Protein 2LGN (pdb70)

Foldseek 3Di:
DFDWDWDDPQWKTKIKTAAAPFWKKKKKFWDPPTWIWMFTDTHGDITMIIIGGGGHTDMDIDMDTD

Nearest PDB structures (foldseek):
  2lgn-assembly1_A  TM=1.012E+00  e=5.080E-12  Lactococcus lactis subsp. lactis
  7ffq-assembly1_R  TM=5.182E-01  e=3.467E+00  Venezuelan equine encephalitis virus (strain TC-83)
  7wc2-assembly1_E  TM=5.225E-01  e=4.301E+00  Getah virus
  7ffo-assembly1_N  TM=4.086E-01  e=4.790E+00  Venezuelan equine encephalitis virus (strain TC-83)
  2lgn-assembly1_A  TM=1.012E+00  e=9.504E-12  Lactococcus lactis subsp. lactis

Structure (mmCIF, N/CA/C/O backbone):
data_2LGN
#
_entry.id   2LGN
#
loop_
_atom_site.group_PDB
_atom_site.id
_atom_site.type_symbol
_atom_site.label_atom_id
_atom_site.label_alt_id
_atom_site.label_comp_id
_atom_site.label_asym_id
_atom_site.label_entity_id
_atom_site.label_seq_id
_atom_site.pdbx_PDB_ins_code
_atom_site.Cartn_x
_atom_site.Cartn_y
_atom_site.Cartn_z
_atom_site.occupancy
_atom_site.B_iso_or_equiv
_atom_site.auth_seq_id
_atom_site.auth_comp_id
_atom_site.auth_asym_id
_atom_site.auth_atom_id
_atom_site.pdbx_PDB_model_num
ATOM 1 N N . GLU A 1 1 ? 13.689 8.416 -3.495 1.00 0.00 1 GLU A N 1
ATOM 2 C CA . GLU A 1 1 ? 14.466 7.490 -2.689 1.00 0.00 1 GLU A CA 1
ATOM 3 C C . GLU A 1 1 ? 14.182 6.048 -3.115 1.00 0.00 1 GLU A C 1
ATOM 4 O O . GLU A 1 1 ? 15.058 5.189 -3.032 1.00 0.00 1 GLU A O 1
ATOM 17 N N . GLY A 1 2 ? 12.954 5.828 -3.560 1.00 0.00 2 GLY A N 1
ATOM 18 C CA . GLY A 1 2 ? 12.543 4.505 -3.999 1.00 0.00 2 GLY A CA 1
ATOM 19 C C . GLY A 1 2 ? 11.531 4.596 -5.142 1.00 0.00 2 GLY A C 1
ATOM 20 O O . GLY A 1 2 ? 11.508 5.580 -5.879 1.00 0.00 2 GLY A O 1
ATOM 24 N N . THR A 1 3 ? 10.718 3.555 -5.255 1.00 0.00 3 THR A N 1
ATOM 25 C CA . THR A 1 3 ? 9.706 3.505 -6.296 1.00 0.00 3 THR A CA 1
ATOM 26 C C . THR A 1 3 ? 8.321 3.290 -5.684 1.00 0.00 3 THR A C 1
ATOM 27 O O . THR A 1 3 ? 8.026 2.212 -5.170 1.00 0.00 3 THR A O 1
ATOM 38 N N . TRP A 1 4 ? 7.507 4.332 -5.758 1.00 0.00 4 TRP A N 1
ATOM 39 C CA . TRP A 1 4 ? 6.160 4.271 -5.217 1.00 0.00 4 TRP A CA 1
ATOM 40 C C . TRP A 1 4 ? 5.186 4.134 -6.389 1.00 0.00 4 TRP A C 1
ATOM 41 O O . TRP A 1 4 ? 5.346 4.793 -7.415 1.00 0.00 4 TRP A O 1
ATOM 62 N N . GLN A 1 5 ? 4.196 3.273 -6.197 1.00 0.00 5 GLN A N 1
ATOM 63 C CA . GLN A 1 5 ? 3.196 3.041 -7.225 1.00 0.00 5 GLN A CA 1
ATOM 64 C C . GLN A 1 5 ? 1.825 2.806 -6.589 1.00 0.00 5 GLN A C 1
ATOM 65 O O . GLN A 1 5 ? 1.441 1.665 -6.338 1.00 0.00 5 GLN A O 1
ATOM 79 N N . HIS A 1 6 ? 1.125 3.904 -6.346 1.00 0.00 6 HIS A N 1
ATOM 80 C CA . HIS A 1 6 ? -0.195 3.832 -5.743 1.00 0.00 6 HIS A CA 1
ATOM 81 C C . HIS A 1 6 ? -1.264 3.952 -6.832 1.00 0.00 6 HIS A C 1
ATOM 82 O O . HIS A 1 6 ? -1.124 4.748 -7.759 1.00 0.00 6 HIS A O 1
ATOM 96 N N . GLY A 1 7 ? -2.308 3.150 -6.683 1.00 0.00 7 GLY A N 1
ATOM 97 C CA . GLY A 1 7 ? -3.399 3.156 -7.642 1.00 0.00 7 GLY A CA 1
ATOM 98 C C . GLY A 1 7 ? -4.732 2.844 -6.957 1.00 0.00 7 GLY A C 1
ATOM 99 O O . GLY A 1 7 ? -4.829 2.732 -5.738 1.00 0.00 7 GLY A O 1
ATOM 103 N N . TYR A 1 8 ? -5.771 2.706 -7.784 1.00 0.00 8 TYR A N 1
ATOM 104 C CA . TYR A 1 8 ? -7.102 2.412 -7.292 1.00 0.00 8 TYR A CA 1
ATOM 105 C C . TYR A 1 8 ? -7.918 1.736 -8.385 1.00 0.00 8 TYR A C 1
ATOM 106 O O . TYR A 1 8 ? -8.290 2.404 -9.348 1.00 0.00 8 TYR A O 1
ATOM 124 N N . GLY A 1 9 ? -8.178 0.447 -8.220 1.00 0.00 9 GLY A N 1
ATOM 125 C CA . GLY A 1 9 ? -8.949 -0.292 -9.205 1.00 0.00 9 GLY A CA 1
ATOM 126 C C . GLY A 1 9 ? -10.451 -0.100 -8.983 1.00 0.00 9 GLY A C 1
ATOM 127 O O . GLY A 1 9 ? -11.216 -1.062 -9.025 1.00 0.00 9 GLY A O 1
ATOM 131 N N . VAL A 1 10 ? -10.827 1.149 -8.751 1.00 0.00 10 VAL A N 1
ATOM 132 C CA . VAL A 1 10 ? -12.223 1.480 -8.522 1.00 0.00 10 VAL A CA 1
ATOM 133 C C . VAL A 1 10 ? -12.942 0.263 -7.937 1.00 0.00 10 VAL A C 1
ATOM 134 O O . VAL A 1 10 ? -13.753 -0.368 -8.613 1.00 0.00 10 VAL A O 1
ATOM 147 N N . SER A 1 11 ? -12.618 -0.031 -6.686 1.00 0.00 11 SER A N 1
ATOM 148 C CA . SER A 1 11 ? -13.222 -1.161 -6.002 1.00 0.00 11 SER A CA 1
ATOM 149 C C . SER A 1 11 ? -12.298 -1.653 -4.886 1.00 0.00 11 SER A C 1
ATOM 150 O O . SER A 1 11 ? -12.764 -2.060 -3.823 1.00 0.00 11 SER A O 1
ATOM 158 N N . SER A 1 12 ? -11.004 -1.598 -5.166 1.00 0.00 12 SER A N 1
ATOM 159 C CA . SER A 1 12 ? -10.010 -2.033 -4.199 1.00 0.00 12 SER A CA 1
ATOM 160 C C . SER A 1 12 ? -8.866 -1.020 -4.133 1.00 0.00 12 SER A C 1
ATOM 161 O O . SER A 1 12 ? -8.811 -0.087 -4.934 1.00 0.00 12 SER A O 1
ATOM 169 N N . ALA A 1 13 ? -7.981 -1.236 -3.171 1.00 0.00 13 ALA A N 1
ATOM 170 C CA . ALA A 1 13 ? -6.842 -0.353 -2.989 1.00 0.00 13 ALA A CA 1
ATOM 171 C C . ALA A 1 13 ? -5.561 -1.188 -2.919 1.00 0.00 13 ALA A C 1
ATOM 172 O O . ALA A 1 13 ? -5.477 -2.196 -2.221 1.00 0.00 13 ALA A O 1
ATOM 179 N N . TYR A 1 14 ? -4.553 -0.738 -3.669 1.00 0.00 14 TYR A N 1
ATOM 180 C CA . TYR A 1 14 ? -3.273 -1.417 -3.713 1.00 0.00 14 TYR A CA 1
ATOM 181 C C . TYR A 1 14 ? -2.145 -0.398 -3.633 1.00 0.00 14 TYR A C 1
ATOM 182 O O . TYR A 1 14 ? -2.312 0.714 -4.132 1.00 0.00 14 TYR A O 1
ATOM 200 N N . SER A 1 15 ? -1.038 -0.787 -3.019 1.00 0.00 15 SER A N 1
ATOM 201 C CA . SER A 1 15 ? 0.099 0.109 -2.887 1.00 0.00 15 SER A CA 1
ATOM 202 C C . SER A 1 15 ? 1.402 -0.694 -2.899 1.00 0.00 15 SER A C 1
ATOM 203 O O . SER A 1 15 ? 1.639 -1.512 -2.012 1.00 0.00 15 SER A O 1
ATOM 211 N N . ASN A 1 16 ? 2.212 -0.430 -3.914 1.00 0.00 16 ASN A N 1
ATOM 212 C CA . ASN A 1 16 ? 3.485 -1.118 -4.053 1.00 0.00 16 ASN A CA 1
ATOM 213 C C . ASN A 1 16 ? 4.623 -0.100 -3.956 1.00 0.00 16 ASN A C 1
ATOM 214 O O . ASN A 1 16 ? 4.672 0.894 -4.676 1.00 0.00 16 ASN A O 1
ATOM 225 N N . TYR A 1 17 ? 5.549 -0.376 -3.035 1.00 0.00 17 TYR A N 1
ATOM 226 C CA . TYR A 1 17 ? 6.690 0.491 -2.818 1.00 0.00 17 TYR A CA 1
ATOM 227 C C . TYR A 1 17 ? 7.962 -0.342 -2.735 1.00 0.00 17 TYR A C 1
ATOM 228 O O . TYR A 1 17 ? 8.010 -1.277 -1.937 1.00 0.00 17 TYR A O 1
ATOM 246 N N . HIS A 1 18 ? 8.952 0.005 -3.544 1.00 0.00 18 HIS A N 1
ATOM 247 C CA . HIS A 1 18 ? 10.209 -0.723 -3.544 1.00 0.00 18 HIS A CA 1
ATOM 248 C C . HIS A 1 18 ? 11.269 0.081 -2.790 1.00 0.00 18 HIS A C 1
ATOM 249 O O . HIS A 1 18 ? 11.182 1.306 -2.707 1.00 0.00 18 HIS A O 1
ATOM 263 N N . HIS A 1 19 ? 12.247 -0.639 -2.260 1.00 0.00 19 HIS A N 1
ATOM 264 C CA . HIS A 1 19 ? 13.323 -0.007 -1.515 1.00 0.00 19 HIS A CA 1
ATOM 265 C C . HIS A 1 19 ? 14.493 -0.982 -1.377 1.00 0.00 19 HIS A C 1
ATOM 266 O O . HIS A 1 19 ? 14.307 -2.128 -0.969 1.00 0.00 19 HIS A O 1
ATOM 280 N N . GLY A 1 20 ? 15.674 -0.492 -1.726 1.00 0.00 20 GLY A N 1
ATOM 281 C CA . GLY A 1 20 ? 16.875 -1.307 -1.646 1.00 0.00 20 GLY A CA 1
ATOM 282 C C . GLY A 1 20 ? 17.978 -0.582 -0.873 1.00 0.00 20 GLY A C 1
ATOM 283 O O . GLY A 1 20 ? 19.154 -0.681 -1.222 1.00 0.00 20 GLY A O 1
ATOM 287 N N . SER A 1 21 ? 17.560 0.130 0.164 1.00 0.00 21 SER A N 1
ATOM 288 C CA . SER A 1 21 ? 18.499 0.870 0.990 1.00 0.00 21 SER A CA 1
ATOM 289 C C . SER A 1 21 ? 18.245 0.570 2.468 1.00 0.00 21 SER A C 1
ATOM 290 O O . SER A 1 21 ? 19.171 0.234 3.205 1.00 0.00 21 SER A O 1
ATOM 298 N N . LYS A 1 22 ? 16.985 0.700 2.858 1.00 0.00 22 LYS A N 1
ATOM 299 C CA . LYS A 1 22 ? 16.598 0.447 4.236 1.00 0.00 22 LYS A CA 1
ATOM 300 C C . LYS A 1 22 ? 15.207 -0.188 4.261 1.00 0.00 22 LYS A C 1
ATOM 301 O O . LYS A 1 22 ? 14.484 -0.149 3.267 1.00 0.00 22 LYS A O 1
ATOM 319 N N . THR A 1 23 ? 14.873 -0.759 5.409 1.00 0.00 23 THR A N 1
ATOM 320 C CA . THR A 1 23 ? 13.580 -1.402 5.577 1.00 0.00 23 THR A CA 1
ATOM 321 C C . THR A 1 23 ? 12.457 -0.467 5.125 1.00 0.00 23 THR A C 1
ATOM 322 O O . THR A 1 23 ? 12.607 0.753 5.163 1.00 0.00 23 THR A O 1
ATOM 333 N N . HIS A 1 24 ? 11.356 -1.075 4.708 1.00 0.00 24 HIS A N 1
ATOM 334 C CA . HIS A 1 24 ? 10.208 -0.312 4.249 1.00 0.00 24 HIS A CA 1
ATOM 335 C C . HIS A 1 24 ? 8.930 -1.122 4.476 1.00 0.00 24 HIS A C 1
ATOM 336 O O . HIS A 1 24 ? 8.971 -2.350 4.537 1.00 0.00 24 HIS A O 1
ATOM 351 N N . SER A 1 25 ? 7.824 -0.401 4.595 1.00 0.00 25 SER A N 1
ATOM 352 C CA . SER A 1 25 ? 6.537 -1.037 4.815 1.00 0.00 25 SER A CA 1
ATOM 353 C C . SER A 1 25 ? 5.429 -0.219 4.150 1.00 0.00 25 SER A C 1
ATOM 354 O O . SER A 1 25 ? 5.406 1.006 4.259 1.00 0.00 25 SER A O 1
ATOM 362 N N . ALA A 1 26 ? 4.537 -0.929 3.474 1.00 0.00 26 ALA A N 1
ATOM 363 C CA . ALA A 1 26 ? 3.429 -0.283 2.791 1.00 0.00 26 ALA A CA 1
ATOM 364 C C . ALA A 1 26 ? 2.116 -0.680 3.468 1.00 0.00 26 ALA A C 1
ATOM 365 O O . ALA A 1 26 ? 1.786 -1.863 3.546 1.00 0.00 26 ALA A O 1
ATOM 372 N N . THR A 1 27 ? 1.402 0.330 3.942 1.00 0.00 27 THR A N 1
ATOM 373 C CA . THR A 1 27 ? 0.133 0.101 4.612 1.00 0.00 27 THR A CA 1
ATOM 374 C C . THR A 1 27 ? -1.004 0.778 3.844 1.00 0.00 27 THR A C 1
ATOM 375 O O . THR A 1 27 ? -0.869 1.918 3.404 1.00 0.00 27 THR A O 1
ATOM 386 N N . VAL A 1 28 ? -2.100 0.046 3.706 1.00 0.00 28 VAL A N 1
ATOM 387 C CA . VAL A 1 28 ? -3.260 0.561 2.999 1.00 0.00 28 VAL A CA 1
ATOM 388 C C . VAL A 1 28 ? -4.531 0.154 3.748 1.00 0.00 28 VAL A C 1
ATOM 389 O O . VAL A 1 28 ? -4.735 -1.024 4.037 1.00 0.00 28 VAL A O 1
ATOM 402 N N . VAL A 1 29 ? -5.352 1.151 4.040 1.00 0.00 29 VAL A N 1
ATOM 403 C CA . VAL A 1 29 ? -6.597 0.912 4.750 1.00 0.00 29 VAL A CA 1
ATOM 404 C C . VAL A 1 29 ? -7.775 1.193 3.815 1.00 0.00 29 VAL A C 1
ATOM 405 O O . VAL A 1 29 ? -7.762 2.174 3.073 1.00 0.00 29 VAL A O 1
ATOM 418 N N . ASN A 1 30 ? -8.764 0.314 3.881 1.00 0.00 30 ASN A N 1
ATOM 419 C CA . ASN A 1 30 ? -9.947 0.456 3.049 1.00 0.00 30 ASN A CA 1
ATOM 420 C C . ASN A 1 30 ? -11.064 1.109 3.864 1.00 0.00 30 ASN A C 1
ATOM 421 O O . ASN A 1 30 ? -11.642 0.479 4.749 1.00 0.00 30 ASN A O 1
ATOM 432 N N . ASN A 1 31 ? -11.335 2.365 3.538 1.00 0.00 31 ASN A N 1
ATOM 433 C CA . ASN A 1 31 ? -12.372 3.111 4.230 1.00 0.00 31 ASN A CA 1
ATOM 434 C C . ASN A 1 31 ? -13.686 2.985 3.457 1.00 0.00 31 ASN A C 1
ATOM 435 O O . ASN A 1 31 ? -14.058 3.887 2.707 1.00 0.00 31 ASN A O 1
ATOM 446 N N . ASN A 1 32 ? -14.354 1.860 3.666 1.00 0.00 32 ASN A N 1
ATOM 447 C CA . ASN A 1 32 ? -15.618 1.605 2.997 1.00 0.00 32 ASN A CA 1
ATOM 448 C C . ASN A 1 32 ? -16.359 0.484 3.729 1.00 0.00 32 ASN A C 1
ATOM 449 O O . ASN A 1 32 ? -17.482 0.677 4.193 1.00 0.00 32 ASN A O 1
ATOM 460 N N . THR A 1 33 ? -15.702 -0.664 3.809 1.00 0.00 33 THR A N 1
ATOM 461 C CA . THR A 1 33 ? -16.284 -1.816 4.475 1.00 0.00 33 THR A CA 1
ATOM 462 C C . THR A 1 33 ? -15.533 -2.117 5.773 1.00 0.00 33 THR A C 1
ATOM 463 O O . THR A 1 33 ? -16.027 -2.856 6.624 1.00 0.00 33 THR A O 1
ATOM 474 N N . GLY A 1 34 ? -14.350 -1.530 5.885 1.00 0.00 34 GLY A N 1
ATOM 475 C CA . GLY A 1 34 ? -13.525 -1.727 7.065 1.00 0.00 34 GLY A CA 1
ATOM 476 C C . GLY A 1 34 ? -12.418 -2.748 6.795 1.00 0.00 34 GLY A C 1
ATOM 477 O O . GLY A 1 34 ? -12.334 -3.771 7.473 1.00 0.00 34 GLY A O 1
ATOM 481 N N . ARG A 1 35 ? -11.596 -2.433 5.805 1.00 0.00 35 ARG A N 1
ATOM 482 C CA . ARG A 1 35 ? -10.497 -3.310 5.438 1.00 0.00 35 ARG A CA 1
ATOM 483 C C . ARG A 1 35 ? -9.157 -2.644 5.754 1.00 0.00 35 ARG A C 1
ATOM 484 O O . ARG A 1 35 ? -9.088 -1.427 5.919 1.00 0.00 35 ARG A O 1
ATOM 504 N N . GLN A 1 36 ? -8.124 -3.470 5.830 1.00 0.00 36 GLN A N 1
ATOM 505 C CA . GLN A 1 36 ? -6.790 -2.976 6.124 1.00 0.00 36 GLN A CA 1
ATOM 506 C C . GLN A 1 36 ? -5.743 -4.041 5.789 1.00 0.00 36 GLN A C 1
ATOM 507 O O . GLN A 1 36 ? -5.971 -5.230 6.007 1.00 0.00 36 GLN A O 1
ATOM 521 N N . GLY A 1 37 ? -4.619 -3.576 5.264 1.00 0.00 37 GLY A N 1
ATOM 522 C CA . GLY A 1 37 ? -3.537 -4.473 4.897 1.00 0.00 37 GLY A CA 1
ATOM 523 C C . GLY A 1 37 ? -2.176 -3.822 5.147 1.00 0.00 37 GLY A C 1
ATOM 524 O O . GLY A 1 37 ? -2.103 -2.669 5.570 1.00 0.00 37 GLY A O 1
ATOM 528 N N . LYS A 1 38 ? -1.130 -4.588 4.874 1.00 0.00 38 LYS A N 1
ATOM 529 C CA . LYS A 1 38 ? 0.225 -4.100 5.064 1.00 0.00 38 LYS A CA 1
ATOM 530 C C . LYS A 1 38 ? 1.217 -5.207 4.699 1.00 0.00 38 LYS A C 1
ATOM 531 O O . LYS A 1 38 ? 0.994 -6.374 5.016 1.00 0.00 38 LYS A O 1
ATOM 549 N N . ASP A 1 39 ? 2.292 -4.801 4.039 1.00 0.00 39 ASP A N 1
ATOM 550 C CA . ASP A 1 39 ? 3.318 -5.743 3.628 1.00 0.00 39 ASP A CA 1
ATOM 551 C C . ASP A 1 39 ? 4.690 -5.211 4.047 1.00 0.00 39 ASP A C 1
ATOM 552 O O . ASP A 1 39 ? 5.384 -4.580 3.252 1.00 0.00 39 ASP A O 1
ATOM 562 N N . THR A 1 40 ? 5.040 -5.486 5.295 1.00 0.00 40 THR A N 1
ATOM 563 C CA . THR A 1 40 ? 6.317 -5.043 5.829 1.00 0.00 40 THR A CA 1
ATOM 564 C C . THR A 1 40 ? 7.442 -5.968 5.359 1.00 0.00 40 THR A C 1
ATOM 565 O O . THR A 1 40 ? 7.307 -7.189 5.407 1.00 0.00 40 THR A O 1
ATOM 576 N N . GLN A 1 41 ? 8.526 -5.349 4.914 1.00 0.00 41 GLN A N 1
ATOM 577 C CA . GLN A 1 41 ? 9.673 -6.101 4.436 1.00 0.00 41 GLN A CA 1
ATOM 578 C C . GLN A 1 41 ? 10.967 -5.339 4.728 1.00 0.00 41 GLN A C 1
ATOM 579 O O . GLN A 1 41 ? 10.930 -4.186 5.154 1.00 0.00 41 GLN A O 1
ATOM 593 N N . ARG A 1 42 ? 12.081 -6.014 4.488 1.00 0.00 42 ARG A N 1
ATOM 594 C CA . ARG A 1 42 ? 13.385 -5.415 4.721 1.00 0.00 42 ARG A CA 1
ATOM 595 C C . ARG A 1 42 ? 13.877 -4.707 3.457 1.00 0.00 42 ARG A C 1
ATOM 596 O O . ARG A 1 42 ? 13.122 -4.542 2.500 1.00 0.00 42 ARG A O 1
ATOM 616 N N . ALA A 1 43 ? 15.140 -4.308 3.494 1.00 0.00 43 ALA A N 1
ATOM 617 C CA . ALA A 1 43 ? 15.741 -3.621 2.364 1.00 0.00 43 ALA A CA 1
ATOM 618 C C . ALA A 1 43 ? 15.928 -4.611 1.212 1.00 0.00 43 ALA A C 1
ATOM 619 O O . ALA A 1 43 ? 16.492 -5.687 1.399 1.00 0.00 43 ALA A O 1
ATOM 626 N N . GLY A 1 44 ? 15.442 -4.211 0.046 1.00 0.00 44 GLY A N 1
ATOM 627 C CA . GLY A 1 44 ? 15.548 -5.049 -1.136 1.00 0.00 44 GLY A CA 1
ATOM 628 C C . GLY A 1 44 ? 14.355 -6.000 -1.242 1.00 0.00 44 GLY A C 1
ATOM 629 O O . GLY A 1 44 ? 14.486 -7.197 -0.989 1.00 0.00 44 GLY A O 1
ATOM 633 N N . VAL A 1 45 ? 13.218 -5.432 -1.617 1.00 0.00 45 VAL A N 1
ATOM 634 C CA . VAL A 1 45 ? 12.002 -6.215 -1.760 1.00 0.00 45 VAL A CA 1
ATOM 635 C C . VAL A 1 45 ? 10.872 -5.308 -2.251 1.00 0.00 45 VAL A C 1
ATOM 636 O O . VAL A 1 45 ? 10.976 -4.085 -2.176 1.00 0.00 45 VAL A O 1
ATOM 649 N N . TRP A 1 46 ? 9.817 -5.943 -2.741 1.00 0.00 46 TRP A N 1
ATOM 650 C CA . TRP A 1 46 ? 8.669 -5.209 -3.244 1.00 0.00 46 TRP A CA 1
ATOM 651 C C . TRP A 1 46 ? 7.518 -5.394 -2.253 1.00 0.00 46 TRP A C 1
ATOM 652 O O . TRP A 1 46 ? 6.997 -6.497 -2.100 1.00 0.00 46 TRP A O 1
ATOM 673 N N . ALA A 1 47 ? 7.156 -4.297 -1.604 1.00 0.00 47 ALA A N 1
ATOM 674 C CA . ALA A 1 47 ? 6.077 -4.324 -0.631 1.00 0.00 47 ALA A CA 1
ATOM 675 C C . ALA A 1 47 ? 4.766 -3.940 -1.319 1.00 0.00 47 ALA A C 1
ATOM 676 O O . ALA A 1 47 ? 4.515 -2.763 -1.573 1.00 0.00 47 ALA A O 1
ATOM 683 N N . LYS A 1 48 ? 3.963 -4.956 -1.602 1.00 0.00 48 LYS A N 1
ATOM 684 C CA . LYS A 1 48 ? 2.684 -4.739 -2.256 1.00 0.00 48 LYS A CA 1
ATOM 685 C C . LYS A 1 48 ? 1.554 -5.079 -1.282 1.00 0.00 48 LYS A C 1
ATOM 686 O O . LYS A 1 48 ? 1.425 -6.223 -0.850 1.00 0.00 48 LYS A O 1
ATOM 704 N N . ALA A 1 49 ? 0.764 -4.063 -0.965 1.00 0.00 49 ALA A N 1
ATOM 705 C CA . ALA A 1 49 ? -0.351 -4.239 -0.050 1.00 0.00 49 ALA A CA 1
ATOM 706 C C . ALA A 1 49 ? -1.664 -4.136 -0.827 1.00 0.00 49 ALA A C 1
ATOM 707 O O . ALA A 1 49 ? -1.746 -3.419 -1.823 1.00 0.00 49 ALA A O 1
ATOM 714 N N . THR A 1 50 ? -2.660 -4.864 -0.343 1.00 0.00 50 THR A N 1
ATOM 715 C CA . THR A 1 50 ? -3.966 -4.864 -0.980 1.00 0.00 50 THR A CA 1
ATOM 716 C C . THR A 1 50 ? -5.071 -5.002 0.069 1.00 0.00 50 THR A C 1
ATOM 717 O O . THR A 1 50 ? -4.879 -5.650 1.096 1.00 0.00 50 THR A O 1
ATOM 728 N N . VAL A 1 51 ? -6.204 -4.382 -0.227 1.00 0.00 51 VAL A N 1
ATOM 729 C CA . VAL A 1 51 ? -7.340 -4.427 0.678 1.00 0.00 51 VAL A CA 1
ATOM 730 C C . VAL A 1 51 ? -8.570 -3.851 -0.026 1.00 0.00 51 VAL A C 1
ATOM 731 O O . VAL A 1 51 ? -8.459 -2.903 -0.802 1.00 0.00 51 VAL A O 1
ATOM 744 N N . GLY A 1 52 ? -9.716 -4.448 0.270 1.00 0.00 52 GLY A N 1
ATOM 745 C CA . GLY A 1 52 ? -10.965 -4.006 -0.325 1.00 0.00 52 GLY A CA 1
ATOM 746 C C . GLY A 1 52 ? -11.177 -4.650 -1.697 1.00 0.00 52 GLY A C 1
ATOM 747 O O . GLY A 1 52 ? -10.361 -5.457 -2.140 1.00 0.00 52 GLY A O 1
ATOM 751 N N . ARG A 1 53 ? -12.277 -4.270 -2.330 1.00 0.00 53 ARG A N 1
ATOM 752 C CA . ARG A 1 53 ? -12.607 -4.801 -3.642 1.00 0.00 53 ARG A CA 1
ATOM 753 C C . ARG A 1 53 ? -14.117 -5.018 -3.763 1.00 0.00 53 ARG A C 1
ATOM 754 O O . ARG A 1 53 ? -14.631 -6.061 -3.364 1.00 0.00 53 ARG A O 1
ATOM 774 N N . ASN A 1 54 ? -14.784 -4.015 -4.314 1.00 0.00 54 ASN A N 1
ATOM 775 C CA . ASN A 1 54 ? -16.224 -4.083 -4.492 1.00 0.00 54 ASN A CA 1
ATOM 776 C C . ASN A 1 54 ? -16.658 -3.029 -5.513 1.00 0.00 54 ASN A C 1
ATOM 777 O O . ASN A 1 54 ? -17.013 -3.362 -6.643 1.00 0.00 54 ASN A O 1
ATOM 788 N N . LEU A 1 55 ? -16.615 -1.778 -5.079 1.00 0.00 55 LEU A N 1
ATOM 789 C CA . LEU A 1 55 ? -16.999 -0.673 -5.941 1.00 0.00 55 LEU A CA 1
ATOM 790 C C . LEU A 1 55 ? -16.319 0.609 -5.454 1.00 0.00 55 LEU A C 1
ATOM 791 O O . LEU A 1 55 ? -15.744 0.636 -4.367 1.00 0.00 55 LEU A O 1
ATOM 807 N N . THR A 1 56 ? -16.406 1.638 -6.283 1.00 0.00 56 THR A N 1
ATOM 808 C CA . THR A 1 56 ? -15.806 2.919 -5.951 1.00 0.00 56 THR A CA 1
ATOM 809 C C . THR A 1 56 ? -15.790 3.124 -4.435 1.00 0.00 56 THR A C 1
ATOM 810 O O . THR A 1 56 ? -16.787 2.871 -3.761 1.00 0.00 56 THR A O 1
ATOM 821 N N . GLU A 1 57 ? -14.648 3.581 -3.944 1.00 0.00 57 GLU A N 1
ATOM 822 C CA . GLU A 1 57 ? -14.489 3.822 -2.520 1.00 0.00 57 GLU A CA 1
ATOM 823 C C . GLU A 1 57 ? -13.156 4.520 -2.245 1.00 0.00 57 GLU A C 1
ATOM 824 O O . GLU A 1 57 ? -12.285 4.567 -3.112 1.00 0.00 57 GLU A O 1
ATOM 837 N N . LYS A 1 58 ? -13.038 5.046 -1.034 1.00 0.00 58 LYS A N 1
ATOM 838 C CA . LYS A 1 58 ? -11.825 5.739 -0.634 1.00 0.00 58 LYS A CA 1
ATOM 839 C C . LYS A 1 58 ? -10.873 4.747 0.036 1.00 0.00 58 LYS A C 1
ATOM 840 O O . LYS A 1 58 ? -11.258 3.618 0.337 1.00 0.00 58 LYS A O 1
ATOM 858 N N . ALA A 1 59 ? -9.648 5.205 0.252 1.00 0.00 59 ALA A N 1
ATOM 859 C CA . ALA A 1 59 ? -8.638 4.371 0.881 1.00 0.00 59 ALA A CA 1
ATOM 860 C C . ALA A 1 59 ? -7.520 5.260 1.430 1.00 0.00 59 ALA A C 1
ATOM 861 O O . ALA A 1 59 ? -7.344 6.391 0.981 1.00 0.00 59 ALA A O 1
ATOM 868 N N . SER A 1 60 ? -6.793 4.713 2.394 1.00 0.00 60 SER A N 1
ATOM 869 C CA . SER A 1 60 ? -5.696 5.442 3.009 1.00 0.00 60 SER A CA 1
ATOM 870 C C . SER A 1 60 ? -4.376 4.710 2.759 1.00 0.00 60 SER A C 1
ATOM 871 O O . SER A 1 60 ? -4.187 3.588 3.224 1.00 0.00 60 SER A O 1
ATOM 879 N N . PHE A 1 61 ? -3.497 5.377 2.026 1.00 0.00 61 PHE A N 1
ATOM 880 C CA . PHE A 1 61 ? -2.200 4.803 1.709 1.00 0.00 61 PHE A CA 1
ATOM 881 C C . PHE A 1 61 ? -1.099 5.427 2.569 1.00 0.00 61 PHE A C 1
ATOM 882 O O . PHE A 1 61 ? -0.927 6.643 2.629 1.00 0.00 61 PHE A O 1
ATOM 899 N N . TYR A 1 62 ? -0.348 4.555 3.244 1.00 0.00 62 TYR A N 1
ATOM 900 C CA . TYR A 1 62 ? 0.735 4.986 4.106 1.00 0.00 62 TYR A CA 1
ATOM 901 C C . TYR A 1 62 ? 2.013 4.245 3.739 1.00 0.00 62 TYR A C 1
ATOM 902 O O . TYR A 1 62 ? 1.965 3.201 3.093 1.00 0.00 62 TYR A O 1
ATOM 920 N N . TYR A 1 63 ? 3.159 4.788 4.155 1.00 0.00 63 TYR A N 1
ATOM 921 C CA . TYR A 1 63 ? 4.441 4.177 3.867 1.00 0.00 63 TYR A CA 1
ATOM 922 C C . TYR A 1 63 ? 5.496 4.716 4.824 1.00 0.00 63 TYR A C 1
ATOM 923 O O . TYR A 1 63 ? 5.197 5.638 5.580 1.00 0.00 63 TYR A O 1
ATOM 941 N N . ASN A 1 64 ? 6.689 4.141 4.776 1.00 0.00 64 ASN A N 1
ATOM 942 C CA . ASN A 1 64 ? 7.766 4.580 5.647 1.00 0.00 64 ASN A CA 1
ATOM 943 C C . ASN A 1 64 ? 9.027 3.771 5.337 1.00 0.00 64 ASN A C 1
ATOM 944 O O . ASN A 1 64 ? 9.021 2.919 4.450 1.00 0.00 64 ASN A O 1
ATOM 955 N N . PHE A 1 65 ? 10.079 4.066 6.087 1.00 0.00 65 PHE A N 1
ATOM 956 C CA . PHE A 1 65 ? 11.345 3.377 5.904 1.00 0.00 65 PHE A CA 1
ATOM 957 C C . PHE A 1 65 ? 12.219 3.493 7.154 1.00 0.00 65 PHE A C 1
ATOM 958 O O . PHE A 1 65 ? 12.127 4.474 7.891 1.00 0.00 65 PHE A O 1
ATOM 975 N N . TRP A 1 66 ? 13.047 2.479 7.356 1.00 0.00 66 TRP A N 1
ATOM 976 C CA . TRP A 1 66 ? 13.936 2.455 8.505 1.00 0.00 66 TRP A CA 1
ATOM 977 C C . TRP A 1 66 ? 14.942 1.321 8.301 1.00 0.00 66 TRP A C 1
ATOM 978 O O . TRP A 1 66 ? 16.098 1.431 8.706 1.00 0.00 66 TRP A O 1
ATOM 999 N N . GLU A 1 1 ? 15.934 6.978 -4.164 1.00 0.00 1 GLU A N 2
ATOM 1000 C CA . GLU A 1 1 ? 15.214 6.840 -2.909 1.00 0.00 1 GLU A CA 2
ATOM 1001 C C . GLU A 1 1 ? 14.403 5.543 -2.903 1.00 0.00 1 GLU A C 2
ATOM 1002 O O . GLU A 1 1 ? 14.637 4.664 -2.075 1.00 0.00 1 GLU A O 2
ATOM 1015 N N . GLY A 1 2 ? 13.465 5.465 -3.836 1.00 0.00 2 GLY A N 2
ATOM 1016 C CA . GLY A 1 2 ? 12.617 4.290 -3.948 1.00 0.00 2 GLY A CA 2
ATOM 1017 C C . GLY A 1 2 ? 11.612 4.447 -5.090 1.00 0.00 2 GLY A C 2
ATOM 1018 O O . GLY A 1 2 ? 11.648 5.434 -5.823 1.00 0.00 2 GLY A O 2
ATOM 1022 N N . THR A 1 3 ? 10.738 3.458 -5.206 1.00 0.00 3 THR A N 2
ATOM 1023 C CA . THR A 1 3 ? 9.724 3.473 -6.248 1.00 0.00 3 THR A CA 2
ATOM 1024 C C . THR A 1 3 ? 8.334 3.273 -5.642 1.00 0.00 3 THR A C 2
ATOM 1025 O O . THR A 1 3 ? 8.023 2.197 -5.133 1.00 0.00 3 THR A O 2
ATOM 1036 N N . TRP A 1 4 ? 7.534 4.327 -5.715 1.00 0.00 4 TRP A N 2
ATOM 1037 C CA . TRP A 1 4 ? 6.184 4.282 -5.180 1.00 0.00 4 TRP A CA 2
ATOM 1038 C C . TRP A 1 4 ? 5.213 4.167 -6.356 1.00 0.00 4 TRP A C 2
ATOM 1039 O O . TRP A 1 4 ? 5.386 4.832 -7.377 1.00 0.00 4 TRP A O 2
ATOM 1060 N N . GLN A 1 5 ? 4.212 3.318 -6.175 1.00 0.00 5 GLN A N 2
ATOM 1061 C CA . GLN A 1 5 ? 3.213 3.107 -7.209 1.00 0.00 5 GLN A CA 2
ATOM 1062 C C . GLN A 1 5 ? 1.838 2.875 -6.579 1.00 0.00 5 GLN A C 2
ATOM 1063 O O . GLN A 1 5 ? 1.442 1.734 -6.348 1.00 0.00 5 GLN A O 2
ATOM 1077 N N . HIS A 1 6 ? 1.148 3.976 -6.318 1.00 0.00 6 HIS A N 2
ATOM 1078 C CA . HIS A 1 6 ? -0.174 3.907 -5.720 1.00 0.00 6 HIS A CA 2
ATOM 1079 C C . HIS A 1 6 ? -1.239 4.068 -6.806 1.00 0.00 6 HIS A C 2
ATOM 1080 O O . HIS A 1 6 ? -1.105 4.912 -7.691 1.00 0.00 6 HIS A O 2
ATOM 1094 N N . GLY A 1 7 ? -2.272 3.245 -6.704 1.00 0.00 7 GLY A N 2
ATOM 1095 C CA . GLY A 1 7 ? -3.359 3.285 -7.667 1.00 0.00 7 GLY A CA 2
ATOM 1096 C C . GLY A 1 7 ? -4.690 2.919 -7.007 1.00 0.00 7 GLY A C 2
ATOM 1097 O O . GLY A 1 7 ? -4.805 2.804 -5.789 1.00 0.00 7 GLY A O 2
ATOM 1101 N N . TYR A 1 8 ? -5.707 2.737 -7.852 1.00 0.00 8 TYR A N 2
ATOM 1102 C CA . TYR A 1 8 ? -7.034 2.388 -7.385 1.00 0.00 8 TYR A CA 2
ATOM 1103 C C . TYR A 1 8 ? -7.816 1.719 -8.506 1.00 0.00 8 TYR A C 2
ATOM 1104 O O . TYR A 1 8 ? -8.157 2.391 -9.478 1.00 0.00 8 TYR A O 2
ATOM 1122 N N . GLY A 1 9 ? -8.083 0.429 -8.355 1.00 0.00 9 GLY A N 2
ATOM 1123 C CA . GLY A 1 9 ? -8.824 -0.305 -9.367 1.00 0.00 9 GLY A CA 2
ATOM 1124 C C . GLY A 1 9 ? -10.331 -0.117 -9.186 1.00 0.00 9 GLY A C 2
ATOM 1125 O O . GLY A 1 9 ? -11.093 -1.081 -9.252 1.00 0.00 9 GLY A O 2
ATOM 1129 N N . VAL A 1 10 ? -10.717 1.130 -8.961 1.00 0.00 10 VAL A N 2
ATOM 1130 C CA . VAL A 1 10 ? -12.120 1.456 -8.770 1.00 0.00 10 VAL A CA 2
ATOM 1131 C C . VAL A 1 10 ? -12.843 0.248 -8.171 1.00 0.00 10 VAL A C 2
ATOM 1132 O O . VAL A 1 10 ? -13.630 -0.409 -8.850 1.00 0.00 10 VAL A O 2
ATOM 1145 N N . SER A 1 11 ? -12.550 -0.007 -6.904 1.00 0.00 11 SER A N 2
ATOM 1146 C CA . SER A 1 11 ? -13.162 -1.125 -6.205 1.00 0.00 11 SER A CA 2
ATOM 1147 C C . SER A 1 11 ? -12.274 -1.563 -5.040 1.00 0.00 11 SER A C 2
ATOM 1148 O O . SER A 1 11 ? -12.771 -1.883 -3.961 1.00 0.00 11 SER A O 2
ATOM 1156 N N . SER A 1 12 ? -10.974 -1.564 -5.296 1.00 0.00 12 SER A N 2
ATOM 1157 C CA . SER A 1 12 ? -10.011 -1.958 -4.282 1.00 0.00 12 SER A CA 2
ATOM 1158 C C . SER A 1 12 ? -8.845 -0.968 -4.254 1.00 0.00 12 SER A C 2
ATOM 1159 O O . SER A 1 12 ? -8.729 -0.116 -5.133 1.00 0.00 12 SER A O 2
ATOM 1167 N N . ALA A 1 13 ? -8.011 -1.113 -3.234 1.00 0.00 13 ALA A N 2
ATOM 1168 C CA . ALA A 1 13 ? -6.859 -0.242 -3.080 1.00 0.00 13 ALA A CA 2
ATOM 1169 C C . ALA A 1 13 ? -5.590 -1.092 -2.996 1.00 0.00 13 ALA A C 2
ATOM 1170 O O . ALA A 1 13 ? -5.520 -2.093 -2.286 1.00 0.00 13 ALA A O 2
ATOM 1177 N N . TYR A 1 14 ? -4.573 -0.663 -3.747 1.00 0.00 14 TYR A N 2
ATOM 1178 C CA . TYR A 1 14 ? -3.302 -1.359 -3.780 1.00 0.00 14 TYR A CA 2
ATOM 1179 C C . TYR A 1 14 ? -2.162 -0.355 -3.689 1.00 0.00 14 TYR A C 2
ATOM 1180 O O . TYR A 1 14 ? -2.306 0.756 -4.195 1.00 0.00 14 TYR A O 2
ATOM 1198 N N . SER A 1 15 ? -1.068 -0.756 -3.057 1.00 0.00 15 SER A N 2
ATOM 1199 C CA . SER A 1 15 ? 0.079 0.125 -2.914 1.00 0.00 15 SER A CA 2
ATOM 1200 C C . SER A 1 15 ? 1.373 -0.691 -2.946 1.00 0.00 15 SER A C 2
ATOM 1201 O O . SER A 1 15 ? 1.598 -1.538 -2.083 1.00 0.00 15 SER A O 2
ATOM 1209 N N . ASN A 1 16 ? 2.189 -0.407 -3.951 1.00 0.00 16 ASN A N 2
ATOM 1210 C CA . ASN A 1 16 ? 3.454 -1.105 -4.106 1.00 0.00 16 ASN A CA 2
ATOM 1211 C C . ASN A 1 16 ? 4.602 -0.099 -3.997 1.00 0.00 16 ASN A C 2
ATOM 1212 O O . ASN A 1 16 ? 4.675 0.891 -4.722 1.00 0.00 16 ASN A O 2
ATOM 1223 N N . TYR A 1 17 ? 5.511 -0.380 -3.061 1.00 0.00 17 TYR A N 2
ATOM 1224 C CA . TYR A 1 17 ? 6.659 0.474 -2.831 1.00 0.00 17 TYR A CA 2
ATOM 1225 C C . TYR A 1 17 ? 7.923 -0.370 -2.754 1.00 0.00 17 TYR A C 2
ATOM 1226 O O . TYR A 1 17 ? 7.964 -1.309 -1.962 1.00 0.00 17 TYR A O 2
ATOM 1244 N N . HIS A 1 18 ? 8.915 -0.027 -3.563 1.00 0.00 18 HIS A N 2
ATOM 1245 C CA . HIS A 1 18 ? 10.165 -0.766 -3.570 1.00 0.00 18 HIS A CA 2
ATOM 1246 C C . HIS A 1 18 ? 11.226 0.011 -2.787 1.00 0.00 18 HIS A C 2
ATOM 1247 O O . HIS A 1 18 ? 11.149 1.234 -2.678 1.00 0.00 18 HIS A O 2
ATOM 1261 N N . HIS A 1 19 ? 12.190 -0.730 -2.263 1.00 0.00 19 HIS A N 2
ATOM 1262 C CA . HIS A 1 19 ? 13.264 -0.126 -1.493 1.00 0.00 19 HIS A CA 2
ATOM 1263 C C . HIS A 1 19 ? 14.433 -1.108 -1.385 1.00 0.00 19 HIS A C 2
ATOM 1264 O O . HIS A 1 19 ? 14.235 -2.283 -1.079 1.00 0.00 19 HIS A O 2
ATOM 1278 N N . GLY A 1 20 ? 15.625 -0.589 -1.641 1.00 0.00 20 GLY A N 2
ATOM 1279 C CA . GLY A 1 20 ? 16.826 -1.405 -1.576 1.00 0.00 20 GLY A CA 2
ATOM 1280 C C . GLY A 1 20 ? 17.936 -0.688 -0.806 1.00 0.00 20 GLY A C 2
ATOM 1281 O O . GLY A 1 20 ? 19.105 -0.765 -1.179 1.00 0.00 20 GLY A O 2
ATOM 1285 N N . SER A 1 21 ? 17.530 -0.006 0.255 1.00 0.00 21 SER A N 2
ATOM 1286 C CA . SER A 1 21 ? 18.476 0.726 1.081 1.00 0.00 21 SER A CA 2
ATOM 1287 C C . SER A 1 21 ? 18.209 0.440 2.560 1.00 0.00 21 SER A C 2
ATOM 1288 O O . SER A 1 21 ? 19.136 0.163 3.320 1.00 0.00 21 SER A O 2
ATOM 1296 N N . LYS A 1 22 ? 16.937 0.516 2.925 1.00 0.00 22 LYS A N 2
ATOM 1297 C CA . LYS A 1 22 ? 16.537 0.269 4.299 1.00 0.00 22 LYS A CA 2
ATOM 1298 C C . LYS A 1 22 ? 15.138 -0.351 4.315 1.00 0.00 22 LYS A C 2
ATOM 1299 O O . LYS A 1 22 ? 14.419 -0.293 3.319 1.00 0.00 22 LYS A O 2
ATOM 1317 N N . THR A 1 23 ? 14.795 -0.929 5.457 1.00 0.00 23 THR A N 2
ATOM 1318 C CA . THR A 1 23 ? 13.495 -1.559 5.615 1.00 0.00 23 THR A CA 2
ATOM 1319 C C . THR A 1 23 ? 12.385 -0.615 5.148 1.00 0.00 23 THR A C 2
ATOM 1320 O O . THR A 1 23 ? 12.545 0.604 5.183 1.00 0.00 23 THR A O 2
ATOM 1331 N N . HIS A 1 24 ? 11.283 -1.215 4.722 1.00 0.00 24 HIS A N 2
ATOM 1332 C CA . HIS A 1 24 ? 10.146 -0.444 4.248 1.00 0.00 24 HIS A CA 2
ATOM 1333 C C . HIS A 1 24 ? 8.861 -1.251 4.441 1.00 0.00 24 HIS A C 2
ATOM 1334 O O . HIS A 1 24 ? 8.897 -2.480 4.490 1.00 0.00 24 HIS A O 2
ATOM 1349 N N . SER A 1 25 ? 7.756 -0.528 4.546 1.00 0.00 25 SER A N 2
ATOM 1350 C CA . SER A 1 25 ? 6.462 -1.162 4.733 1.00 0.00 25 SER A CA 2
ATOM 1351 C C . SER A 1 25 ? 5.367 -0.319 4.078 1.00 0.00 25 SER A C 2
ATOM 1352 O O . SER A 1 25 ? 5.370 0.906 4.191 1.00 0.00 25 SER A O 2
ATOM 1360 N N . ALA A 1 26 ? 4.455 -1.008 3.407 1.00 0.00 26 ALA A N 2
ATOM 1361 C CA . ALA A 1 26 ? 3.356 -0.337 2.734 1.00 0.00 26 ALA A CA 2
ATOM 1362 C C . ALA A 1 26 ? 2.039 -0.719 3.413 1.00 0.00 26 ALA A C 2
ATOM 1363 O O . ALA A 1 26 ? 1.682 -1.895 3.467 1.00 0.00 26 ALA A O 2
ATOM 1370 N N . THR A 1 27 ? 1.352 0.298 3.913 1.00 0.00 27 THR A N 2
ATOM 1371 C CA . THR A 1 27 ? 0.083 0.084 4.586 1.00 0.00 27 THR A CA 2
ATOM 1372 C C . THR A 1 27 ? -1.048 0.781 3.827 1.00 0.00 27 THR A C 2
ATOM 1373 O O . THR A 1 27 ? -0.908 1.933 3.419 1.00 0.00 27 THR A O 2
ATOM 1384 N N . VAL A 1 28 ? -2.143 0.054 3.661 1.00 0.00 28 VAL A N 2
ATOM 1385 C CA . VAL A 1 28 ? -3.296 0.588 2.957 1.00 0.00 28 VAL A CA 2
ATOM 1386 C C . VAL A 1 28 ? -4.572 0.196 3.706 1.00 0.00 28 VAL A C 2
ATOM 1387 O O . VAL A 1 28 ? -4.804 -0.983 3.969 1.00 0.00 28 VAL A O 2
ATOM 1400 N N . VAL A 1 29 ? -5.365 1.207 4.029 1.00 0.00 29 VAL A N 2
ATOM 1401 C CA . VAL A 1 29 ? -6.610 0.982 4.743 1.00 0.00 29 VAL A CA 2
ATOM 1402 C C . VAL A 1 29 ? -7.787 1.327 3.828 1.00 0.00 29 VAL A C 2
ATOM 1403 O O . VAL A 1 29 ? -7.759 2.339 3.129 1.00 0.00 29 VAL A O 2
ATOM 1416 N N . ASN A 1 30 ? -8.794 0.467 3.862 1.00 0.00 30 ASN A N 2
ATOM 1417 C CA . ASN A 1 30 ? -9.978 0.668 3.044 1.00 0.00 30 ASN A CA 2
ATOM 1418 C C . ASN A 1 30 ? -11.074 1.316 3.892 1.00 0.00 30 ASN A C 2
ATOM 1419 O O . ASN A 1 30 ? -11.652 0.670 4.765 1.00 0.00 30 ASN A O 2
ATOM 1430 N N . ASN A 1 31 ? -11.329 2.584 3.605 1.00 0.00 31 ASN A N 2
ATOM 1431 C CA . ASN A 1 31 ? -12.345 3.326 4.330 1.00 0.00 31 ASN A CA 2
ATOM 1432 C C . ASN A 1 31 ? -13.667 3.255 3.563 1.00 0.00 31 ASN A C 2
ATOM 1433 O O . ASN A 1 31 ? -14.019 4.184 2.838 1.00 0.00 31 ASN A O 2
ATOM 1444 N N . ASN A 1 32 ? -14.364 2.144 3.750 1.00 0.00 32 ASN A N 2
ATOM 1445 C CA . ASN A 1 32 ? -15.639 1.939 3.084 1.00 0.00 32 ASN A CA 2
ATOM 1446 C C . ASN A 1 32 ? -16.389 0.795 3.769 1.00 0.00 32 ASN A C 2
ATOM 1447 O O . ASN A 1 32 ? -17.495 0.986 4.273 1.00 0.00 32 ASN A O 2
ATOM 1458 N N . THR A 1 33 ? -15.757 -0.370 3.766 1.00 0.00 33 THR A N 2
ATOM 1459 C CA . THR A 1 33 ? -16.351 -1.545 4.381 1.00 0.00 33 THR A CA 2
ATOM 1460 C C . THR A 1 33 ? -15.603 -1.911 5.664 1.00 0.00 33 THR A C 2
ATOM 1461 O O . THR A 1 33 ? -16.090 -2.708 6.465 1.00 0.00 33 THR A O 2
ATOM 1472 N N . GLY A 1 34 ? -14.432 -1.312 5.820 1.00 0.00 34 GLY A N 2
ATOM 1473 C CA . GLY A 1 34 ? -13.612 -1.566 6.992 1.00 0.00 34 GLY A CA 2
ATOM 1474 C C . GLY A 1 34 ? -12.532 -2.607 6.691 1.00 0.00 34 GLY A C 2
ATOM 1475 O O . GLY A 1 34 ? -12.479 -3.655 7.333 1.00 0.00 34 GLY A O 2
ATOM 1479 N N . ARG A 1 35 ? -11.698 -2.282 5.714 1.00 0.00 35 ARG A N 2
ATOM 1480 C CA . ARG A 1 35 ? -10.623 -3.177 5.320 1.00 0.00 35 ARG A CA 2
ATOM 1481 C C . ARG A 1 35 ? -9.265 -2.524 5.586 1.00 0.00 35 ARG A C 2
ATOM 1482 O O . ARG A 1 35 ? -9.157 -1.300 5.624 1.00 0.00 35 ARG A O 2
ATOM 1502 N N . GLN A 1 36 ? -8.261 -3.372 5.764 1.00 0.00 36 GLN A N 2
ATOM 1503 C CA . GLN A 1 36 ? -6.915 -2.893 6.026 1.00 0.00 36 GLN A CA 2
ATOM 1504 C C . GLN A 1 36 ? -5.891 -3.979 5.690 1.00 0.00 36 GLN A C 2
ATOM 1505 O O . GLN A 1 36 ? -6.155 -5.165 5.878 1.00 0.00 36 GLN A O 2
ATOM 1519 N N . GLY A 1 37 ? -4.743 -3.534 5.200 1.00 0.00 37 GLY A N 2
ATOM 1520 C CA . GLY A 1 37 ? -3.678 -4.453 4.836 1.00 0.00 37 GLY A CA 2
ATOM 1521 C C . GLY A 1 37 ? -2.305 -3.817 5.061 1.00 0.00 37 GLY A C 2
ATOM 1522 O O . GLY A 1 37 ? -2.211 -2.653 5.448 1.00 0.00 37 GLY A O 2
ATOM 1526 N N . LYS A 1 38 ? -1.273 -4.609 4.808 1.00 0.00 38 LYS A N 2
ATOM 1527 C CA . LYS A 1 38 ? 0.091 -4.139 4.978 1.00 0.00 38 LYS A CA 2
ATOM 1528 C C . LYS A 1 38 ? 1.063 -5.254 4.589 1.00 0.00 38 LYS A C 2
ATOM 1529 O O . LYS A 1 38 ? 0.806 -6.427 4.857 1.00 0.00 38 LYS A O 2
ATOM 1547 N N . ASP A 1 39 ? 2.159 -4.849 3.965 1.00 0.00 39 ASP A N 2
ATOM 1548 C CA . ASP A 1 39 ? 3.171 -5.800 3.536 1.00 0.00 39 ASP A CA 2
ATOM 1549 C C . ASP A 1 39 ? 4.553 -5.283 3.938 1.00 0.00 39 ASP A C 2
ATOM 1550 O O . ASP A 1 39 ? 5.254 -4.678 3.127 1.00 0.00 39 ASP A O 2
ATOM 1560 N N . THR A 1 40 ? 4.905 -5.540 5.189 1.00 0.00 40 THR A N 2
ATOM 1561 C CA . THR A 1 40 ? 6.192 -5.108 5.708 1.00 0.00 40 THR A CA 2
ATOM 1562 C C . THR A 1 40 ? 7.299 -6.058 5.248 1.00 0.00 40 THR A C 2
ATOM 1563 O O . THR A 1 40 ? 7.136 -7.276 5.293 1.00 0.00 40 THR A O 2
ATOM 1574 N N . GLN A 1 41 ? 8.402 -5.464 4.815 1.00 0.00 41 GLN A N 2
ATOM 1575 C CA . GLN A 1 41 ? 9.536 -6.242 4.346 1.00 0.00 41 GLN A CA 2
ATOM 1576 C C . GLN A 1 41 ? 10.844 -5.508 4.648 1.00 0.00 41 GLN A C 2
ATOM 1577 O O . GLN A 1 41 ? 10.829 -4.353 5.069 1.00 0.00 41 GLN A O 2
ATOM 1591 N N . ARG A 1 42 ? 11.945 -6.210 4.421 1.00 0.00 42 ARG A N 2
ATOM 1592 C CA . ARG A 1 42 ? 13.259 -5.639 4.663 1.00 0.00 42 ARG A CA 2
ATOM 1593 C C . ARG A 1 42 ? 13.760 -4.910 3.414 1.00 0.00 42 ARG A C 2
ATOM 1594 O O . ARG A 1 42 ? 13.004 -4.706 2.465 1.00 0.00 42 ARG A O 2
ATOM 1614 N N . ALA A 1 43 ? 15.030 -4.537 3.456 1.00 0.00 43 ALA A N 2
ATOM 1615 C CA . ALA A 1 43 ? 15.640 -3.834 2.340 1.00 0.00 43 ALA A CA 2
ATOM 1616 C C . ALA A 1 43 ? 15.821 -4.803 1.169 1.00 0.00 43 ALA A C 2
ATOM 1617 O O . ALA A 1 43 ? 16.372 -5.890 1.338 1.00 0.00 43 ALA A O 2
ATOM 1624 N N . GLY A 1 44 ? 15.346 -4.375 0.009 1.00 0.00 44 GLY A N 2
ATOM 1625 C CA . GLY A 1 44 ? 15.448 -5.191 -1.189 1.00 0.00 44 GLY A CA 2
ATOM 1626 C C . GLY A 1 44 ? 14.247 -6.131 -1.315 1.00 0.00 44 GLY A C 2
ATOM 1627 O O . GLY A 1 44 ? 14.369 -7.333 -1.085 1.00 0.00 44 GLY A O 2
ATOM 1631 N N . VAL A 1 45 ? 13.116 -5.547 -1.681 1.00 0.00 45 VAL A N 2
ATOM 1632 C CA . VAL A 1 45 ? 11.894 -6.317 -1.841 1.00 0.00 45 VAL A CA 2
ATOM 1633 C C . VAL A 1 45 ? 10.773 -5.393 -2.320 1.00 0.00 45 VAL A C 2
ATOM 1634 O O . VAL A 1 45 ? 10.881 -4.172 -2.212 1.00 0.00 45 VAL A O 2
ATOM 1647 N N . TRP A 1 46 ? 9.721 -6.011 -2.838 1.00 0.00 46 TRP A N 2
ATOM 1648 C CA . TRP A 1 46 ? 8.581 -5.259 -3.334 1.00 0.00 46 TRP A CA 2
ATOM 1649 C C . TRP A 1 46 ? 7.425 -5.448 -2.350 1.00 0.00 46 TRP A C 2
ATOM 1650 O O . TRP A 1 46 ? 6.896 -6.550 -2.214 1.00 0.00 46 TRP A O 2
ATOM 1671 N N . ALA A 1 47 ? 7.068 -4.357 -1.688 1.00 0.00 47 ALA A N 2
ATOM 1672 C CA . ALA A 1 47 ? 5.985 -4.389 -0.721 1.00 0.00 47 ALA A CA 2
ATOM 1673 C C . ALA A 1 47 ? 4.678 -3.994 -1.411 1.00 0.00 47 ALA A C 2
ATOM 1674 O O . ALA A 1 47 ? 4.434 -2.814 -1.657 1.00 0.00 47 ALA A O 2
ATOM 1681 N N . LYS A 1 48 ? 3.871 -5.004 -1.703 1.00 0.00 48 LYS A N 2
ATOM 1682 C CA . LYS A 1 48 ? 2.595 -4.776 -2.360 1.00 0.00 48 LYS A CA 2
ATOM 1683 C C . LYS A 1 48 ? 1.460 -5.127 -1.396 1.00 0.00 48 LYS A C 2
ATOM 1684 O O . LYS A 1 48 ? 1.331 -6.276 -0.976 1.00 0.00 48 LYS A O 2
ATOM 1702 N N . ALA A 1 49 ? 0.666 -4.116 -1.074 1.00 0.00 49 ALA A N 2
ATOM 1703 C CA . ALA A 1 49 ? -0.453 -4.304 -0.167 1.00 0.00 49 ALA A CA 2
ATOM 1704 C C . ALA A 1 49 ? -1.763 -4.178 -0.948 1.00 0.00 49 ALA A C 2
ATOM 1705 O O . ALA A 1 49 ? -1.816 -3.502 -1.974 1.00 0.00 49 ALA A O 2
ATOM 1712 N N . THR A 1 50 ? -2.788 -4.840 -0.432 1.00 0.00 50 THR A N 2
ATOM 1713 C CA . THR A 1 50 ? -4.094 -4.811 -1.069 1.00 0.00 50 THR A CA 2
ATOM 1714 C C . THR A 1 50 ? -5.201 -4.938 -0.020 1.00 0.00 50 THR A C 2
ATOM 1715 O O . THR A 1 50 ? -5.021 -5.599 1.002 1.00 0.00 50 THR A O 2
ATOM 1726 N N . VAL A 1 51 ? -6.322 -4.294 -0.310 1.00 0.00 51 VAL A N 2
ATOM 1727 C CA . VAL A 1 51 ? -7.459 -4.327 0.596 1.00 0.00 51 VAL A CA 2
ATOM 1728 C C . VAL A 1 51 ? -8.677 -3.716 -0.100 1.00 0.00 51 VAL A C 2
ATOM 1729 O O . VAL A 1 51 ? -8.540 -2.795 -0.904 1.00 0.00 51 VAL A O 2
ATOM 1742 N N . GLY A 1 52 ? -9.841 -4.254 0.235 1.00 0.00 52 GLY A N 2
ATOM 1743 C CA . GLY A 1 52 ? -11.082 -3.774 -0.348 1.00 0.00 52 GLY A CA 2
ATOM 1744 C C . GLY A 1 52 ? -11.353 -4.449 -1.694 1.00 0.00 52 GLY A C 2
ATOM 1745 O O . GLY A 1 52 ? -10.613 -5.342 -2.105 1.00 0.00 52 GLY A O 2
ATOM 1749 N N . ARG A 1 53 ? -12.415 -3.996 -2.344 1.00 0.00 53 ARG A N 2
ATOM 1750 C CA . ARG A 1 53 ? -12.793 -4.546 -3.635 1.00 0.00 53 ARG A CA 2
ATOM 1751 C C . ARG A 1 53 ? -14.316 -4.559 -3.781 1.00 0.00 53 ARG A C 2
ATOM 1752 O O . ARG A 1 53 ? -14.993 -5.391 -3.180 1.00 0.00 53 ARG A O 2
ATOM 1772 N N . ASN A 1 54 ? -14.809 -3.628 -4.584 1.00 0.00 54 ASN A N 2
ATOM 1773 C CA . ASN A 1 54 ? -16.240 -3.521 -4.816 1.00 0.00 54 ASN A CA 2
ATOM 1774 C C . ASN A 1 54 ? -16.499 -2.481 -5.908 1.00 0.00 54 ASN A C 2
ATOM 1775 O O . ASN A 1 54 ? -16.810 -2.833 -7.045 1.00 0.00 54 ASN A O 2
ATOM 1786 N N . LEU A 1 55 ? -16.360 -1.220 -5.524 1.00 0.00 55 LEU A N 2
ATOM 1787 C CA . LEU A 1 55 ? -16.576 -0.126 -6.455 1.00 0.00 55 LEU A CA 2
ATOM 1788 C C . LEU A 1 55 ? -16.851 1.159 -5.671 1.00 0.00 55 LEU A C 2
ATOM 1789 O O . LEU A 1 55 ? -17.569 1.139 -4.673 1.00 0.00 55 LEU A O 2
ATOM 1805 N N . THR A 1 56 ? -16.265 2.245 -6.153 1.00 0.00 56 THR A N 2
ATOM 1806 C CA . THR A 1 56 ? -16.438 3.536 -5.510 1.00 0.00 56 THR A CA 2
ATOM 1807 C C . THR A 1 56 ? -16.208 3.416 -4.002 1.00 0.00 56 THR A C 2
ATOM 1808 O O . THR A 1 56 ? -17.090 2.970 -3.270 1.00 0.00 56 THR A O 2
ATOM 1819 N N . GLU A 1 57 ? -15.018 3.820 -3.583 1.00 0.00 57 GLU A N 2
ATOM 1820 C CA . GLU A 1 57 ? -14.661 3.763 -2.175 1.00 0.00 57 GLU A CA 2
ATOM 1821 C C . GLU A 1 57 ? -13.341 4.497 -1.932 1.00 0.00 57 GLU A C 2
ATOM 1822 O O . GLU A 1 57 ? -12.515 4.613 -2.837 1.00 0.00 57 GLU A O 2
ATOM 1835 N N . LYS A 1 58 ? -13.183 4.974 -0.707 1.00 0.00 58 LYS A N 2
ATOM 1836 C CA . LYS A 1 58 ? -11.977 5.694 -0.333 1.00 0.00 58 LYS A CA 2
ATOM 1837 C C . LYS A 1 58 ? -10.962 4.711 0.252 1.00 0.00 58 LYS A C 2
ATOM 1838 O O . LYS A 1 58 ? -11.318 3.595 0.628 1.00 0.00 58 LYS A O 2
ATOM 1856 N N . ALA A 1 59 ? -9.717 5.161 0.312 1.00 0.00 59 ALA A N 2
ATOM 1857 C CA . ALA A 1 59 ? -8.647 4.334 0.845 1.00 0.00 59 ALA A CA 2
ATOM 1858 C C . ALA A 1 59 ? -7.532 5.234 1.380 1.00 0.00 59 ALA A C 2
ATOM 1859 O O . ALA A 1 59 ? -7.356 6.357 0.910 1.00 0.00 59 ALA A O 2
ATOM 1866 N N . SER A 1 60 ? -6.807 4.707 2.356 1.00 0.00 60 SER A N 2
ATOM 1867 C CA . SER A 1 60 ? -5.713 5.449 2.960 1.00 0.00 60 SER A CA 2
ATOM 1868 C C . SER A 1 60 ? -4.390 4.719 2.720 1.00 0.00 60 SER A C 2
ATOM 1869 O O . SER A 1 60 ? -4.203 3.597 3.186 1.00 0.00 60 SER A O 2
ATOM 1877 N N . PHE A 1 61 ? -3.506 5.386 1.992 1.00 0.00 61 PHE A N 2
ATOM 1878 C CA . PHE A 1 61 ? -2.206 4.815 1.684 1.00 0.00 61 PHE A CA 2
ATOM 1879 C C . PHE A 1 61 ? -1.115 5.429 2.563 1.00 0.00 61 PHE A C 2
ATOM 1880 O O . PHE A 1 61 ? -0.965 6.645 2.664 1.00 0.00 61 PHE A O 2
ATOM 1897 N N . TYR A 1 62 ? -0.346 4.548 3.207 1.00 0.00 62 TYR A N 2
ATOM 1898 C CA . TYR A 1 62 ? 0.731 4.970 4.080 1.00 0.00 62 TYR A CA 2
ATOM 1899 C C . TYR A 1 62 ? 2.009 4.227 3.719 1.00 0.00 62 TYR A C 2
ATOM 1900 O O . TYR A 1 62 ? 1.963 3.192 3.056 1.00 0.00 62 TYR A O 2
ATOM 1918 N N . TYR A 1 63 ? 3.153 4.757 4.157 1.00 0.00 63 TYR A N 2
ATOM 1919 C CA . TYR A 1 63 ? 4.435 4.144 3.876 1.00 0.00 63 TYR A CA 2
ATOM 1920 C C . TYR A 1 63 ? 5.480 4.662 4.854 1.00 0.00 63 TYR A C 2
ATOM 1921 O O . TYR A 1 63 ? 5.179 5.580 5.615 1.00 0.00 63 TYR A O 2
ATOM 1939 N N . ASN A 1 64 ? 6.668 4.077 4.818 1.00 0.00 64 ASN A N 2
ATOM 1940 C CA . ASN A 1 64 ? 7.737 4.496 5.709 1.00 0.00 64 ASN A CA 2
ATOM 1941 C C . ASN A 1 64 ? 8.996 3.681 5.407 1.00 0.00 64 ASN A C 2
ATOM 1942 O O . ASN A 1 64 ? 8.995 2.840 4.510 1.00 0.00 64 ASN A O 2
ATOM 1953 N N . PHE A 1 65 ? 10.040 3.960 6.174 1.00 0.00 65 PHE A N 2
ATOM 1954 C CA . PHE A 1 65 ? 11.303 3.263 6.000 1.00 0.00 65 PHE A CA 2
ATOM 1955 C C . PHE A 1 65 ? 12.172 3.381 7.254 1.00 0.00 65 PHE A C 2
ATOM 1956 O O . PHE A 1 65 ? 12.081 4.365 7.987 1.00 0.00 65 PHE A O 2
ATOM 1973 N N . TRP A 1 66 ? 12.995 2.364 7.463 1.00 0.00 66 TRP A N 2
ATOM 1974 C CA . TRP A 1 66 ? 13.879 2.341 8.616 1.00 0.00 66 TRP A CA 2
ATOM 1975 C C . TRP A 1 66 ? 14.887 1.208 8.416 1.00 0.00 66 TRP A C 2
ATOM 1976 O O . 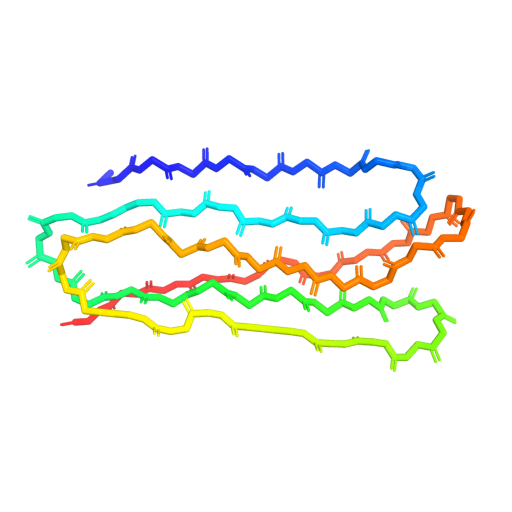TRP A 1 66 ? 15.739 0.972 9.272 1.00 0.00 66 TRP A O 2
ATOM 1997 N N . GLU A 1 1 ? 13.557 8.670 -3.902 1.00 0.00 1 GLU A N 3
ATOM 1998 C CA . GLU A 1 1 ? 14.693 7.782 -3.724 1.00 0.00 1 GLU A CA 3
ATOM 1999 C C . GLU A 1 1 ? 14.327 6.359 -4.150 1.00 0.00 1 GLU A C 3
ATOM 2000 O O . GLU A 1 1 ? 15.133 5.665 -4.767 1.00 0.00 1 GLU A O 3
ATOM 2013 N N . GLY A 1 2 ? 13.109 5.966 -3.803 1.00 0.00 2 GLY A N 3
ATOM 2014 C CA . GLY A 1 2 ? 12.627 4.638 -4.142 1.00 0.00 2 GLY A CA 3
ATOM 2015 C C . GLY A 1 2 ? 11.615 4.698 -5.288 1.00 0.00 2 GLY A C 3
ATOM 2016 O O . GLY A 1 2 ? 11.641 5.625 -6.096 1.00 0.00 2 GLY A O 3
ATOM 2020 N N . THR A 1 3 ? 10.747 3.698 -5.321 1.00 0.00 3 THR A N 3
ATOM 2021 C CA . THR A 1 3 ? 9.728 3.625 -6.355 1.00 0.00 3 THR A CA 3
ATOM 2022 C C . THR A 1 3 ? 8.348 3.410 -5.730 1.00 0.00 3 THR A C 3
ATOM 2023 O O . THR A 1 3 ? 8.056 2.330 -5.218 1.00 0.00 3 THR A O 3
ATOM 2034 N N . TRP A 1 4 ? 7.537 4.456 -5.792 1.00 0.00 4 TRP A N 3
ATOM 2035 C CA . TRP A 1 4 ? 6.195 4.395 -5.238 1.00 0.00 4 TRP A CA 3
ATOM 2036 C C . TRP A 1 4 ? 5.209 4.262 -6.401 1.00 0.00 4 TRP A C 3
ATOM 2037 O O . TRP A 1 4 ? 5.357 4.929 -7.424 1.00 0.00 4 TRP A O 3
ATOM 2058 N N . GLN A 1 5 ? 4.225 3.397 -6.204 1.00 0.00 5 GLN A N 3
ATOM 2059 C CA . GLN A 1 5 ? 3.215 3.168 -7.224 1.00 0.00 5 GLN A CA 3
ATOM 2060 C C . GLN A 1 5 ? 1.854 2.913 -6.575 1.00 0.00 5 GLN A C 3
ATOM 2061 O O . GLN A 1 5 ? 1.485 1.766 -6.326 1.00 0.00 5 GLN A O 3
ATOM 2075 N N . HIS A 1 6 ? 1.143 4.002 -6.318 1.00 0.00 6 HIS A N 3
ATOM 2076 C CA . HIS A 1 6 ? -0.170 3.911 -5.703 1.00 0.00 6 HIS A CA 3
ATOM 2077 C C . HIS A 1 6 ? -1.251 4.096 -6.769 1.00 0.00 6 HIS A C 3
ATOM 2078 O O . HIS A 1 6 ? -1.157 4.995 -7.604 1.00 0.00 6 HIS A O 3
ATOM 2092 N N . GLY A 1 7 ? -2.253 3.231 -6.707 1.00 0.00 7 GLY A N 3
ATOM 2093 C CA . GLY A 1 7 ? -3.350 3.288 -7.657 1.00 0.00 7 GLY A CA 3
ATOM 2094 C C . GLY A 1 7 ? -4.678 2.939 -6.983 1.00 0.00 7 GLY A C 3
ATOM 2095 O O . GLY A 1 7 ? -4.781 2.823 -5.764 1.00 0.00 7 GLY A O 3
ATOM 2099 N N . TYR A 1 8 ? -5.708 2.772 -7.816 1.00 0.00 8 TYR A N 3
ATOM 2100 C CA . TYR A 1 8 ? -7.033 2.440 -7.334 1.00 0.00 8 TYR A CA 3
ATOM 2101 C C . TYR A 1 8 ? -7.829 1.760 -8.440 1.00 0.00 8 TYR A C 3
ATOM 2102 O O . TYR A 1 8 ? -8.194 2.428 -9.406 1.00 0.00 8 TYR A O 3
ATOM 2120 N N . GLY A 1 9 ? -8.081 0.469 -8.282 1.00 0.00 9 GLY A N 3
ATOM 2121 C CA . GLY A 1 9 ? -8.833 -0.274 -9.279 1.00 0.00 9 GLY A CA 3
ATOM 2122 C C . GLY A 1 9 ? -10.338 -0.079 -9.088 1.00 0.00 9 GLY A C 3
ATOM 2123 O O . GLY A 1 9 ? -11.103 -1.041 -9.130 1.00 0.00 9 GLY A O 3
ATOM 2127 N N . VAL A 1 10 ? -10.719 1.174 -8.883 1.00 0.00 10 VAL A N 3
ATOM 2128 C CA . VAL A 1 10 ? -12.119 1.508 -8.685 1.00 0.00 10 VAL A CA 3
ATOM 2129 C C . VAL A 1 10 ? -12.848 0.300 -8.093 1.00 0.00 10 VAL A C 3
ATOM 2130 O O . VAL A 1 10 ? -13.641 -0.347 -8.775 1.00 0.00 10 VAL A O 3
ATOM 2143 N N . SER A 1 11 ? -12.553 0.032 -6.829 1.00 0.00 11 SER A N 3
ATOM 2144 C CA . SER A 1 11 ? -13.171 -1.086 -6.137 1.00 0.00 11 SER A CA 3
ATOM 2145 C C . SER A 1 11 ? -12.274 -1.551 -4.988 1.00 0.00 11 SER A C 3
ATOM 2146 O O . SER A 1 11 ? -12.764 -1.903 -3.917 1.00 0.00 11 SER A O 3
ATOM 2154 N N . SER A 1 12 ? -10.975 -1.536 -5.251 1.00 0.00 12 SER A N 3
ATOM 2155 C CA . SER A 1 12 ? -10.005 -1.951 -4.252 1.00 0.00 12 SER A CA 3
ATOM 2156 C C . SER A 1 12 ? -8.839 -0.962 -4.212 1.00 0.00 12 SER A C 3
ATOM 2157 O O . SER A 1 12 ? -8.737 -0.082 -5.065 1.00 0.00 12 SER A O 3
ATOM 2165 N N . ALA A 1 13 ? -7.988 -1.139 -3.211 1.00 0.00 13 ALA A N 3
ATOM 2166 C CA . ALA A 1 13 ? -6.833 -0.273 -3.049 1.00 0.00 13 ALA A CA 3
ATOM 2167 C C . ALA A 1 13 ? -5.566 -1.127 -2.980 1.00 0.00 13 ALA A C 3
ATOM 2168 O O . ALA A 1 13 ? -5.511 -2.163 -2.321 1.00 0.00 13 ALA A O 3
ATOM 2175 N N . TYR A 1 14 ? -4.533 -0.662 -3.687 1.00 0.00 14 TYR A N 3
ATOM 2176 C CA . TYR A 1 14 ? -3.262 -1.357 -3.727 1.00 0.00 14 TYR A CA 3
ATOM 2177 C C . TYR A 1 14 ? -2.121 -0.351 -3.649 1.00 0.00 14 TYR A C 3
ATOM 2178 O O . TYR A 1 14 ? -2.272 0.758 -4.159 1.00 0.00 14 TYR A O 3
ATOM 2196 N N . SER A 1 15 ? -1.022 -0.748 -3.026 1.00 0.00 15 SER A N 3
ATOM 2197 C CA . SER A 1 15 ? 0.125 0.134 -2.897 1.00 0.00 15 SER A CA 3
ATOM 2198 C C . SER A 1 15 ? 1.421 -0.676 -2.973 1.00 0.00 15 SER A C 3
ATOM 2199 O O . SER A 1 15 ? 1.658 -1.553 -2.144 1.00 0.00 15 SER A O 3
ATOM 2207 N N . ASN A 1 16 ? 2.225 -0.353 -3.975 1.00 0.00 16 ASN A N 3
ATOM 2208 C CA . ASN A 1 16 ? 3.490 -1.041 -4.170 1.00 0.00 16 ASN A CA 3
ATOM 2209 C C . ASN A 1 16 ? 4.636 -0.032 -4.060 1.00 0.00 16 ASN A C 3
ATOM 2210 O O . ASN A 1 16 ? 4.709 0.954 -4.789 1.00 0.00 16 ASN A O 3
ATOM 2221 N N . TYR A 1 17 ? 5.541 -0.307 -3.118 1.00 0.00 17 TYR A N 3
ATOM 2222 C CA . TYR A 1 17 ? 6.685 0.551 -2.887 1.00 0.00 17 TYR A CA 3
ATOM 2223 C C . TYR A 1 17 ? 7.952 -0.289 -2.807 1.00 0.00 17 TYR A C 3
ATOM 2224 O O . TYR A 1 17 ? 7.994 -1.228 -2.013 1.00 0.00 17 TYR A O 3
ATOM 2242 N N . HIS A 1 18 ? 8.945 0.056 -3.614 1.00 0.00 18 HIS A N 3
ATOM 2243 C CA . HIS A 1 18 ? 10.197 -0.680 -3.617 1.00 0.00 18 HIS A CA 3
ATOM 2244 C C . HIS A 1 18 ? 11.252 0.098 -2.827 1.00 0.00 18 HIS A C 3
ATOM 2245 O O . HIS A 1 18 ? 11.187 1.323 -2.738 1.00 0.00 18 HIS A O 3
ATOM 2259 N N . HIS A 1 19 ? 12.198 -0.646 -2.274 1.00 0.00 19 HIS A N 3
ATOM 2260 C CA . HIS A 1 19 ? 13.265 -0.041 -1.494 1.00 0.00 19 HIS A CA 3
ATOM 2261 C C . HIS A 1 19 ? 14.425 -1.030 -1.358 1.00 0.00 19 HIS A C 3
ATOM 2262 O O . HIS A 1 19 ? 14.220 -2.187 -0.994 1.00 0.00 19 HIS A O 3
ATOM 2276 N N . GLY A 1 20 ? 15.618 -0.538 -1.657 1.00 0.00 20 GLY A N 3
ATOM 2277 C CA . GLY A 1 20 ? 16.811 -1.363 -1.573 1.00 0.00 20 GLY A CA 3
ATOM 2278 C C . GLY A 1 20 ? 17.911 -0.657 -0.779 1.00 0.00 20 GLY A C 3
ATOM 2279 O O . GLY A 1 20 ? 19.089 -0.756 -1.121 1.00 0.00 20 GLY A O 3
ATOM 2283 N N . SER A 1 21 ? 17.489 0.040 0.266 1.00 0.00 21 SER A N 3
ATOM 2284 C CA . SER A 1 21 ? 18.424 0.763 1.111 1.00 0.00 21 SER A CA 3
ATOM 2285 C C . SER A 1 21 ? 18.162 0.435 2.582 1.00 0.00 21 SER A C 3
ATOM 2286 O O . SER A 1 21 ? 19.084 0.087 3.318 1.00 0.00 21 SER A O 3
ATOM 2294 N N . LYS A 1 22 ? 16.900 0.558 2.966 1.00 0.00 22 LYS A N 3
ATOM 2295 C CA . LYS A 1 22 ? 16.504 0.279 4.336 1.00 0.00 22 LYS A CA 3
ATOM 2296 C C . LYS A 1 22 ? 15.103 -0.335 4.343 1.00 0.00 22 LYS A C 3
ATOM 2297 O O . LYS A 1 22 ? 14.384 -0.261 3.348 1.00 0.00 22 LYS A O 3
ATOM 2315 N N . THR A 1 23 ? 14.757 -0.927 5.477 1.00 0.00 23 THR A N 3
ATOM 2316 C CA . THR A 1 23 ? 13.454 -1.553 5.626 1.00 0.00 23 THR A CA 3
ATOM 2317 C C . THR A 1 23 ? 12.348 -0.596 5.180 1.00 0.00 23 THR A C 3
ATOM 2318 O O . THR A 1 23 ? 12.512 0.622 5.243 1.00 0.00 23 THR A O 3
ATOM 2329 N N . HIS A 1 24 ? 11.244 -1.182 4.739 1.00 0.00 24 HIS A N 3
ATOM 2330 C CA . HIS A 1 24 ? 10.111 -0.396 4.281 1.00 0.00 24 HIS A CA 3
ATOM 2331 C C . HIS A 1 24 ? 8.821 -1.197 4.473 1.00 0.00 24 HIS A C 3
ATOM 2332 O O . HIS A 1 24 ? 8.846 -2.426 4.491 1.00 0.00 24 HIS A O 3
ATOM 2347 N N . SER A 1 25 ? 7.724 -0.466 4.610 1.00 0.00 25 SER A N 3
ATOM 2348 C CA . SER A 1 25 ? 6.427 -1.092 4.800 1.00 0.00 25 SER A CA 3
ATOM 2349 C C . SER A 1 25 ? 5.334 -0.239 4.153 1.00 0.00 25 SER A C 3
ATOM 2350 O O . SER A 1 25 ? 5.298 0.976 4.341 1.00 0.00 25 SER A O 3
ATOM 2358 N N . ALA A 1 26 ? 4.471 -0.909 3.404 1.00 0.00 26 ALA A N 3
ATOM 2359 C CA . ALA A 1 26 ? 3.380 -0.227 2.727 1.00 0.00 26 ALA A CA 3
ATOM 2360 C C . ALA A 1 26 ? 2.057 -0.601 3.398 1.00 0.00 26 ALA A C 3
ATOM 2361 O O . ALA A 1 26 ? 1.663 -1.767 3.396 1.00 0.00 26 ALA A O 3
ATOM 2368 N N . THR A 1 27 ? 1.406 0.409 3.955 1.00 0.00 27 THR A N 3
ATOM 2369 C CA . THR A 1 27 ? 0.135 0.201 4.628 1.00 0.00 27 THR A CA 3
ATOM 2370 C C . THR A 1 27 ? -0.998 0.866 3.844 1.00 0.00 27 THR A C 3
ATOM 2371 O O . THR A 1 27 ? -0.860 1.999 3.386 1.00 0.00 27 THR A O 3
ATOM 2382 N N . VAL A 1 28 ? -2.095 0.133 3.715 1.00 0.00 28 VAL A N 3
ATOM 2383 C CA . VAL A 1 28 ? -3.251 0.637 2.995 1.00 0.00 28 VAL A CA 3
ATOM 2384 C C . VAL A 1 28 ? -4.526 0.238 3.742 1.00 0.00 28 VAL A C 3
ATOM 2385 O O . VAL A 1 28 ? -4.746 -0.941 4.014 1.00 0.00 28 VAL A O 3
ATOM 2398 N N . VAL A 1 29 ? -5.331 1.244 4.052 1.00 0.00 29 VAL A N 3
ATOM 2399 C CA . VAL A 1 29 ? -6.578 1.013 4.762 1.00 0.00 29 VAL A CA 3
ATOM 2400 C C . VAL A 1 29 ? -7.754 1.317 3.832 1.00 0.00 29 VAL A C 3
ATOM 2401 O O . VAL A 1 29 ? -7.736 2.312 3.109 1.00 0.00 29 VAL A O 3
ATOM 2414 N N . ASN A 1 30 ? -8.747 0.442 3.881 1.00 0.00 30 ASN A N 3
ATOM 2415 C CA . ASN A 1 30 ? -9.929 0.605 3.051 1.00 0.00 30 ASN A CA 3
ATOM 2416 C C . ASN A 1 30 ? -11.047 1.238 3.883 1.00 0.00 30 ASN A C 3
ATOM 2417 O O . ASN A 1 30 ? -11.651 0.574 4.724 1.00 0.00 30 ASN A O 3
ATOM 2428 N N . ASN A 1 31 ? -11.289 2.513 3.618 1.00 0.00 31 ASN A N 3
ATOM 2429 C CA . ASN A 1 31 ? -12.323 3.242 4.332 1.00 0.00 31 ASN A CA 3
ATOM 2430 C C . ASN A 1 31 ? -13.641 3.135 3.561 1.00 0.00 31 ASN A C 3
ATOM 2431 O O . ASN A 1 31 ? -14.021 4.060 2.844 1.00 0.00 31 ASN A O 3
ATOM 2442 N N . ASN A 1 32 ? -14.300 2.000 3.735 1.00 0.00 32 ASN A N 3
ATOM 2443 C CA . ASN A 1 32 ? -15.567 1.760 3.064 1.00 0.00 32 ASN A CA 3
ATOM 2444 C C . ASN A 1 32 ? -16.299 0.612 3.762 1.00 0.00 32 ASN A C 3
ATOM 2445 O O . ASN A 1 32 ? -17.410 0.790 4.259 1.00 0.00 32 ASN A O 3
ATOM 2456 N N . THR A 1 33 ? -15.647 -0.541 3.778 1.00 0.00 33 THR A N 3
ATOM 2457 C CA . THR A 1 33 ? -16.222 -1.718 4.406 1.00 0.00 33 THR A CA 3
ATOM 2458 C C . THR A 1 33 ? -15.482 -2.045 5.704 1.00 0.00 33 THR A C 3
ATOM 2459 O O . THR A 1 33 ? -15.967 -2.828 6.520 1.00 0.00 33 THR A O 3
ATOM 2470 N N . GLY A 1 34 ? -14.319 -1.429 5.856 1.00 0.00 34 GLY A N 3
ATOM 2471 C CA . GLY A 1 34 ? -13.506 -1.645 7.041 1.00 0.00 34 GLY A CA 3
ATOM 2472 C C . GLY A 1 34 ? -12.401 -2.667 6.770 1.00 0.00 34 GLY A C 3
ATOM 2473 O O . GLY A 1 34 ? -12.333 -3.703 7.430 1.00 0.00 34 GLY A O 3
ATOM 2477 N N . ARG A 1 35 ? -11.563 -2.341 5.797 1.00 0.00 35 ARG A N 3
ATOM 2478 C CA . ARG A 1 35 ? -10.464 -3.218 5.429 1.00 0.00 35 ARG A CA 3
ATOM 2479 C C . ARG A 1 35 ? -9.125 -2.570 5.787 1.00 0.00 35 ARG A C 3
ATOM 2480 O O . ARG A 1 35 ? -9.054 -1.360 5.997 1.00 0.00 35 ARG A O 3
ATOM 2500 N N . GLN A 1 36 ? -8.097 -3.404 5.844 1.00 0.00 36 GLN A N 3
ATOM 2501 C CA . GLN A 1 36 ? -6.764 -2.927 6.172 1.00 0.00 36 GLN A CA 3
ATOM 2502 C C . GLN A 1 36 ? -5.721 -3.995 5.836 1.00 0.00 36 GLN A C 3
ATOM 2503 O O . GLN A 1 36 ? -5.950 -5.183 6.057 1.00 0.00 36 GLN A O 3
ATOM 2517 N N . GLY A 1 37 ? -4.598 -3.532 5.307 1.00 0.00 37 GLY A N 3
ATOM 2518 C CA . GLY A 1 37 ? -3.519 -4.433 4.937 1.00 0.00 37 GLY A CA 3
ATOM 2519 C C . GLY A 1 37 ? -2.155 -3.777 5.166 1.00 0.00 37 GLY A C 3
ATOM 2520 O O . GLY A 1 37 ? -2.079 -2.632 5.609 1.00 0.00 37 GLY A O 3
ATOM 2524 N N . LYS A 1 38 ? -1.112 -4.531 4.852 1.00 0.00 38 LYS A N 3
ATOM 2525 C CA . LYS A 1 38 ? 0.245 -4.038 5.018 1.00 0.00 38 LYS A CA 3
ATOM 2526 C C . LYS A 1 38 ? 1.229 -5.066 4.456 1.00 0.00 38 LYS A C 3
ATOM 2527 O O . LYS A 1 38 ? 0.990 -6.270 4.541 1.00 0.00 38 LYS A O 3
ATOM 2545 N N . ASP A 1 39 ? 2.315 -4.554 3.895 1.00 0.00 39 ASP A N 3
ATOM 2546 C CA . ASP A 1 39 ? 3.336 -5.413 3.319 1.00 0.00 39 ASP A CA 3
ATOM 2547 C C . ASP A 1 39 ? 4.703 -5.017 3.879 1.00 0.00 39 ASP A C 3
ATOM 2548 O O . ASP A 1 39 ? 5.503 -4.388 3.188 1.00 0.00 39 ASP A O 3
ATOM 2558 N N . THR A 1 40 ? 4.930 -5.403 5.126 1.00 0.00 40 THR A N 3
ATOM 2559 C CA . THR A 1 40 ? 6.188 -5.097 5.787 1.00 0.00 40 THR A CA 3
ATOM 2560 C C . THR A 1 40 ? 7.294 -6.029 5.288 1.00 0.00 40 THR A C 3
ATOM 2561 O O . THR A 1 40 ? 7.136 -7.249 5.303 1.00 0.00 40 THR A O 3
ATOM 2572 N N . GLN A 1 41 ? 8.388 -5.418 4.858 1.00 0.00 41 GLN A N 3
ATOM 2573 C CA . GLN A 1 41 ? 9.520 -6.178 4.355 1.00 0.00 41 GLN A CA 3
ATOM 2574 C C . GLN A 1 41 ? 10.830 -5.455 4.676 1.00 0.00 41 GLN A C 3
ATOM 2575 O O . GLN A 1 41 ? 10.816 -4.315 5.138 1.00 0.00 41 GLN A O 3
ATOM 2589 N N . ARG A 1 42 ? 11.930 -6.147 4.417 1.00 0.00 42 ARG A N 3
ATOM 2590 C CA . ARG A 1 42 ? 13.245 -5.585 4.673 1.00 0.00 42 ARG A CA 3
ATOM 2591 C C . ARG A 1 42 ? 13.754 -4.843 3.435 1.00 0.00 42 ARG A C 3
ATOM 2592 O O . ARG A 1 42 ? 13.010 -4.643 2.476 1.00 0.00 42 ARG A O 3
ATOM 2612 N N . ALA A 1 43 ? 15.020 -4.455 3.496 1.00 0.00 43 ALA A N 3
ATOM 2613 C CA . ALA A 1 43 ? 15.638 -3.740 2.393 1.00 0.00 43 ALA A CA 3
ATOM 2614 C C . ALA A 1 43 ? 15.829 -4.696 1.214 1.00 0.00 43 ALA A C 3
ATOM 2615 O O . ALA A 1 43 ? 16.397 -5.776 1.372 1.00 0.00 43 ALA A O 3
ATOM 2622 N N . GLY A 1 44 ? 15.343 -4.266 0.059 1.00 0.00 44 GLY A N 3
ATOM 2623 C CA . GLY A 1 44 ? 15.453 -5.070 -1.146 1.00 0.00 44 GLY A CA 3
ATOM 2624 C C . GLY A 1 44 ? 14.260 -6.018 -1.283 1.00 0.00 44 GLY A C 3
ATOM 2625 O O . GLY A 1 44 ? 14.387 -7.220 -1.054 1.00 0.00 44 GLY A O 3
ATOM 2629 N N . VAL A 1 45 ? 13.127 -5.441 -1.657 1.00 0.00 45 VAL A N 3
ATOM 2630 C CA . VAL A 1 45 ? 11.912 -6.219 -1.828 1.00 0.00 45 VAL A CA 3
ATOM 2631 C C . VAL A 1 45 ? 10.791 -5.304 -2.323 1.00 0.00 45 VAL A C 3
ATOM 2632 O O . VAL A 1 45 ? 10.871 -4.085 -2.180 1.00 0.00 45 VAL A O 3
ATOM 2645 N N . TRP A 1 46 ? 9.771 -5.927 -2.896 1.00 0.00 46 TRP A N 3
ATOM 2646 C CA . TRP A 1 46 ? 8.635 -5.183 -3.413 1.00 0.00 46 TRP A CA 3
ATOM 2647 C C . TRP A 1 46 ? 7.473 -5.352 -2.433 1.00 0.00 46 TRP A C 3
ATOM 2648 O O . TRP A 1 46 ? 6.906 -6.437 -2.317 1.00 0.00 46 TRP A O 3
ATOM 2669 N N . ALA A 1 47 ? 7.153 -4.262 -1.751 1.00 0.00 47 ALA A N 3
ATOM 2670 C CA . ALA A 1 47 ? 6.069 -4.275 -0.784 1.00 0.00 47 ALA A CA 3
ATOM 2671 C C . ALA A 1 47 ? 4.760 -3.907 -1.485 1.00 0.00 47 ALA A C 3
ATOM 2672 O O . ALA A 1 47 ? 4.516 -2.737 -1.776 1.00 0.00 47 ALA A O 3
ATOM 2679 N N . LYS A 1 48 ? 3.953 -4.927 -1.738 1.00 0.00 48 LYS A N 3
ATOM 2680 C CA . LYS A 1 48 ? 2.676 -4.725 -2.400 1.00 0.00 48 LYS A CA 3
ATOM 2681 C C . LYS A 1 48 ? 1.544 -5.112 -1.446 1.00 0.00 48 LYS A C 3
ATOM 2682 O O . LYS A 1 48 ? 1.410 -6.277 -1.077 1.00 0.00 48 LYS A O 3
ATOM 2700 N N . ALA A 1 49 ? 0.759 -4.112 -1.073 1.00 0.00 49 ALA A N 3
ATOM 2701 C CA . ALA A 1 49 ? -0.356 -4.333 -0.169 1.00 0.00 49 ALA A CA 3
ATOM 2702 C C . ALA A 1 49 ? -1.669 -4.210 -0.945 1.00 0.00 49 ALA A C 3
ATOM 2703 O O . ALA A 1 49 ? -1.710 -3.594 -2.009 1.00 0.00 49 ALA A O 3
ATOM 2710 N N . THR A 1 50 ? -2.710 -4.807 -0.383 1.00 0.00 50 THR A N 3
ATOM 2711 C CA . THR A 1 50 ? -4.020 -4.773 -1.010 1.00 0.00 50 THR A CA 3
ATOM 2712 C C . THR A 1 50 ? -5.119 -4.916 0.045 1.00 0.00 50 THR A C 3
ATOM 2713 O O . THR A 1 50 ? -4.932 -5.595 1.053 1.00 0.00 50 THR A O 3
ATOM 2724 N N . VAL A 1 51 ? -6.242 -4.265 -0.224 1.00 0.00 51 VAL A N 3
ATOM 2725 C CA . VAL A 1 51 ? -7.371 -4.311 0.689 1.00 0.00 51 VAL A CA 3
ATOM 2726 C C . VAL A 1 51 ? -8.598 -3.702 0.008 1.00 0.00 51 VAL A C 3
ATOM 2727 O O . VAL A 1 51 ? -8.484 -2.713 -0.714 1.00 0.00 51 VAL A O 3
ATOM 2740 N N . GLY A 1 52 ? -9.743 -4.318 0.261 1.00 0.00 52 GLY A N 3
ATOM 2741 C CA . GLY A 1 52 ? -10.990 -3.850 -0.319 1.00 0.00 52 GLY A CA 3
ATOM 2742 C C . GLY A 1 52 ? -11.258 -4.528 -1.664 1.00 0.00 52 GLY A C 3
ATOM 2743 O O . GLY A 1 52 ? -10.522 -5.427 -2.068 1.00 0.00 52 GLY A O 3
ATOM 2747 N N . ARG A 1 53 ? -12.315 -4.072 -2.320 1.00 0.00 53 ARG A N 3
ATOM 2748 C CA . ARG A 1 53 ? -12.689 -4.624 -3.611 1.00 0.00 53 ARG A CA 3
ATOM 2749 C C . ARG A 1 53 ? -14.210 -4.764 -3.707 1.00 0.00 53 ARG A C 3
ATOM 2750 O O . ARG A 1 53 ? -14.776 -5.756 -3.249 1.00 0.00 53 ARG A O 3
ATOM 2770 N N . ASN A 1 54 ? -14.829 -3.757 -4.305 1.00 0.00 54 ASN A N 3
ATOM 2771 C CA . ASN A 1 54 ? -16.273 -3.755 -4.467 1.00 0.00 54 ASN A CA 3
ATOM 2772 C C . ASN A 1 54 ? -16.649 -2.845 -5.637 1.00 0.00 54 ASN A C 3
ATOM 2773 O O . ASN A 1 54 ? -16.989 -3.326 -6.718 1.00 0.00 54 ASN A O 3
ATOM 2784 N N . LEU A 1 55 ? -16.578 -1.547 -5.383 1.00 0.00 55 LEU A N 3
ATOM 2785 C CA . LEU A 1 55 ? -16.907 -0.566 -6.403 1.00 0.00 55 LEU A CA 3
ATOM 2786 C C . LEU A 1 55 ? -17.009 0.818 -5.758 1.00 0.00 55 LEU A C 3
ATOM 2787 O O . LEU A 1 55 ? -17.797 1.021 -4.835 1.00 0.00 55 LEU A O 3
ATOM 2803 N N . THR A 1 56 ? -16.201 1.735 -6.269 1.00 0.00 56 THR A N 3
ATOM 2804 C CA . THR A 1 56 ? -16.190 3.094 -5.755 1.00 0.00 56 THR A CA 3
ATOM 2805 C C . THR A 1 56 ? -16.059 3.086 -4.230 1.00 0.00 56 THR A C 3
ATOM 2806 O O . THR A 1 56 ? -17.015 2.771 -3.523 1.00 0.00 56 THR A O 3
ATOM 2817 N N . GLU A 1 57 ? -14.868 3.436 -3.768 1.00 0.00 57 GLU A N 3
ATOM 2818 C CA . GLU A 1 57 ? -14.600 3.473 -2.341 1.00 0.00 57 GLU A CA 3
ATOM 2819 C C . GLU A 1 57 ? -13.315 4.256 -2.062 1.00 0.00 57 GLU A C 3
ATOM 2820 O O . GLU A 1 57 ? -12.495 4.450 -2.958 1.00 0.00 57 GLU A O 3
ATOM 2833 N N . LYS A 1 58 ? -13.181 4.685 -0.816 1.00 0.00 58 LYS A N 3
ATOM 2834 C CA . LYS A 1 58 ? -12.010 5.443 -0.408 1.00 0.00 58 LYS A CA 3
ATOM 2835 C C . LYS A 1 58 ? -10.937 4.480 0.104 1.00 0.00 58 LYS A C 3
ATOM 2836 O O . LYS A 1 58 ? -11.192 3.287 0.259 1.00 0.00 58 LYS A O 3
ATOM 2854 N N . ALA A 1 59 ? -9.760 5.035 0.353 1.00 0.00 59 ALA A N 3
ATOM 2855 C CA . ALA A 1 59 ? -8.647 4.240 0.844 1.00 0.00 59 ALA A CA 3
ATOM 2856 C C . ALA A 1 59 ? -7.542 5.172 1.344 1.00 0.00 59 ALA A C 3
ATOM 2857 O O . ALA A 1 59 ? -7.389 6.285 0.844 1.00 0.00 59 ALA A O 3
ATOM 2864 N N . SER A 1 60 ? -6.799 4.682 2.326 1.00 0.00 60 SER A N 3
ATOM 2865 C CA . SER A 1 60 ? -5.712 5.458 2.900 1.00 0.00 60 SER A CA 3
ATOM 2866 C C . SER A 1 60 ? -4.379 4.744 2.667 1.00 0.00 60 SER A C 3
ATOM 2867 O O . SER A 1 60 ? -4.166 3.640 3.168 1.00 0.00 60 SER A O 3
ATOM 2875 N N . PHE A 1 61 ? -3.517 5.402 1.906 1.00 0.00 61 PHE A N 3
ATOM 2876 C CA . PHE A 1 61 ? -2.211 4.843 1.601 1.00 0.00 61 PHE A CA 3
ATOM 2877 C C . PHE A 1 61 ? -1.124 5.485 2.465 1.00 0.00 61 PHE A C 3
ATOM 2878 O O . PHE A 1 61 ? -0.993 6.704 2.551 1.00 0.00 61 PHE A O 3
ATOM 2895 N N . TYR A 1 62 ? -0.335 4.624 3.112 1.00 0.00 62 TYR A N 3
ATOM 2896 C CA . TYR A 1 62 ? 0.741 5.073 3.972 1.00 0.00 62 TYR A CA 3
ATOM 2897 C C . TYR A 1 62 ? 2.021 4.322 3.633 1.00 0.00 62 TYR A C 3
ATOM 2898 O O . TYR A 1 62 ? 1.977 3.265 3.008 1.00 0.00 62 TYR A O 3
ATOM 2916 N N . TYR A 1 63 ? 3.164 4.873 4.047 1.00 0.00 63 TYR A N 3
ATOM 2917 C CA . TYR A 1 63 ? 4.448 4.254 3.784 1.00 0.00 63 TYR A CA 3
ATOM 2918 C C . TYR A 1 63 ? 5.474 4.744 4.796 1.00 0.00 63 TYR A C 3
ATOM 2919 O O . TYR A 1 63 ? 5.166 5.656 5.561 1.00 0.00 63 TYR A O 3
ATOM 2937 N N . ASN A 1 64 ? 6.654 4.142 4.783 1.00 0.00 64 ASN A N 3
ATOM 2938 C CA . ASN A 1 64 ? 7.704 4.533 5.708 1.00 0.00 64 ASN A CA 3
ATOM 2939 C C . ASN A 1 64 ? 8.971 3.732 5.402 1.00 0.00 64 ASN A C 3
ATOM 2940 O O . ASN A 1 64 ? 8.992 2.926 4.474 1.00 0.00 64 ASN A O 3
ATOM 2951 N N . PHE A 1 65 ? 9.998 3.982 6.202 1.00 0.00 65 PHE A N 3
ATOM 2952 C CA . PHE A 1 65 ? 11.266 3.294 6.029 1.00 0.00 65 PHE A CA 3
ATOM 2953 C C . PHE A 1 65 ? 12.104 3.359 7.307 1.00 0.00 65 PHE A C 3
ATOM 2954 O O . PHE A 1 65 ? 11.992 4.310 8.080 1.00 0.00 65 PHE A O 3
ATOM 2971 N N . TRP A 1 66 ? 12.926 2.336 7.490 1.00 0.00 66 TRP A N 3
ATOM 2972 C CA . TRP A 1 66 ? 13.782 2.265 8.662 1.00 0.00 66 TRP A CA 3
ATOM 2973 C C . TRP A 1 66 ? 14.775 1.119 8.453 1.00 0.00 66 TRP A C 3
ATOM 2974 O O . TRP A 1 66 ? 15.767 1.015 9.172 1.00 0.00 66 TRP A O 3
ATOM 2995 N N . GLU A 1 1 ? 15.806 7.154 -3.906 1.00 0.00 1 GLU A N 4
ATOM 2996 C CA . GLU A 1 1 ? 15.004 7.020 -2.701 1.00 0.00 1 GLU A CA 4
ATOM 2997 C C . GLU A 1 1 ? 14.216 5.710 -2.731 1.00 0.00 1 GLU A C 4
ATOM 2998 O O . GLU A 1 1 ? 14.408 4.846 -1.877 1.00 0.00 1 GLU A O 4
ATOM 3011 N N . GLY A 1 2 ? 13.345 5.603 -3.724 1.00 0.00 2 GLY A N 4
ATOM 3012 C CA . GLY A 1 2 ? 12.526 4.412 -3.876 1.00 0.00 2 GLY A CA 4
ATOM 3013 C C . GLY A 1 2 ? 11.509 4.587 -5.005 1.00 0.00 2 GLY A C 4
ATOM 3014 O O . GLY A 1 2 ? 11.492 5.617 -5.677 1.00 0.00 2 GLY A O 4
ATOM 3018 N N . THR A 1 3 ? 10.685 3.564 -5.180 1.00 0.00 3 THR A N 4
ATOM 3019 C CA . THR A 1 3 ? 9.667 3.592 -6.216 1.00 0.00 3 THR A CA 4
ATOM 3020 C C . THR A 1 3 ? 8.279 3.385 -5.606 1.00 0.00 3 THR A C 4
ATOM 3021 O O . THR A 1 3 ? 7.968 2.302 -5.113 1.00 0.00 3 THR A O 4
ATOM 3032 N N . TRP A 1 4 ? 7.481 4.442 -5.659 1.00 0.00 4 TRP A N 4
ATOM 3033 C CA . TRP A 1 4 ? 6.134 4.390 -5.118 1.00 0.00 4 TRP A CA 4
ATOM 3034 C C . TRP A 1 4 ? 5.156 4.289 -6.291 1.00 0.00 4 TRP A C 4
ATOM 3035 O O . TRP A 1 4 ? 5.333 4.955 -7.310 1.00 0.00 4 TRP A O 4
ATOM 3056 N N . GLN A 1 5 ? 4.147 3.450 -6.108 1.00 0.00 5 GLN A N 4
ATOM 3057 C CA . GLN A 1 5 ? 3.142 3.253 -7.138 1.00 0.00 5 GLN A CA 4
ATOM 3058 C C . GLN A 1 5 ? 1.770 3.014 -6.503 1.00 0.00 5 GLN A C 4
ATOM 3059 O O . GLN A 1 5 ? 1.359 1.870 -6.316 1.00 0.00 5 GLN A O 4
ATOM 3073 N N . HIS A 1 6 ? 1.101 4.113 -6.188 1.00 0.00 6 HIS A N 4
ATOM 3074 C CA . HIS A 1 6 ? -0.216 4.039 -5.578 1.00 0.00 6 HIS A CA 4
ATOM 3075 C C . HIS A 1 6 ? -1.291 4.192 -6.656 1.00 0.00 6 HIS A C 4
ATOM 3076 O O . HIS A 1 6 ? -1.210 5.087 -7.495 1.00 0.00 6 HIS A O 4
ATOM 3090 N N . GLY A 1 7 ? -2.272 3.304 -6.597 1.00 0.00 7 GLY A N 4
ATOM 3091 C CA . GLY A 1 7 ? -3.362 3.329 -7.558 1.00 0.00 7 GLY A CA 4
ATOM 3092 C C . GLY A 1 7 ? -4.698 3.019 -6.880 1.00 0.00 7 GLY A C 4
ATOM 3093 O O . GLY A 1 7 ? -4.806 2.931 -5.659 1.00 0.00 7 GLY A O 4
ATOM 3097 N N . TYR A 1 8 ? -5.729 2.854 -7.713 1.00 0.00 8 TYR A N 4
ATOM 3098 C CA . TYR A 1 8 ? -7.062 2.557 -7.228 1.00 0.00 8 TYR A CA 4
ATOM 3099 C C . TYR A 1 8 ? -7.871 1.879 -8.324 1.00 0.00 8 TYR A C 4
ATOM 3100 O O . TYR A 1 8 ? -8.271 2.554 -9.272 1.00 0.00 8 TYR A O 4
ATOM 3118 N N . GLY A 1 9 ? -8.094 0.581 -8.180 1.00 0.00 9 GLY A N 4
ATOM 3119 C CA . GLY A 1 9 ? -8.856 -0.161 -9.170 1.00 0.00 9 GLY A CA 4
ATOM 3120 C C . GLY A 1 9 ? -10.359 0.045 -8.973 1.00 0.00 9 GLY A C 4
ATOM 3121 O O . GLY A 1 9 ? -11.126 -0.916 -8.970 1.00 0.00 9 GLY A O 4
ATOM 3125 N N . VAL A 1 10 ? -10.735 1.306 -8.814 1.00 0.00 10 VAL A N 4
ATOM 3126 C CA . VAL A 1 10 ? -12.133 1.650 -8.617 1.00 0.00 10 VAL A CA 4
ATOM 3127 C C . VAL A 1 10 ? -12.868 0.454 -8.010 1.00 0.00 10 VAL A C 4
ATOM 3128 O O . VAL A 1 10 ? -13.673 -0.190 -8.681 1.00 0.00 10 VAL A O 4
ATOM 3141 N N . SER A 1 11 ? -12.564 0.192 -6.747 1.00 0.00 11 SER A N 4
ATOM 3142 C CA . SER A 1 11 ? -13.185 -0.916 -6.042 1.00 0.00 11 SER A CA 4
ATOM 3143 C C . SER A 1 11 ? -12.291 -1.369 -4.887 1.00 0.00 11 SER A C 4
ATOM 3144 O O . SER A 1 11 ? -12.784 -1.726 -3.818 1.00 0.00 11 SER A O 4
ATOM 3152 N N . SER A 1 12 ? -10.991 -1.340 -5.141 1.00 0.00 12 SER A N 4
ATOM 3153 C CA . SER A 1 12 ? -10.023 -1.743 -4.135 1.00 0.00 12 SER A CA 4
ATOM 3154 C C . SER A 1 12 ? -8.865 -0.744 -4.093 1.00 0.00 12 SER A C 4
ATOM 3155 O O . SER A 1 12 ? -8.786 0.156 -4.928 1.00 0.00 12 SER A O 4
ATOM 3163 N N . ALA A 1 13 ? -7.995 -0.936 -3.111 1.00 0.00 13 ALA A N 4
ATOM 3164 C CA . ALA A 1 13 ? -6.845 -0.063 -2.949 1.00 0.00 13 ALA A CA 4
ATOM 3165 C C . ALA A 1 13 ? -5.575 -0.911 -2.857 1.00 0.00 13 ALA A C 4
ATOM 3166 O O . ALA A 1 13 ? -5.471 -1.847 -2.068 1.00 0.00 13 ALA A O 4
ATOM 3173 N N . TYR A 1 14 ? -4.598 -0.556 -3.694 1.00 0.00 14 TYR A N 4
ATOM 3174 C CA . TYR A 1 14 ? -3.332 -1.260 -3.731 1.00 0.00 14 TYR A CA 4
ATOM 3175 C C . TYR A 1 14 ? -2.184 -0.266 -3.626 1.00 0.00 14 TYR A C 4
ATOM 3176 O O . TYR A 1 14 ? -2.321 0.854 -4.117 1.00 0.00 14 TYR A O 4
ATOM 3194 N N . SER A 1 15 ? -1.094 -0.683 -3.000 1.00 0.00 15 SER A N 4
ATOM 3195 C CA . SER A 1 15 ? 0.059 0.188 -2.844 1.00 0.00 15 SER A CA 4
ATOM 3196 C C . SER A 1 15 ? 1.348 -0.633 -2.913 1.00 0.00 15 SER A C 4
ATOM 3197 O O . SER A 1 15 ? 1.573 -1.513 -2.084 1.00 0.00 15 SER A O 4
ATOM 3205 N N . ASN A 1 16 ? 2.161 -0.316 -3.910 1.00 0.00 16 ASN A N 4
ATOM 3206 C CA . ASN A 1 16 ? 3.422 -1.013 -4.098 1.00 0.00 16 ASN A CA 4
ATOM 3207 C C . ASN A 1 16 ? 4.575 -0.013 -3.989 1.00 0.00 16 ASN A C 4
ATOM 3208 O O . ASN A 1 16 ? 4.656 0.971 -4.721 1.00 0.00 16 ASN A O 4
ATOM 3219 N N . TYR A 1 17 ? 5.476 -0.292 -3.045 1.00 0.00 17 TYR A N 4
ATOM 3220 C CA . TYR A 1 17 ? 6.627 0.559 -2.814 1.00 0.00 17 TYR A CA 4
ATOM 3221 C C . TYR A 1 17 ? 7.890 -0.288 -2.754 1.00 0.00 17 TYR A C 4
ATOM 3222 O O . TYR A 1 17 ? 7.925 -1.251 -1.991 1.00 0.00 17 TYR A O 4
ATOM 3240 N N . HIS A 1 18 ? 8.889 0.079 -3.545 1.00 0.00 18 HIS A N 4
ATOM 3241 C CA . HIS A 1 18 ? 10.139 -0.661 -3.564 1.00 0.00 18 HIS A CA 4
ATOM 3242 C C . HIS A 1 18 ? 11.205 0.113 -2.786 1.00 0.00 18 HIS A C 4
ATOM 3243 O O . HIS A 1 18 ? 11.148 1.338 -2.699 1.00 0.00 18 HIS A O 4
ATOM 3257 N N . HIS A 1 19 ? 12.153 -0.635 -2.240 1.00 0.00 19 HIS A N 4
ATOM 3258 C CA . HIS A 1 19 ? 13.230 -0.035 -1.472 1.00 0.00 19 HIS A CA 4
ATOM 3259 C C . HIS A 1 19 ? 14.395 -1.021 -1.365 1.00 0.00 19 HIS A C 4
ATOM 3260 O O . HIS A 1 19 ? 14.201 -2.180 -1.000 1.00 0.00 19 HIS A O 4
ATOM 3274 N N . GLY A 1 20 ? 15.580 -0.525 -1.690 1.00 0.00 20 GLY A N 4
ATOM 3275 C CA . GLY A 1 20 ? 16.776 -1.348 -1.635 1.00 0.00 20 GLY A CA 4
ATOM 3276 C C . GLY A 1 20 ? 17.885 -0.652 -0.844 1.00 0.00 20 GLY A C 4
ATOM 3277 O O . GLY A 1 20 ? 19.059 -0.746 -1.198 1.00 0.00 20 GLY A O 4
ATOM 3281 N N . SER A 1 21 ? 17.474 0.032 0.214 1.00 0.00 21 SER A N 4
ATOM 3282 C CA . SER A 1 21 ? 18.417 0.745 1.058 1.00 0.00 21 SER A CA 4
ATOM 3283 C C . SER A 1 21 ? 18.163 0.407 2.528 1.00 0.00 21 SER A C 4
ATOM 3284 O O . SER A 1 21 ? 19.089 0.056 3.258 1.00 0.00 21 SER A O 4
ATOM 3292 N N . LYS A 1 22 ? 16.903 0.524 2.920 1.00 0.00 22 LYS A N 4
ATOM 3293 C CA . LYS A 1 22 ? 16.515 0.236 4.290 1.00 0.00 22 LYS A CA 4
ATOM 3294 C C . LYS A 1 22 ? 15.113 -0.376 4.301 1.00 0.00 22 LYS A C 4
ATOM 3295 O O . LYS A 1 22 ? 14.386 -0.290 3.312 1.00 0.00 22 LYS A O 4
ATOM 3313 N N . THR A 1 23 ? 14.775 -0.982 5.430 1.00 0.00 23 THR A N 4
ATOM 3314 C CA . THR A 1 23 ? 13.473 -1.609 5.582 1.00 0.00 23 THR A CA 4
ATOM 3315 C C . THR A 1 23 ? 12.365 -0.652 5.137 1.00 0.00 23 THR A C 4
ATOM 3316 O O . THR A 1 23 ? 12.532 0.565 5.193 1.00 0.00 23 THR A O 4
ATOM 3327 N N . HIS A 1 24 ? 11.258 -1.239 4.707 1.00 0.00 24 HIS A N 4
ATOM 3328 C CA . HIS A 1 24 ? 10.123 -0.453 4.253 1.00 0.00 24 HIS A CA 4
ATOM 3329 C C . HIS A 1 24 ? 8.835 -1.258 4.438 1.00 0.00 24 HIS A C 4
ATOM 3330 O O . HIS A 1 24 ? 8.865 -2.487 4.462 1.00 0.00 24 HIS A O 4
ATOM 3345 N N . SER A 1 25 ? 7.734 -0.531 4.564 1.00 0.00 25 SER A N 4
ATOM 3346 C CA . SER A 1 25 ? 6.438 -1.162 4.747 1.00 0.00 25 SER A CA 4
ATOM 3347 C C . SER A 1 25 ? 5.346 -0.314 4.092 1.00 0.00 25 SER A C 4
ATOM 3348 O O . SER A 1 25 ? 5.355 0.911 4.205 1.00 0.00 25 SER A O 4
ATOM 3356 N N . ALA A 1 26 ? 4.432 -0.999 3.421 1.00 0.00 26 ALA A N 4
ATOM 3357 C CA . ALA A 1 26 ? 3.335 -0.324 2.747 1.00 0.00 26 ALA A CA 4
ATOM 3358 C C . ALA A 1 26 ? 2.014 -0.719 3.410 1.00 0.00 26 ALA A C 4
ATOM 3359 O O . ALA A 1 26 ? 1.639 -1.890 3.405 1.00 0.00 26 ALA A O 4
ATOM 3366 N N . THR A 1 27 ? 1.345 0.281 3.965 1.00 0.00 27 THR A N 4
ATOM 3367 C CA . THR A 1 27 ? 0.074 0.053 4.631 1.00 0.00 27 THR A CA 4
ATOM 3368 C C . THR A 1 27 ? -1.057 0.752 3.876 1.00 0.00 27 THR A C 4
ATOM 3369 O O . THR A 1 27 ? -0.920 1.907 3.475 1.00 0.00 27 THR A O 4
ATOM 3380 N N . VAL A 1 28 ? -2.150 0.024 3.703 1.00 0.00 28 VAL A N 4
ATOM 3381 C CA . VAL A 1 28 ? -3.304 0.560 3.002 1.00 0.00 28 VAL A CA 4
ATOM 3382 C C . VAL A 1 28 ? -4.578 0.172 3.756 1.00 0.00 28 VAL A C 4
ATOM 3383 O O . VAL A 1 28 ? -4.799 -1.002 4.046 1.00 0.00 28 VAL A O 4
ATOM 3396 N N . VAL A 1 29 ? -5.383 1.182 4.051 1.00 0.00 29 VAL A N 4
ATOM 3397 C CA . VAL A 1 29 ? -6.629 0.962 4.765 1.00 0.00 29 VAL A CA 4
ATOM 3398 C C . VAL A 1 29 ? -7.805 1.301 3.847 1.00 0.00 29 VAL A C 4
ATOM 3399 O O . VAL A 1 29 ? -7.780 2.312 3.147 1.00 0.00 29 VAL A O 4
ATOM 3412 N N . ASN A 1 30 ? -8.808 0.436 3.880 1.00 0.00 30 ASN A N 4
ATOM 3413 C CA . ASN A 1 30 ? -9.991 0.630 3.059 1.00 0.00 30 ASN A CA 4
ATOM 3414 C C . ASN A 1 30 ? -11.077 1.316 3.890 1.00 0.00 30 ASN A C 4
ATOM 3415 O O . ASN A 1 30 ? -11.489 0.799 4.927 1.00 0.00 30 ASN A O 4
ATOM 3426 N N . ASN A 1 31 ? -11.508 2.471 3.405 1.00 0.00 31 ASN A N 4
ATOM 3427 C CA . ASN A 1 31 ? -12.537 3.234 4.091 1.00 0.00 31 ASN A CA 4
ATOM 3428 C C . ASN A 1 31 ? -13.875 3.037 3.373 1.00 0.00 31 ASN A C 4
ATOM 3429 O O . ASN A 1 31 ? -14.250 3.842 2.522 1.00 0.00 31 ASN A O 4
ATOM 3440 N N . ASN A 1 32 ? -14.556 1.963 3.744 1.00 0.00 32 ASN A N 4
ATOM 3441 C CA . ASN A 1 32 ? -15.843 1.651 3.146 1.00 0.00 32 ASN A CA 4
ATOM 3442 C C . ASN A 1 32 ? -16.503 0.515 3.931 1.00 0.00 32 ASN A C 4
ATOM 3443 O O . ASN A 1 32 ? -17.611 0.671 4.443 1.00 0.00 32 ASN A O 4
ATOM 3454 N N . THR A 1 33 ? -15.794 -0.602 4.001 1.00 0.00 33 THR A N 4
ATOM 3455 C CA . THR A 1 33 ? -16.297 -1.764 4.714 1.00 0.00 33 THR A CA 4
ATOM 3456 C C . THR A 1 33 ? -15.477 -2.007 5.983 1.00 0.00 33 THR A C 4
ATOM 3457 O O . THR A 1 33 ? -15.879 -2.785 6.847 1.00 0.00 33 THR A O 4
ATOM 3468 N N . GLY A 1 34 ? -14.342 -1.327 6.055 1.00 0.00 34 GLY A N 4
ATOM 3469 C CA . GLY A 1 34 ? -13.461 -1.460 7.203 1.00 0.00 34 GLY A CA 4
ATOM 3470 C C . GLY A 1 34 ? -12.365 -2.493 6.936 1.00 0.00 34 GLY A C 4
ATOM 3471 O O . GLY A 1 34 ? -12.229 -3.465 7.678 1.00 0.00 34 GLY A O 4
ATOM 3475 N N . ARG A 1 35 ? -11.610 -2.248 5.875 1.00 0.00 35 ARG A N 4
ATOM 3476 C CA . ARG A 1 35 ? -10.530 -3.145 5.501 1.00 0.00 35 ARG A CA 4
ATOM 3477 C C . ARG A 1 35 ? -9.177 -2.522 5.851 1.00 0.00 35 ARG A C 4
ATOM 3478 O O . ARG A 1 35 ? -9.084 -1.314 6.068 1.00 0.00 35 ARG A O 4
ATOM 3498 N N . GLN A 1 36 ? -8.163 -3.373 5.896 1.00 0.00 36 GLN A N 4
ATOM 3499 C CA . GLN A 1 36 ? -6.820 -2.921 6.217 1.00 0.00 36 GLN A CA 4
ATOM 3500 C C . GLN A 1 36 ? -5.797 -4.003 5.863 1.00 0.00 36 GLN A C 4
ATOM 3501 O O . GLN A 1 36 ? -6.029 -5.185 6.110 1.00 0.00 36 GLN A O 4
ATOM 3515 N N . GLY A 1 37 ? -4.688 -3.559 5.292 1.00 0.00 37 GLY A N 4
ATOM 3516 C CA . GLY A 1 37 ? -3.629 -4.474 4.902 1.00 0.00 37 GLY A CA 4
ATOM 3517 C C . GLY A 1 37 ? -2.253 -3.827 5.075 1.00 0.00 37 GLY A C 4
ATOM 3518 O O . GLY A 1 37 ? -2.156 -2.640 5.382 1.00 0.00 37 GLY A O 4
ATOM 3522 N N . LYS A 1 38 ? -1.224 -4.637 4.871 1.00 0.00 38 LYS A N 4
ATOM 3523 C CA . LYS A 1 38 ? 0.142 -4.158 5.002 1.00 0.00 38 LYS A CA 4
ATOM 3524 C C . LYS A 1 38 ? 1.109 -5.279 4.614 1.00 0.00 38 LYS A C 4
ATOM 3525 O O . LYS A 1 38 ? 0.874 -6.444 4.931 1.00 0.00 38 LYS A O 4
ATOM 3543 N N . ASP A 1 39 ? 2.176 -4.886 3.934 1.00 0.00 39 ASP A N 4
ATOM 3544 C CA . ASP A 1 39 ? 3.180 -5.843 3.500 1.00 0.00 39 ASP A CA 4
ATOM 3545 C C . ASP A 1 39 ? 4.567 -5.337 3.899 1.00 0.00 39 ASP A C 4
ATOM 3546 O O . ASP A 1 39 ? 5.288 -4.776 3.076 1.00 0.00 39 ASP A O 4
ATOM 3556 N N . THR A 1 40 ? 4.899 -5.553 5.164 1.00 0.00 40 THR A N 4
ATOM 3557 C CA . THR A 1 40 ? 6.187 -5.125 5.683 1.00 0.00 40 THR A CA 4
ATOM 3558 C C . THR A 1 40 ? 7.294 -6.068 5.206 1.00 0.00 40 THR A C 4
ATOM 3559 O O . THR A 1 40 ? 7.134 -7.287 5.240 1.00 0.00 40 THR A O 4
ATOM 3570 N N . GLN A 1 41 ? 8.392 -5.467 4.771 1.00 0.00 41 GLN A N 4
ATOM 3571 C CA . GLN A 1 41 ? 9.525 -6.238 4.288 1.00 0.00 41 GLN A CA 4
ATOM 3572 C C . GLN A 1 41 ? 10.834 -5.508 4.596 1.00 0.00 41 GLN A C 4
ATOM 3573 O O . GLN A 1 41 ? 10.820 -4.362 5.042 1.00 0.00 41 GLN A O 4
ATOM 3587 N N . ARG A 1 42 ? 11.935 -6.202 4.346 1.00 0.00 42 ARG A N 4
ATOM 3588 C CA . ARG A 1 42 ? 13.250 -5.635 4.592 1.00 0.00 42 ARG A CA 4
ATOM 3589 C C . ARG A 1 42 ? 13.744 -4.885 3.354 1.00 0.00 42 ARG A C 4
ATOM 3590 O O . ARG A 1 42 ? 12.987 -4.677 2.406 1.00 0.00 42 ARG A O 4
ATOM 3610 N N . ALA A 1 43 ? 15.011 -4.499 3.401 1.00 0.00 43 ALA A N 4
ATOM 3611 C CA . ALA A 1 43 ? 15.615 -3.776 2.295 1.00 0.00 43 ALA A CA 4
ATOM 3612 C C . ALA A 1 43 ? 15.800 -4.727 1.111 1.00 0.00 43 ALA A C 4
ATOM 3613 O O . ALA A 1 43 ? 16.365 -5.810 1.261 1.00 0.00 43 ALA A O 4
ATOM 3620 N N . GLY A 1 44 ? 15.314 -4.288 -0.041 1.00 0.00 44 GLY A N 4
ATOM 3621 C CA . GLY A 1 44 ? 15.419 -5.087 -1.250 1.00 0.00 44 GLY A CA 4
ATOM 3622 C C . GLY A 1 44 ? 14.223 -6.032 -1.389 1.00 0.00 44 GLY A C 4
ATOM 3623 O O . GLY A 1 44 ? 14.352 -7.237 -1.182 1.00 0.00 44 GLY A O 4
ATOM 3627 N N . VAL A 1 45 ? 13.086 -5.448 -1.738 1.00 0.00 45 VAL A N 4
ATOM 3628 C CA . VAL A 1 45 ? 11.868 -6.222 -1.906 1.00 0.00 45 VAL A CA 4
ATOM 3629 C C . VAL A 1 45 ? 10.739 -5.297 -2.365 1.00 0.00 45 VAL A C 4
ATOM 3630 O O . VAL A 1 45 ? 10.840 -4.078 -2.236 1.00 0.00 45 VAL A O 4
ATOM 3643 N N . TRP A 1 46 ? 9.691 -5.911 -2.892 1.00 0.00 46 TRP A N 4
ATOM 3644 C CA . TRP A 1 46 ? 8.545 -5.157 -3.372 1.00 0.00 46 TRP A CA 4
ATOM 3645 C C . TRP A 1 46 ? 7.396 -5.364 -2.382 1.00 0.00 46 TRP A C 4
ATOM 3646 O O . TRP A 1 46 ? 6.876 -6.471 -2.251 1.00 0.00 46 TRP A O 4
ATOM 3667 N N . ALA A 1 47 ? 7.033 -4.280 -1.712 1.00 0.00 47 ALA A N 4
ATOM 3668 C CA . ALA A 1 47 ? 5.956 -4.328 -0.738 1.00 0.00 47 ALA A CA 4
ATOM 3669 C C . ALA A 1 47 ? 4.642 -3.937 -1.418 1.00 0.00 47 ALA A C 4
ATOM 3670 O O . ALA A 1 47 ? 4.388 -2.757 -1.652 1.00 0.00 47 ALA A O 4
ATOM 3677 N N . LYS A 1 48 ? 3.843 -4.951 -1.715 1.00 0.00 48 LYS A N 4
ATOM 3678 C CA . LYS A 1 48 ? 2.562 -4.728 -2.364 1.00 0.00 48 LYS A CA 4
ATOM 3679 C C . LYS A 1 48 ? 1.435 -5.101 -1.399 1.00 0.00 48 LYS A C 4
ATOM 3680 O O . LYS A 1 48 ? 1.331 -6.252 -0.976 1.00 0.00 48 LYS A O 4
ATOM 3698 N N . ALA A 1 49 ? 0.619 -4.108 -1.079 1.00 0.00 49 ALA A N 4
ATOM 3699 C CA . ALA A 1 49 ? -0.497 -4.317 -0.172 1.00 0.00 49 ALA A CA 4
ATOM 3700 C C . ALA A 1 49 ? -1.810 -4.193 -0.948 1.00 0.00 49 ALA A C 4
ATOM 3701 O O . ALA A 1 49 ? -1.855 -3.560 -2.001 1.00 0.00 49 ALA A O 4
ATOM 3708 N N . THR A 1 50 ? -2.846 -4.809 -0.397 1.00 0.00 50 THR A N 4
ATOM 3709 C CA . THR A 1 50 ? -4.156 -4.776 -1.024 1.00 0.00 50 THR A CA 4
ATOM 3710 C C . THR A 1 50 ? -5.255 -4.925 0.030 1.00 0.00 50 THR A C 4
ATOM 3711 O O . THR A 1 50 ? -5.074 -5.622 1.027 1.00 0.00 50 THR A O 4
ATOM 3722 N N . VAL A 1 51 ? -6.371 -4.258 -0.227 1.00 0.00 51 VAL A N 4
ATOM 3723 C CA . VAL A 1 51 ? -7.499 -4.307 0.687 1.00 0.00 51 VAL A CA 4
ATOM 3724 C C . VAL A 1 51 ? -8.722 -3.679 0.015 1.00 0.00 51 VAL A C 4
ATOM 3725 O O . VAL A 1 51 ? -8.595 -2.710 -0.733 1.00 0.00 51 VAL A O 4
ATOM 3738 N N . GLY A 1 52 ? -9.879 -4.255 0.306 1.00 0.00 52 GLY A N 4
ATOM 3739 C CA . GLY A 1 52 ? -11.123 -3.764 -0.261 1.00 0.00 52 GLY A CA 4
ATOM 3740 C C . GLY A 1 52 ? -11.400 -4.411 -1.620 1.00 0.00 52 GLY A C 4
ATOM 3741 O O . GLY A 1 52 ? -10.691 -5.328 -2.030 1.00 0.00 52 GLY A O 4
ATOM 3745 N N . ARG A 1 53 ? -12.434 -3.909 -2.279 1.00 0.00 53 ARG A N 4
ATOM 3746 C CA . ARG A 1 53 ? -12.813 -4.427 -3.582 1.00 0.00 53 ARG A CA 4
ATOM 3747 C C . ARG A 1 53 ? -14.337 -4.491 -3.705 1.00 0.00 53 ARG A C 4
ATOM 3748 O O . ARG A 1 53 ? -14.953 -5.487 -3.329 1.00 0.00 53 ARG A O 4
ATOM 3768 N N . ASN A 1 54 ? -14.902 -3.415 -4.233 1.00 0.00 54 ASN A N 4
ATOM 3769 C CA . ASN A 1 54 ? -16.342 -3.336 -4.409 1.00 0.00 54 ASN A CA 4
ATOM 3770 C C . ASN A 1 54 ? -16.657 -2.425 -5.597 1.00 0.00 54 ASN A C 4
ATOM 3771 O O . ASN A 1 54 ? -17.061 -2.900 -6.658 1.00 0.00 54 ASN A O 4
ATOM 3782 N N . LEU A 1 55 ? -16.459 -1.133 -5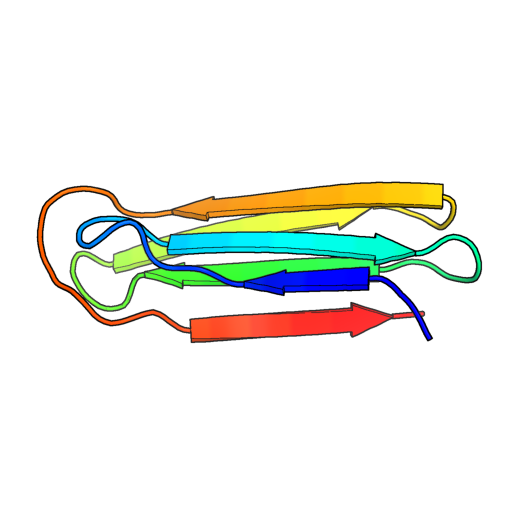.380 1.00 0.00 55 LEU A N 4
ATOM 3783 C CA . LEU A 1 55 ? -16.717 -0.151 -6.420 1.00 0.00 55 LEU A CA 4
ATOM 3784 C C . LEU A 1 55 ? -16.887 1.229 -5.782 1.00 0.00 55 LEU A C 4
ATOM 3785 O O . LEU A 1 55 ? -17.623 1.380 -4.808 1.00 0.00 55 LEU A O 4
ATOM 3801 N N . THR A 1 56 ? -16.194 2.200 -6.356 1.00 0.00 56 THR A N 4
ATOM 3802 C CA . THR A 1 56 ? -16.258 3.563 -5.855 1.00 0.00 56 THR A CA 4
ATOM 3803 C C . THR A 1 56 ? -16.115 3.579 -4.332 1.00 0.00 56 THR A C 4
ATOM 3804 O O . THR A 1 56 ? -17.080 3.329 -3.612 1.00 0.00 56 THR A O 4
ATOM 3815 N N . GLU A 1 57 ? -14.903 3.875 -3.887 1.00 0.00 57 GLU A N 4
ATOM 3816 C CA . GLU A 1 57 ? -14.620 3.926 -2.463 1.00 0.00 57 GLU A CA 4
ATOM 3817 C C . GLU A 1 57 ? -13.273 4.607 -2.213 1.00 0.00 57 GLU A C 4
ATOM 3818 O O . GLU A 1 57 ? -12.415 4.635 -3.093 1.00 0.00 57 GLU A O 4
ATOM 3831 N N . LYS A 1 58 ? -13.131 5.140 -1.008 1.00 0.00 58 LYS A N 4
ATOM 3832 C CA . LYS A 1 58 ? -11.903 5.820 -0.631 1.00 0.00 58 LYS A CA 4
ATOM 3833 C C . LYS A 1 58 ? -10.970 4.828 0.067 1.00 0.00 58 LYS A C 4
ATOM 3834 O O . LYS A 1 58 ? -11.355 3.692 0.336 1.00 0.00 58 LYS A O 4
ATOM 3852 N N . ALA A 1 59 ? -9.760 5.295 0.339 1.00 0.00 59 ALA A N 4
ATOM 3853 C CA . ALA A 1 59 ? -8.768 4.463 1.000 1.00 0.00 59 ALA A CA 4
ATOM 3854 C C . ALA A 1 59 ? -7.662 5.353 1.572 1.00 0.00 59 ALA A C 4
ATOM 3855 O O . ALA A 1 59 ? -7.581 6.536 1.245 1.00 0.00 59 ALA A O 4
ATOM 3862 N N . SER A 1 60 ? -6.838 4.749 2.415 1.00 0.00 60 SER A N 4
ATOM 3863 C CA . SER A 1 60 ? -5.740 5.471 3.035 1.00 0.00 60 SER A CA 4
ATOM 3864 C C . SER A 1 60 ? -4.424 4.729 2.796 1.00 0.00 60 SER A C 4
ATOM 3865 O O . SER A 1 60 ? -4.262 3.589 3.230 1.00 0.00 60 SER A O 4
ATOM 3873 N N . PHE A 1 61 ? -3.517 5.405 2.106 1.00 0.00 61 PHE A N 4
ATOM 3874 C CA . PHE A 1 61 ? -2.220 4.823 1.805 1.00 0.00 61 PHE A CA 4
ATOM 3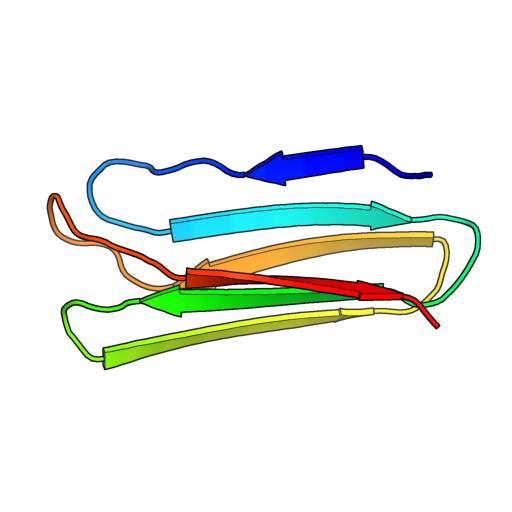875 C C . PHE A 1 61 ? -1.130 5.418 2.699 1.00 0.00 61 PHE A C 4
ATOM 3876 O O . PHE A 1 61 ? -0.968 6.631 2.811 1.00 0.00 61 PHE A O 4
ATOM 3893 N N . TYR A 1 62 ? -0.377 4.523 3.342 1.00 0.00 62 TYR A N 4
ATOM 3894 C CA . TYR A 1 62 ? 0.696 4.925 4.229 1.00 0.00 62 TYR A CA 4
ATOM 3895 C C . TYR A 1 62 ? 1.972 4.179 3.867 1.00 0.00 62 TYR A C 4
ATOM 3896 O O . TYR A 1 62 ? 1.922 3.134 3.223 1.00 0.00 62 TYR A O 4
ATOM 3914 N N . TYR A 1 63 ? 3.119 4.719 4.284 1.00 0.00 63 TYR A N 4
ATOM 3915 C CA . TYR A 1 63 ? 4.400 4.103 4.001 1.00 0.00 63 TYR A CA 4
ATOM 3916 C C . TYR A 1 63 ? 5.445 4.610 4.985 1.00 0.00 63 TYR A C 4
ATOM 3917 O O . TYR A 1 63 ? 5.141 5.513 5.763 1.00 0.00 63 TYR A O 4
ATOM 3935 N N . ASN A 1 64 ? 6.636 4.032 4.935 1.00 0.00 64 ASN A N 4
ATOM 3936 C CA . ASN A 1 64 ? 7.705 4.441 5.831 1.00 0.00 64 ASN A CA 4
ATOM 3937 C C . ASN A 1 64 ? 8.965 3.632 5.517 1.00 0.00 64 ASN A C 4
ATOM 3938 O O . ASN A 1 64 ? 8.965 2.803 4.608 1.00 0.00 64 ASN A O 4
ATOM 3949 N N . PHE A 1 65 ? 10.009 3.901 6.287 1.00 0.00 65 PHE A N 4
ATOM 3950 C CA . PHE A 1 65 ? 11.273 3.208 6.102 1.00 0.00 65 PHE A CA 4
ATOM 3951 C C . PHE A 1 65 ? 12.142 3.309 7.358 1.00 0.00 65 PHE A C 4
ATOM 3952 O O . PHE A 1 65 ? 12.025 4.266 8.123 1.00 0.00 65 PHE A O 4
ATOM 3969 N N . TRP A 1 66 ? 12.993 2.309 7.531 1.00 0.00 66 TRP A N 4
ATOM 3970 C CA . TRP A 1 66 ? 13.881 2.273 8.681 1.00 0.00 66 TRP A CA 4
ATOM 3971 C C . TRP A 1 66 ? 14.900 1.153 8.457 1.00 0.00 66 TRP A C 4
ATOM 3972 O O . TRP A 1 66 ? 15.990 1.178 9.026 1.00 0.00 66 TRP A O 4
ATOM 3993 N N . GLU A 1 1 ? 11.578 7.576 -0.667 1.00 0.00 1 GLU A N 5
ATOM 3994 C CA . GLU A 1 1 ? 11.287 7.903 -2.052 1.00 0.00 1 GLU A CA 5
ATOM 3995 C C . GLU A 1 1 ? 11.142 6.624 -2.880 1.00 0.00 1 GLU A C 5
ATOM 3996 O O . GLU A 1 1 ? 10.041 6.279 -3.309 1.00 0.00 1 GLU A O 5
ATOM 4009 N N . GLY A 1 2 ? 12.268 5.956 -3.081 1.00 0.00 2 GLY A N 5
ATOM 4010 C CA . GLY A 1 2 ? 12.280 4.724 -3.850 1.00 0.00 2 GLY A CA 5
ATOM 4011 C C . GLY A 1 2 ? 11.236 4.765 -4.968 1.00 0.00 2 GLY A C 5
ATOM 4012 O O . GLY A 1 2 ? 10.947 5.829 -5.513 1.00 0.00 2 GLY A O 5
ATOM 4016 N N . THR A 1 3 ? 10.700 3.593 -5.277 1.00 0.00 3 THR A N 5
ATOM 4017 C CA . THR A 1 3 ? 9.695 3.482 -6.320 1.00 0.00 3 THR A CA 5
ATOM 4018 C C . THR A 1 3 ? 8.309 3.271 -5.706 1.00 0.00 3 THR A C 5
ATOM 4019 O O . THR A 1 3 ? 7.997 2.182 -5.228 1.00 0.00 3 THR A O 5
ATOM 4030 N N . TRP A 1 4 ? 7.516 4.332 -5.738 1.00 0.00 4 TRP A N 5
ATOM 4031 C CA . TRP A 1 4 ? 6.171 4.277 -5.190 1.00 0.00 4 TRP A CA 5
ATOM 4032 C C . TRP A 1 4 ? 5.188 4.169 -6.358 1.00 0.00 4 TRP A C 5
ATOM 4033 O O . TRP A 1 4 ? 5.348 4.845 -7.373 1.00 0.00 4 TRP A O 5
ATOM 4054 N N . GLN A 1 5 ? 4.193 3.313 -6.175 1.00 0.00 5 GLN A N 5
ATOM 4055 C CA . GLN A 1 5 ? 3.185 3.108 -7.201 1.00 0.00 5 GLN A CA 5
ATOM 4056 C C . GLN A 1 5 ? 1.819 2.859 -6.560 1.00 0.00 5 GLN A C 5
ATOM 4057 O O . GLN A 1 5 ? 1.436 1.712 -6.332 1.00 0.00 5 GLN A O 5
ATOM 4071 N N . HIS A 1 6 ? 1.120 3.951 -6.288 1.00 0.00 6 HIS A N 5
ATOM 4072 C CA . HIS A 1 6 ? -0.196 3.865 -5.677 1.00 0.00 6 HIS A CA 5
ATOM 4073 C C . HIS A 1 6 ? -1.272 4.010 -6.755 1.00 0.00 6 HIS A C 5
ATOM 4074 O O . HIS A 1 6 ? -1.166 4.865 -7.632 1.00 0.00 6 HIS A O 5
ATOM 4088 N N . GLY A 1 7 ? -2.284 3.160 -6.653 1.00 0.00 7 GLY A N 5
ATOM 4089 C CA . GLY A 1 7 ? -3.378 3.182 -7.609 1.00 0.00 7 GLY A CA 5
ATOM 4090 C C . GLY A 1 7 ? -4.717 2.921 -6.915 1.00 0.00 7 GLY A C 5
ATOM 4091 O O . GLY A 1 7 ? -4.813 2.835 -5.693 1.00 0.00 7 GLY A O 5
ATOM 4095 N N . TYR A 1 8 ? -5.762 2.795 -7.735 1.00 0.00 8 TYR A N 5
ATOM 4096 C CA . TYR A 1 8 ? -7.099 2.547 -7.235 1.00 0.00 8 TYR A CA 5
ATOM 4097 C C . TYR A 1 8 ? -7.967 1.970 -8.345 1.00 0.00 8 TYR A C 5
ATOM 4098 O O . TYR A 1 8 ? -8.390 2.723 -9.221 1.00 0.00 8 TYR A O 5
ATOM 4116 N N . GLY A 1 9 ? -8.213 0.669 -8.290 1.00 0.00 9 GLY A N 5
ATOM 4117 C CA . GLY A 1 9 ? -9.030 0.019 -9.300 1.00 0.00 9 GLY A CA 5
ATOM 4118 C C . GLY A 1 9 ? -10.519 0.216 -9.011 1.00 0.00 9 GLY A C 5
ATOM 4119 O O . GLY A 1 9 ? -11.297 -0.736 -9.060 1.00 0.00 9 GLY A O 5
ATOM 4123 N N . VAL A 1 10 ? -10.873 1.459 -8.716 1.00 0.00 10 VAL A N 5
ATOM 4124 C CA . VAL A 1 10 ? -12.255 1.793 -8.419 1.00 0.00 10 VAL A CA 5
ATOM 4125 C C . VAL A 1 10 ? -12.965 0.559 -7.859 1.00 0.00 10 VAL A C 5
ATOM 4126 O O . VAL A 1 10 ? -13.813 -0.030 -8.528 1.00 0.00 10 VAL A O 5
ATOM 4139 N N . SER A 1 11 ? -12.592 0.204 -6.638 1.00 0.00 11 SER A N 5
ATOM 4140 C CA . SER A 1 11 ? -13.182 -0.950 -5.981 1.00 0.00 11 SER A CA 5
ATOM 4141 C C . SER A 1 11 ? -12.244 -1.466 -4.889 1.00 0.00 11 SER A C 5
ATOM 4142 O O . SER A 1 11 ? -12.694 -1.856 -3.812 1.00 0.00 11 SER A O 5
ATOM 4150 N N . SER A 1 12 ? -10.957 -1.453 -5.203 1.00 0.00 12 SER A N 5
ATOM 4151 C CA . SER A 1 12 ? -9.952 -1.915 -4.262 1.00 0.00 12 SER A CA 5
ATOM 4152 C C . SER A 1 12 ? -8.810 -0.901 -4.175 1.00 0.00 12 SER A C 5
ATOM 4153 O O . SER A 1 12 ? -8.751 0.042 -4.962 1.00 0.00 12 SER A O 5
ATOM 4161 N N . ALA A 1 13 ? -7.930 -1.129 -3.210 1.00 0.00 13 ALA A N 5
ATOM 4162 C CA . ALA A 1 13 ? -6.793 -0.246 -3.010 1.00 0.00 13 ALA A CA 5
ATOM 4163 C C . ALA A 1 13 ? -5.515 -1.081 -2.916 1.00 0.00 13 ALA A C 5
ATOM 4164 O O . ALA A 1 13 ? -5.417 -2.041 -2.154 1.00 0.00 13 ALA A O 5
ATOM 4171 N N . TYR A 1 14 ? -4.524 -0.689 -3.719 1.00 0.00 14 TYR A N 5
ATOM 4172 C CA . TYR A 1 14 ? -3.249 -1.376 -3.750 1.00 0.00 14 TYR A CA 5
ATOM 4173 C C . TYR A 1 14 ? -2.115 -0.367 -3.641 1.00 0.00 14 TYR A C 5
ATOM 4174 O O . TYR A 1 14 ? -2.272 0.757 -4.117 1.00 0.00 14 TYR A O 5
ATOM 4192 N N . SER A 1 15 ? -1.013 -0.775 -3.029 1.00 0.00 15 SER A N 5
ATOM 4193 C CA . SER A 1 15 ? 0.128 0.110 -2.872 1.00 0.00 15 SER A CA 5
ATOM 4194 C C . SER A 1 15 ? 1.426 -0.699 -2.899 1.00 0.00 15 SER A C 5
ATOM 4195 O O . SER A 1 15 ? 1.657 -1.538 -2.029 1.00 0.00 15 SER A O 5
ATOM 4203 N N . ASN A 1 16 ? 2.240 -0.420 -3.906 1.00 0.00 16 ASN A N 5
ATOM 4204 C CA . ASN A 1 16 ? 3.508 -1.112 -4.058 1.00 0.00 16 ASN A CA 5
ATOM 4205 C C . ASN A 1 16 ? 4.653 -0.107 -3.917 1.00 0.00 16 ASN A C 5
ATOM 4206 O O . ASN A 1 16 ? 4.729 0.899 -4.619 1.00 0.00 16 ASN A O 5
ATOM 4217 N N . TYR A 1 17 ? 5.555 -0.406 -2.979 1.00 0.00 17 TYR A N 5
ATOM 4218 C CA . TYR A 1 17 ? 6.698 0.446 -2.721 1.00 0.00 17 TYR A CA 5
ATOM 4219 C C . TYR A 1 17 ? 7.966 -0.394 -2.667 1.00 0.00 17 TYR A C 5
ATOM 4220 O O . TYR A 1 17 ? 7.995 -1.381 -1.933 1.00 0.00 17 TYR A O 5
ATOM 4238 N N . HIS A 1 18 ? 8.974 0.004 -3.430 1.00 0.00 18 HIS A N 5
ATOM 4239 C CA . HIS A 1 18 ? 10.229 -0.728 -3.453 1.00 0.00 18 HIS A CA 5
ATOM 4240 C C . HIS A 1 18 ? 11.308 0.081 -2.729 1.00 0.00 18 HIS A C 5
ATOM 4241 O O . HIS A 1 18 ? 11.197 1.300 -2.607 1.00 0.00 18 HIS A O 5
ATOM 4255 N N . HIS A 1 19 ? 12.326 -0.630 -2.268 1.00 0.00 19 HIS A N 5
ATOM 4256 C CA . HIS A 1 19 ? 13.423 0.006 -1.559 1.00 0.00 19 HIS A CA 5
ATOM 4257 C C . HIS A 1 19 ? 14.593 -0.973 -1.438 1.00 0.00 19 HIS A C 5
ATOM 4258 O O . HIS A 1 19 ? 14.389 -2.162 -1.198 1.00 0.00 19 HIS A O 5
ATOM 4272 N N . GLY A 1 20 ? 15.792 -0.436 -1.610 1.00 0.00 20 GLY A N 5
ATOM 4273 C CA . GLY A 1 20 ? 16.994 -1.248 -1.523 1.00 0.00 20 GLY A CA 5
ATOM 4274 C C . GLY A 1 20 ? 18.092 -0.520 -0.745 1.00 0.00 20 GLY A C 5
ATOM 4275 O O . GLY A 1 20 ? 19.253 -0.523 -1.153 1.00 0.00 20 GLY A O 5
ATOM 4279 N N . SER A 1 21 ? 17.687 0.087 0.361 1.00 0.00 21 SER A N 5
ATOM 4280 C CA . SER A 1 21 ? 18.622 0.817 1.199 1.00 0.00 21 SER A CA 5
ATOM 4281 C C . SER A 1 21 ? 18.309 0.564 2.676 1.00 0.00 21 SER A C 5
ATOM 4282 O O . SER A 1 21 ? 19.211 0.292 3.467 1.00 0.00 21 SER A O 5
ATOM 4290 N N . LYS A 1 22 ? 17.029 0.661 3.002 1.00 0.00 22 LYS A N 5
ATOM 4291 C CA . LYS A 1 22 ? 16.586 0.446 4.369 1.00 0.00 22 LYS A CA 5
ATOM 4292 C C . LYS A 1 22 ? 15.192 -0.184 4.356 1.00 0.00 22 LYS A C 5
ATOM 4293 O O . LYS A 1 22 ? 14.448 -0.034 3.388 1.00 0.00 22 LYS A O 5
ATOM 4311 N N . THR A 1 23 ? 14.880 -0.876 5.442 1.00 0.00 23 THR A N 5
ATOM 4312 C CA . THR A 1 23 ? 13.589 -1.530 5.568 1.00 0.00 23 THR A CA 5
ATOM 4313 C C . THR A 1 23 ? 12.471 -0.599 5.093 1.00 0.00 23 THR A C 5
ATOM 4314 O O . THR A 1 23 ? 12.627 0.621 5.107 1.00 0.00 23 THR A O 5
ATOM 4325 N N . HIS A 1 24 ? 11.369 -1.210 4.685 1.00 0.00 24 HIS A N 5
ATOM 4326 C CA . HIS A 1 24 ? 10.226 -0.451 4.207 1.00 0.00 24 HIS A CA 5
ATOM 4327 C C . HIS A 1 24 ? 8.944 -1.253 4.439 1.00 0.00 24 HIS A C 5
ATOM 4328 O O . HIS A 1 24 ? 8.983 -2.479 4.536 1.00 0.00 24 HIS A O 5
ATOM 4343 N N . SER A 1 25 ? 7.837 -0.529 4.522 1.00 0.00 25 SER A N 5
ATOM 4344 C CA . SER A 1 25 ? 6.546 -1.158 4.741 1.00 0.00 25 SER A CA 5
ATOM 4345 C C . SER A 1 25 ? 5.445 -0.344 4.059 1.00 0.00 25 SER A C 5
ATOM 4346 O O . SER A 1 25 ? 5.456 0.885 4.108 1.00 0.00 25 SER A O 5
ATOM 4354 N N . ALA A 1 26 ? 4.521 -1.062 3.438 1.00 0.00 26 ALA A N 5
ATOM 4355 C CA . ALA A 1 26 ? 3.415 -0.422 2.746 1.00 0.00 26 ALA A CA 5
ATOM 4356 C C . ALA A 1 26 ? 2.102 -0.797 3.435 1.00 0.00 26 ALA A C 5
ATOM 4357 O O . ALA A 1 26 ? 1.741 -1.972 3.493 1.00 0.00 26 ALA A O 5
ATOM 4364 N N . THR A 1 27 ? 1.423 0.223 3.940 1.00 0.00 27 THR A N 5
ATOM 4365 C CA . THR A 1 27 ? 0.158 0.014 4.623 1.00 0.00 27 THR A CA 5
ATOM 4366 C C . THR A 1 27 ? -0.977 0.708 3.867 1.00 0.00 27 THR A C 5
ATOM 4367 O O . THR A 1 27 ? -0.840 1.858 3.453 1.00 0.00 27 THR A O 5
ATOM 4378 N N . VAL A 1 28 ? -2.072 -0.020 3.710 1.00 0.00 28 VAL A N 5
ATOM 4379 C CA . VAL A 1 28 ? -3.230 0.510 3.011 1.00 0.00 28 VAL A CA 5
ATOM 4380 C C . VAL A 1 28 ? -4.502 0.106 3.759 1.00 0.00 28 VAL A C 5
ATOM 4381 O O . VAL A 1 28 ? -4.722 -1.075 4.024 1.00 0.00 28 VAL A O 5
ATOM 4394 N N . VAL A 1 29 ? -5.307 1.109 4.078 1.00 0.00 29 VAL A N 5
ATOM 4395 C CA . VAL A 1 29 ? -6.551 0.872 4.790 1.00 0.00 29 VAL A CA 5
ATOM 4396 C C . VAL A 1 29 ? -7.730 1.207 3.874 1.00 0.00 29 VAL A C 5
ATOM 4397 O O . VAL A 1 29 ? -7.708 2.217 3.172 1.00 0.00 29 VAL A O 5
ATOM 4410 N N . ASN A 1 30 ? -8.731 0.340 3.911 1.00 0.00 30 ASN A N 5
ATOM 4411 C CA . ASN A 1 30 ? -9.916 0.530 3.092 1.00 0.00 30 ASN A CA 5
ATOM 4412 C C . ASN A 1 30 ? -11.020 1.166 3.940 1.00 0.00 30 ASN A C 5
ATOM 4413 O O . ASN A 1 30 ? -11.631 0.498 4.773 1.00 0.00 30 ASN A O 5
ATOM 4424 N N . ASN A 1 31 ? -11.241 2.450 3.699 1.00 0.00 31 ASN A N 5
ATOM 4425 C CA . ASN A 1 31 ? -12.260 3.184 4.431 1.00 0.00 31 ASN A CA 5
ATOM 4426 C C . ASN A 1 31 ? -13.581 3.119 3.661 1.00 0.00 31 ASN A C 5
ATOM 4427 O O . ASN A 1 31 ? -13.945 4.065 2.965 1.00 0.00 31 ASN A O 5
ATOM 4438 N N . ASN A 1 32 ? -14.262 1.993 3.813 1.00 0.00 32 ASN A N 5
ATOM 4439 C CA . ASN A 1 32 ? -15.535 1.792 3.140 1.00 0.00 32 ASN A CA 5
ATOM 4440 C C . ASN A 1 32 ? -16.282 0.635 3.807 1.00 0.00 32 ASN A C 5
ATOM 4441 O O . ASN A 1 32 ? -17.385 0.817 4.319 1.00 0.00 32 ASN A O 5
ATOM 4452 N N . THR A 1 33 ? -15.650 -0.530 3.779 1.00 0.00 33 THR A N 5
ATOM 4453 C CA . THR A 1 33 ? -16.242 -1.716 4.375 1.00 0.00 33 THR A CA 5
ATOM 4454 C C . THR A 1 33 ? -15.512 -2.084 5.668 1.00 0.00 33 THR A C 5
ATOM 4455 O O . THR A 1 33 ? -16.015 -2.873 6.466 1.00 0.00 33 THR A O 5
ATOM 4466 N N . GLY A 1 34 ? -14.336 -1.496 5.834 1.00 0.00 34 GLY A N 5
ATOM 4467 C CA . GLY A 1 34 ? -13.532 -1.752 7.017 1.00 0.00 34 GLY A CA 5
ATOM 4468 C C . GLY A 1 34 ? -12.436 -2.778 6.722 1.00 0.00 34 GLY A C 5
ATOM 4469 O O . GLY A 1 34 ? -12.386 -3.836 7.349 1.00 0.00 34 GLY A O 5
ATOM 4473 N N . ARG A 1 35 ? -11.585 -2.430 5.769 1.00 0.00 35 ARG A N 5
ATOM 4474 C CA . ARG A 1 35 ? -10.493 -3.308 5.383 1.00 0.00 35 ARG A CA 5
ATOM 4475 C C . ARG A 1 35 ? -9.148 -2.668 5.734 1.00 0.00 35 ARG A C 5
ATOM 4476 O O . ARG A 1 35 ? -9.067 -1.458 5.937 1.00 0.00 35 ARG A O 5
ATOM 4496 N N . GLN A 1 36 ? -8.126 -3.509 5.794 1.00 0.00 36 GLN A N 5
ATOM 4497 C CA . GLN A 1 36 ? -6.789 -3.041 6.117 1.00 0.00 36 GLN A CA 5
ATOM 4498 C C . GLN A 1 36 ? -5.753 -4.111 5.767 1.00 0.00 36 GLN A C 5
ATOM 4499 O O . GLN A 1 36 ? -5.989 -5.300 5.977 1.00 0.00 36 GLN A O 5
ATOM 4513 N N . GLY A 1 37 ? -4.628 -3.650 5.241 1.00 0.00 37 GLY A N 5
ATOM 4514 C CA . GLY A 1 37 ? -3.555 -4.553 4.860 1.00 0.00 37 GLY A CA 5
ATOM 4515 C C . GLY A 1 37 ? -2.188 -3.899 5.069 1.00 0.00 37 GLY A C 5
ATOM 4516 O O . GLY A 1 37 ? -2.105 -2.716 5.396 1.00 0.00 37 GLY A O 5
ATOM 4520 N N . LYS A 1 38 ? -1.149 -4.697 4.871 1.00 0.00 38 LYS A N 5
ATOM 4521 C CA . LYS A 1 38 ? 0.210 -4.211 5.033 1.00 0.00 38 LYS A CA 5
ATOM 4522 C C . LYS A 1 38 ? 1.193 -5.315 4.639 1.00 0.00 38 LYS A C 5
ATOM 4523 O O . LYS A 1 38 ? 0.963 -6.488 4.929 1.00 0.00 38 LYS A O 5
ATOM 4541 N N . ASP A 1 39 ? 2.268 -4.901 3.984 1.00 0.00 39 ASP A N 5
ATOM 4542 C CA . ASP A 1 39 ? 3.286 -5.840 3.547 1.00 0.00 39 ASP A CA 5
ATOM 4543 C C . ASP A 1 39 ? 4.664 -5.323 3.966 1.00 0.00 39 ASP A C 5
ATOM 4544 O O . ASP A 1 39 ? 5.371 -4.713 3.166 1.00 0.00 39 ASP A O 5
ATOM 4554 N N . THR A 1 40 ? 5.004 -5.588 5.219 1.00 0.00 40 THR A N 5
ATOM 4555 C CA . THR A 1 40 ? 6.284 -5.157 5.754 1.00 0.00 40 THR A CA 5
ATOM 4556 C C . THR A 1 40 ? 7.402 -6.087 5.277 1.00 0.00 40 THR A C 5
ATOM 4557 O O . THR A 1 40 ? 7.251 -7.307 5.301 1.00 0.00 40 THR A O 5
ATOM 4568 N N . GLN A 1 41 ? 8.498 -5.474 4.854 1.00 0.00 41 GLN A N 5
ATOM 4569 C CA . GLN A 1 41 ? 9.640 -6.232 4.372 1.00 0.00 41 GLN A CA 5
ATOM 4570 C C . GLN A 1 41 ? 10.941 -5.494 4.695 1.00 0.00 41 GLN A C 5
ATOM 4571 O O . GLN A 1 41 ? 10.914 -4.356 5.162 1.00 0.00 41 GLN A O 5
ATOM 4585 N N . ARG A 1 42 ? 12.049 -6.173 4.435 1.00 0.00 42 ARG A N 5
ATOM 4586 C CA . ARG A 1 42 ? 13.358 -5.596 4.693 1.00 0.00 42 ARG A CA 5
ATOM 4587 C C . ARG A 1 42 ? 13.870 -4.866 3.450 1.00 0.00 42 ARG A C 5
ATOM 4588 O O . ARG A 1 42 ? 13.126 -4.669 2.490 1.00 0.00 42 ARG A O 5
ATOM 4608 N N . ALA A 1 43 ? 15.138 -4.485 3.507 1.00 0.00 43 ALA A N 5
ATOM 4609 C CA . ALA A 1 43 ? 15.759 -3.781 2.398 1.00 0.00 43 ALA A CA 5
ATOM 4610 C C . ALA A 1 43 ? 15.920 -4.740 1.217 1.00 0.00 43 ALA A C 5
ATOM 4611 O O . ALA A 1 43 ? 16.417 -5.853 1.380 1.00 0.00 43 ALA A O 5
ATOM 4618 N N . GLY A 1 44 ? 15.490 -4.273 0.054 1.00 0.00 44 GLY A N 5
ATOM 4619 C CA . GLY A 1 44 ? 15.580 -5.075 -1.154 1.00 0.00 44 GLY A CA 5
ATOM 4620 C C . GLY A 1 44 ? 14.385 -6.023 -1.273 1.00 0.00 44 GLY A C 5
ATOM 4621 O O . GLY A 1 44 ? 14.513 -7.222 -1.031 1.00 0.00 44 GLY A O 5
ATOM 4625 N N . VAL A 1 45 ? 13.250 -5.450 -1.646 1.00 0.00 45 VAL A N 5
ATOM 4626 C CA . VAL A 1 45 ? 12.033 -6.229 -1.799 1.00 0.00 45 VAL A CA 5
ATOM 4627 C C . VAL A 1 45 ? 10.903 -5.313 -2.275 1.00 0.00 45 VAL A C 5
ATOM 4628 O O . VAL A 1 45 ? 11.007 -4.091 -2.177 1.00 0.00 45 VAL A O 5
ATOM 4641 N N . TRP A 1 46 ? 9.850 -5.939 -2.780 1.00 0.00 46 TRP A N 5
ATOM 4642 C CA . TRP A 1 46 ? 8.703 -5.196 -3.272 1.00 0.00 46 TRP A CA 5
ATOM 4643 C C . TRP A 1 46 ? 7.550 -5.401 -2.287 1.00 0.00 46 TRP A C 5
ATOM 4644 O O . TRP A 1 46 ? 7.053 -6.515 -2.130 1.00 0.00 46 TRP A O 5
ATOM 4665 N N . ALA A 1 47 ? 7.158 -4.308 -1.649 1.00 0.00 47 ALA A N 5
ATOM 4666 C CA . ALA A 1 47 ? 6.073 -4.353 -0.683 1.00 0.00 47 ALA A CA 5
ATOM 4667 C C . ALA A 1 47 ? 4.764 -3.966 -1.375 1.00 0.00 47 ALA A C 5
ATOM 4668 O O . ALA A 1 47 ? 4.510 -2.787 -1.614 1.00 0.00 47 ALA A O 5
ATOM 4675 N N . LYS A 1 48 ? 3.969 -4.982 -1.676 1.00 0.00 48 LYS A N 5
ATOM 4676 C CA . LYS A 1 48 ? 2.692 -4.763 -2.335 1.00 0.00 48 LYS A CA 5
ATOM 4677 C C . LYS A 1 48 ? 1.558 -5.130 -1.376 1.00 0.00 48 LYS A C 5
ATOM 4678 O O . LYS A 1 48 ? 1.437 -6.283 -0.965 1.00 0.00 48 LYS A O 5
ATOM 4696 N N . ALA A 1 49 ? 0.755 -4.128 -1.049 1.00 0.00 49 ALA A N 5
ATOM 4697 C CA . ALA A 1 49 ? -0.365 -4.331 -0.146 1.00 0.00 49 ALA A CA 5
ATOM 4698 C C . ALA A 1 49 ? -1.674 -4.202 -0.927 1.00 0.00 49 ALA A C 5
ATOM 4699 O O . ALA A 1 49 ? -1.724 -3.525 -1.953 1.00 0.00 49 ALA A O 5
ATOM 4706 N N . THR A 1 50 ? -2.701 -4.861 -0.412 1.00 0.00 50 THR A N 5
ATOM 4707 C CA . THR A 1 50 ? -4.007 -4.829 -1.049 1.00 0.00 50 THR A CA 5
ATOM 4708 C C . THR A 1 50 ? -5.114 -4.970 -0.002 1.00 0.00 50 THR A C 5
ATOM 4709 O O . THR A 1 50 ? -4.932 -5.641 1.012 1.00 0.00 50 THR A O 5
ATOM 4720 N N . VAL A 1 51 ? -6.237 -4.327 -0.285 1.00 0.00 51 VAL A N 5
ATOM 4721 C CA . VAL A 1 51 ? -7.374 -4.373 0.619 1.00 0.00 51 VAL A CA 5
ATOM 4722 C C . VAL A 1 51 ? -8.591 -3.750 -0.068 1.00 0.00 51 VAL A C 5
ATOM 4723 O O . VAL A 1 51 ? -8.459 -2.781 -0.813 1.00 0.00 51 VAL A O 5
ATOM 4736 N N . GLY A 1 52 ? -9.749 -4.332 0.209 1.00 0.00 52 GLY A N 5
ATOM 4737 C CA . GLY A 1 52 ? -10.988 -3.847 -0.373 1.00 0.00 52 GLY A CA 5
ATOM 4738 C C . GLY A 1 52 ? -11.248 -4.498 -1.733 1.00 0.00 52 GLY A C 5
ATOM 4739 O O . GLY A 1 52 ? -10.493 -5.369 -2.162 1.00 0.00 52 GLY A O 5
ATOM 4743 N N . ARG A 1 53 ? -12.318 -4.050 -2.373 1.00 0.00 53 ARG A N 5
ATOM 4744 C CA . ARG A 1 53 ? -12.687 -4.578 -3.675 1.00 0.00 53 ARG A CA 5
ATOM 4745 C C . ARG A 1 53 ? -14.209 -4.668 -3.800 1.00 0.00 53 ARG A C 5
ATOM 4746 O O . ARG A 1 53 ? -14.825 -5.594 -3.274 1.00 0.00 53 ARG A O 5
ATOM 4766 N N . ASN A 1 54 ? -14.772 -3.693 -4.498 1.00 0.00 54 ASN A N 5
ATOM 4767 C CA . ASN A 1 54 ? -16.211 -3.650 -4.698 1.00 0.00 54 ASN A CA 5
ATOM 4768 C C . ASN A 1 54 ? -16.540 -2.629 -5.789 1.00 0.00 54 ASN A C 5
ATOM 4769 O O . ASN A 1 54 ? -16.877 -3.000 -6.911 1.00 0.00 54 ASN A O 5
ATOM 4780 N N . LEU A 1 55 ? -16.429 -1.361 -5.419 1.00 0.00 55 LEU A N 5
ATOM 4781 C CA . LEU A 1 55 ? -16.711 -0.283 -6.352 1.00 0.00 55 LEU A CA 5
ATOM 4782 C C . LEU A 1 55 ? -16.965 1.008 -5.571 1.00 0.00 55 LEU A C 5
ATOM 4783 O O . LEU A 1 55 ? -17.643 0.993 -4.545 1.00 0.00 55 LEU A O 5
ATOM 4799 N N . THR A 1 56 ? -16.408 2.094 -6.087 1.00 0.00 56 THR A N 5
ATOM 4800 C CA . THR A 1 56 ? -16.565 3.390 -5.450 1.00 0.00 56 THR A CA 5
ATOM 4801 C C . THR A 1 56 ? -16.272 3.288 -3.952 1.00 0.00 56 THR A C 5
ATOM 4802 O O . THR A 1 56 ? -17.105 2.810 -3.184 1.00 0.00 56 THR A O 5
ATOM 4813 N N . GLU A 1 57 ? -15.085 3.745 -3.581 1.00 0.00 57 GLU A N 5
ATOM 4814 C CA . GLU A 1 57 ? -14.671 3.711 -2.189 1.00 0.00 57 GLU A CA 5
ATOM 4815 C C . GLU A 1 57 ? -13.329 4.426 -2.016 1.00 0.00 57 GLU A C 5
ATOM 4816 O O . GLU A 1 57 ? -12.574 4.577 -2.976 1.00 0.00 57 GLU A O 5
ATOM 4829 N N . LYS A 1 58 ? -13.074 4.848 -0.786 1.00 0.00 58 LYS A N 5
ATOM 4830 C CA . LYS A 1 58 ? -11.837 5.544 -0.476 1.00 0.00 58 LYS A CA 5
ATOM 4831 C C . LYS A 1 58 ? -10.835 4.553 0.121 1.00 0.00 58 LYS A C 5
ATOM 4832 O O . LYS A 1 58 ? -11.172 3.396 0.366 1.00 0.00 58 LYS A O 5
ATOM 4850 N N . ALA A 1 59 ? -9.624 5.044 0.338 1.00 0.00 59 ALA A N 5
ATOM 4851 C CA . ALA A 1 59 ? -8.571 4.216 0.901 1.00 0.00 59 ALA A CA 5
ATOM 4852 C C . ALA A 1 59 ? -7.448 5.113 1.426 1.00 0.00 59 ALA A C 5
ATOM 4853 O O . ALA A 1 59 ? -7.235 6.211 0.914 1.00 0.00 59 ALA A O 5
ATOM 4860 N N . SER A 1 60 ? -6.760 4.613 2.442 1.00 0.00 60 SER A N 5
ATOM 4861 C CA . SER A 1 60 ? -5.665 5.355 3.043 1.00 0.00 60 SER A CA 5
ATOM 4862 C C . SER A 1 60 ? -4.341 4.635 2.785 1.00 0.00 60 SER A C 5
ATOM 4863 O O . SER A 1 60 ? -4.142 3.511 3.243 1.00 0.00 60 SER A O 5
ATOM 4871 N N . PHE A 1 61 ? -3.468 5.312 2.052 1.00 0.00 61 PHE A N 5
ATOM 4872 C CA . PHE A 1 61 ? -2.168 4.750 1.727 1.00 0.00 61 PHE A CA 5
ATOM 4873 C C . PHE A 1 61 ? -1.072 5.366 2.599 1.00 0.00 61 PHE A C 5
ATOM 4874 O O . PHE A 1 61 ? -0.930 6.581 2.709 1.00 0.00 61 PHE A O 5
ATOM 4891 N N . TYR A 1 62 ? -0.288 4.485 3.226 1.00 0.00 62 TYR A N 5
ATOM 4892 C CA . TYR A 1 62 ? 0.795 4.908 4.090 1.00 0.00 62 TYR A CA 5
ATOM 4893 C C . TYR A 1 62 ? 2.073 4.173 3.712 1.00 0.00 62 TYR A C 5
ATOM 4894 O O . TYR A 1 62 ? 2.025 3.134 3.058 1.00 0.00 62 TYR A O 5
ATOM 4912 N N . TYR A 1 63 ? 3.220 4.715 4.128 1.00 0.00 63 TYR A N 5
ATOM 4913 C CA . TYR A 1 63 ? 4.503 4.110 3.831 1.00 0.00 63 TYR A CA 5
ATOM 4914 C C . TYR A 1 63 ? 5.556 4.632 4.797 1.00 0.00 63 TYR A C 5
ATOM 4915 O O . TYR A 1 63 ? 5.253 5.532 5.579 1.00 0.00 63 TYR A O 5
ATOM 4933 N N . ASN A 1 64 ? 6.754 4.069 4.730 1.00 0.00 64 ASN A N 5
ATOM 4934 C CA . ASN A 1 64 ? 7.831 4.494 5.608 1.00 0.00 64 ASN A CA 5
ATOM 4935 C C . ASN A 1 64 ? 9.089 3.680 5.295 1.00 0.00 64 ASN A C 5
ATOM 4936 O O . ASN A 1 64 ? 9.081 2.840 4.398 1.00 0.00 64 ASN A O 5
ATOM 4947 N N . PHE A 1 65 ? 10.139 3.960 6.054 1.00 0.00 65 PHE A N 5
ATOM 4948 C CA . PHE A 1 65 ? 11.401 3.265 5.868 1.00 0.00 65 PHE A CA 5
ATOM 4949 C C . PHE A 1 65 ? 12.280 3.384 7.115 1.00 0.00 65 PHE A C 5
ATOM 4950 O O . PHE A 1 65 ? 12.252 4.402 7.804 1.00 0.00 65 PHE A O 5
ATOM 4967 N N . TRP A 1 66 ? 13.041 2.328 7.366 1.00 0.00 66 TRP A N 5
ATOM 4968 C CA . TRP A 1 66 ? 13.927 2.302 8.518 1.00 0.00 66 TRP A CA 5
ATOM 4969 C C . TRP A 1 66 ? 14.935 1.169 8.313 1.00 0.00 66 TRP A C 5
ATOM 4970 O O . TRP A 1 66 ? 16.109 1.310 8.652 1.00 0.00 66 TRP A O 5
ATOM 4991 N N . GLU A 1 1 ? 12.130 9.071 -3.203 1.00 0.00 1 GLU A N 6
ATOM 4992 C CA . GLU A 1 1 ? 13.072 7.965 -3.167 1.00 0.00 1 GLU A CA 6
ATOM 4993 C C . GLU A 1 1 ? 12.372 6.660 -3.552 1.00 0.00 1 GLU A C 6
ATOM 4994 O O . GLU A 1 1 ? 11.149 6.619 -3.672 1.00 0.00 1 GLU A O 6
ATOM 5007 N N . GLY A 1 2 ? 13.179 5.625 -3.734 1.00 0.00 2 GLY A N 6
ATOM 5008 C CA . GLY A 1 2 ? 12.653 4.322 -4.103 1.00 0.00 2 GLY A CA 6
ATOM 5009 C C . GLY A 1 2 ? 11.644 4.441 -5.247 1.00 0.00 2 GLY A C 6
ATOM 5010 O O . GLY A 1 2 ? 11.681 5.403 -6.014 1.00 0.00 2 GLY A O 6
ATOM 5014 N N . THR A 1 3 ? 10.768 3.451 -5.327 1.00 0.00 3 THR A N 6
ATOM 5015 C CA . THR A 1 3 ? 9.752 3.433 -6.366 1.00 0.00 3 THR A CA 6
ATOM 5016 C C . THR A 1 3 ? 8.364 3.242 -5.750 1.00 0.00 3 THR A C 6
ATOM 5017 O O . THR A 1 3 ? 8.063 2.182 -5.204 1.00 0.00 3 THR A O 6
ATOM 5028 N N . TRP A 1 4 ? 7.555 4.286 -5.860 1.00 0.00 4 TRP A N 6
ATOM 5029 C CA . TRP A 1 4 ? 6.206 4.247 -5.321 1.00 0.00 4 TRP A CA 6
ATOM 5030 C C . TRP A 1 4 ? 5.233 4.096 -6.492 1.00 0.00 4 TRP A C 6
ATOM 5031 O O . TRP A 1 4 ? 5.403 4.732 -7.531 1.00 0.00 4 TRP A O 6
ATOM 5052 N N . GLN A 1 5 ? 4.234 3.250 -6.284 1.00 0.00 5 GLN A N 6
ATOM 5053 C CA . GLN A 1 5 ? 3.234 3.008 -7.310 1.00 0.00 5 GLN A CA 6
ATOM 5054 C C . GLN A 1 5 ? 1.862 2.786 -6.671 1.00 0.00 5 GLN A C 6
ATOM 5055 O O . GLN A 1 5 ? 1.449 1.647 -6.458 1.00 0.00 5 GLN A O 6
ATOM 5069 N N . HIS A 1 6 ? 1.193 3.893 -6.384 1.00 0.00 6 HIS A N 6
ATOM 5070 C CA . HIS A 1 6 ? -0.125 3.834 -5.774 1.00 0.00 6 HIS A CA 6
ATOM 5071 C C . HIS A 1 6 ? -1.198 3.996 -6.852 1.00 0.00 6 HIS A C 6
ATOM 5072 O O . HIS A 1 6 ? -1.076 4.849 -7.731 1.00 0.00 6 HIS A O 6
ATOM 5086 N N . GLY A 1 7 ? -2.224 3.165 -6.750 1.00 0.00 7 GLY A N 6
ATOM 5087 C CA . GLY A 1 7 ? -3.318 3.205 -7.706 1.00 0.00 7 GLY A CA 6
ATOM 5088 C C . GLY A 1 7 ? -4.654 2.907 -7.023 1.00 0.00 7 GLY A C 6
ATOM 5089 O O . GLY A 1 7 ? -4.765 2.854 -5.800 1.00 0.00 7 GLY A O 6
ATOM 5093 N N . TYR A 1 8 ? -5.681 2.712 -7.854 1.00 0.00 8 TYR A N 6
ATOM 5094 C CA . TYR A 1 8 ? -7.014 2.421 -7.364 1.00 0.00 8 TYR A CA 6
ATOM 5095 C C . TYR A 1 8 ? -7.827 1.739 -8.455 1.00 0.00 8 TYR A C 6
ATOM 5096 O O . TYR A 1 8 ? -8.210 2.406 -9.415 1.00 0.00 8 TYR A O 6
ATOM 5114 N N . GLY A 1 9 ? -8.072 0.448 -8.293 1.00 0.00 9 GLY A N 6
ATOM 5115 C CA . GLY A 1 9 ? -8.839 -0.298 -9.276 1.00 0.00 9 GLY A CA 6
ATOM 5116 C C . GLY A 1 9 ? -10.342 -0.114 -9.053 1.00 0.00 9 GLY A C 6
ATOM 5117 O O . GLY A 1 9 ? -11.102 -1.080 -9.097 1.00 0.00 9 GLY A O 6
ATOM 5121 N N . VAL A 1 10 ? -10.725 1.132 -8.819 1.00 0.00 10 VAL A N 6
ATOM 5122 C CA . VAL A 1 10 ? -12.123 1.455 -8.588 1.00 0.00 10 VAL A CA 6
ATOM 5123 C C . VAL A 1 10 ? -12.831 0.237 -7.991 1.00 0.00 10 VAL A C 6
ATOM 5124 O O . VAL A 1 10 ? -13.620 -0.420 -8.668 1.00 0.00 10 VAL A O 6
ATOM 5137 N N . SER A 1 11 ? -12.524 -0.026 -6.729 1.00 0.00 11 SER A N 6
ATOM 5138 C CA . SER A 1 11 ? -13.120 -1.154 -6.034 1.00 0.00 11 SER A CA 6
ATOM 5139 C C . SER A 1 11 ? -12.206 -1.609 -4.895 1.00 0.00 11 SER A C 6
ATOM 5140 O O . SER A 1 11 ? -12.682 -1.994 -3.828 1.00 0.00 11 SER A O 6
ATOM 5148 N N . SER A 1 12 ? -10.909 -1.551 -5.160 1.00 0.00 12 SER A N 6
ATOM 5149 C CA . SER A 1 12 ? -9.924 -1.953 -4.171 1.00 0.00 12 SER A CA 6
ATOM 5150 C C . SER A 1 12 ? -8.771 -0.949 -4.143 1.00 0.00 12 SER A C 6
ATOM 5151 O O . SER A 1 12 ? -8.684 -0.073 -5.002 1.00 0.00 12 SER A O 6
ATOM 5159 N N . ALA A 1 13 ? -7.913 -1.108 -3.145 1.00 0.00 13 ALA A N 6
ATOM 5160 C CA . ALA A 1 13 ? -6.769 -0.226 -2.993 1.00 0.00 13 ALA A CA 6
ATOM 5161 C C . ALA A 1 13 ? -5.494 -1.065 -2.889 1.00 0.00 13 ALA A C 6
ATOM 5162 O O . ALA A 1 13 ? -5.393 -2.005 -2.104 1.00 0.00 13 ALA A O 6
ATOM 5169 N N . TYR A 1 14 ? -4.508 -0.698 -3.712 1.00 0.00 14 TYR A N 6
ATOM 5170 C CA . TYR A 1 14 ? -3.237 -1.392 -3.737 1.00 0.00 14 TYR A CA 6
ATOM 5171 C C . TYR A 1 14 ? -2.097 -0.386 -3.665 1.00 0.00 14 TYR A C 6
ATOM 5172 O O . TYR A 1 14 ? -2.251 0.724 -4.172 1.00 0.00 14 TYR A O 6
ATOM 5190 N N . SER A 1 15 ? -0.994 -0.783 -3.048 1.00 0.00 15 SER A N 6
ATOM 5191 C CA . SER A 1 15 ? 0.153 0.101 -2.923 1.00 0.00 15 SER A CA 6
ATOM 5192 C C . SER A 1 15 ? 1.447 -0.715 -2.945 1.00 0.00 15 SER A C 6
ATOM 5193 O O . SER A 1 15 ? 1.684 -1.533 -2.058 1.00 0.00 15 SER A O 6
ATOM 5201 N N . ASN A 1 16 ? 2.251 -0.463 -3.967 1.00 0.00 16 ASN A N 6
ATOM 5202 C CA . ASN A 1 16 ? 3.515 -1.164 -4.116 1.00 0.00 16 ASN A CA 6
ATOM 5203 C C . ASN A 1 16 ? 4.664 -0.158 -4.031 1.00 0.00 16 ASN A C 6
ATOM 5204 O O . ASN A 1 16 ? 4.745 0.807 -4.787 1.00 0.00 16 ASN A O 6
ATOM 5215 N N . TYR A 1 17 ? 5.564 -0.410 -3.078 1.00 0.00 17 TYR A N 6
ATOM 5216 C CA . TYR A 1 17 ? 6.712 0.450 -2.866 1.00 0.00 17 TYR A CA 6
ATOM 5217 C C . TYR A 1 17 ? 7.979 -0.390 -2.795 1.00 0.00 17 TYR A C 6
ATOM 5218 O O . TYR A 1 17 ? 8.019 -1.343 -2.019 1.00 0.00 17 TYR A O 6
ATOM 5236 N N . HIS A 1 18 ? 8.975 -0.029 -3.592 1.00 0.00 18 HIS A N 6
ATOM 5237 C CA . HIS A 1 18 ? 10.229 -0.764 -3.602 1.00 0.00 18 HIS A CA 6
ATOM 5238 C C . HIS A 1 18 ? 11.291 0.024 -2.833 1.00 0.00 18 HIS A C 6
ATOM 5239 O O . HIS A 1 18 ? 11.221 1.249 -2.748 1.00 0.00 18 HIS A O 6
ATOM 5253 N N . HIS A 1 19 ? 12.252 -0.711 -2.292 1.00 0.00 19 HIS A N 6
ATOM 5254 C CA . HIS A 1 19 ? 13.327 -0.097 -1.533 1.00 0.00 19 HIS A CA 6
ATOM 5255 C C . HIS A 1 19 ? 14.493 -1.080 -1.406 1.00 0.00 19 HIS A C 6
ATOM 5256 O O . HIS A 1 19 ? 14.291 -2.248 -1.078 1.00 0.00 19 HIS A O 6
ATOM 5270 N N . GLY A 1 20 ? 15.686 -0.571 -1.673 1.00 0.00 20 GLY A N 6
ATOM 5271 C CA . GLY A 1 20 ? 16.884 -1.390 -1.593 1.00 0.00 20 GLY A CA 6
ATOM 5272 C C . GLY A 1 20 ? 17.995 -0.664 -0.832 1.00 0.00 20 GLY A C 6
ATOM 5273 O O . GLY A 1 20 ? 19.166 -0.757 -1.197 1.00 0.00 20 GLY A O 6
ATOM 5277 N N . SER A 1 21 ? 17.588 0.044 0.212 1.00 0.00 21 SER A N 6
ATOM 5278 C CA . SER A 1 21 ? 18.535 0.786 1.027 1.00 0.00 21 SER A CA 6
ATOM 5279 C C . SER A 1 21 ? 18.266 0.525 2.510 1.00 0.00 21 SER A C 6
ATOM 5280 O O . SER A 1 21 ? 19.190 0.247 3.273 1.00 0.00 21 SER A O 6
ATOM 5288 N N . LYS A 1 22 ? 16.996 0.624 2.875 1.00 0.00 22 LYS A N 6
ATOM 5289 C CA . LYS A 1 22 ? 16.593 0.402 4.253 1.00 0.00 22 LYS A CA 6
ATOM 5290 C C . LYS A 1 22 ? 15.200 -0.231 4.278 1.00 0.00 22 LYS A C 6
ATOM 5291 O O . LYS A 1 22 ? 14.487 -0.208 3.276 1.00 0.00 22 LYS A O 6
ATOM 5309 N N . THR A 1 23 ? 14.855 -0.780 5.433 1.00 0.00 23 THR A N 6
ATOM 5310 C CA . THR A 1 23 ? 13.560 -1.417 5.601 1.00 0.00 23 THR A CA 6
ATOM 5311 C C . THR A 1 23 ? 12.442 -0.485 5.131 1.00 0.00 23 THR A C 6
ATOM 5312 O O . THR A 1 23 ? 12.595 0.735 5.152 1.00 0.00 23 THR A O 6
ATOM 5323 N N . HIS A 1 24 ? 11.341 -1.096 4.718 1.00 0.00 24 HIS A N 6
ATOM 5324 C CA . HIS A 1 24 ? 10.197 -0.336 4.243 1.00 0.00 24 HIS A CA 6
ATOM 5325 C C . HIS A 1 24 ? 8.916 -1.144 4.464 1.00 0.00 24 HIS A C 6
ATOM 5326 O O . HIS A 1 24 ? 8.958 -2.370 4.545 1.00 0.00 24 HIS A O 6
ATOM 5341 N N . SER A 1 25 ? 7.808 -0.423 4.555 1.00 0.00 25 SER A N 6
ATOM 5342 C CA . SER A 1 25 ? 6.518 -1.058 4.765 1.00 0.00 25 SER A CA 6
ATOM 5343 C C . SER A 1 25 ? 5.418 -0.247 4.077 1.00 0.00 25 SER A C 6
ATOM 5344 O O . SER A 1 25 ? 5.413 0.981 4.144 1.00 0.00 25 SER A O 6
ATOM 5352 N N . ALA A 1 26 ? 4.512 -0.967 3.432 1.00 0.00 26 ALA A N 6
ATOM 5353 C CA . ALA A 1 26 ? 3.410 -0.329 2.732 1.00 0.00 26 ALA A CA 6
ATOM 5354 C C . ALA A 1 26 ? 2.095 -0.684 3.431 1.00 0.00 26 ALA A C 6
ATOM 5355 O O . ALA A 1 26 ? 1.721 -1.854 3.500 1.00 0.00 26 ALA A O 6
ATOM 5362 N N . THR A 1 27 ? 1.430 0.347 3.930 1.00 0.00 27 THR A N 6
ATOM 5363 C CA . THR A 1 27 ? 0.166 0.159 4.620 1.00 0.00 27 THR A CA 6
ATOM 5364 C C . THR A 1 27 ? -0.969 0.836 3.849 1.00 0.00 27 THR A C 6
ATOM 5365 O O . THR A 1 27 ? -0.843 1.988 3.436 1.00 0.00 27 THR A O 6
ATOM 5376 N N . VAL A 1 28 ? -2.052 0.092 3.678 1.00 0.00 28 VAL A N 6
ATOM 5377 C CA . VAL A 1 28 ? -3.208 0.606 2.963 1.00 0.00 28 VAL A CA 6
ATOM 5378 C C . VAL A 1 28 ? -4.481 0.221 3.718 1.00 0.00 28 VAL A C 6
ATOM 5379 O O . VAL A 1 28 ? -4.703 -0.953 4.011 1.00 0.00 28 VAL A O 6
ATOM 5392 N N . VAL A 1 29 ? -5.285 1.232 4.013 1.00 0.00 29 VAL A N 6
ATOM 5393 C CA . VAL A 1 29 ? -6.531 1.014 4.729 1.00 0.00 29 VAL A CA 6
ATOM 5394 C C . VAL A 1 29 ? -7.708 1.312 3.798 1.00 0.00 29 VAL A C 6
ATOM 5395 O O . VAL A 1 29 ? -7.685 2.295 3.058 1.00 0.00 29 VAL A O 6
ATOM 5408 N N . ASN A 1 30 ? -8.708 0.447 3.865 1.00 0.00 30 ASN A N 6
ATOM 5409 C CA . ASN A 1 30 ? -9.892 0.605 3.038 1.00 0.00 30 ASN A CA 6
ATOM 5410 C C . ASN A 1 30 ? -11.000 1.265 3.861 1.00 0.00 30 ASN A C 6
ATOM 5411 O O . ASN A 1 30 ? -11.608 0.625 4.717 1.00 0.00 30 ASN A O 6
ATOM 5422 N N . ASN A 1 31 ? -11.230 2.538 3.571 1.00 0.00 31 ASN A N 6
ATOM 5423 C CA . ASN A 1 31 ? -12.254 3.292 4.274 1.00 0.00 31 ASN A CA 6
ATOM 5424 C C . ASN A 1 31 ? -13.578 3.173 3.517 1.00 0.00 31 ASN A C 6
ATOM 5425 O O . ASN A 1 31 ? -13.956 4.078 2.775 1.00 0.00 31 ASN A O 6
ATOM 5436 N N . ASN A 1 32 ? -14.246 2.049 3.732 1.00 0.00 32 ASN A N 6
ATOM 5437 C CA . ASN A 1 32 ? -15.520 1.800 3.079 1.00 0.00 32 ASN A CA 6
ATOM 5438 C C . ASN A 1 32 ? -16.252 0.673 3.811 1.00 0.00 32 ASN A C 6
ATOM 5439 O O . ASN A 1 32 ? -17.358 0.869 4.312 1.00 0.00 32 ASN A O 6
ATOM 5450 N N . THR A 1 33 ? -15.605 -0.482 3.848 1.00 0.00 33 THR A N 6
ATOM 5451 C CA . THR A 1 33 ? -16.180 -1.641 4.510 1.00 0.00 33 THR A CA 6
ATOM 5452 C C . THR A 1 33 ? -15.428 -1.942 5.808 1.00 0.00 33 THR A C 6
ATOM 5453 O O . THR A 1 33 ? -15.905 -2.710 6.642 1.00 0.00 33 THR A O 6
ATOM 5464 N N . GLY A 1 34 ? -14.265 -1.321 5.938 1.00 0.00 34 GLY A N 6
ATOM 5465 C CA . GLY A 1 34 ? -13.442 -1.513 7.120 1.00 0.00 34 GLY A CA 6
ATOM 5466 C C . GLY A 1 34 ? -12.342 -2.544 6.861 1.00 0.00 34 GLY A C 6
ATOM 5467 O O . GLY A 1 34 ? -12.264 -3.561 7.549 1.00 0.00 34 GLY A O 6
ATOM 5471 N N . ARG A 1 35 ? -11.518 -2.246 5.866 1.00 0.00 35 ARG A N 6
ATOM 5472 C CA . ARG A 1 35 ? -10.426 -3.134 5.507 1.00 0.00 35 ARG A CA 6
ATOM 5473 C C . ARG A 1 35 ? -9.081 -2.475 5.819 1.00 0.00 35 ARG A C 6
ATOM 5474 O O . ARG A 1 35 ? -9.002 -1.256 5.964 1.00 0.00 35 ARG A O 6
ATOM 5494 N N . GLN A 1 36 ? -8.057 -3.310 5.914 1.00 0.00 36 GLN A N 6
ATOM 5495 C CA . GLN A 1 36 ? -6.719 -2.824 6.206 1.00 0.00 36 GLN A CA 6
ATOM 5496 C C . GLN A 1 36 ? -5.680 -3.897 5.876 1.00 0.00 36 GLN A C 6
ATOM 5497 O O . GLN A 1 36 ? -5.878 -5.072 6.181 1.00 0.00 36 GLN A O 6
ATOM 5511 N N . GLY A 1 37 ? -4.595 -3.455 5.257 1.00 0.00 37 GLY A N 6
ATOM 5512 C CA . GLY A 1 37 ? -3.525 -4.363 4.882 1.00 0.00 37 GLY A CA 6
ATOM 5513 C C . GLY A 1 37 ? -2.155 -3.750 5.182 1.00 0.00 37 GLY A C 6
ATOM 5514 O O . GLY A 1 37 ? -2.065 -2.595 5.595 1.00 0.00 37 GLY A O 6
ATOM 5518 N N . LYS A 1 38 ? -1.123 -4.552 4.963 1.00 0.00 38 LYS A N 6
ATOM 5519 C CA . LYS A 1 38 ? 0.237 -4.103 5.206 1.00 0.00 38 LYS A CA 6
ATOM 5520 C C . LYS A 1 38 ? 1.214 -5.211 4.808 1.00 0.00 38 LYS A C 6
ATOM 5521 O O . LYS A 1 38 ? 1.006 -6.376 5.144 1.00 0.00 38 LYS A O 6
ATOM 5539 N N . ASP A 1 39 ? 2.258 -4.810 4.098 1.00 0.00 39 ASP A N 6
ATOM 5540 C CA . ASP A 1 39 ? 3.267 -5.755 3.651 1.00 0.00 39 ASP A CA 6
ATOM 5541 C C . ASP A 1 39 ? 4.652 -5.242 4.050 1.00 0.00 39 ASP A C 6
ATOM 5542 O O . ASP A 1 39 ? 5.369 -4.675 3.227 1.00 0.00 39 ASP A O 6
ATOM 5552 N N . THR A 1 40 ? 4.988 -5.460 5.313 1.00 0.00 40 THR A N 6
ATOM 5553 C CA . THR A 1 40 ? 6.274 -5.027 5.831 1.00 0.00 40 THR A CA 6
ATOM 5554 C C . THR A 1 40 ? 7.384 -5.968 5.359 1.00 0.00 40 THR A C 6
ATOM 5555 O O . THR A 1 40 ? 7.229 -7.188 5.404 1.00 0.00 40 THR A O 6
ATOM 5566 N N . GLN A 1 41 ? 8.478 -5.366 4.916 1.00 0.00 41 GLN A N 6
ATOM 5567 C CA . GLN A 1 41 ? 9.613 -6.136 4.435 1.00 0.00 41 GLN A CA 6
ATOM 5568 C C . GLN A 1 41 ? 10.919 -5.394 4.727 1.00 0.00 41 GLN A C 6
ATOM 5569 O O . GLN A 1 41 ? 10.899 -4.242 5.160 1.00 0.00 41 GLN A O 6
ATOM 5583 N N . ARG A 1 42 ? 12.022 -6.083 4.477 1.00 0.00 42 ARG A N 6
ATOM 5584 C CA . ARG A 1 42 ? 13.335 -5.504 4.708 1.00 0.00 42 ARG A CA 6
ATOM 5585 C C . ARG A 1 42 ? 13.831 -4.795 3.447 1.00 0.00 42 ARG A C 6
ATOM 5586 O O . ARG A 1 42 ? 13.074 -4.611 2.495 1.00 0.00 42 ARG A O 6
ATOM 5606 N N . ALA A 1 43 ? 15.100 -4.416 3.480 1.00 0.00 43 ALA A N 6
ATOM 5607 C CA . ALA A 1 43 ? 15.707 -3.731 2.352 1.00 0.00 43 ALA A CA 6
ATOM 5608 C C . ALA A 1 43 ? 15.880 -4.717 1.195 1.00 0.00 43 ALA A C 6
ATOM 5609 O O . ALA A 1 43 ? 16.442 -5.796 1.374 1.00 0.00 43 ALA A O 6
ATOM 5616 N N . GLY A 1 44 ? 15.387 -4.311 0.034 1.00 0.00 44 GLY A N 6
ATOM 5617 C CA . GLY A 1 44 ? 15.480 -5.146 -1.152 1.00 0.00 44 GLY A CA 6
ATOM 5618 C C . GLY A 1 44 ? 14.280 -6.089 -1.253 1.00 0.00 44 GLY A C 6
ATOM 5619 O O . GLY A 1 44 ? 14.403 -7.286 -0.996 1.00 0.00 44 GLY A O 6
ATOM 5623 N N . VAL A 1 45 ? 13.146 -5.515 -1.628 1.00 0.00 45 VAL A N 6
ATOM 5624 C CA . VAL A 1 45 ? 11.925 -6.290 -1.767 1.00 0.00 45 VAL A CA 6
ATOM 5625 C C . VAL A 1 45 ? 10.801 -5.378 -2.264 1.00 0.00 45 VAL A C 6
ATOM 5626 O O . VAL A 1 45 ? 10.912 -4.155 -2.193 1.00 0.00 45 VAL A O 6
ATOM 5639 N N . TRP A 1 46 ? 9.745 -6.008 -2.755 1.00 0.00 46 TRP A N 6
ATOM 5640 C CA . TRP A 1 46 ? 8.602 -5.269 -3.264 1.00 0.00 46 TRP A CA 6
ATOM 5641 C C . TRP A 1 46 ? 7.445 -5.451 -2.280 1.00 0.00 46 TRP A C 6
ATOM 5642 O O . TRP A 1 46 ? 6.908 -6.549 -2.142 1.00 0.00 46 TRP A O 6
ATOM 5663 N N . ALA A 1 47 ? 7.095 -4.356 -1.620 1.00 0.00 47 ALA A N 6
ATOM 5664 C CA . ALA A 1 47 ? 6.012 -4.381 -0.651 1.00 0.00 47 ALA A CA 6
ATOM 5665 C C . ALA A 1 47 ? 4.703 -4.002 -1.347 1.00 0.00 47 ALA A C 6
ATOM 5666 O O . ALA A 1 47 ? 4.456 -2.827 -1.616 1.00 0.00 47 ALA A O 6
ATOM 5673 N N . LYS A 1 48 ? 3.898 -5.018 -1.619 1.00 0.00 48 LYS A N 6
ATOM 5674 C CA . LYS A 1 48 ? 2.621 -4.806 -2.278 1.00 0.00 48 LYS A CA 6
ATOM 5675 C C . LYS A 1 48 ? 1.488 -5.108 -1.295 1.00 0.00 48 LYS A C 6
ATOM 5676 O O . LYS A 1 48 ? 1.323 -6.247 -0.862 1.00 0.00 48 LYS A O 6
ATOM 5694 N N . ALA A 1 49 ? 0.736 -4.066 -0.971 1.00 0.00 49 ALA A N 6
ATOM 5695 C CA . ALA A 1 49 ? -0.377 -4.205 -0.047 1.00 0.00 49 ALA A CA 6
ATOM 5696 C C . ALA A 1 49 ? -1.693 -4.078 -0.817 1.00 0.00 49 ALA A C 6
ATOM 5697 O O . ALA A 1 49 ? -1.774 -3.339 -1.797 1.00 0.00 49 ALA A O 6
ATOM 5704 N N . THR A 1 50 ? -2.691 -4.809 -0.344 1.00 0.00 50 THR A N 6
ATOM 5705 C CA . THR A 1 50 ? -3.999 -4.788 -0.976 1.00 0.00 50 THR A CA 6
ATOM 5706 C C . THR A 1 50 ? -5.102 -4.935 0.075 1.00 0.00 50 THR A C 6
ATOM 5707 O O . THR A 1 50 ? -4.907 -5.591 1.097 1.00 0.00 50 THR A O 6
ATOM 5718 N N . VAL A 1 51 ? -6.236 -4.313 -0.213 1.00 0.00 51 VAL A N 6
ATOM 5719 C CA . VAL A 1 51 ? -7.369 -4.366 0.695 1.00 0.00 51 VAL A CA 6
ATOM 5720 C C . VAL A 1 51 ? -8.604 -3.795 -0.005 1.00 0.00 51 VAL A C 6
ATOM 5721 O O . VAL A 1 51 ? -8.495 -2.872 -0.811 1.00 0.00 51 VAL A O 6
ATOM 5734 N N . GLY A 1 52 ? -9.752 -4.368 0.329 1.00 0.00 52 GLY A N 6
ATOM 5735 C CA . GLY A 1 52 ? -11.006 -3.928 -0.258 1.00 0.00 52 GLY A CA 6
ATOM 5736 C C . GLY A 1 52 ? -11.245 -4.601 -1.611 1.00 0.00 52 GLY A C 6
ATOM 5737 O O . GLY A 1 52 ? -10.514 -5.515 -1.991 1.00 0.00 52 GLY A O 6
ATOM 5741 N N . ARG A 1 53 ? -12.270 -4.124 -2.301 1.00 0.00 53 ARG A N 6
ATOM 5742 C CA . ARG A 1 53 ? -12.615 -4.668 -3.603 1.00 0.00 53 ARG A CA 6
ATOM 5743 C C . ARG A 1 53 ? -14.134 -4.741 -3.763 1.00 0.00 53 ARG A C 6
ATOM 5744 O O . ARG A 1 53 ? -14.769 -5.674 -3.272 1.00 0.00 53 ARG A O 6
ATOM 5764 N N . ASN A 1 54 ? -14.674 -3.746 -4.451 1.00 0.00 54 ASN A N 6
ATOM 5765 C CA . ASN A 1 54 ? -16.107 -3.686 -4.681 1.00 0.00 54 ASN A CA 6
ATOM 5766 C C . ASN A 1 54 ? -16.398 -2.680 -5.797 1.00 0.00 54 ASN A C 6
ATOM 5767 O O . ASN A 1 54 ? -16.723 -3.069 -6.918 1.00 0.00 54 ASN A O 6
ATOM 5778 N N . LEU A 1 55 ? -16.271 -1.408 -5.452 1.00 0.00 55 LEU A N 6
ATOM 5779 C CA . LEU A 1 55 ? -16.517 -0.344 -6.410 1.00 0.00 55 LEU A CA 6
ATOM 5780 C C . LEU A 1 55 ? -16.774 0.964 -5.659 1.00 0.00 55 LEU A C 6
ATOM 5781 O O . LEU A 1 55 ? -17.462 0.974 -4.639 1.00 0.00 55 LEU A O 6
ATOM 5797 N N . THR A 1 56 ? -16.208 2.037 -6.193 1.00 0.00 56 THR A N 6
ATOM 5798 C CA . THR A 1 56 ? -16.368 3.347 -5.586 1.00 0.00 56 THR A CA 6
ATOM 5799 C C . THR A 1 56 ? -16.133 3.268 -4.076 1.00 0.00 56 THR A C 6
ATOM 5800 O O . THR A 1 56 ? -17.030 2.893 -3.323 1.00 0.00 56 THR A O 6
ATOM 5811 N N . GLU A 1 57 ? -14.921 3.626 -3.678 1.00 0.00 57 GLU A N 6
ATOM 5812 C CA . GLU A 1 57 ? -14.556 3.600 -2.272 1.00 0.00 57 GLU A CA 6
ATOM 5813 C C . GLU A 1 57 ? -13.235 4.339 -2.052 1.00 0.00 57 GLU A C 6
ATOM 5814 O O . GLU A 1 57 ? -12.408 4.424 -2.959 1.00 0.00 57 GLU A O 6
ATOM 5827 N N . LYS A 1 58 ? -13.077 4.856 -0.842 1.00 0.00 58 LYS A N 6
ATOM 5828 C CA . LYS A 1 58 ? -11.870 5.586 -0.492 1.00 0.00 58 LYS A CA 6
ATOM 5829 C C . LYS A 1 58 ? -10.861 4.623 0.136 1.00 0.00 58 LYS A C 6
ATOM 5830 O O . LYS A 1 58 ? -11.222 3.521 0.548 1.00 0.00 58 LYS A O 6
ATOM 5848 N N . ALA A 1 59 ? -9.616 5.073 0.190 1.00 0.00 59 ALA A N 6
ATOM 5849 C CA . ALA A 1 59 ? -8.552 4.264 0.761 1.00 0.00 59 ALA A CA 6
ATOM 5850 C C . ALA A 1 59 ? -7.436 5.181 1.266 1.00 0.00 59 ALA A C 6
ATOM 5851 O O . ALA A 1 59 ? -7.244 6.277 0.742 1.00 0.00 59 ALA A O 6
ATOM 5858 N N . SER A 1 60 ? -6.730 4.698 2.278 1.00 0.00 60 SER A N 6
ATOM 5859 C CA . SER A 1 60 ? -5.639 5.461 2.860 1.00 0.00 60 SER A CA 6
ATOM 5860 C C . SER A 1 60 ? -4.312 4.736 2.628 1.00 0.00 60 SER A C 6
ATOM 5861 O O . SER A 1 60 ? -4.117 3.621 3.110 1.00 0.00 60 SER A O 6
ATOM 5869 N N . PHE A 1 61 ? -3.434 5.398 1.889 1.00 0.00 61 PHE A N 6
ATOM 5870 C CA . PHE A 1 61 ? -2.131 4.830 1.587 1.00 0.00 61 PHE A CA 6
ATOM 5871 C C . PHE A 1 61 ? -1.041 5.467 2.452 1.00 0.00 61 PHE A C 6
ATOM 5872 O O . PHE A 1 61 ? -0.899 6.685 2.531 1.00 0.00 61 PHE A O 6
ATOM 5889 N N . TYR A 1 62 ? -0.264 4.602 3.108 1.00 0.00 62 TYR A N 6
ATOM 5890 C CA . TYR A 1 62 ? 0.812 5.046 3.970 1.00 0.00 62 TYR A CA 6
ATOM 5891 C C . TYR A 1 62 ? 2.092 4.297 3.626 1.00 0.00 62 TYR A C 6
ATOM 5892 O O . TYR A 1 62 ? 2.047 3.243 2.996 1.00 0.00 62 TYR A O 6
ATOM 5910 N N . TYR A 1 63 ? 3.236 4.844 4.043 1.00 0.00 63 TYR A N 6
ATOM 5911 C CA . TYR A 1 63 ? 4.519 4.227 3.776 1.00 0.00 63 TYR A CA 6
ATOM 5912 C C . TYR A 1 63 ? 5.560 4.756 4.752 1.00 0.00 63 TYR A C 6
ATOM 5913 O O . TYR A 1 63 ? 5.255 5.681 5.503 1.00 0.00 63 TYR A O 6
ATOM 5931 N N . ASN A 1 64 ? 6.749 4.172 4.726 1.00 0.00 64 ASN A N 6
ATOM 5932 C CA . ASN A 1 64 ? 7.813 4.601 5.617 1.00 0.00 64 ASN A CA 6
ATOM 5933 C C . ASN A 1 64 ? 9.075 3.787 5.326 1.00 0.00 64 ASN A C 6
ATOM 5934 O O . ASN A 1 64 ? 9.079 2.938 4.436 1.00 0.00 64 ASN A O 6
ATOM 5945 N N . PHE A 1 65 ? 10.116 4.074 6.094 1.00 0.00 65 PHE A N 6
ATOM 5946 C CA . PHE A 1 65 ? 11.382 3.379 5.930 1.00 0.00 65 PHE A CA 6
ATOM 5947 C C . PHE A 1 65 ? 12.243 3.502 7.189 1.00 0.00 65 PHE A C 6
ATOM 5948 O O . PHE A 1 65 ? 12.154 4.494 7.911 1.00 0.00 65 PHE A O 6
ATOM 5965 N N . TRP A 1 66 ? 13.056 2.480 7.413 1.00 0.00 66 TRP A N 6
ATOM 5966 C CA . TRP A 1 66 ? 13.931 2.462 8.572 1.00 0.00 66 TRP A CA 6
ATOM 5967 C C . TRP A 1 66 ? 14.945 1.332 8.381 1.00 0.00 66 TRP A C 6
ATOM 5968 O O . TRP A 1 66 ? 16.089 1.438 8.822 1.00 0.00 66 TRP A O 6
ATOM 5989 N N . GLU A 1 1 ? 12.406 8.721 -2.994 1.00 0.00 1 GLU A N 7
ATOM 5990 C CA . GLU A 1 1 ? 13.597 8.210 -3.652 1.00 0.00 1 GLU A CA 7
ATOM 5991 C C . GLU A 1 1 ? 13.300 6.866 -4.320 1.00 0.00 1 GLU A C 7
ATOM 5992 O O . GLU A 1 1 ? 13.531 6.699 -5.516 1.00 0.00 1 GLU A O 7
ATOM 6005 N N . GLY A 1 2 ? 12.791 5.943 -3.518 1.00 0.00 2 GLY A N 7
ATOM 6006 C CA . GLY A 1 2 ? 12.460 4.619 -4.016 1.00 0.00 2 GLY A CA 7
ATOM 6007 C C . GLY A 1 2 ? 11.441 4.700 -5.155 1.00 0.00 2 GLY A C 7
ATOM 6008 O O . GLY A 1 2 ? 11.362 5.712 -5.850 1.00 0.00 2 GLY A O 7
ATOM 6012 N N . THR A 1 3 ? 10.687 3.622 -5.311 1.00 0.00 3 THR A N 7
ATOM 6013 C CA . THR A 1 3 ? 9.678 3.559 -6.353 1.00 0.00 3 THR A CA 7
ATOM 6014 C C . THR A 1 3 ? 8.291 3.353 -5.741 1.00 0.00 3 THR A C 7
ATOM 6015 O O . THR A 1 3 ? 7.975 2.265 -5.261 1.00 0.00 3 THR A O 7
ATOM 6026 N N . TRP A 1 4 ? 7.500 4.416 -5.777 1.00 0.00 4 TRP A N 7
ATOM 6027 C CA . TRP A 1 4 ? 6.154 4.366 -5.231 1.00 0.00 4 TRP A CA 7
ATOM 6028 C C . TRP A 1 4 ? 5.173 4.263 -6.400 1.00 0.00 4 TRP A C 7
ATOM 6029 O O . TRP A 1 4 ? 5.346 4.928 -7.421 1.00 0.00 4 TRP A O 7
ATOM 6050 N N . GLN A 1 5 ? 4.164 3.425 -6.213 1.00 0.00 5 GLN A N 7
ATOM 6051 C CA . GLN A 1 5 ? 3.155 3.227 -7.240 1.00 0.00 5 GLN A CA 7
ATOM 6052 C C . GLN A 1 5 ? 1.783 3.003 -6.600 1.00 0.00 5 GLN A C 7
ATOM 6053 O O . GLN A 1 5 ? 1.348 1.864 -6.440 1.00 0.00 5 GLN A O 7
ATOM 6067 N N . HIS A 1 6 ? 1.141 4.108 -6.252 1.00 0.00 6 HIS A N 7
ATOM 6068 C CA . HIS A 1 6 ? -0.172 4.047 -5.633 1.00 0.00 6 HIS A CA 7
ATOM 6069 C C . HIS A 1 6 ? -1.253 4.185 -6.708 1.00 0.00 6 HIS A C 7
ATOM 6070 O O . HIS A 1 6 ? -1.185 5.079 -7.550 1.00 0.00 6 HIS A O 7
ATOM 6084 N N . GLY A 1 7 ? -2.224 3.286 -6.643 1.00 0.00 7 GLY A N 7
ATOM 6085 C CA . GLY A 1 7 ? -3.317 3.296 -7.600 1.00 0.00 7 GLY A CA 7
ATOM 6086 C C . GLY A 1 7 ? -4.650 2.989 -6.914 1.00 0.00 7 GLY A C 7
ATOM 6087 O O . GLY A 1 7 ? -4.749 2.893 -5.693 1.00 0.00 7 GLY A O 7
ATOM 6091 N N . TYR A 1 8 ? -5.687 2.834 -7.740 1.00 0.00 8 TYR A N 7
ATOM 6092 C CA . TYR A 1 8 ? -7.018 2.541 -7.246 1.00 0.00 8 TYR A CA 7
ATOM 6093 C C . TYR A 1 8 ? -7.836 1.867 -8.338 1.00 0.00 8 TYR A C 7
ATOM 6094 O O . TYR A 1 8 ? -8.261 2.549 -9.270 1.00 0.00 8 TYR A O 7
ATOM 6112 N N . GLY A 1 9 ? -8.041 0.565 -8.208 1.00 0.00 9 GLY A N 7
ATOM 6113 C CA . GLY A 1 9 ? -8.809 -0.175 -9.195 1.00 0.00 9 GLY A CA 7
ATOM 6114 C C . GLY A 1 9 ? -10.311 0.043 -8.997 1.00 0.00 9 GLY A C 7
ATOM 6115 O O . GLY A 1 9 ? -11.081 -0.915 -8.960 1.00 0.00 9 GLY A O 7
ATOM 6119 N N . VAL A 1 10 ? -10.681 1.309 -8.874 1.00 0.00 10 VAL A N 7
ATOM 6120 C CA . VAL A 1 10 ? -12.077 1.665 -8.679 1.00 0.00 10 VAL A CA 7
ATOM 6121 C C . VAL A 1 10 ? -12.822 0.475 -8.072 1.00 0.00 10 VAL A C 7
ATOM 6122 O O . VAL A 1 10 ? -13.640 -0.157 -8.740 1.00 0.00 10 VAL A O 7
ATOM 6135 N N . SER A 1 11 ? -12.513 0.204 -6.812 1.00 0.00 11 SER A N 7
ATOM 6136 C CA . SER A 1 11 ? -13.143 -0.899 -6.108 1.00 0.00 11 SER A CA 7
ATOM 6137 C C . SER A 1 11 ? -12.248 -1.365 -4.958 1.00 0.00 11 SER A C 7
ATOM 6138 O O . SER A 1 11 ? -12.740 -1.724 -3.889 1.00 0.00 11 SER A O 7
ATOM 6146 N N . SER A 1 12 ? -10.948 -1.345 -5.216 1.00 0.00 12 SER A N 7
ATOM 6147 C CA . SER A 1 12 ? -9.980 -1.762 -4.216 1.00 0.00 12 SER A CA 7
ATOM 6148 C C . SER A 1 12 ? -8.818 -0.767 -4.167 1.00 0.00 12 SER A C 7
ATOM 6149 O O . SER A 1 12 ? -8.734 0.135 -4.998 1.00 0.00 12 SER A O 7
ATOM 6157 N N . ALA A 1 13 ? -7.952 -0.966 -3.185 1.00 0.00 13 ALA A N 7
ATOM 6158 C CA . ALA A 1 13 ? -6.799 -0.098 -3.016 1.00 0.00 13 ALA A CA 7
ATOM 6159 C C . ALA A 1 13 ? -5.533 -0.952 -2.924 1.00 0.00 13 ALA A C 7
ATOM 6160 O O . ALA A 1 13 ? -5.447 -1.915 -2.166 1.00 0.00 13 ALA A O 7
ATOM 6167 N N . TYR A 1 14 ? -4.536 -0.570 -3.727 1.00 0.00 14 TYR A N 7
ATOM 6168 C CA . TYR A 1 14 ? -3.271 -1.276 -3.760 1.00 0.00 14 TYR A CA 7
ATOM 6169 C C . TYR A 1 14 ? -2.123 -0.282 -3.649 1.00 0.00 14 TYR A C 7
ATOM 6170 O O . TYR A 1 14 ? -2.259 0.840 -4.134 1.00 0.00 14 TYR A O 7
ATOM 6188 N N . SER A 1 15 ? -1.033 -0.703 -3.025 1.00 0.00 15 SER A N 7
ATOM 6189 C CA . SER A 1 15 ? 0.120 0.167 -2.864 1.00 0.00 15 SER A CA 7
ATOM 6190 C C . SER A 1 15 ? 1.409 -0.655 -2.933 1.00 0.00 15 SER A C 7
ATOM 6191 O O . SER A 1 15 ? 1.631 -1.539 -2.107 1.00 0.00 15 SER A O 7
ATOM 6199 N N . ASN A 1 16 ? 2.225 -0.334 -3.926 1.00 0.00 16 ASN A N 7
ATOM 6200 C CA . ASN A 1 16 ? 3.486 -1.032 -4.114 1.00 0.00 16 ASN A CA 7
ATOM 6201 C C . ASN A 1 16 ? 4.638 -0.030 -4.016 1.00 0.00 16 ASN A C 7
ATOM 6202 O O . ASN A 1 16 ? 4.718 0.948 -4.756 1.00 0.00 16 ASN A O 7
ATOM 6213 N N . TYR A 1 17 ? 5.541 -0.301 -3.070 1.00 0.00 17 TYR A N 7
ATOM 6214 C CA . TYR A 1 17 ? 6.691 0.552 -2.848 1.00 0.00 17 TYR A CA 7
ATOM 6215 C C . TYR A 1 17 ? 7.955 -0.293 -2.781 1.00 0.00 17 TYR A C 7
ATOM 6216 O O . TYR A 1 17 ? 7.978 -1.271 -2.037 1.00 0.00 17 TYR A O 7
ATOM 6234 N N . HIS A 1 18 ? 8.967 0.092 -3.546 1.00 0.00 18 HIS A N 7
ATOM 6235 C CA . HIS A 1 18 ? 10.219 -0.646 -3.557 1.00 0.00 18 HIS A CA 7
ATOM 6236 C C . HIS A 1 18 ? 11.268 0.113 -2.743 1.00 0.00 18 HIS A C 7
ATOM 6237 O O . HIS A 1 18 ? 11.208 1.337 -2.633 1.00 0.00 18 HIS A O 7
ATOM 6251 N N . HIS A 1 19 ? 12.206 -0.645 -2.193 1.00 0.00 19 HIS A N 7
ATOM 6252 C CA . HIS A 1 19 ? 13.267 -0.059 -1.392 1.00 0.00 19 HIS A CA 7
ATOM 6253 C C . HIS A 1 19 ? 14.421 -1.055 -1.262 1.00 0.00 19 HIS A C 7
ATOM 6254 O O . HIS A 1 19 ? 14.204 -2.224 -0.947 1.00 0.00 19 HIS A O 7
ATOM 6268 N N . GLY A 1 20 ? 15.623 -0.555 -1.511 1.00 0.00 20 GLY A N 7
ATOM 6269 C CA . GLY A 1 20 ? 16.811 -1.387 -1.426 1.00 0.00 20 GLY A CA 7
ATOM 6270 C C . GLY A 1 20 ? 17.925 -0.674 -0.656 1.00 0.00 20 GLY A C 7
ATOM 6271 O O . GLY A 1 20 ? 19.098 -0.786 -1.008 1.00 0.00 20 GLY A O 7
ATOM 6275 N N . SER A 1 21 ? 17.518 0.044 0.380 1.00 0.00 21 SER A N 7
ATOM 6276 C CA . SER A 1 21 ? 18.467 0.775 1.203 1.00 0.00 21 SER A CA 7
ATOM 6277 C C . SER A 1 21 ? 18.192 0.507 2.684 1.00 0.00 21 SER A C 7
ATOM 6278 O O . SER A 1 21 ? 19.116 0.251 3.454 1.00 0.00 21 SER A O 7
ATOM 6286 N N . LYS A 1 22 ? 16.917 0.574 3.037 1.00 0.00 22 LYS A N 7
ATOM 6287 C CA . LYS A 1 22 ? 16.508 0.342 4.412 1.00 0.00 22 LYS A CA 7
ATOM 6288 C C . LYS A 1 22 ? 15.101 -0.259 4.427 1.00 0.00 22 LYS A C 7
ATOM 6289 O O . LYS A 1 22 ? 14.335 -0.079 3.482 1.00 0.00 22 LYS A O 7
ATOM 6307 N N . THR A 1 23 ? 14.804 -0.962 5.511 1.00 0.00 23 THR A N 7
ATOM 6308 C CA . THR A 1 23 ? 13.503 -1.591 5.661 1.00 0.00 23 THR A CA 7
ATOM 6309 C C . THR A 1 23 ? 12.395 -0.640 5.205 1.00 0.00 23 THR A C 7
ATOM 6310 O O . THR A 1 23 ? 12.560 0.578 5.250 1.00 0.00 23 THR A O 7
ATOM 6321 N N . HIS A 1 24 ? 11.290 -1.232 4.777 1.00 0.00 24 HIS A N 7
ATOM 6322 C CA . HIS A 1 24 ? 10.154 -0.453 4.313 1.00 0.00 24 HIS A CA 7
ATOM 6323 C C . HIS A 1 24 ? 8.869 -1.264 4.488 1.00 0.00 24 HIS A C 7
ATOM 6324 O O . HIS A 1 24 ? 8.909 -2.493 4.542 1.00 0.00 24 HIS A O 7
ATOM 6339 N N . SER A 1 25 ? 7.760 -0.545 4.572 1.00 0.00 25 SER A N 7
ATOM 6340 C CA . SER A 1 25 ? 6.465 -1.182 4.740 1.00 0.00 25 SER A CA 7
ATOM 6341 C C . SER A 1 25 ? 5.378 -0.346 4.061 1.00 0.00 25 SER A C 7
ATOM 6342 O O . SER A 1 25 ? 5.391 0.881 4.146 1.00 0.00 25 SER A O 7
ATOM 6350 N N . ALA A 1 26 ? 4.464 -1.044 3.404 1.00 0.00 26 ALA A N 7
ATOM 6351 C CA . ALA A 1 26 ? 3.372 -0.381 2.711 1.00 0.00 26 ALA A CA 7
ATOM 6352 C C . ALA A 1 26 ? 2.046 -0.766 3.371 1.00 0.00 26 ALA A C 7
ATOM 6353 O O . ALA A 1 26 ? 1.654 -1.932 3.349 1.00 0.00 26 ALA A O 7
ATOM 6360 N N . THR A 1 27 ? 1.393 0.235 3.941 1.00 0.00 27 THR A N 7
ATOM 6361 C CA . THR A 1 27 ? 0.119 0.015 4.606 1.00 0.00 27 THR A CA 7
ATOM 6362 C C . THR A 1 27 ? -1.007 0.719 3.847 1.00 0.00 27 THR A C 7
ATOM 6363 O O . THR A 1 27 ? -0.855 1.864 3.424 1.00 0.00 27 THR A O 7
ATOM 6374 N N . VAL A 1 28 ? -2.113 0.004 3.696 1.00 0.00 28 VAL A N 7
ATOM 6375 C CA . VAL A 1 28 ? -3.264 0.545 2.995 1.00 0.00 28 VAL A CA 7
ATOM 6376 C C . VAL A 1 28 ? -4.541 0.151 3.740 1.00 0.00 28 VAL A C 7
ATOM 6377 O O . VAL A 1 28 ? -4.775 -1.029 3.997 1.00 0.00 28 VAL A O 7
ATOM 6390 N N . VAL A 1 29 ? -5.334 1.162 4.065 1.00 0.00 29 VAL A N 7
ATOM 6391 C CA . VAL A 1 29 ? -6.581 0.936 4.776 1.00 0.00 29 VAL A CA 7
ATOM 6392 C C . VAL A 1 29 ? -7.755 1.282 3.859 1.00 0.00 29 VAL A C 7
ATOM 6393 O O . VAL A 1 29 ? -7.724 2.293 3.159 1.00 0.00 29 VAL A O 7
ATOM 6406 N N . ASN A 1 30 ? -8.764 0.424 3.893 1.00 0.00 30 ASN A N 7
ATOM 6407 C CA . ASN A 1 30 ? -9.947 0.626 3.074 1.00 0.00 30 ASN A CA 7
ATOM 6408 C C . ASN A 1 30 ? -11.042 1.279 3.919 1.00 0.00 30 ASN A C 7
ATOM 6409 O O . ASN A 1 30 ? -11.634 0.632 4.782 1.00 0.00 30 ASN A O 7
ATOM 6420 N N . ASN A 1 31 ? -11.280 2.553 3.642 1.00 0.00 31 ASN A N 7
ATOM 6421 C CA . ASN A 1 31 ? -12.294 3.300 4.366 1.00 0.00 31 ASN A CA 7
ATOM 6422 C C . ASN A 1 31 ? -13.618 3.226 3.603 1.00 0.00 31 ASN A C 7
ATOM 6423 O O . ASN A 1 31 ? -13.972 4.153 2.876 1.00 0.00 31 ASN A O 7
ATOM 6434 N N . ASN A 1 32 ? -14.314 2.115 3.796 1.00 0.00 32 ASN A N 7
ATOM 6435 C CA . ASN A 1 32 ? -15.591 1.908 3.135 1.00 0.00 32 ASN A CA 7
ATOM 6436 C C . ASN A 1 32 ? -16.333 0.757 3.817 1.00 0.00 32 ASN A C 7
ATOM 6437 O O . ASN A 1 32 ? -17.436 0.942 4.329 1.00 0.00 32 ASN A O 7
ATOM 6448 N N . THR A 1 33 ? -15.699 -0.405 3.802 1.00 0.00 33 THR A N 7
ATOM 6449 C CA . THR A 1 33 ? -16.285 -1.586 4.413 1.00 0.00 33 THR A CA 7
ATOM 6450 C C . THR A 1 33 ? -15.545 -1.942 5.704 1.00 0.00 33 THR A C 7
ATOM 6451 O O . THR A 1 33 ? -16.041 -2.726 6.511 1.00 0.00 33 THR A O 7
ATOM 6462 N N . GLY A 1 34 ? -14.371 -1.349 5.858 1.00 0.00 34 GLY A N 7
ATOM 6463 C CA . GLY A 1 34 ? -13.557 -1.594 7.036 1.00 0.00 34 GLY A CA 7
ATOM 6464 C C . GLY A 1 34 ? -12.470 -2.631 6.747 1.00 0.00 34 GLY A C 7
ATOM 6465 O O . GLY A 1 34 ? -12.417 -3.677 7.391 1.00 0.00 34 GLY A O 7
ATOM 6469 N N . ARG A 1 35 ? -11.629 -2.304 5.776 1.00 0.00 35 ARG A N 7
ATOM 6470 C CA . ARG A 1 35 ? -10.547 -3.194 5.393 1.00 0.00 35 ARG A CA 7
ATOM 6471 C C . ARG A 1 35 ? -9.195 -2.567 5.740 1.00 0.00 35 ARG A C 7
ATOM 6472 O O . ARG A 1 35 ? -9.103 -1.357 5.943 1.00 0.00 35 ARG A O 7
ATOM 6492 N N . GLN A 1 36 ? -8.181 -3.417 5.797 1.00 0.00 36 GLN A N 7
ATOM 6493 C CA . GLN A 1 36 ? -6.839 -2.961 6.116 1.00 0.00 36 GLN A CA 7
ATOM 6494 C C . GLN A 1 36 ? -5.813 -4.039 5.762 1.00 0.00 36 GLN A C 7
ATOM 6495 O O . GLN A 1 36 ? -6.056 -5.226 5.975 1.00 0.00 36 GLN A O 7
ATOM 6509 N N . GLY A 1 37 ? -4.688 -3.588 5.226 1.00 0.00 37 GLY A N 7
ATOM 6510 C CA . GLY A 1 37 ? -3.625 -4.500 4.840 1.00 0.00 37 GLY A CA 7
ATOM 6511 C C . GLY A 1 37 ? -2.251 -3.857 5.043 1.00 0.00 37 GLY A C 7
ATOM 6512 O O . GLY A 1 37 ? -2.157 -2.680 5.385 1.00 0.00 37 GLY A O 7
ATOM 6516 N N . LYS A 1 38 ? -1.220 -4.660 4.823 1.00 0.00 38 LYS A N 7
ATOM 6517 C CA . LYS A 1 38 ? 0.144 -4.184 4.977 1.00 0.00 38 LYS A CA 7
ATOM 6518 C C . LYS A 1 38 ? 1.116 -5.295 4.573 1.00 0.00 38 LYS A C 7
ATOM 6519 O O . LYS A 1 38 ? 0.875 -6.468 4.854 1.00 0.00 38 LYS A O 7
ATOM 6537 N N . ASP A 1 39 ? 2.193 -4.886 3.919 1.00 0.00 39 ASP A N 7
ATOM 6538 C CA . ASP A 1 39 ? 3.202 -5.832 3.473 1.00 0.00 39 ASP A CA 7
ATOM 6539 C C . ASP A 1 39 ? 4.585 -5.335 3.899 1.00 0.00 39 ASP A C 7
ATOM 6540 O O . ASP A 1 39 ? 5.308 -4.742 3.100 1.00 0.00 39 ASP A O 7
ATOM 6550 N N . THR A 1 40 ? 4.911 -5.595 5.156 1.00 0.00 40 THR A N 7
ATOM 6551 C CA . THR A 1 40 ? 6.194 -5.181 5.697 1.00 0.00 40 THR A CA 7
ATOM 6552 C C . THR A 1 40 ? 7.304 -6.117 5.215 1.00 0.00 40 THR A C 7
ATOM 6553 O O . THR A 1 40 ? 7.144 -7.337 5.235 1.00 0.00 40 THR A O 7
ATOM 6564 N N . GLN A 1 41 ? 8.404 -5.512 4.794 1.00 0.00 41 GLN A N 7
ATOM 6565 C CA . GLN A 1 41 ? 9.540 -6.276 4.307 1.00 0.00 41 GLN A CA 7
ATOM 6566 C C . GLN A 1 41 ? 10.847 -5.552 4.634 1.00 0.00 41 GLN A C 7
ATOM 6567 O O . GLN A 1 41 ? 10.830 -4.414 5.102 1.00 0.00 41 GLN A O 7
ATOM 6581 N N . ARG A 1 42 ? 11.949 -6.240 4.375 1.00 0.00 42 ARG A N 7
ATOM 6582 C CA . ARG A 1 42 ? 13.262 -5.676 4.636 1.00 0.00 42 ARG A CA 7
ATOM 6583 C C . ARG A 1 42 ? 13.762 -4.906 3.412 1.00 0.00 42 ARG A C 7
ATOM 6584 O O . ARG A 1 42 ? 13.009 -4.679 2.467 1.00 0.00 42 ARG A O 7
ATOM 6604 N N . ALA A 1 43 ? 15.030 -4.526 3.469 1.00 0.00 43 ALA A N 7
ATOM 6605 C CA . ALA A 1 43 ? 15.640 -3.786 2.377 1.00 0.00 43 ALA A CA 7
ATOM 6606 C C . ALA A 1 43 ? 15.847 -4.723 1.185 1.00 0.00 43 ALA A C 7
ATOM 6607 O O . ALA A 1 43 ? 16.463 -5.779 1.321 1.00 0.00 43 ALA A O 7
ATOM 6614 N N . GLY A 1 44 ? 15.322 -4.302 0.044 1.00 0.00 44 GLY A N 7
ATOM 6615 C CA . GLY A 1 44 ? 15.441 -5.090 -1.171 1.00 0.00 44 GLY A CA 7
ATOM 6616 C C . GLY A 1 44 ? 14.249 -6.036 -1.330 1.00 0.00 44 GLY A C 7
ATOM 6617 O O . GLY A 1 44 ? 14.379 -7.243 -1.129 1.00 0.00 44 GLY A O 7
ATOM 6621 N N . VAL A 1 45 ? 13.116 -5.453 -1.690 1.00 0.00 45 VAL A N 7
ATOM 6622 C CA . VAL A 1 45 ? 11.902 -6.229 -1.878 1.00 0.00 45 VAL A CA 7
ATOM 6623 C C . VAL A 1 45 ? 10.777 -5.302 -2.345 1.00 0.00 45 VAL A C 7
ATOM 6624 O O . VAL A 1 45 ? 10.876 -4.084 -2.212 1.00 0.00 45 VAL A O 7
ATOM 6637 N N . TRP A 1 46 ? 9.732 -5.916 -2.881 1.00 0.00 46 TRP A N 7
ATOM 6638 C CA . TRP A 1 46 ? 8.590 -5.162 -3.369 1.00 0.00 46 TRP A CA 7
ATOM 6639 C C . TRP A 1 46 ? 7.431 -5.377 -2.393 1.00 0.00 46 TRP A C 7
ATOM 6640 O O . TRP A 1 46 ? 6.904 -6.483 -2.284 1.00 0.00 46 TRP A O 7
ATOM 6661 N N . ALA A 1 47 ? 7.068 -4.301 -1.710 1.00 0.00 47 ALA A N 7
ATOM 6662 C CA . ALA A 1 47 ? 5.981 -4.358 -0.747 1.00 0.00 47 ALA A CA 7
ATOM 6663 C C . ALA A 1 47 ? 4.674 -3.960 -1.436 1.00 0.00 47 ALA A C 7
ATOM 6664 O O . ALA A 1 47 ? 4.424 -2.778 -1.667 1.00 0.00 47 ALA A O 7
ATOM 6671 N N . LYS A 1 48 ? 3.874 -4.970 -1.745 1.00 0.00 48 LYS A N 7
ATOM 6672 C CA . LYS A 1 48 ? 2.599 -4.741 -2.403 1.00 0.00 48 LYS A CA 7
ATOM 6673 C C . LYS A 1 48 ? 1.462 -5.110 -1.448 1.00 0.00 48 LYS A C 7
ATOM 6674 O O . LYS A 1 48 ? 1.329 -6.268 -1.055 1.00 0.00 48 LYS A O 7
ATOM 6692 N N . ALA A 1 49 ? 0.673 -4.104 -1.101 1.00 0.00 49 ALA A N 7
ATOM 6693 C CA . ALA A 1 49 ? -0.447 -4.308 -0.198 1.00 0.00 49 ALA A CA 7
ATOM 6694 C C . ALA A 1 49 ? -1.756 -4.173 -0.978 1.00 0.00 49 ALA A C 7
ATOM 6695 O O . ALA A 1 49 ? -1.799 -3.515 -2.017 1.00 0.00 49 ALA A O 7
ATOM 6702 N N . THR A 1 50 ? -2.793 -4.805 -0.447 1.00 0.00 50 THR A N 7
ATOM 6703 C CA . THR A 1 50 ? -4.100 -4.763 -1.081 1.00 0.00 50 THR A CA 7
ATOM 6704 C C . THR A 1 50 ? -5.205 -4.911 -0.033 1.00 0.00 50 THR A C 7
ATOM 6705 O O . THR A 1 50 ? -5.028 -5.602 0.968 1.00 0.00 50 THR A O 7
ATOM 6716 N N . VAL A 1 51 ? -6.321 -4.249 -0.301 1.00 0.00 51 VAL A N 7
ATOM 6717 C CA . VAL A 1 51 ? -7.455 -4.297 0.606 1.00 0.00 51 VAL A CA 7
ATOM 6718 C C . VAL A 1 51 ? -8.673 -3.667 -0.072 1.00 0.00 51 VAL A C 7
ATOM 6719 O O . VAL A 1 51 ? -8.540 -2.699 -0.820 1.00 0.00 51 VAL A O 7
ATOM 6732 N N . GLY A 1 52 ? -9.833 -4.241 0.213 1.00 0.00 52 GLY A N 7
ATOM 6733 C CA . GLY A 1 52 ? -11.073 -3.748 -0.361 1.00 0.00 52 GLY A CA 7
ATOM 6734 C C . GLY A 1 52 ? -11.349 -4.402 -1.716 1.00 0.00 52 GLY A C 7
ATOM 6735 O O . GLY A 1 52 ? -10.627 -5.308 -2.131 1.00 0.00 52 GLY A O 7
ATOM 6739 N N . ARG A 1 53 ? -12.396 -3.919 -2.368 1.00 0.00 53 ARG A N 7
ATOM 6740 C CA . ARG A 1 53 ? -12.777 -4.447 -3.668 1.00 0.00 53 ARG A CA 7
ATOM 6741 C C . ARG A 1 53 ? -14.300 -4.539 -3.778 1.00 0.00 53 ARG A C 7
ATOM 6742 O O . ARG A 1 53 ? -14.902 -5.503 -3.309 1.00 0.00 53 ARG A O 7
ATOM 6762 N N . ASN A 1 54 ? -14.879 -3.523 -4.401 1.00 0.00 54 ASN A N 7
ATOM 6763 C CA . ASN A 1 54 ? -16.320 -3.477 -4.578 1.00 0.00 54 ASN A CA 7
ATOM 6764 C C . ASN A 1 54 ? -16.662 -2.467 -5.676 1.00 0.00 54 ASN A C 7
ATOM 6765 O O . ASN A 1 54 ? -17.044 -2.851 -6.780 1.00 0.00 54 ASN A O 7
ATOM 6776 N N . LEU A 1 55 ? -16.514 -1.196 -5.333 1.00 0.00 55 LEU A N 7
ATOM 6777 C CA . LEU A 1 55 ? -16.803 -0.128 -6.276 1.00 0.00 55 LEU A CA 7
ATOM 6778 C C . LEU A 1 55 ? -17.015 1.179 -5.510 1.00 0.00 55 LEU A C 7
ATOM 6779 O O . LEU A 1 55 ? -17.683 1.196 -4.477 1.00 0.00 55 LEU A O 7
ATOM 6795 N N . THR A 1 56 ? -16.433 2.242 -6.045 1.00 0.00 56 THR A N 7
ATOM 6796 C CA . THR A 1 56 ? -16.549 3.551 -5.424 1.00 0.00 56 THR A CA 7
ATOM 6797 C C . THR A 1 56 ? -16.294 3.452 -3.919 1.00 0.00 56 THR A C 7
ATOM 6798 O O . THR A 1 56 ? -17.193 3.103 -3.155 1.00 0.00 56 THR A O 7
ATOM 6809 N N . GLU A 1 57 ? -15.064 3.764 -3.537 1.00 0.00 57 GLU A N 7
ATOM 6810 C CA . GLU A 1 57 ? -14.679 3.715 -2.137 1.00 0.00 57 GLU A CA 7
ATOM 6811 C C . GLU A 1 57 ? -13.358 4.455 -1.923 1.00 0.00 57 GLU A C 7
ATOM 6812 O O . GLU A 1 57 ? -12.579 4.625 -2.860 1.00 0.00 57 GLU A O 7
ATOM 6825 N N . LYS A 1 58 ? -13.145 4.875 -0.685 1.00 0.00 58 LYS A N 7
ATOM 6826 C CA . LYS A 1 58 ? -11.931 5.593 -0.336 1.00 0.00 58 LYS A CA 7
ATOM 6827 C C . LYS A 1 58 ? -10.887 4.601 0.179 1.00 0.00 58 LYS A C 7
ATOM 6828 O O . LYS A 1 58 ? -11.180 3.419 0.350 1.00 0.00 58 LYS A O 7
ATOM 6846 N N . ALA A 1 59 ? -9.689 5.119 0.411 1.00 0.00 59 ALA A N 7
ATOM 6847 C CA . ALA A 1 59 ? -8.600 4.293 0.903 1.00 0.00 59 ALA A CA 7
ATOM 6848 C C . ALA A 1 59 ? -7.485 5.193 1.439 1.00 0.00 59 ALA A C 7
ATOM 6849 O O . ALA A 1 59 ? -7.310 6.317 0.970 1.00 0.00 59 ALA A O 7
ATOM 6856 N N . SER A 1 60 ? -6.759 4.666 2.414 1.00 0.00 60 SER A N 7
ATOM 6857 C CA . SER A 1 60 ? -5.666 5.408 3.019 1.00 0.00 60 SER A CA 7
ATOM 6858 C C . SER A 1 60 ? -4.343 4.680 2.778 1.00 0.00 60 SER A C 7
ATOM 6859 O O . SER A 1 60 ? -4.155 3.556 3.242 1.00 0.00 60 SER A O 7
ATOM 6867 N N . PHE A 1 61 ? -3.459 5.349 2.053 1.00 0.00 61 PHE A N 7
ATOM 6868 C CA . PHE A 1 61 ? -2.158 4.780 1.745 1.00 0.00 61 PHE A CA 7
ATOM 6869 C C . PHE A 1 61 ? -1.070 5.383 2.636 1.00 0.00 61 PHE A C 7
ATOM 6870 O O . PHE A 1 61 ? -0.928 6.597 2.762 1.00 0.00 61 PHE A O 7
ATOM 6887 N N . TYR A 1 62 ? -0.295 4.494 3.260 1.00 0.00 62 TYR A N 7
ATOM 6888 C CA . TYR A 1 62 ? 0.780 4.904 4.141 1.00 0.00 62 TYR A CA 7
ATOM 6889 C C . TYR A 1 62 ? 2.058 4.160 3.778 1.00 0.00 62 TYR A C 7
ATOM 6890 O O . TYR A 1 62 ? 2.011 3.130 3.108 1.00 0.00 62 TYR A O 7
ATOM 6908 N N . TYR A 1 63 ? 3.202 4.684 4.224 1.00 0.00 63 TYR A N 7
ATOM 6909 C CA . TYR A 1 63 ? 4.483 4.068 3.943 1.00 0.00 63 TYR A CA 7
ATOM 6910 C C . TYR A 1 63 ? 5.528 4.582 4.923 1.00 0.00 63 TYR A C 7
ATOM 6911 O O . TYR A 1 63 ? 5.222 5.485 5.700 1.00 0.00 63 TYR A O 7
ATOM 6929 N N . ASN A 1 64 ? 6.722 4.009 4.872 1.00 0.00 64 ASN A N 7
ATOM 6930 C CA . ASN A 1 64 ? 7.791 4.424 5.764 1.00 0.00 64 ASN A CA 7
ATOM 6931 C C . ASN A 1 64 ? 9.038 3.583 5.486 1.00 0.00 64 ASN A C 7
ATOM 6932 O O . ASN A 1 64 ? 9.016 2.699 4.631 1.00 0.00 64 ASN A O 7
ATOM 6943 N N . PHE A 1 65 ? 10.095 3.887 6.225 1.00 0.00 65 PHE A N 7
ATOM 6944 C CA . PHE A 1 65 ? 11.349 3.170 6.068 1.00 0.00 65 PHE A CA 7
ATOM 6945 C C . PHE A 1 65 ? 12.204 3.278 7.332 1.00 0.00 65 PHE A C 7
ATOM 6946 O O . PHE A 1 65 ? 12.126 4.270 8.056 1.00 0.00 65 PHE A O 7
ATOM 6963 N N . TRP A 1 66 ? 13.001 2.244 7.559 1.00 0.00 66 TRP A N 7
ATOM 6964 C CA . TRP A 1 66 ? 13.870 2.211 8.723 1.00 0.00 66 TRP A CA 7
ATOM 6965 C C . TRP A 1 66 ? 14.892 1.092 8.518 1.00 0.00 66 TRP A C 7
ATOM 6966 O O . TRP A 1 66 ? 15.722 0.837 9.389 1.00 0.00 66 TRP A O 7
ATOM 6987 N N . GLU A 1 1 ? 11.862 8.983 -2.722 1.00 0.00 1 GLU A N 8
ATOM 6988 C CA . GLU A 1 1 ? 12.863 7.938 -2.852 1.00 0.00 1 GLU A CA 8
ATOM 6989 C C . GLU A 1 1 ? 12.207 6.624 -3.282 1.00 0.00 1 GLU A C 8
ATOM 6990 O O . GLU A 1 1 ? 10.984 6.543 -3.390 1.00 0.00 1 GLU A O 8
ATOM 7003 N N . GLY A 1 2 ? 13.048 5.628 -3.517 1.00 0.00 2 GLY A N 8
ATOM 7004 C CA . GLY A 1 2 ? 12.565 4.322 -3.933 1.00 0.00 2 GLY A CA 8
ATOM 7005 C C . GLY A 1 2 ? 11.553 4.450 -5.074 1.00 0.00 2 GLY A C 8
ATOM 7006 O O . GLY A 1 2 ? 11.530 5.459 -5.777 1.00 0.00 2 GLY A O 8
ATOM 7010 N N . THR A 1 3 ? 10.742 3.413 -5.222 1.00 0.00 3 THR A N 8
ATOM 7011 C CA . THR A 1 3 ? 9.732 3.396 -6.266 1.00 0.00 3 THR A CA 8
ATOM 7012 C C . THR A 1 3 ? 8.341 3.205 -5.658 1.00 0.00 3 THR A C 8
ATOM 7013 O O . THR A 1 3 ? 8.035 2.142 -5.121 1.00 0.00 3 THR A O 8
ATOM 7024 N N . TRP A 1 4 ? 7.535 4.252 -5.763 1.00 0.00 4 TRP A N 8
ATOM 7025 C CA . TRP A 1 4 ? 6.184 4.213 -5.230 1.00 0.00 4 TRP A CA 8
ATOM 7026 C C . TRP A 1 4 ? 5.215 4.078 -6.407 1.00 0.00 4 TRP A C 8
ATOM 7027 O O . TRP A 1 4 ? 5.397 4.719 -7.441 1.00 0.00 4 TRP A O 8
ATOM 7048 N N . GLN A 1 5 ? 4.208 3.241 -6.210 1.00 0.00 5 GLN A N 8
ATOM 7049 C CA . GLN A 1 5 ? 3.210 3.015 -7.242 1.00 0.00 5 GLN A CA 8
ATOM 7050 C C . GLN A 1 5 ? 1.835 2.786 -6.611 1.00 0.00 5 GLN A C 8
ATOM 7051 O O . GLN A 1 5 ? 1.436 1.646 -6.382 1.00 0.00 5 GLN A O 8
ATOM 7065 N N . HIS A 1 6 ? 1.149 3.889 -6.348 1.00 0.00 6 HIS A N 8
ATOM 7066 C CA . HIS A 1 6 ? -0.172 3.823 -5.748 1.00 0.00 6 HIS A CA 8
ATOM 7067 C C . HIS A 1 6 ? -1.238 3.938 -6.839 1.00 0.00 6 HIS A C 8
ATOM 7068 O O . HIS A 1 6 ? -1.132 4.781 -7.729 1.00 0.00 6 HIS A O 8
ATOM 7082 N N . GLY A 1 7 ? -2.241 3.078 -6.735 1.00 0.00 7 GLY A N 8
ATOM 7083 C CA . GLY A 1 7 ? -3.325 3.073 -7.703 1.00 0.00 7 GLY A CA 8
ATOM 7084 C C . GLY A 1 7 ? -4.658 2.736 -7.031 1.00 0.00 7 GLY A C 8
ATOM 7085 O O . GLY A 1 7 ? -4.777 2.678 -5.809 1.00 0.00 7 GLY A O 8
ATOM 7089 N N . TYR A 1 8 ? -5.671 2.510 -7.870 1.00 0.00 8 TYR A N 8
ATOM 7090 C CA . TYR A 1 8 ? -6.999 2.181 -7.391 1.00 0.00 8 TYR A CA 8
ATOM 7091 C C . TYR A 1 8 ? -7.754 1.402 -8.459 1.00 0.00 8 TYR A C 8
ATOM 7092 O O . TYR A 1 8 ? -8.178 2.003 -9.445 1.00 0.00 8 TYR A O 8
ATOM 7110 N N . GLY A 1 9 ? -7.905 0.102 -8.250 1.00 0.00 9 GLY A N 8
ATOM 7111 C CA . GLY A 1 9 ? -8.610 -0.732 -9.208 1.00 0.00 9 GLY A CA 8
ATOM 7112 C C . GLY A 1 9 ? -10.124 -0.549 -9.085 1.00 0.00 9 GLY A C 8
ATOM 7113 O O . GLY A 1 9 ? -10.864 -1.524 -8.965 1.00 0.00 9 GLY A O 8
ATOM 7117 N N . VAL A 1 10 ? -10.540 0.709 -9.120 1.00 0.00 10 VAL A N 8
ATOM 7118 C CA . VAL A 1 10 ? -11.953 1.033 -9.014 1.00 0.00 10 VAL A CA 8
ATOM 7119 C C . VAL A 1 10 ? -12.690 -0.131 -8.347 1.00 0.00 10 VAL A C 8
ATOM 7120 O O . VAL A 1 10 ? -13.487 -0.814 -8.988 1.00 0.00 10 VAL A O 8
ATOM 7133 N N . SER A 1 11 ? -12.397 -0.320 -7.069 1.00 0.00 11 SER A N 8
ATOM 7134 C CA . SER A 1 11 ? -13.022 -1.389 -6.309 1.00 0.00 11 SER A CA 8
ATOM 7135 C C . SER A 1 11 ? -12.166 -1.733 -5.089 1.00 0.00 11 SER A C 8
ATOM 7136 O O . SER A 1 11 ? -12.694 -1.988 -4.007 1.00 0.00 11 SER A O 8
ATOM 7144 N N . SER A 1 12 ? -10.858 -1.728 -5.303 1.00 0.00 12 SER A N 8
ATOM 7145 C CA . SER A 1 12 ? -9.924 -2.037 -4.234 1.00 0.00 12 SER A CA 8
ATOM 7146 C C . SER A 1 12 ? -8.759 -1.045 -4.254 1.00 0.00 12 SER A C 8
ATOM 7147 O O . SER A 1 12 ? -8.623 -0.261 -5.192 1.00 0.00 12 SER A O 8
ATOM 7155 N N . ALA A 1 13 ? -7.949 -1.111 -3.208 1.00 0.00 13 ALA A N 8
ATOM 7156 C CA . ALA A 1 13 ? -6.801 -0.227 -3.093 1.00 0.00 13 ALA A CA 8
ATOM 7157 C C . ALA A 1 13 ? -5.529 -1.066 -2.956 1.00 0.00 13 ALA A C 8
ATOM 7158 O O . ALA A 1 13 ? -5.443 -1.996 -2.158 1.00 0.00 13 ALA A O 8
ATOM 7165 N N . TYR A 1 14 ? -4.530 -0.711 -3.767 1.00 0.00 14 TYR A N 8
ATOM 7166 C CA . TYR A 1 14 ? -3.259 -1.408 -3.761 1.00 0.00 14 TYR A CA 8
ATOM 7167 C C . TYR A 1 14 ? -2.120 -0.402 -3.673 1.00 0.00 14 TYR A C 8
ATOM 7168 O O . TYR A 1 14 ? -2.255 0.697 -4.207 1.00 0.00 14 TYR A O 8
ATOM 7186 N N . SER A 1 15 ? -1.037 -0.789 -3.014 1.00 0.00 15 SER A N 8
ATOM 7187 C CA . SER A 1 15 ? 0.107 0.095 -2.871 1.00 0.00 15 SER A CA 8
ATOM 7188 C C . SER A 1 15 ? 1.402 -0.719 -2.885 1.00 0.00 15 SER A C 8
ATOM 7189 O O . SER A 1 15 ? 1.617 -1.565 -2.017 1.00 0.00 15 SER A O 8
ATOM 7197 N N . ASN A 1 16 ? 2.231 -0.436 -3.878 1.00 0.00 16 ASN A N 8
ATOM 7198 C CA . ASN A 1 16 ? 3.499 -1.132 -4.017 1.00 0.00 16 ASN A CA 8
ATOM 7199 C C . ASN A 1 16 ? 4.644 -0.122 -3.917 1.00 0.00 16 ASN A C 8
ATOM 7200 O O . ASN A 1 16 ? 4.705 0.869 -4.640 1.00 0.00 16 ASN A O 8
ATOM 7211 N N . TYR A 1 17 ? 5.564 -0.401 -2.990 1.00 0.00 17 TYR A N 8
ATOM 7212 C CA . TYR A 1 17 ? 6.709 0.457 -2.769 1.00 0.00 17 TYR A CA 8
ATOM 7213 C C . TYR A 1 17 ? 7.977 -0.382 -2.698 1.00 0.00 17 TYR A C 8
ATOM 7214 O O . TYR A 1 17 ? 8.008 -1.349 -1.939 1.00 0.00 17 TYR A O 8
ATOM 7232 N N . HIS A 1 18 ? 8.982 -0.005 -3.475 1.00 0.00 18 HIS A N 8
ATOM 7233 C CA . HIS A 1 18 ? 10.237 -0.738 -3.483 1.00 0.00 18 HIS A CA 8
ATOM 7234 C C . HIS A 1 18 ? 11.294 0.046 -2.703 1.00 0.00 18 HIS A C 8
ATOM 7235 O O . HIS A 1 18 ? 11.224 1.271 -2.615 1.00 0.00 18 HIS A O 8
ATOM 7249 N N . HIS A 1 19 ? 12.249 -0.692 -2.156 1.00 0.00 19 HIS A N 8
ATOM 7250 C CA . HIS A 1 19 ? 13.319 -0.082 -1.386 1.00 0.00 19 HIS A CA 8
ATOM 7251 C C . HIS A 1 19 ? 14.467 -1.080 -1.222 1.00 0.00 19 HIS A C 8
ATOM 7252 O O . HIS A 1 19 ? 14.246 -2.227 -0.836 1.00 0.00 19 HIS A O 8
ATOM 7266 N N . GLY A 1 20 ? 15.667 -0.607 -1.522 1.00 0.00 20 GLY A N 8
ATOM 7267 C CA . GLY A 1 20 ? 16.850 -1.443 -1.413 1.00 0.00 20 GLY A CA 8
ATOM 7268 C C . GLY A 1 20 ? 17.953 -0.733 -0.626 1.00 0.00 20 GLY A C 8
ATOM 7269 O O . GLY A 1 20 ? 19.130 -0.837 -0.968 1.00 0.00 20 GLY A O 8
ATOM 7273 N N . SER A 1 21 ? 17.534 -0.026 0.413 1.00 0.00 21 SER A N 8
ATOM 7274 C CA . SER A 1 21 ? 18.471 0.701 1.251 1.00 0.00 21 SER A CA 8
ATOM 7275 C C . SER A 1 21 ? 18.182 0.419 2.727 1.00 0.00 21 SER A C 8
ATOM 7276 O O . SER A 1 21 ? 19.094 0.115 3.495 1.00 0.00 21 SER A O 8
ATOM 7284 N N . LYS A 1 22 ? 16.910 0.529 3.080 1.00 0.00 22 LYS A N 8
ATOM 7285 C CA . LYS A 1 22 ? 16.490 0.290 4.450 1.00 0.00 22 LYS A CA 8
ATOM 7286 C C . LYS A 1 22 ? 15.093 -0.334 4.449 1.00 0.00 22 LYS A C 8
ATOM 7287 O O . LYS A 1 22 ? 14.393 -0.295 3.438 1.00 0.00 22 LYS A O 8
ATOM 7305 N N . THR A 1 23 ? 14.728 -0.894 5.593 1.00 0.00 23 THR A N 8
ATOM 7306 C CA . THR A 1 23 ? 13.428 -1.525 5.736 1.00 0.00 23 THR A CA 8
ATOM 7307 C C . THR A 1 23 ? 12.321 -0.582 5.260 1.00 0.00 23 THR A C 8
ATOM 7308 O O . THR A 1 23 ? 12.475 0.638 5.313 1.00 0.00 23 THR A O 8
ATOM 7319 N N . HIS A 1 24 ? 11.231 -1.181 4.806 1.00 0.00 24 HIS A N 8
ATOM 7320 C CA . HIS A 1 24 ? 10.099 -0.410 4.320 1.00 0.00 24 HIS A CA 8
ATOM 7321 C C . HIS A 1 24 ? 8.810 -1.208 4.521 1.00 0.00 24 HIS A C 8
ATOM 7322 O O . HIS A 1 24 ? 8.842 -2.434 4.614 1.00 0.00 24 HIS A O 8
ATOM 7337 N N . SER A 1 25 ? 7.705 -0.480 4.581 1.00 0.00 25 SER A N 8
ATOM 7338 C CA . SER A 1 25 ? 6.406 -1.105 4.770 1.00 0.00 25 SER A CA 8
ATOM 7339 C C . SER A 1 25 ? 5.318 -0.261 4.103 1.00 0.00 25 SER A C 8
ATOM 7340 O O . SER A 1 25 ? 5.318 0.963 4.219 1.00 0.00 25 SER A O 8
ATOM 7348 N N . ALA A 1 26 ? 4.416 -0.950 3.419 1.00 0.00 26 ALA A N 8
ATOM 7349 C CA . ALA A 1 26 ? 3.325 -0.279 2.733 1.00 0.00 26 ALA A CA 8
ATOM 7350 C C . ALA A 1 26 ? 2.002 -0.642 3.412 1.00 0.00 26 ALA A C 8
ATOM 7351 O O . ALA A 1 26 ? 1.617 -1.809 3.447 1.00 0.00 26 ALA A O 8
ATOM 7358 N N . THR A 1 27 ? 1.343 0.382 3.935 1.00 0.00 27 THR A N 8
ATOM 7359 C CA . THR A 1 27 ? 0.072 0.185 4.612 1.00 0.00 27 THR A CA 8
ATOM 7360 C C . THR A 1 27 ? -1.057 0.864 3.833 1.00 0.00 27 THR A C 8
ATOM 7361 O O . THR A 1 27 ? -0.915 2.003 3.393 1.00 0.00 27 THR A O 8
ATOM 7372 N N . VAL A 1 28 ? -2.153 0.134 3.686 1.00 0.00 28 VAL A N 8
ATOM 7373 C CA . VAL A 1 28 ? -3.305 0.650 2.967 1.00 0.00 28 VAL A CA 8
ATOM 7374 C C . VAL A 1 28 ? -4.583 0.263 3.715 1.00 0.00 28 VAL A C 8
ATOM 7375 O O . VAL A 1 28 ? -4.822 -0.916 3.974 1.00 0.00 28 VAL A O 8
ATOM 7388 N N . VAL A 1 29 ? -5.371 1.277 4.040 1.00 0.00 29 VAL A N 8
ATOM 7389 C CA . VAL A 1 29 ? -6.618 1.058 4.753 1.00 0.00 29 VAL A CA 8
ATOM 7390 C C . VAL A 1 29 ? -7.792 1.419 3.841 1.00 0.00 29 VAL A C 8
ATOM 7391 O O . VAL A 1 29 ? -7.750 2.429 3.140 1.00 0.00 29 VAL A O 8
ATOM 7404 N N . ASN A 1 30 ? -8.812 0.575 3.881 1.00 0.00 30 ASN A N 8
ATOM 7405 C CA . ASN A 1 30 ? -9.996 0.792 3.067 1.00 0.00 30 ASN A CA 8
ATOM 7406 C C . ASN A 1 30 ? -11.108 1.380 3.938 1.00 0.00 30 ASN A C 8
ATOM 7407 O O . ASN A 1 30 ? -11.892 0.642 4.532 1.00 0.00 30 ASN A O 8
ATOM 7418 N N . ASN A 1 31 ? -11.140 2.704 3.986 1.00 0.00 31 ASN A N 8
ATOM 7419 C CA . ASN A 1 31 ? -12.143 3.399 4.775 1.00 0.00 31 ASN A CA 8
ATOM 7420 C C . ASN A 1 31 ? -13.469 3.411 4.011 1.00 0.00 31 ASN A C 8
ATOM 7421 O O . ASN A 1 31 ? -13.788 4.385 3.330 1.00 0.00 31 ASN A O 8
ATOM 7432 N N . ASN A 1 32 ? -14.205 2.319 4.150 1.00 0.00 32 ASN A N 8
ATOM 7433 C CA . ASN A 1 32 ? -15.488 2.191 3.481 1.00 0.00 32 ASN A CA 8
ATOM 7434 C C . ASN A 1 32 ? -16.256 1.011 4.080 1.00 0.00 32 ASN A C 8
ATOM 7435 O O . ASN A 1 32 ? -17.351 1.185 4.613 1.00 0.00 32 ASN A O 8
ATOM 7446 N N . THR A 1 33 ? -15.651 -0.163 3.973 1.00 0.00 33 THR A N 8
ATOM 7447 C CA . THR A 1 33 ? -16.264 -1.371 4.498 1.00 0.00 33 THR A CA 8
ATOM 7448 C C . THR A 1 33 ? -15.545 -1.825 5.769 1.00 0.00 33 THR A C 8
ATOM 7449 O O . THR A 1 33 ? -16.056 -2.664 6.510 1.00 0.00 33 THR A O 8
ATOM 7460 N N . GLY A 1 34 ? -14.370 -1.252 5.983 1.00 0.00 34 GLY A N 8
ATOM 7461 C CA . GLY A 1 34 ? -13.575 -1.588 7.152 1.00 0.00 34 GLY A CA 8
ATOM 7462 C C . GLY A 1 34 ? -12.489 -2.607 6.802 1.00 0.00 34 GLY A C 8
ATOM 7463 O O . GLY A 1 34 ? -12.411 -3.672 7.413 1.00 0.00 34 GLY A O 8
ATOM 7467 N N . ARG A 1 35 ? -11.677 -2.245 5.819 1.00 0.00 35 ARG A N 8
ATOM 7468 C CA . ARG A 1 35 ? -10.599 -3.115 5.380 1.00 0.00 35 ARG A CA 8
ATOM 7469 C C . ARG A 1 35 ? -9.244 -2.462 5.656 1.00 0.00 35 ARG A C 8
ATOM 7470 O O . ARG A 1 35 ? -9.142 -1.238 5.717 1.00 0.00 35 ARG A O 8
ATOM 7490 N N . GLN A 1 36 ? -8.237 -3.308 5.816 1.00 0.00 36 GLN A N 8
ATOM 7491 C CA . GLN A 1 36 ? -6.892 -2.828 6.085 1.00 0.00 36 GLN A CA 8
ATOM 7492 C C . GLN A 1 36 ? -5.864 -3.910 5.747 1.00 0.00 36 GLN A C 8
ATOM 7493 O O . GLN A 1 36 ? -6.122 -5.097 5.939 1.00 0.00 36 GLN A O 8
ATOM 7507 N N . GLY A 1 37 ? -4.722 -3.461 5.248 1.00 0.00 37 GLY A N 8
ATOM 7508 C CA . GLY A 1 37 ? -3.655 -4.376 4.881 1.00 0.00 37 GLY A CA 8
ATOM 7509 C C . GLY A 1 37 ? -2.283 -3.739 5.110 1.00 0.00 37 GLY A C 8
ATOM 7510 O O . GLY A 1 37 ? -2.192 -2.586 5.529 1.00 0.00 37 GLY A O 8
ATOM 7514 N N . LYS A 1 38 ? -1.249 -4.517 4.824 1.00 0.00 38 LYS A N 8
ATOM 7515 C CA . LYS A 1 38 ? 0.114 -4.043 4.993 1.00 0.00 38 LYS A CA 8
ATOM 7516 C C . LYS A 1 38 ? 1.087 -5.108 4.482 1.00 0.00 38 LYS A C 8
ATOM 7517 O O . LYS A 1 38 ? 0.823 -6.303 4.601 1.00 0.00 38 LYS A O 8
ATOM 7535 N N . ASP A 1 39 ? 2.191 -4.635 3.923 1.00 0.00 39 ASP A N 8
ATOM 7536 C CA . ASP A 1 39 ? 3.204 -5.531 3.393 1.00 0.00 39 ASP A CA 8
ATOM 7537 C C . ASP A 1 39 ? 4.582 -5.085 3.887 1.00 0.00 39 ASP A C 8
ATOM 7538 O O . ASP A 1 39 ? 5.349 -4.483 3.137 1.00 0.00 39 ASP A O 8
ATOM 7548 N N . THR A 1 40 ? 4.855 -5.398 5.145 1.00 0.00 40 THR A N 8
ATOM 7549 C CA . THR A 1 40 ? 6.127 -5.036 5.747 1.00 0.00 40 THR A CA 8
ATOM 7550 C C . THR A 1 40 ? 7.225 -6.001 5.295 1.00 0.00 40 THR A C 8
ATOM 7551 O O . THR A 1 40 ? 7.034 -7.216 5.312 1.00 0.00 40 THR A O 8
ATOM 7562 N N . GLN A 1 41 ? 8.350 -5.424 4.901 1.00 0.00 41 GLN A N 8
ATOM 7563 C CA . GLN A 1 41 ? 9.478 -6.218 4.444 1.00 0.00 41 GLN A CA 8
ATOM 7564 C C . GLN A 1 41 ? 10.793 -5.501 4.758 1.00 0.00 41 GLN A C 8
ATOM 7565 O O . GLN A 1 41 ? 10.789 -4.349 5.189 1.00 0.00 41 GLN A O 8
ATOM 7579 N N . ARG A 1 42 ? 11.887 -6.213 4.530 1.00 0.00 42 ARG A N 8
ATOM 7580 C CA . ARG A 1 42 ? 13.206 -5.660 4.784 1.00 0.00 42 ARG A CA 8
ATOM 7581 C C . ARG A 1 42 ? 13.723 -4.929 3.543 1.00 0.00 42 ARG A C 8
ATOM 7582 O O . ARG A 1 42 ? 12.989 -4.751 2.573 1.00 0.00 42 ARG A O 8
ATOM 7602 N N . ALA A 1 43 ? 14.983 -4.526 3.615 1.00 0.00 43 ALA A N 8
ATOM 7603 C CA . ALA A 1 43 ? 15.607 -3.819 2.510 1.00 0.00 43 ALA A CA 8
ATOM 7604 C C . ALA A 1 43 ? 15.800 -4.783 1.337 1.00 0.00 43 ALA A C 8
ATOM 7605 O O . ALA A 1 43 ? 16.356 -5.867 1.506 1.00 0.00 43 ALA A O 8
ATOM 7612 N N . GLY A 1 44 ? 15.332 -4.352 0.175 1.00 0.00 44 GLY A N 8
ATOM 7613 C CA . GLY A 1 44 ? 15.446 -5.163 -1.025 1.00 0.00 44 GLY A CA 8
ATOM 7614 C C . GLY A 1 44 ? 14.251 -6.108 -1.163 1.00 0.00 44 GLY A C 8
ATOM 7615 O O . GLY A 1 44 ? 14.374 -7.310 -0.930 1.00 0.00 44 GLY A O 8
ATOM 7619 N N . VAL A 1 45 ? 13.121 -5.530 -1.543 1.00 0.00 45 VAL A N 8
ATOM 7620 C CA . VAL A 1 45 ? 11.904 -6.306 -1.715 1.00 0.00 45 VAL A CA 8
ATOM 7621 C C . VAL A 1 45 ? 10.784 -5.387 -2.206 1.00 0.00 45 VAL A C 8
ATOM 7622 O O . VAL A 1 45 ? 10.893 -4.165 -2.114 1.00 0.00 45 VAL A O 8
ATOM 7635 N N . TRP A 1 46 ? 9.732 -6.010 -2.718 1.00 0.00 46 TRP A N 8
ATOM 7636 C CA . TRP A 1 46 ? 8.593 -5.263 -3.224 1.00 0.00 46 TRP A CA 8
ATOM 7637 C C . TRP A 1 46 ? 7.439 -5.434 -2.234 1.00 0.00 46 TRP A C 8
ATOM 7638 O O . TRP A 1 46 ? 6.882 -6.523 -2.106 1.00 0.00 46 TRP A O 8
ATOM 7659 N N . ALA A 1 47 ? 7.113 -4.340 -1.560 1.00 0.00 47 ALA A N 8
ATOM 7660 C CA . ALA A 1 47 ? 6.035 -4.355 -0.586 1.00 0.00 47 ALA A CA 8
ATOM 7661 C C . ALA A 1 47 ? 4.720 -3.997 -1.281 1.00 0.00 47 ALA A C 8
ATOM 7662 O O . ALA A 1 47 ? 4.474 -2.832 -1.590 1.00 0.00 47 ALA A O 8
ATOM 7669 N N . LYS A 1 48 ? 3.909 -5.020 -1.508 1.00 0.00 48 LYS A N 8
ATOM 7670 C CA . LYS A 1 48 ? 2.626 -4.828 -2.161 1.00 0.00 48 LYS A CA 8
ATOM 7671 C C . LYS A 1 48 ? 1.502 -5.129 -1.167 1.00 0.00 48 LYS A C 8
ATOM 7672 O O . LYS A 1 48 ? 1.448 -6.217 -0.597 1.00 0.00 48 LYS A O 8
ATOM 7690 N N . ALA A 1 49 ? 0.633 -4.145 -0.990 1.00 0.00 49 ALA A N 8
ATOM 7691 C CA . ALA A 1 49 ? -0.486 -4.290 -0.074 1.00 0.00 49 ALA A CA 8
ATOM 7692 C C . ALA A 1 49 ? -1.796 -4.143 -0.850 1.00 0.00 49 ALA A C 8
ATOM 7693 O O . ALA A 1 49 ? -1.851 -3.435 -1.855 1.00 0.00 49 ALA A O 8
ATOM 7700 N N . THR A 1 50 ? -2.820 -4.822 -0.354 1.00 0.00 50 THR A N 8
ATOM 7701 C CA . THR A 1 50 ? -4.126 -4.776 -0.988 1.00 0.00 50 THR A CA 8
ATOM 7702 C C . THR A 1 50 ? -5.233 -4.883 0.063 1.00 0.00 50 THR A C 8
ATOM 7703 O O . THR A 1 50 ? -5.056 -5.532 1.092 1.00 0.00 50 THR A O 8
ATOM 7714 N N . VAL A 1 51 ? -6.351 -4.237 -0.234 1.00 0.00 51 VAL A N 8
ATOM 7715 C CA . VAL A 1 51 ? -7.487 -4.251 0.673 1.00 0.00 51 VAL A CA 8
ATOM 7716 C C . VAL A 1 51 ? -8.698 -3.629 -0.024 1.00 0.00 51 VAL A C 8
ATOM 7717 O O . VAL A 1 51 ? -8.551 -2.712 -0.831 1.00 0.00 51 VAL A O 8
ATOM 7730 N N . GLY A 1 52 ? -9.868 -4.152 0.312 1.00 0.00 52 GLY A N 8
ATOM 7731 C CA . GLY A 1 52 ? -11.104 -3.659 -0.271 1.00 0.00 52 GLY A CA 8
ATOM 7732 C C . GLY A 1 52 ? -11.451 -4.426 -1.549 1.00 0.00 52 GLY A C 8
ATOM 7733 O O . GLY A 1 52 ? -10.788 -5.404 -1.889 1.00 0.00 52 GLY A O 8
ATOM 7737 N N . ARG A 1 53 ? -12.489 -3.952 -2.222 1.00 0.00 53 ARG A N 8
ATOM 7738 C CA . ARG A 1 53 ? -12.933 -4.581 -3.454 1.00 0.00 53 ARG A CA 8
ATOM 7739 C C . ARG A 1 53 ? -14.456 -4.505 -3.571 1.00 0.00 53 ARG A C 8
ATOM 7740 O O . ARG A 1 53 ? -15.169 -5.317 -2.984 1.00 0.00 53 ARG A O 8
ATOM 7760 N N . ASN A 1 54 ? -14.911 -3.520 -4.333 1.00 0.00 54 ASN A N 8
ATOM 7761 C CA . ASN A 1 54 ? -16.337 -3.327 -4.534 1.00 0.00 54 ASN A CA 8
ATOM 7762 C C . ASN A 1 54 ? -16.570 -2.662 -5.892 1.00 0.00 54 ASN A C 8
ATOM 7763 O O . ASN A 1 54 ? -17.048 -3.304 -6.827 1.00 0.00 54 ASN A O 8
ATOM 7774 N N . LEU A 1 55 ? -16.222 -1.386 -5.958 1.00 0.00 55 LEU A N 8
ATOM 7775 C CA . LEU A 1 55 ? -16.389 -0.627 -7.187 1.00 0.00 55 LEU A CA 8
ATOM 7776 C C . LEU A 1 55 ? -16.288 0.867 -6.876 1.00 0.00 55 LEU A C 8
ATOM 7777 O O . LEU A 1 55 ? -15.873 1.655 -7.725 1.00 0.00 55 LEU A O 8
ATOM 7793 N N . THR A 1 56 ? -16.674 1.213 -5.656 1.00 0.00 56 THR A N 8
ATOM 7794 C CA . THR A 1 56 ? -16.632 2.599 -5.223 1.00 0.00 56 THR A CA 8
ATOM 7795 C C . THR A 1 56 ? -16.341 2.681 -3.723 1.00 0.00 56 THR A C 8
ATOM 7796 O O . THR A 1 56 ? -17.135 2.216 -2.907 1.00 0.00 56 THR A O 8
ATOM 7807 N N . GLU A 1 57 ? -15.200 3.274 -3.406 1.00 0.00 57 GLU A N 8
ATOM 7808 C CA . GLU A 1 57 ? -14.793 3.423 -2.019 1.00 0.00 57 GLU A CA 8
ATOM 7809 C C . GLU A 1 57 ? -13.443 4.138 -1.935 1.00 0.00 57 GLU A C 8
ATOM 7810 O O . GLU A 1 57 ? -12.677 4.140 -2.897 1.00 0.00 57 GLU A O 8
ATOM 7823 N N . LYS A 1 58 ? -13.193 4.728 -0.775 1.00 0.00 58 LYS A N 8
ATOM 7824 C CA . LYS A 1 58 ? -11.949 5.445 -0.553 1.00 0.00 58 LYS A CA 8
ATOM 7825 C C . LYS A 1 58 ? -10.915 4.490 0.046 1.00 0.00 58 LYS A C 8
ATOM 7826 O O . LYS A 1 58 ? -11.229 3.340 0.349 1.00 0.00 58 LYS A O 8
ATOM 7844 N N . ALA A 1 59 ? -9.702 5.002 0.199 1.00 0.00 59 ALA A N 8
ATOM 7845 C CA . ALA A 1 59 ? -8.620 4.209 0.756 1.00 0.00 59 ALA A CA 8
ATOM 7846 C C . ALA A 1 59 ? -7.519 5.142 1.264 1.00 0.00 59 ALA A C 8
ATOM 7847 O O . ALA A 1 59 ? -7.338 6.239 0.738 1.00 0.00 59 ALA A O 8
ATOM 7854 N N . SER A 1 60 ? -6.812 4.672 2.282 1.00 0.00 60 SER A N 8
ATOM 7855 C CA . SER A 1 60 ? -5.734 5.451 2.867 1.00 0.00 60 SER A CA 8
ATOM 7856 C C . SER A 1 60 ? -4.398 4.737 2.654 1.00 0.00 60 SER A C 8
ATOM 7857 O O . SER A 1 60 ? -4.185 3.643 3.173 1.00 0.00 60 SER A O 8
ATOM 7865 N N . PHE A 1 61 ? -3.532 5.386 1.889 1.00 0.00 61 PHE A N 8
ATOM 7866 C CA . PHE A 1 61 ? -2.222 4.827 1.601 1.00 0.00 61 PHE A CA 8
ATOM 7867 C C . PHE A 1 61 ? -1.147 5.468 2.480 1.00 0.00 61 PHE A C 8
ATOM 7868 O O . PHE A 1 61 ? -1.041 6.687 2.599 1.00 0.00 61 PHE A O 8
ATOM 7885 N N . TYR A 1 62 ? -0.339 4.606 3.102 1.00 0.00 62 TYR A N 8
ATOM 7886 C CA . TYR A 1 62 ? 0.730 5.054 3.972 1.00 0.00 62 TYR A CA 8
ATOM 7887 C C . TYR A 1 62 ? 2.014 4.310 3.637 1.00 0.00 62 TYR A C 8
ATOM 7888 O O . TYR A 1 62 ? 1.978 3.252 3.013 1.00 0.00 62 TYR A O 8
ATOM 7906 N N . TYR A 1 63 ? 3.154 4.866 4.056 1.00 0.00 63 TYR A N 8
ATOM 7907 C CA . TYR A 1 63 ? 4.441 4.255 3.797 1.00 0.00 63 TYR A CA 8
ATOM 7908 C C . TYR A 1 63 ? 5.467 4.767 4.799 1.00 0.00 63 TYR A C 8
ATOM 7909 O O . TYR A 1 63 ? 5.149 5.678 5.561 1.00 0.00 63 TYR A O 8
ATOM 7927 N N . ASN A 1 64 ? 6.656 4.183 4.781 1.00 0.00 64 ASN A N 8
ATOM 7928 C CA . ASN A 1 64 ? 7.706 4.597 5.696 1.00 0.00 64 ASN A CA 8
ATOM 7929 C C . ASN A 1 64 ? 8.977 3.797 5.401 1.00 0.00 64 ASN A C 8
ATOM 7930 O O . ASN A 1 64 ? 9.004 2.985 4.478 1.00 0.00 64 ASN A O 8
ATOM 7941 N N . PHE A 1 65 ? 10.000 4.056 6.203 1.00 0.00 65 PHE A N 8
ATOM 7942 C CA . PHE A 1 65 ? 11.271 3.370 6.040 1.00 0.00 65 PHE A CA 8
ATOM 7943 C C . PHE A 1 65 ? 12.105 3.450 7.320 1.00 0.00 65 PHE A C 8
ATOM 7944 O O . PHE A 1 65 ? 12.009 4.421 8.069 1.00 0.00 65 PHE A O 8
ATOM 7961 N N . TRP A 1 66 ? 12.904 2.415 7.533 1.00 0.00 66 TRP A N 8
ATOM 7962 C CA . TRP A 1 66 ? 13.754 2.355 8.710 1.00 0.00 66 TRP A CA 8
ATOM 7963 C C . TRP A 1 66 ? 14.742 1.202 8.522 1.00 0.00 66 TRP A C 8
ATOM 7964 O O . TRP A 1 66 ? 15.840 1.223 9.076 1.00 0.00 66 TRP A O 8
ATOM 7985 N N . GLU A 1 1 ? 12.495 8.893 -3.238 1.00 0.00 1 GLU A N 9
ATOM 7986 C CA . GLU A 1 1 ? 13.648 8.414 -3.981 1.00 0.00 1 GLU A CA 9
ATOM 7987 C C . GLU A 1 1 ? 13.386 7.006 -4.518 1.00 0.00 1 GLU A C 9
ATOM 7988 O O . GLU A 1 1 ? 13.739 6.695 -5.654 1.00 0.00 1 GLU A O 9
ATOM 8001 N N . GLY A 1 2 ? 12.767 6.191 -3.675 1.00 0.00 2 GLY A N 9
ATOM 8002 C CA . GLY A 1 2 ? 12.454 4.823 -4.051 1.00 0.00 2 GLY A CA 9
ATOM 8003 C C . GLY A 1 2 ? 11.438 4.788 -5.195 1.00 0.00 2 GLY A C 9
ATOM 8004 O O . GLY A 1 2 ? 11.318 5.749 -5.953 1.00 0.00 2 GLY A O 9
ATOM 8008 N N . THR A 1 3 ? 10.732 3.670 -5.283 1.00 0.00 3 THR A N 9
ATOM 8009 C CA . THR A 1 3 ? 9.731 3.497 -6.321 1.00 0.00 3 THR A CA 9
ATOM 8010 C C . THR A 1 3 ? 8.350 3.282 -5.700 1.00 0.00 3 THR A C 9
ATOM 8011 O O . THR A 1 3 ? 8.059 2.204 -5.183 1.00 0.00 3 THR A O 9
ATOM 8022 N N . TRP A 1 4 ? 7.535 4.324 -5.771 1.00 0.00 4 TRP A N 9
ATOM 8023 C CA . TRP A 1 4 ? 6.191 4.263 -5.222 1.00 0.00 4 TRP A CA 9
ATOM 8024 C C . TRP A 1 4 ? 5.210 4.128 -6.387 1.00 0.00 4 TRP A C 9
ATOM 8025 O O . TRP A 1 4 ? 5.362 4.792 -7.411 1.00 0.00 4 TRP A O 9
ATOM 8046 N N . GLN A 1 5 ? 4.224 3.264 -6.192 1.00 0.00 5 GLN A N 9
ATOM 8047 C CA . GLN A 1 5 ? 3.218 3.034 -7.215 1.00 0.00 5 GLN A CA 9
ATOM 8048 C C . GLN A 1 5 ? 1.848 2.812 -6.571 1.00 0.00 5 GLN A C 9
ATOM 8049 O O . GLN A 1 5 ? 1.448 1.674 -6.330 1.00 0.00 5 GLN A O 9
ATOM 8063 N N . HIS A 1 6 ? 1.166 3.918 -6.310 1.00 0.00 6 HIS A N 9
ATOM 8064 C CA . HIS A 1 6 ? -0.150 3.859 -5.698 1.00 0.00 6 HIS A CA 9
ATOM 8065 C C . HIS A 1 6 ? -1.224 4.034 -6.773 1.00 0.00 6 HIS A C 9
ATOM 8066 O O . HIS A 1 6 ? -1.102 4.895 -7.644 1.00 0.00 6 HIS A O 9
ATOM 8080 N N . GLY A 1 7 ? -2.253 3.204 -6.678 1.00 0.00 7 GLY A N 9
ATOM 8081 C CA . GLY A 1 7 ? -3.347 3.256 -7.632 1.00 0.00 7 GLY A CA 9
ATOM 8082 C C . GLY A 1 7 ? -4.679 2.923 -6.957 1.00 0.00 7 GLY A C 9
ATOM 8083 O O . GLY A 1 7 ? -4.784 2.811 -5.738 1.00 0.00 7 GLY A O 9
ATOM 8087 N N . TYR A 1 8 ? -5.710 2.764 -7.791 1.00 0.00 8 TYR A N 9
ATOM 8088 C CA . TYR A 1 8 ? -7.039 2.447 -7.309 1.00 0.00 8 TYR A CA 9
ATOM 8089 C C . TYR A 1 8 ? -7.835 1.754 -8.406 1.00 0.00 8 TYR A C 9
ATOM 8090 O O . TYR A 1 8 ? -8.218 2.415 -9.370 1.00 0.00 8 TYR A O 9
ATOM 8108 N N . GLY A 1 9 ? -8.065 0.460 -8.244 1.00 0.00 9 GLY A N 9
ATOM 8109 C CA . GLY A 1 9 ? -8.814 -0.296 -9.233 1.00 0.00 9 GLY A CA 9
ATOM 8110 C C . GLY A 1 9 ? -10.320 -0.103 -9.045 1.00 0.00 9 GLY A C 9
ATOM 8111 O O . GLY A 1 9 ? -11.078 -1.071 -9.039 1.00 0.00 9 GLY A O 9
ATOM 8115 N N . VAL A 1 10 ? -10.709 1.155 -8.897 1.00 0.00 10 VAL A N 9
ATOM 8116 C CA . VAL A 1 10 ? -12.111 1.489 -8.710 1.00 0.00 10 VAL A CA 9
ATOM 8117 C C . VAL A 1 10 ? -12.841 0.284 -8.114 1.00 0.00 10 VAL A C 9
ATOM 8118 O O . VAL A 1 10 ? -13.645 -0.356 -8.791 1.00 0.00 10 VAL A O 9
ATOM 8131 N N . SER A 1 11 ? -12.536 0.010 -6.854 1.00 0.00 11 SER A N 9
ATOM 8132 C CA . SER A 1 11 ? -13.154 -1.107 -6.160 1.00 0.00 11 SER A CA 9
ATOM 8133 C C . SER A 1 11 ? -12.251 -1.576 -5.017 1.00 0.00 11 SER A C 9
ATOM 8134 O O . SER A 1 11 ? -12.736 -1.924 -3.941 1.00 0.00 11 SER A O 9
ATOM 8142 N N . SER A 1 12 ? -10.955 -1.572 -5.290 1.00 0.00 12 SER A N 9
ATOM 8143 C CA . SER A 1 12 ? -9.980 -1.993 -4.298 1.00 0.00 12 SER A CA 9
ATOM 8144 C C . SER A 1 12 ? -8.821 -0.996 -4.247 1.00 0.00 12 SER A C 9
ATOM 8145 O O . SER A 1 12 ? -8.712 -0.121 -5.104 1.00 0.00 12 SER A O 9
ATOM 8153 N N . ALA A 1 13 ? -7.983 -1.163 -3.234 1.00 0.00 13 ALA A N 9
ATOM 8154 C CA . ALA A 1 13 ? -6.836 -0.288 -3.060 1.00 0.00 13 ALA A CA 9
ATOM 8155 C C . ALA A 1 13 ? -5.565 -1.135 -2.962 1.00 0.00 13 ALA A C 9
ATOM 8156 O O . ALA A 1 13 ? -5.495 -2.126 -2.239 1.00 0.00 13 ALA A O 9
ATOM 8163 N N . TYR A 1 14 ? -4.548 -0.715 -3.718 1.00 0.00 14 TYR A N 9
ATOM 8164 C CA . TYR A 1 14 ? -3.276 -1.409 -3.739 1.00 0.00 14 TYR A CA 9
ATOM 8165 C C . TYR A 1 14 ? -2.138 -0.403 -3.643 1.00 0.00 14 TYR A C 9
ATOM 8166 O O . TYR A 1 14 ? -2.285 0.711 -4.143 1.00 0.00 14 TYR A O 9
ATOM 8184 N N . SER A 1 15 ? -1.043 -0.805 -3.013 1.00 0.00 15 SER A N 9
ATOM 8185 C CA . SER A 1 15 ? 0.102 0.078 -2.866 1.00 0.00 15 SER A CA 9
ATOM 8186 C C . SER A 1 15 ? 1.397 -0.736 -2.889 1.00 0.00 15 SER A C 9
ATOM 8187 O O . SER A 1 15 ? 1.622 -1.575 -2.017 1.00 0.00 15 SER A O 9
ATOM 8195 N N . ASN A 1 16 ? 2.214 -0.461 -3.894 1.00 0.00 16 ASN A N 9
ATOM 8196 C CA . ASN A 1 16 ? 3.481 -1.158 -4.042 1.00 0.00 16 ASN A CA 9
ATOM 8197 C C . ASN A 1 16 ? 4.627 -0.150 -3.938 1.00 0.00 16 ASN A C 9
ATOM 8198 O O . ASN A 1 16 ? 4.703 0.832 -4.673 1.00 0.00 16 ASN A O 9
ATOM 8209 N N . TYR A 1 17 ? 5.532 -0.420 -2.993 1.00 0.00 17 TYR A N 9
ATOM 8210 C CA . TYR A 1 17 ? 6.677 0.438 -2.767 1.00 0.00 17 TYR A CA 9
ATOM 8211 C C . TYR A 1 17 ? 7.941 -0.404 -2.667 1.00 0.00 17 TYR A C 9
ATOM 8212 O O . TYR A 1 17 ? 7.970 -1.341 -1.871 1.00 0.00 17 TYR A O 9
ATOM 8230 N N . HIS A 1 18 ? 8.945 -0.063 -3.462 1.00 0.00 18 HIS A N 9
ATOM 8231 C CA . HIS A 1 18 ? 10.196 -0.801 -3.446 1.00 0.00 18 HIS A CA 9
ATOM 8232 C C . HIS A 1 18 ? 11.260 0.008 -2.701 1.00 0.00 18 HIS A C 9
ATOM 8233 O O . HIS A 1 18 ? 11.172 1.232 -2.623 1.00 0.00 18 HIS A O 9
ATOM 8247 N N . HIS A 1 19 ? 12.242 -0.709 -2.174 1.00 0.00 19 HIS A N 9
ATOM 8248 C CA . HIS A 1 19 ? 13.321 -0.073 -1.438 1.00 0.00 19 HIS A CA 9
ATOM 8249 C C . HIS A 1 19 ? 14.471 -1.066 -1.254 1.00 0.00 19 HIS A C 9
ATOM 8250 O O . HIS A 1 19 ? 14.247 -2.222 -0.899 1.00 0.00 19 HIS A O 9
ATOM 8264 N N . GLY A 1 20 ? 15.677 -0.578 -1.505 1.00 0.00 20 GLY A N 9
ATOM 8265 C CA . GLY A 1 20 ? 16.863 -1.408 -1.372 1.00 0.00 20 GLY A CA 9
ATOM 8266 C C . GLY A 1 20 ? 17.959 -0.677 -0.593 1.00 0.00 20 GLY A C 9
ATOM 8267 O O . GLY A 1 20 ? 19.135 -0.759 -0.945 1.00 0.00 20 GLY A O 9
ATOM 8271 N N . SER A 1 21 ? 17.534 0.022 0.449 1.00 0.00 21 SER A N 9
ATOM 8272 C CA . SER A 1 21 ? 18.465 0.767 1.280 1.00 0.00 21 SER A CA 9
ATOM 8273 C C . SER A 1 21 ? 18.170 0.508 2.758 1.00 0.00 21 SER A C 9
ATOM 8274 O O . SER A 1 21 ? 19.080 0.228 3.537 1.00 0.00 21 SER A O 9
ATOM 8282 N N . LYS A 1 22 ? 16.894 0.610 3.101 1.00 0.00 22 LYS A N 9
ATOM 8283 C CA . LYS A 1 22 ? 16.467 0.391 4.473 1.00 0.00 22 LYS A CA 9
ATOM 8284 C C . LYS A 1 22 ? 15.063 -0.217 4.474 1.00 0.00 22 LYS A C 9
ATOM 8285 O O . LYS A 1 22 ? 14.311 -0.055 3.515 1.00 0.00 22 LYS A O 9
ATOM 8303 N N . THR A 1 23 ? 14.753 -0.905 5.563 1.00 0.00 23 THR A N 9
ATOM 8304 C CA . THR A 1 23 ? 13.453 -1.539 5.702 1.00 0.00 23 THR A CA 9
ATOM 8305 C C . THR A 1 23 ? 12.345 -0.592 5.238 1.00 0.00 23 THR A C 9
ATOM 8306 O O . THR A 1 23 ? 12.508 0.627 5.279 1.00 0.00 23 THR A O 9
ATOM 8317 N N . HIS A 1 24 ? 11.243 -1.187 4.806 1.00 0.00 24 HIS A N 9
ATOM 8318 C CA . HIS A 1 24 ? 10.109 -0.412 4.333 1.00 0.00 24 HIS A CA 9
ATOM 8319 C C . HIS A 1 24 ? 8.820 -1.210 4.539 1.00 0.00 24 HIS A C 9
ATOM 8320 O O . HIS A 1 24 ? 8.849 -2.438 4.599 1.00 0.00 24 HIS A O 9
ATOM 8335 N N . SER A 1 25 ? 7.719 -0.479 4.641 1.00 0.00 25 SER A N 9
ATOM 8336 C CA . SER A 1 25 ? 6.423 -1.104 4.839 1.00 0.00 25 SER A CA 9
ATOM 8337 C C . SER A 1 25 ? 5.335 -0.284 4.141 1.00 0.00 25 SER A C 9
ATOM 8338 O O . SER A 1 25 ? 5.344 0.944 4.202 1.00 0.00 25 SER A O 9
ATOM 8346 N N . ALA A 1 26 ? 4.425 -0.998 3.494 1.00 0.00 26 ALA A N 9
ATOM 8347 C CA . ALA A 1 26 ? 3.334 -0.352 2.785 1.00 0.00 26 ALA A CA 9
ATOM 8348 C C . ALA A 1 26 ? 2.007 -0.724 3.451 1.00 0.00 26 ALA A C 9
ATOM 8349 O O . ALA A 1 26 ? 1.625 -1.893 3.470 1.00 0.00 26 ALA A O 9
ATOM 8356 N N . THR A 1 27 ? 1.343 0.292 3.982 1.00 0.00 27 THR A N 9
ATOM 8357 C CA . THR A 1 27 ? 0.068 0.086 4.648 1.00 0.00 27 THR A CA 9
ATOM 8358 C C . THR A 1 27 ? -1.056 0.779 3.875 1.00 0.00 27 THR A C 9
ATOM 8359 O O . THR A 1 27 ? -0.911 1.927 3.458 1.00 0.00 27 THR A O 9
ATOM 8370 N N . VAL A 1 28 ? -2.150 0.052 3.706 1.00 0.00 28 VAL A N 9
ATOM 8371 C CA . VAL A 1 28 ? -3.298 0.582 2.990 1.00 0.00 28 VAL A CA 9
ATOM 8372 C C . VAL A 1 28 ? -4.579 0.195 3.731 1.00 0.00 28 VAL A C 9
ATOM 8373 O O . VAL A 1 28 ? -4.819 -0.983 3.990 1.00 0.00 28 VAL A O 9
ATOM 8386 N N . VAL A 1 29 ? -5.370 1.210 4.050 1.00 0.00 29 VAL A N 9
ATOM 8387 C CA . VAL A 1 29 ? -6.620 0.991 4.756 1.00 0.00 29 VAL A CA 9
ATOM 8388 C C . VAL A 1 29 ? -7.790 1.335 3.832 1.00 0.00 29 VAL A C 9
ATOM 8389 O O . VAL A 1 29 ? -7.755 2.346 3.131 1.00 0.00 29 VAL A O 9
ATOM 8402 N N . ASN A 1 30 ? -8.798 0.476 3.860 1.00 0.00 30 ASN A N 9
ATOM 8403 C CA . ASN A 1 30 ? -9.976 0.677 3.033 1.00 0.00 30 ASN A CA 9
ATOM 8404 C C . ASN A 1 30 ? -11.082 1.315 3.876 1.00 0.00 30 ASN A C 9
ATOM 8405 O O . ASN A 1 30 ? -11.708 0.644 4.696 1.00 0.00 30 ASN A O 9
ATOM 8416 N N . ASN A 1 31 ? -11.290 2.603 3.645 1.00 0.00 31 ASN A N 9
ATOM 8417 C CA . ASN A 1 31 ? -12.310 3.338 4.373 1.00 0.00 31 ASN A CA 9
ATOM 8418 C C . ASN A 1 31 ? -13.625 3.288 3.592 1.00 0.00 31 ASN A C 9
ATOM 8419 O O . ASN A 1 31 ? -13.972 4.238 2.892 1.00 0.00 31 ASN A O 9
ATOM 8430 N N . ASN A 1 32 ? -14.320 2.169 3.737 1.00 0.00 32 ASN A N 9
ATOM 8431 C CA . ASN A 1 32 ? -15.588 1.982 3.053 1.00 0.00 32 ASN A CA 9
ATOM 8432 C C . ASN A 1 32 ? -16.358 0.840 3.720 1.00 0.00 32 ASN A C 9
ATOM 8433 O O . ASN A 1 32 ? -17.470 1.039 4.208 1.00 0.00 32 ASN A O 9
ATOM 8444 N N . THR A 1 33 ? -15.736 -0.330 3.721 1.00 0.00 33 THR A N 9
ATOM 8445 C CA . THR A 1 33 ? -16.350 -1.503 4.320 1.00 0.00 33 THR A CA 9
ATOM 8446 C C . THR A 1 33 ? -15.621 -1.886 5.609 1.00 0.00 33 THR A C 9
ATOM 8447 O O . THR A 1 33 ? -16.124 -2.686 6.396 1.00 0.00 33 THR A O 9
ATOM 8458 N N . GLY A 1 34 ? -14.448 -1.297 5.785 1.00 0.00 34 GLY A N 9
ATOM 8459 C CA . GLY A 1 34 ? -13.644 -1.567 6.966 1.00 0.00 34 GLY A CA 9
ATOM 8460 C C . GLY A 1 34 ? -12.562 -2.606 6.667 1.00 0.00 34 GLY A C 9
ATOM 8461 O O . GLY A 1 34 ? -12.518 -3.661 7.298 1.00 0.00 34 GLY A O 9
ATOM 8465 N N . ARG A 1 35 ? -11.716 -2.272 5.704 1.00 0.00 35 ARG A N 9
ATOM 8466 C CA . ARG A 1 35 ? -10.637 -3.164 5.313 1.00 0.00 35 ARG A CA 9
ATOM 8467 C C . ARG A 1 35 ? -9.281 -2.510 5.591 1.00 0.00 35 ARG A C 9
ATOM 8468 O O . ARG A 1 35 ? -9.175 -1.286 5.632 1.00 0.00 35 ARG A O 9
ATOM 8488 N N . GLN A 1 36 ? -8.279 -3.357 5.776 1.00 0.00 36 GLN A N 9
ATOM 8489 C CA . GLN A 1 36 ? -6.935 -2.877 6.049 1.00 0.00 36 GLN A CA 9
ATOM 8490 C C . GLN A 1 36 ? -5.908 -3.964 5.726 1.00 0.00 36 GLN A C 9
ATOM 8491 O O . GLN A 1 36 ? -6.171 -5.150 5.920 1.00 0.00 36 GLN A O 9
ATOM 8505 N N . GLY A 1 37 ? -4.758 -3.521 5.238 1.00 0.00 37 GLY A N 9
ATOM 8506 C CA . GLY A 1 37 ? -3.690 -4.440 4.885 1.00 0.00 37 GLY A CA 9
ATOM 8507 C C . GLY A 1 37 ? -2.319 -3.797 5.100 1.00 0.00 37 GLY A C 9
ATOM 8508 O O . GLY A 1 37 ? -2.229 -2.616 5.434 1.00 0.00 37 GLY A O 9
ATOM 8512 N N . LYS A 1 38 ? -1.285 -4.601 4.901 1.00 0.00 38 LYS A N 9
ATOM 8513 C CA . LYS A 1 38 ? 0.077 -4.125 5.069 1.00 0.00 38 LYS A CA 9
ATOM 8514 C C . LYS A 1 38 ? 1.053 -5.242 4.693 1.00 0.00 38 LYS A C 9
ATOM 8515 O O . LYS A 1 38 ? 0.799 -6.413 4.970 1.00 0.00 38 LYS A O 9
ATOM 8533 N N . ASP A 1 39 ? 2.149 -4.839 4.067 1.00 0.00 39 ASP A N 9
ATOM 8534 C CA . ASP A 1 39 ? 3.164 -5.791 3.649 1.00 0.00 39 ASP A CA 9
ATOM 8535 C C . ASP A 1 39 ? 4.542 -5.279 4.073 1.00 0.00 39 ASP A C 9
ATOM 8536 O O . ASP A 1 39 ? 5.265 -4.692 3.269 1.00 0.00 39 ASP A O 9
ATOM 8546 N N . THR A 1 40 ? 4.866 -5.521 5.335 1.00 0.00 40 THR A N 9
ATOM 8547 C CA . THR A 1 40 ? 6.144 -5.092 5.875 1.00 0.00 40 THR A CA 9
ATOM 8548 C C . THR A 1 40 ? 7.261 -6.030 5.413 1.00 0.00 40 THR A C 9
ATOM 8549 O O . THR A 1 40 ? 7.107 -7.250 5.452 1.00 0.00 40 THR A O 9
ATOM 8560 N N . GLN A 1 41 ? 8.360 -5.425 4.987 1.00 0.00 41 GLN A N 9
ATOM 8561 C CA . GLN A 1 41 ? 9.502 -6.191 4.518 1.00 0.00 41 GLN A CA 9
ATOM 8562 C C . GLN A 1 41 ? 10.803 -5.452 4.834 1.00 0.00 41 GLN A C 9
ATOM 8563 O O . GLN A 1 41 ? 10.778 -4.306 5.280 1.00 0.00 41 GLN A O 9
ATOM 8577 N N . ARG A 1 42 ? 11.910 -6.137 4.589 1.00 0.00 42 ARG A N 9
ATOM 8578 C CA . ARG A 1 42 ? 13.219 -5.560 4.842 1.00 0.00 42 ARG A CA 9
ATOM 8579 C C . ARG A 1 42 ? 13.738 -4.851 3.589 1.00 0.00 42 ARG A C 9
ATOM 8580 O O . ARG A 1 42 ? 12.999 -4.673 2.622 1.00 0.00 42 ARG A O 9
ATOM 8600 N N . ALA A 1 43 ? 15.004 -4.466 3.647 1.00 0.00 43 ALA A N 9
ATOM 8601 C CA . ALA A 1 43 ? 15.630 -3.780 2.530 1.00 0.00 43 ALA A CA 9
ATOM 8602 C C . ALA A 1 43 ? 15.819 -4.765 1.374 1.00 0.00 43 ALA A C 9
ATOM 8603 O O . ALA A 1 43 ? 16.376 -5.846 1.560 1.00 0.00 43 ALA A O 9
ATOM 8610 N N . GLY A 1 44 ? 15.345 -4.356 0.206 1.00 0.00 44 GLY A N 9
ATOM 8611 C CA . GLY A 1 44 ? 15.455 -5.189 -0.979 1.00 0.00 44 GLY A CA 9
ATOM 8612 C C . GLY A 1 44 ? 14.254 -6.129 -1.102 1.00 0.00 44 GLY A C 9
ATOM 8613 O O . GLY A 1 44 ? 14.370 -7.326 -0.847 1.00 0.00 44 GLY A O 9
ATOM 8617 N N . VAL A 1 45 ? 13.127 -5.550 -1.491 1.00 0.00 45 VAL A N 9
ATOM 8618 C CA . VAL A 1 45 ? 11.906 -6.321 -1.650 1.00 0.00 45 VAL A CA 9
ATOM 8619 C C . VAL A 1 45 ? 10.790 -5.402 -2.151 1.00 0.00 45 VAL A C 9
ATOM 8620 O O . VAL A 1 45 ? 10.903 -4.180 -2.069 1.00 0.00 45 VAL A O 9
ATOM 8633 N N . TRP A 1 46 ? 9.737 -6.026 -2.658 1.00 0.00 46 TRP A N 9
ATOM 8634 C CA . TRP A 1 46 ? 8.601 -5.280 -3.173 1.00 0.00 46 TRP A CA 9
ATOM 8635 C C . TRP A 1 46 ? 7.437 -5.458 -2.196 1.00 0.00 46 TRP A C 9
ATOM 8636 O O . TRP A 1 46 ? 6.908 -6.559 -2.049 1.00 0.00 46 TRP A O 9
ATOM 8657 N N . ALA A 1 47 ? 7.072 -4.358 -1.553 1.00 0.00 47 ALA A N 9
ATOM 8658 C CA . ALA A 1 47 ? 5.980 -4.379 -0.595 1.00 0.00 47 ALA A CA 9
ATOM 8659 C C . ALA A 1 47 ? 4.678 -4.001 -1.303 1.00 0.00 47 ALA A C 9
ATOM 8660 O O . ALA A 1 47 ? 4.429 -2.825 -1.566 1.00 0.00 47 ALA A O 9
ATOM 8667 N N . LYS A 1 48 ? 3.881 -5.019 -1.591 1.00 0.00 48 LYS A N 9
ATOM 8668 C CA . LYS A 1 48 ? 2.610 -4.808 -2.264 1.00 0.00 48 LYS A CA 9
ATOM 8669 C C . LYS A 1 48 ? 1.468 -5.155 -1.307 1.00 0.00 48 LYS A C 9
ATOM 8670 O O . LYS A 1 48 ? 1.327 -6.304 -0.893 1.00 0.00 48 LYS A O 9
ATOM 8688 N N . ALA A 1 49 ? 0.681 -4.139 -0.984 1.00 0.00 49 ALA A N 9
ATOM 8689 C CA . ALA A 1 49 ? -0.445 -4.322 -0.083 1.00 0.00 49 ALA A CA 9
ATOM 8690 C C . ALA A 1 49 ? -1.750 -4.195 -0.872 1.00 0.00 49 ALA A C 9
ATOM 8691 O O . ALA A 1 49 ? -1.797 -3.514 -1.895 1.00 0.00 49 ALA A O 9
ATOM 8698 N N . THR A 1 50 ? -2.777 -4.862 -0.367 1.00 0.00 50 THR A N 9
ATOM 8699 C CA . THR A 1 50 ? -4.078 -4.834 -1.012 1.00 0.00 50 THR A CA 9
ATOM 8700 C C . THR A 1 50 ? -5.192 -4.952 0.030 1.00 0.00 50 THR A C 9
ATOM 8701 O O . THR A 1 50 ? -5.019 -5.605 1.058 1.00 0.00 50 THR A O 9
ATOM 8712 N N . VAL A 1 51 ? -6.312 -4.311 -0.272 1.00 0.00 51 VAL A N 9
ATOM 8713 C CA . VAL A 1 51 ? -7.454 -4.336 0.625 1.00 0.00 51 VAL A CA 9
ATOM 8714 C C . VAL A 1 51 ? -8.667 -3.729 -0.082 1.00 0.00 51 VAL A C 9
ATOM 8715 O O . VAL A 1 51 ? -8.525 -2.810 -0.887 1.00 0.00 51 VAL A O 9
ATOM 8728 N N . GLY A 1 52 ? -9.833 -4.267 0.243 1.00 0.00 52 GLY A N 9
ATOM 8729 C CA . GLY A 1 52 ? -11.070 -3.790 -0.351 1.00 0.00 52 GLY A CA 9
ATOM 8730 C C . GLY A 1 52 ? -11.347 -4.495 -1.681 1.00 0.00 52 GLY A C 9
ATOM 8731 O O . GLY A 1 52 ? -10.627 -5.417 -2.060 1.00 0.00 52 GLY A O 9
ATOM 8735 N N . ARG A 1 53 ? -12.393 -4.035 -2.351 1.00 0.00 53 ARG A N 9
ATOM 8736 C CA . ARG A 1 53 ? -12.774 -4.610 -3.630 1.00 0.00 53 ARG A CA 9
ATOM 8737 C C . ARG A 1 53 ? -14.298 -4.671 -3.751 1.00 0.00 53 ARG A C 9
ATOM 8738 O O . ARG A 1 53 ? -14.931 -5.583 -3.219 1.00 0.00 53 ARG A O 9
ATOM 8758 N N . ASN A 1 54 ? -14.844 -3.690 -4.453 1.00 0.00 54 ASN A N 9
ATOM 8759 C CA . ASN A 1 54 ? -16.282 -3.620 -4.650 1.00 0.00 54 ASN A CA 9
ATOM 8760 C C . ASN A 1 54 ? -16.587 -2.694 -5.829 1.00 0.00 54 ASN A C 9
ATOM 8761 O O . ASN A 1 54 ? -16.880 -3.160 -6.930 1.00 0.00 54 ASN A O 9
ATOM 8772 N N . LEU A 1 55 ? -16.507 -1.400 -5.560 1.00 0.00 55 LEU A N 9
ATOM 8773 C CA . LEU A 1 55 ? -16.771 -0.404 -6.585 1.00 0.00 55 LEU A CA 9
ATOM 8774 C C . LEU A 1 55 ? -16.861 0.978 -5.936 1.00 0.00 55 LEU A C 9
ATOM 8775 O O . LEU A 1 55 ? -17.672 1.195 -5.037 1.00 0.00 55 LEU A O 9
ATOM 8791 N N . THR A 1 56 ? -16.016 1.879 -6.417 1.00 0.00 56 THR A N 9
ATOM 8792 C CA . THR A 1 56 ? -15.990 3.234 -5.895 1.00 0.00 56 THR A CA 9
ATOM 8793 C C . THR A 1 56 ? -15.898 3.216 -4.368 1.00 0.00 56 THR A C 9
ATOM 8794 O O . THR A 1 56 ? -16.870 2.890 -3.688 1.00 0.00 56 THR A O 9
ATOM 8805 N N . GLU A 1 57 ? -14.721 3.570 -3.874 1.00 0.00 57 GLU A N 9
ATOM 8806 C CA . GLU A 1 57 ? -14.490 3.598 -2.439 1.00 0.00 57 GLU A CA 9
ATOM 8807 C C . GLU A 1 57 ? -13.200 4.359 -2.124 1.00 0.00 57 GLU A C 9
ATOM 8808 O O . GLU A 1 57 ? -12.342 4.518 -2.991 1.00 0.00 57 GLU A O 9
ATOM 8821 N N . LYS A 1 58 ? -13.105 4.809 -0.882 1.00 0.00 58 LYS A N 9
ATOM 8822 C CA . LYS A 1 58 ? -11.935 5.550 -0.442 1.00 0.00 58 LYS A CA 9
ATOM 8823 C C . LYS A 1 58 ? -10.911 4.576 0.145 1.00 0.00 58 LYS A C 9
ATOM 8824 O O . LYS A 1 58 ? -11.243 3.433 0.456 1.00 0.00 58 LYS A O 9
ATOM 8842 N N . ALA A 1 59 ? -9.687 5.064 0.279 1.00 0.00 59 ALA A N 9
ATOM 8843 C CA . ALA A 1 59 ? -8.612 4.251 0.823 1.00 0.00 59 ALA A CA 9
ATOM 8844 C C . ALA A 1 59 ? -7.501 5.165 1.345 1.00 0.00 59 ALA A C 9
ATOM 8845 O O . ALA A 1 59 ? -7.315 6.272 0.841 1.00 0.00 59 ALA A O 9
ATOM 8852 N N . SER A 1 60 ? -6.792 4.668 2.347 1.00 0.00 60 SER A N 9
ATOM 8853 C CA . SER A 1 60 ? -5.705 5.426 2.943 1.00 0.00 60 SER A CA 9
ATOM 8854 C C . SER A 1 60 ? -4.377 4.699 2.721 1.00 0.00 60 SER A C 9
ATOM 8855 O O . SER A 1 60 ? -4.183 3.588 3.213 1.00 0.00 60 SER A O 9
ATOM 8863 N N . PHE A 1 61 ? -3.497 5.355 1.979 1.00 0.00 61 PHE A N 9
ATOM 8864 C CA . PHE A 1 61 ? -2.193 4.785 1.686 1.00 0.00 61 PHE A CA 9
ATOM 8865 C C . PHE A 1 61 ? -1.110 5.409 2.569 1.00 0.00 61 PHE A C 9
ATOM 8866 O O . PHE A 1 61 ? -0.967 6.626 2.666 1.00 0.00 61 PHE A O 9
ATOM 8883 N N . TYR A 1 62 ? -0.340 4.534 3.220 1.00 0.00 62 TYR A N 9
ATOM 8884 C CA . TYR A 1 62 ? 0.730 4.965 4.097 1.00 0.00 62 TYR A CA 9
ATOM 8885 C C . TYR A 1 62 ? 2.012 4.220 3.753 1.00 0.00 62 TYR A C 9
ATOM 8886 O O . TYR A 1 62 ? 1.972 3.176 3.107 1.00 0.00 62 TYR A O 9
ATOM 8904 N N . TYR A 1 63 ? 3.152 4.761 4.187 1.00 0.00 63 TYR A N 9
ATOM 8905 C CA . TYR A 1 63 ? 4.438 4.147 3.922 1.00 0.00 63 TYR A CA 9
ATOM 8906 C C . TYR A 1 63 ? 5.479 4.690 4.890 1.00 0.00 63 TYR A C 9
ATOM 8907 O O . TYR A 1 63 ? 5.168 5.612 5.643 1.00 0.00 63 TYR A O 9
ATOM 8925 N N . ASN A 1 64 ? 6.675 4.121 4.855 1.00 0.00 64 ASN A N 9
ATOM 8926 C CA . ASN A 1 64 ? 7.741 4.564 5.738 1.00 0.00 64 ASN A CA 9
ATOM 8927 C C . ASN A 1 64 ? 8.981 3.699 5.507 1.00 0.00 64 ASN A C 9
ATOM 8928 O O . ASN A 1 64 ? 8.952 2.766 4.706 1.00 0.00 64 ASN A O 9
ATOM 8939 N N . PHE A 1 65 ? 10.042 4.039 6.224 1.00 0.00 65 PHE A N 9
ATOM 8940 C CA . PHE A 1 65 ? 11.291 3.305 6.107 1.00 0.00 65 PHE A CA 9
ATOM 8941 C C . PHE A 1 65 ? 12.145 3.472 7.366 1.00 0.00 65 PHE A C 9
ATOM 8942 O O . PHE A 1 65 ? 12.075 4.502 8.036 1.00 0.00 65 PHE A O 9
ATOM 8959 N N . TRP A 1 66 ? 12.930 2.444 7.650 1.00 0.00 66 TRP A N 9
ATOM 8960 C CA . TRP A 1 66 ? 13.796 2.463 8.817 1.00 0.00 66 TRP A CA 9
ATOM 8961 C C . TRP A 1 66 ? 14.859 1.378 8.635 1.00 0.00 66 TRP A C 9
ATOM 8962 O O . TRP A 1 66 ? 14.653 0.230 9.026 1.00 0.00 66 TRP A O 9
ATOM 8983 N N . GLU A 1 1 ? 13.545 8.500 -3.759 1.00 0.00 1 GLU A N 10
ATOM 8984 C CA . GLU A 1 1 ? 14.628 7.615 -3.367 1.00 0.00 1 GLU A CA 10
ATOM 8985 C C . GLU A 1 1 ? 14.326 6.180 -3.805 1.00 0.00 1 GLU A C 10
ATOM 8986 O O . GLU A 1 1 ? 15.231 5.440 -4.187 1.00 0.00 1 GLU A O 10
ATOM 8999 N N . GLY A 1 2 ? 13.049 5.830 -3.735 1.00 0.00 2 GLY A N 10
ATOM 9000 C CA . GLY A 1 2 ? 12.616 4.498 -4.119 1.00 0.00 2 GLY A CA 10
ATOM 9001 C C . GLY A 1 2 ? 11.608 4.559 -5.268 1.00 0.00 2 GLY A C 10
ATOM 9002 O O . GLY A 1 2 ? 11.601 5.514 -6.043 1.00 0.00 2 GLY A O 10
ATOM 9006 N N . THR A 1 3 ? 10.781 3.526 -5.343 1.00 0.00 3 THR A N 10
ATOM 9007 C CA . THR A 1 3 ? 9.771 3.450 -6.385 1.00 0.00 3 THR A CA 10
ATOM 9008 C C . THR A 1 3 ? 8.384 3.254 -5.769 1.00 0.00 3 THR A C 10
ATOM 9009 O O . THR A 1 3 ? 8.077 2.181 -5.252 1.00 0.00 3 THR A O 10
ATOM 9020 N N . TRP A 1 4 ? 7.583 4.307 -5.847 1.00 0.00 4 TRP A N 10
ATOM 9021 C CA . TRP A 1 4 ? 6.236 4.264 -5.304 1.00 0.00 4 TRP A CA 10
ATOM 9022 C C . TRP A 1 4 ? 5.259 4.132 -6.473 1.00 0.00 4 TRP A C 10
ATOM 9023 O O . TRP A 1 4 ? 5.428 4.780 -7.505 1.00 0.00 4 TRP A O 10
ATOM 9044 N N . GLN A 1 5 ? 4.257 3.288 -6.274 1.00 0.00 5 GLN A N 10
ATOM 9045 C CA . GLN A 1 5 ? 3.253 3.062 -7.299 1.00 0.00 5 GLN A CA 10
ATOM 9046 C C . GLN A 1 5 ? 1.878 2.858 -6.660 1.00 0.00 5 GLN A C 10
ATOM 9047 O O . GLN A 1 5 ? 1.434 1.724 -6.482 1.00 0.00 5 GLN A O 10
ATOM 9061 N N . HIS A 1 6 ? 1.242 3.973 -6.331 1.00 0.00 6 HIS A N 10
ATOM 9062 C CA . HIS A 1 6 ? -0.073 3.930 -5.715 1.00 0.00 6 HIS A CA 10
ATOM 9063 C C . HIS A 1 6 ? -1.149 4.102 -6.790 1.00 0.00 6 HIS A C 10
ATOM 9064 O O . HIS A 1 6 ? -1.043 4.979 -7.645 1.00 0.00 6 HIS A O 10
ATOM 9078 N N . GLY A 1 7 ? -2.160 3.249 -6.710 1.00 0.00 7 GLY A N 10
ATOM 9079 C CA . GLY A 1 7 ? -3.255 3.295 -7.665 1.00 0.00 7 GLY A CA 10
ATOM 9080 C C . GLY A 1 7 ? -4.583 2.937 -6.995 1.00 0.00 7 GLY A C 10
ATOM 9081 O O . GLY A 1 7 ? -4.688 2.817 -5.777 1.00 0.00 7 GLY A O 10
ATOM 9085 N N . TYR A 1 8 ? -5.609 2.767 -7.832 1.00 0.00 8 TYR A N 10
ATOM 9086 C CA . TYR A 1 8 ? -6.934 2.426 -7.355 1.00 0.00 8 TYR A CA 10
ATOM 9087 C C . TYR A 1 8 ? -7.727 1.757 -8.468 1.00 0.00 8 TYR A C 10
ATOM 9088 O O . TYR A 1 8 ? -8.083 2.433 -9.433 1.00 0.00 8 TYR A O 10
ATOM 9106 N N . GLY A 1 9 ? -7.986 0.467 -8.319 1.00 0.00 9 GLY A N 10
ATOM 9107 C CA . GLY A 1 9 ? -8.737 -0.267 -9.324 1.00 0.00 9 GLY A CA 10
ATOM 9108 C C . GLY A 1 9 ? -10.242 -0.068 -9.137 1.00 0.00 9 GLY A C 10
ATOM 9109 O O . GLY A 1 9 ? -11.011 -1.027 -9.195 1.00 0.00 9 GLY A O 10
ATOM 9113 N N . VAL A 1 10 ? -10.619 1.183 -8.917 1.00 0.00 10 VAL A N 10
ATOM 9114 C CA . VAL A 1 10 ? -12.019 1.519 -8.721 1.00 0.00 10 VAL A CA 10
ATOM 9115 C C . VAL A 1 10 ? -12.750 0.315 -8.125 1.00 0.00 10 VAL A C 10
ATOM 9116 O O . VAL A 1 10 ? -13.537 -0.338 -8.808 1.00 0.00 10 VAL A O 10
ATOM 9129 N N . SER A 1 11 ? -12.464 0.057 -6.857 1.00 0.00 11 SER A N 10
ATOM 9130 C CA . SER A 1 11 ? -13.085 -1.057 -6.162 1.00 0.00 11 SER A CA 10
ATOM 9131 C C . SER A 1 11 ? -12.202 -1.502 -4.994 1.00 0.00 11 SER A C 10
ATOM 9132 O O . SER A 1 11 ? -12.706 -1.852 -3.928 1.00 0.00 11 SER A O 10
ATOM 9140 N N . SER A 1 12 ? -10.899 -1.474 -5.234 1.00 0.00 12 SER A N 10
ATOM 9141 C CA . SER A 1 12 ? -9.942 -1.871 -4.216 1.00 0.00 12 SER A CA 10
ATOM 9142 C C . SER A 1 12 ? -8.769 -0.889 -4.190 1.00 0.00 12 SER A C 10
ATOM 9143 O O . SER A 1 12 ? -8.649 -0.035 -5.068 1.00 0.00 12 SER A O 10
ATOM 9151 N N . ALA A 1 13 ? -7.933 -1.042 -3.173 1.00 0.00 13 ALA A N 10
ATOM 9152 C CA . ALA A 1 13 ? -6.774 -0.178 -3.021 1.00 0.00 13 ALA A CA 10
ATOM 9153 C C . ALA A 1 13 ? -5.511 -1.038 -2.940 1.00 0.00 13 ALA A C 10
ATOM 9154 O O . ALA A 1 13 ? -5.448 -2.042 -2.235 1.00 0.00 13 ALA A O 10
ATOM 9161 N N . TYR A 1 14 ? -4.490 -0.613 -3.689 1.00 0.00 14 TYR A N 10
ATOM 9162 C CA . TYR A 1 14 ? -3.225 -1.317 -3.724 1.00 0.00 14 TYR A CA 10
ATOM 9163 C C . TYR A 1 14 ? -2.077 -0.321 -3.641 1.00 0.00 14 TYR A C 10
ATOM 9164 O O . TYR A 1 14 ? -2.218 0.792 -4.145 1.00 0.00 14 TYR A O 10
ATOM 9182 N N . SER A 1 15 ? -0.981 -0.729 -3.018 1.00 0.00 15 SER A N 10
ATOM 9183 C CA . SER A 1 15 ? 0.172 0.144 -2.884 1.00 0.00 15 SER A CA 10
ATOM 9184 C C . SER A 1 15 ? 1.461 -0.680 -2.922 1.00 0.00 15 SER A C 10
ATOM 9185 O O . SER A 1 15 ? 1.687 -1.525 -2.058 1.00 0.00 15 SER A O 10
ATOM 9193 N N . ASN A 1 16 ? 2.271 -0.406 -3.934 1.00 0.00 16 ASN A N 10
ATOM 9194 C CA . ASN A 1 16 ? 3.530 -1.112 -4.097 1.00 0.00 16 ASN A CA 10
ATOM 9195 C C . ASN A 1 16 ? 4.685 -0.112 -4.019 1.00 0.00 16 ASN A C 10
ATOM 9196 O O . ASN A 1 16 ? 4.767 0.851 -4.778 1.00 0.00 16 ASN A O 10
ATOM 9207 N N . TYR A 1 17 ? 5.588 -0.365 -3.069 1.00 0.00 17 TYR A N 10
ATOM 9208 C CA . TYR A 1 17 ? 6.740 0.489 -2.864 1.00 0.00 17 TYR A CA 10
ATOM 9209 C C . TYR A 1 17 ? 8.001 -0.359 -2.771 1.00 0.00 17 TYR A C 10
ATOM 9210 O O . TYR A 1 17 ? 8.023 -1.307 -1.988 1.00 0.00 17 TYR A O 10
ATOM 9228 N N . HIS A 1 18 ? 9.010 -0.010 -3.555 1.00 0.00 18 HIS A N 10
ATOM 9229 C CA . HIS A 1 18 ? 10.259 -0.752 -3.543 1.00 0.00 18 HIS A CA 10
ATOM 9230 C C . HIS A 1 18 ? 11.310 0.023 -2.746 1.00 0.00 18 HIS A C 10
ATOM 9231 O O . HIS A 1 18 ? 11.243 1.248 -2.651 1.00 0.00 18 HIS A O 10
ATOM 9245 N N . HIS A 1 19 ? 12.256 -0.722 -2.194 1.00 0.00 19 HIS A N 10
ATOM 9246 C CA . HIS A 1 19 ? 13.320 -0.120 -1.408 1.00 0.00 19 HIS A CA 10
ATOM 9247 C C . HIS A 1 19 ? 14.476 -1.112 -1.265 1.00 0.00 19 HIS A C 10
ATOM 9248 O O . HIS A 1 19 ? 14.264 -2.272 -0.915 1.00 0.00 19 HIS A O 10
ATOM 9262 N N . GLY A 1 20 ? 15.674 -0.619 -1.542 1.00 0.00 20 GLY A N 10
ATOM 9263 C CA . GLY A 1 20 ? 16.864 -1.447 -1.448 1.00 0.00 20 GLY A CA 10
ATOM 9264 C C . GLY A 1 20 ? 17.976 -0.725 -0.686 1.00 0.00 20 GLY A C 10
ATOM 9265 O O . GLY A 1 20 ? 19.152 -0.860 -1.019 1.00 0.00 20 GLY A O 10
ATOM 9269 N N . SER A 1 21 ? 17.565 0.028 0.325 1.00 0.00 21 SER A N 10
ATOM 9270 C CA . SER A 1 21 ? 18.512 0.772 1.137 1.00 0.00 21 SER A CA 10
ATOM 9271 C C . SER A 1 21 ? 18.226 0.537 2.622 1.00 0.00 21 SER A C 10
ATOM 9272 O O . SER A 1 21 ? 19.142 0.271 3.399 1.00 0.00 21 SER A O 10
ATOM 9280 N N . LYS A 1 22 ? 16.953 0.643 2.970 1.00 0.00 22 LYS A N 10
ATOM 9281 C CA . LYS A 1 22 ? 16.535 0.445 4.348 1.00 0.00 22 LYS A CA 10
ATOM 9282 C C . LYS A 1 22 ? 15.128 -0.156 4.369 1.00 0.00 22 LYS A C 10
ATOM 9283 O O . LYS A 1 22 ? 14.370 -0.003 3.412 1.00 0.00 22 LYS A O 10
ATOM 9301 N N . THR A 1 23 ? 14.823 -0.828 5.469 1.00 0.00 23 THR A N 10
ATOM 9302 C CA . THR A 1 23 ? 13.521 -1.453 5.627 1.00 0.00 23 THR A CA 10
ATOM 9303 C C . THR A 1 23 ? 12.415 -0.510 5.150 1.00 0.00 23 THR A C 10
ATOM 9304 O O . THR A 1 23 ? 12.585 0.708 5.160 1.00 0.00 23 THR A O 10
ATOM 9315 N N . HIS A 1 24 ? 11.305 -1.109 4.743 1.00 0.00 24 HIS A N 10
ATOM 9316 C CA . HIS A 1 24 ? 10.171 -0.337 4.263 1.00 0.00 24 HIS A CA 10
ATOM 9317 C C . HIS A 1 24 ? 8.882 -1.135 4.472 1.00 0.00 24 HIS A C 10
ATOM 9318 O O . HIS A 1 24 ? 8.914 -2.362 4.555 1.00 0.00 24 HIS A O 10
ATOM 9333 N N . SER A 1 25 ? 7.779 -0.405 4.551 1.00 0.00 25 SER A N 10
ATOM 9334 C CA . SER A 1 25 ? 6.482 -1.029 4.749 1.00 0.00 25 SER A CA 10
ATOM 9335 C C . SER A 1 25 ? 5.395 -0.209 4.052 1.00 0.00 25 SER A C 10
ATOM 9336 O O . SER A 1 25 ? 5.399 1.019 4.120 1.00 0.00 25 SER A O 10
ATOM 9344 N N . ALA A 1 26 ? 4.488 -0.921 3.398 1.00 0.00 26 ALA A N 10
ATOM 9345 C CA . ALA A 1 26 ? 3.397 -0.274 2.689 1.00 0.00 26 ALA A CA 10
ATOM 9346 C C . ALA A 1 26 ? 2.071 -0.648 3.354 1.00 0.00 26 ALA A C 10
ATOM 9347 O O . ALA A 1 26 ? 1.661 -1.807 3.321 1.00 0.00 26 ALA A O 10
ATOM 9354 N N . THR A 1 27 ? 1.436 0.356 3.941 1.00 0.00 27 THR A N 10
ATOM 9355 C CA . THR A 1 27 ? 0.165 0.148 4.612 1.00 0.00 27 THR A CA 10
ATOM 9356 C C . THR A 1 27 ? -0.963 0.838 3.844 1.00 0.00 27 THR A C 10
ATOM 9357 O O . THR A 1 27 ? -0.822 1.986 3.425 1.00 0.00 27 THR A O 10
ATOM 9368 N N . VAL A 1 28 ? -2.059 0.110 3.682 1.00 0.00 28 VAL A N 10
ATOM 9369 C CA . VAL A 1 28 ? -3.210 0.639 2.971 1.00 0.00 28 VAL A CA 10
ATOM 9370 C C . VAL A 1 28 ? -4.487 0.261 3.725 1.00 0.00 28 VAL A C 10
ATOM 9371 O O . VAL A 1 28 ? -4.721 -0.914 4.007 1.00 0.00 28 VAL A O 10
ATOM 9384 N N . VAL A 1 29 ? -5.279 1.278 4.030 1.00 0.00 29 VAL A N 10
ATOM 9385 C CA . VAL A 1 29 ? -6.526 1.067 4.746 1.00 0.00 29 VAL A CA 10
ATOM 9386 C C . VAL A 1 29 ? -7.701 1.400 3.824 1.00 0.00 29 VAL A C 10
ATOM 9387 O O . VAL A 1 29 ? -7.669 2.400 3.109 1.00 0.00 29 VAL A O 10
ATOM 9400 N N . ASN A 1 30 ? -8.711 0.544 3.872 1.00 0.00 30 ASN A N 10
ATOM 9401 C CA . ASN A 1 30 ? -9.894 0.735 3.050 1.00 0.00 30 ASN A CA 10
ATOM 9402 C C . ASN A 1 30 ? -10.988 1.403 3.886 1.00 0.00 30 ASN A C 10
ATOM 9403 O O . ASN A 1 30 ? -11.504 0.806 4.829 1.00 0.00 30 ASN A O 10
ATOM 9414 N N . ASN A 1 31 ? -11.308 2.632 3.509 1.00 0.00 31 ASN A N 10
ATOM 9415 C CA . ASN A 1 31 ? -12.331 3.387 4.212 1.00 0.00 31 ASN A CA 10
ATOM 9416 C C . ASN A 1 31 ? -13.652 3.283 3.448 1.00 0.00 31 ASN A C 10
ATOM 9417 O O . ASN A 1 31 ? -13.990 4.166 2.661 1.00 0.00 31 ASN A O 10
ATOM 9428 N N . ASN A 1 32 ? -14.364 2.195 3.705 1.00 0.00 32 ASN A N 10
ATOM 9429 C CA . ASN A 1 32 ? -15.640 1.963 3.051 1.00 0.00 32 ASN A CA 10
ATOM 9430 C C . ASN A 1 32 ? -16.370 0.820 3.758 1.00 0.00 32 ASN A C 10
ATOM 9431 O O . ASN A 1 32 ? -17.477 1.003 4.262 1.00 0.00 32 ASN A O 10
ATOM 9442 N N . THR A 1 33 ? -15.721 -0.335 3.772 1.00 0.00 33 THR A N 10
ATOM 9443 C CA . THR A 1 33 ? -16.295 -1.509 4.408 1.00 0.00 33 THR A CA 10
ATOM 9444 C C . THR A 1 33 ? -15.530 -1.849 5.688 1.00 0.00 33 THR A C 10
ATOM 9445 O O . THR A 1 33 ? -15.992 -2.653 6.496 1.00 0.00 33 THR A O 10
ATOM 9456 N N . GLY A 1 34 ? -14.373 -1.220 5.833 1.00 0.00 34 GLY A N 10
ATOM 9457 C CA . GLY A 1 34 ? -13.539 -1.447 7.001 1.00 0.00 34 GLY A CA 10
ATOM 9458 C C . GLY A 1 34 ? -12.460 -2.492 6.710 1.00 0.00 34 GLY A C 10
ATOM 9459 O O . GLY A 1 34 ? -12.393 -3.523 7.378 1.00 0.00 34 GLY A O 10
ATOM 9463 N N . ARG A 1 35 ? -11.643 -2.190 5.712 1.00 0.00 35 ARG A N 10
ATOM 9464 C CA . ARG A 1 35 ? -10.571 -3.091 5.324 1.00 0.00 35 ARG A CA 10
ATOM 9465 C C . ARG A 1 35 ? -9.211 -2.446 5.599 1.00 0.00 35 ARG A C 10
ATOM 9466 O O . ARG A 1 35 ? -9.097 -1.222 5.641 1.00 0.00 35 ARG A O 10
ATOM 9486 N N . GLN A 1 36 ? -8.213 -3.299 5.779 1.00 0.00 36 GLN A N 10
ATOM 9487 C CA . GLN A 1 36 ? -6.865 -2.828 6.049 1.00 0.00 36 GLN A CA 10
ATOM 9488 C C . GLN A 1 36 ? -5.845 -3.919 5.718 1.00 0.00 36 GLN A C 10
ATOM 9489 O O . GLN A 1 36 ? -6.114 -5.104 5.909 1.00 0.00 36 GLN A O 10
ATOM 9503 N N . GLY A 1 37 ? -4.696 -3.480 5.226 1.00 0.00 37 GLY A N 10
ATOM 9504 C CA . GLY A 1 37 ? -3.634 -4.405 4.866 1.00 0.00 37 GLY A CA 10
ATOM 9505 C C . GLY A 1 37 ? -2.262 -3.834 5.231 1.00 0.00 37 GLY A C 10
ATOM 9506 O O . GLY A 1 37 ? -2.171 -2.842 5.953 1.00 0.00 37 GLY A O 10
ATOM 9510 N N . LYS A 1 38 ? -1.230 -4.486 4.717 1.00 0.00 38 LYS A N 10
ATOM 9511 C CA . LYS A 1 38 ? 0.133 -4.056 4.981 1.00 0.00 38 LYS A CA 10
ATOM 9512 C C . LYS A 1 38 ? 1.099 -5.183 4.612 1.00 0.00 38 LYS A C 10
ATOM 9513 O O . LYS A 1 38 ? 0.825 -6.352 4.880 1.00 0.00 38 LYS A O 10
ATOM 9531 N N . ASP A 1 39 ? 2.210 -4.793 4.004 1.00 0.00 39 ASP A N 10
ATOM 9532 C CA . ASP A 1 39 ? 3.218 -5.756 3.596 1.00 0.00 39 ASP A CA 10
ATOM 9533 C C . ASP A 1 39 ? 4.601 -5.246 4.008 1.00 0.00 39 ASP A C 10
ATOM 9534 O O . ASP A 1 39 ? 5.335 -4.701 3.185 1.00 0.00 39 ASP A O 10
ATOM 9544 N N . THR A 1 40 ? 4.914 -5.442 5.280 1.00 0.00 40 THR A N 10
ATOM 9545 C CA . THR A 1 40 ? 6.195 -5.008 5.810 1.00 0.00 40 THR A CA 10
ATOM 9546 C C . THR A 1 40 ? 7.308 -5.957 5.360 1.00 0.00 40 THR A C 10
ATOM 9547 O O . THR A 1 40 ? 7.149 -7.176 5.416 1.00 0.00 40 THR A O 10
ATOM 9558 N N . GLN A 1 41 ? 8.409 -5.363 4.924 1.00 0.00 41 GLN A N 10
ATOM 9559 C CA . GLN A 1 41 ? 9.547 -6.140 4.464 1.00 0.00 41 GLN A CA 10
ATOM 9560 C C . GLN A 1 41 ? 10.852 -5.403 4.772 1.00 0.00 41 GLN A C 10
ATOM 9561 O O . GLN A 1 41 ? 10.832 -4.253 5.208 1.00 0.00 41 GLN A O 10
ATOM 9575 N N . ARG A 1 42 ? 11.956 -6.096 4.533 1.00 0.00 42 ARG A N 10
ATOM 9576 C CA . ARG A 1 42 ? 13.268 -5.522 4.780 1.00 0.00 42 ARG A CA 10
ATOM 9577 C C . ARG A 1 42 ? 13.776 -4.802 3.530 1.00 0.00 42 ARG A C 10
ATOM 9578 O O . ARG A 1 42 ? 13.028 -4.613 2.571 1.00 0.00 42 ARG A O 10
ATOM 9598 N N . ALA A 1 43 ? 15.043 -4.419 3.580 1.00 0.00 43 ALA A N 10
ATOM 9599 C CA . ALA A 1 43 ? 15.660 -3.723 2.463 1.00 0.00 43 ALA A CA 10
ATOM 9600 C C . ALA A 1 43 ? 15.865 -4.704 1.308 1.00 0.00 43 ALA A C 10
ATOM 9601 O O . ALA A 1 43 ? 16.457 -5.767 1.488 1.00 0.00 43 ALA A O 10
ATOM 9608 N N . GLY A 1 44 ? 15.364 -4.313 0.145 1.00 0.00 44 GLY A N 10
ATOM 9609 C CA . GLY A 1 44 ? 15.485 -5.144 -1.040 1.00 0.00 44 GLY A CA 10
ATOM 9610 C C . GLY A 1 44 ? 14.289 -6.089 -1.171 1.00 0.00 44 GLY A C 10
ATOM 9611 O O . GLY A 1 44 ? 14.413 -7.290 -0.936 1.00 0.00 44 GLY A O 10
ATOM 9615 N N . VAL A 1 45 ? 13.157 -5.511 -1.547 1.00 0.00 45 VAL A N 10
ATOM 9616 C CA . VAL A 1 45 ? 11.940 -6.287 -1.711 1.00 0.00 45 VAL A CA 10
ATOM 9617 C C . VAL A 1 45 ? 10.819 -5.370 -2.207 1.00 0.00 45 VAL A C 10
ATOM 9618 O O . VAL A 1 45 ? 10.924 -4.148 -2.111 1.00 0.00 45 VAL A O 10
ATOM 9631 N N . TRP A 1 46 ? 9.772 -5.995 -2.725 1.00 0.00 46 TRP A N 10
ATOM 9632 C CA . TRP A 1 46 ? 8.634 -5.251 -3.236 1.00 0.00 46 TRP A CA 10
ATOM 9633 C C . TRP A 1 46 ? 7.474 -5.429 -2.255 1.00 0.00 46 TRP A C 10
ATOM 9634 O O . TRP A 1 46 ? 6.945 -6.530 -2.107 1.00 0.00 46 TRP A O 10
ATOM 9655 N N . ALA A 1 47 ? 7.112 -4.330 -1.609 1.00 0.00 47 ALA A N 10
ATOM 9656 C CA . ALA A 1 47 ? 6.024 -4.351 -0.646 1.00 0.00 47 ALA A CA 10
ATOM 9657 C C . ALA A 1 47 ? 4.720 -3.970 -1.348 1.00 0.00 47 ALA A C 10
ATOM 9658 O O . ALA A 1 47 ? 4.470 -2.793 -1.606 1.00 0.00 47 ALA A O 10
ATOM 9665 N N . LYS A 1 48 ? 3.921 -4.986 -1.638 1.00 0.00 48 LYS A N 10
ATOM 9666 C CA . LYS A 1 48 ? 2.649 -4.772 -2.305 1.00 0.00 48 LYS A CA 10
ATOM 9667 C C . LYS A 1 48 ? 1.509 -5.087 -1.334 1.00 0.00 48 LYS A C 10
ATOM 9668 O O . LYS A 1 48 ? 1.354 -6.228 -0.903 1.00 0.00 48 LYS A O 10
ATOM 9686 N N . ALA A 1 49 ? 0.741 -4.054 -1.019 1.00 0.00 49 ALA A N 10
ATOM 9687 C CA . ALA A 1 49 ? -0.380 -4.206 -0.107 1.00 0.00 49 ALA A CA 10
ATOM 9688 C C . ALA A 1 49 ? -1.689 -4.068 -0.886 1.00 0.00 49 ALA A C 10
ATOM 9689 O O . ALA A 1 49 ? -1.746 -3.358 -1.889 1.00 0.00 49 ALA A O 10
ATOM 9696 N N . THR A 1 50 ? -2.708 -4.758 -0.396 1.00 0.00 50 THR A N 10
ATOM 9697 C CA . THR A 1 50 ? -4.013 -4.721 -1.034 1.00 0.00 50 THR A CA 10
ATOM 9698 C C . THR A 1 50 ? -5.122 -4.848 0.012 1.00 0.00 50 THR A C 10
ATOM 9699 O O . THR A 1 50 ? -4.938 -5.494 1.042 1.00 0.00 50 THR A O 10
ATOM 9710 N N . VAL A 1 51 ? -6.250 -4.222 -0.289 1.00 0.00 51 VAL A N 10
ATOM 9711 C CA . VAL A 1 51 ? -7.389 -4.257 0.612 1.00 0.00 51 VAL A CA 10
ATOM 9712 C C . VAL A 1 51 ? -8.605 -3.643 -0.085 1.00 0.00 51 VAL A C 10
ATOM 9713 O O . VAL A 1 51 ? -8.465 -2.725 -0.892 1.00 0.00 51 VAL A O 10
ATOM 9726 N N . GLY A 1 52 ? -9.771 -4.175 0.252 1.00 0.00 52 GLY A N 10
ATOM 9727 C CA . GLY A 1 52 ? -11.011 -3.691 -0.332 1.00 0.00 52 GLY A CA 10
ATOM 9728 C C . GLY A 1 52 ? -11.300 -4.389 -1.662 1.00 0.00 52 GLY A C 10
ATOM 9729 O O . GLY A 1 52 ? -10.564 -5.287 -2.068 1.00 0.00 52 GLY A O 10
ATOM 9733 N N . ARG A 1 53 ? -12.373 -3.951 -2.303 1.00 0.00 53 ARG A N 10
ATOM 9734 C CA . ARG A 1 53 ? -12.768 -4.523 -3.579 1.00 0.00 53 ARG A CA 10
ATOM 9735 C C . ARG A 1 53 ? -14.294 -4.572 -3.689 1.00 0.00 53 ARG A C 10
ATOM 9736 O O . ARG A 1 53 ? -14.937 -5.418 -3.070 1.00 0.00 53 ARG A O 10
ATOM 9756 N N . ASN A 1 54 ? -14.828 -3.654 -4.481 1.00 0.00 54 ASN A N 10
ATOM 9757 C CA . ASN A 1 54 ? -16.266 -3.582 -4.679 1.00 0.00 54 ASN A CA 10
ATOM 9758 C C . ASN A 1 54 ? -16.575 -2.548 -5.763 1.00 0.00 54 ASN A C 10
ATOM 9759 O O . ASN A 1 54 ? -16.926 -2.906 -6.886 1.00 0.00 54 ASN A O 10
ATOM 9770 N N . LEU A 1 55 ? -16.434 -1.285 -5.389 1.00 0.00 55 LEU A N 10
ATOM 9771 C CA . LEU A 1 55 ? -16.694 -0.196 -6.315 1.00 0.00 55 LEU A CA 10
ATOM 9772 C C . LEU A 1 55 ? -16.957 1.088 -5.525 1.00 0.00 55 LEU A C 10
ATOM 9773 O O . LEU A 1 55 ? -17.643 1.063 -4.504 1.00 0.00 55 LEU A O 10
ATOM 9789 N N . THR A 1 56 ? -16.398 2.179 -6.028 1.00 0.00 56 THR A N 10
ATOM 9790 C CA . THR A 1 56 ? -16.564 3.470 -5.382 1.00 0.00 56 THR A CA 10
ATOM 9791 C C . THR A 1 56 ? -16.285 3.355 -3.882 1.00 0.00 56 THR A C 10
ATOM 9792 O O . THR A 1 56 ? -17.137 2.898 -3.122 1.00 0.00 56 THR A O 10
ATOM 9803 N N . GLU A 1 57 ? -15.089 3.778 -3.501 1.00 0.00 57 GLU A N 10
ATOM 9804 C CA . GLU A 1 57 ? -14.687 3.729 -2.105 1.00 0.00 57 GLU A CA 10
ATOM 9805 C C . GLU A 1 57 ? -13.365 4.474 -1.906 1.00 0.00 57 GLU A C 10
ATOM 9806 O O . GLU A 1 57 ? -12.571 4.595 -2.838 1.00 0.00 57 GLU A O 10
ATOM 9819 N N . LYS A 1 58 ? -13.170 4.953 -0.687 1.00 0.00 58 LYS A N 10
ATOM 9820 C CA . LYS A 1 58 ? -11.959 5.683 -0.354 1.00 0.00 58 LYS A CA 10
ATOM 9821 C C . LYS A 1 58 ? -10.936 4.718 0.249 1.00 0.00 58 LYS A C 10
ATOM 9822 O O . LYS A 1 58 ? -11.284 3.605 0.642 1.00 0.00 58 LYS A O 10
ATOM 9840 N N . ALA A 1 59 ? -9.696 5.179 0.304 1.00 0.00 59 ALA A N 10
ATOM 9841 C CA . ALA A 1 59 ? -8.620 4.370 0.852 1.00 0.00 59 ALA A CA 10
ATOM 9842 C C . ALA A 1 59 ? -7.509 5.288 1.366 1.00 0.00 59 ALA A C 10
ATOM 9843 O O . ALA A 1 59 ? -7.387 6.429 0.923 1.00 0.00 59 ALA A O 10
ATOM 9850 N N . SER A 1 60 ? -6.726 4.755 2.292 1.00 0.00 60 SER A N 10
ATOM 9851 C CA . SER A 1 60 ? -5.628 5.512 2.870 1.00 0.00 60 SER A CA 10
ATOM 9852 C C . SER A 1 60 ? -4.308 4.769 2.653 1.00 0.00 60 SER A C 10
ATOM 9853 O O . SER A 1 60 ? -4.135 3.650 3.133 1.00 0.00 60 SER A O 10
ATOM 9861 N N . PHE A 1 61 ? -3.412 5.422 1.928 1.00 0.00 61 PHE A N 10
ATOM 9862 C CA . PHE A 1 61 ? -2.113 4.837 1.640 1.00 0.00 61 PHE A CA 10
ATOM 9863 C C . PHE A 1 61 ? -1.026 5.455 2.523 1.00 0.00 61 PHE A C 10
ATOM 9864 O O . PHE A 1 61 ? -0.869 6.671 2.610 1.00 0.00 61 PHE A O 10
ATOM 9881 N N . TYR A 1 62 ? -0.269 4.577 3.183 1.00 0.00 62 TYR A N 10
ATOM 9882 C CA . TYR A 1 62 ? 0.803 5.002 4.061 1.00 0.00 62 TYR A CA 10
ATOM 9883 C C . TYR A 1 62 ? 2.079 4.245 3.723 1.00 0.00 62 TYR A C 10
ATOM 9884 O O . TYR A 1 62 ? 2.032 3.200 3.077 1.00 0.00 62 TYR A O 10
ATOM 9902 N N . TYR A 1 63 ? 3.223 4.775 4.162 1.00 0.00 63 TYR A N 10
ATOM 9903 C CA . TYR A 1 63 ? 4.503 4.149 3.902 1.00 0.00 63 TYR A CA 10
ATOM 9904 C C . TYR A 1 63 ? 5.546 4.683 4.873 1.00 0.00 63 TYR A C 10
ATOM 9905 O O . TYR A 1 63 ? 5.241 5.609 5.623 1.00 0.00 63 TYR A O 10
ATOM 9923 N N . ASN A 1 64 ? 6.736 4.102 4.845 1.00 0.00 64 ASN A N 10
ATOM 9924 C CA . ASN A 1 64 ? 7.803 4.536 5.731 1.00 0.00 64 ASN A CA 10
ATOM 9925 C C . ASN A 1 64 ? 9.047 3.682 5.481 1.00 0.00 64 ASN A C 10
ATOM 9926 O O . ASN A 1 64 ? 9.025 2.772 4.653 1.00 0.00 64 ASN A O 10
ATOM 9937 N N . PHE A 1 65 ? 10.105 4.006 6.211 1.00 0.00 65 PHE A N 10
ATOM 9938 C CA . PHE A 1 65 ? 11.356 3.281 6.078 1.00 0.00 65 PHE A CA 10
ATOM 9939 C C . PHE A 1 65 ? 12.214 3.433 7.336 1.00 0.00 65 PHE A C 10
ATOM 9940 O O . PHE A 1 65 ? 12.120 4.438 8.038 1.00 0.00 65 PHE A O 10
ATOM 9957 N N . TRP A 1 66 ? 13.032 2.420 7.582 1.00 0.00 66 TRP A N 10
ATOM 9958 C CA . TRP A 1 66 ? 13.906 2.428 8.743 1.00 0.00 66 TRP A CA 10
ATOM 9959 C C . TRP A 1 66 ? 14.960 1.336 8.549 1.00 0.00 66 TRP A C 10
ATOM 9960 O O . TRP A 1 66 ? 16.152 1.626 8.469 1.00 0.00 66 TRP A O 10
ATOM 9981 N N . GLU A 1 1 ? 15.293 8.199 -4.201 1.00 0.00 1 GLU A N 11
ATOM 9982 C CA . GLU A 1 1 ? 14.229 7.582 -3.428 1.00 0.00 1 GLU A CA 11
ATOM 9983 C C . GLU A 1 1 ? 13.774 6.282 -4.093 1.00 0.00 1 GLU A C 11
ATOM 9984 O O . GLU A 1 1 ? 14.073 6.041 -5.262 1.00 0.00 1 GLU A O 11
ATOM 9997 N N . GLY A 1 2 ? 13.059 5.478 -3.321 1.00 0.00 2 GLY A N 11
ATOM 9998 C CA . GLY A 1 2 ? 12.560 4.208 -3.821 1.00 0.00 2 GLY A CA 11
ATOM 9999 C C . GLY A 1 2 ? 11.553 4.422 -4.952 1.00 0.00 2 GLY A C 11
ATOM 10000 O O . GLY A 1 2 ? 11.561 5.463 -5.607 1.00 0.00 2 GLY A O 11
ATOM 10004 N N . THR A 1 3 ? 10.710 3.419 -5.148 1.00 0.00 3 THR A N 11
ATOM 10005 C CA . THR A 1 3 ? 9.698 3.484 -6.189 1.00 0.00 3 THR A CA 11
ATOM 10006 C C . THR A 1 3 ? 8.303 3.292 -5.590 1.00 0.00 3 THR A C 11
ATOM 10007 O O . THR A 1 3 ? 7.987 2.222 -5.073 1.00 0.00 3 THR A O 11
ATOM 10018 N N . TRP A 1 4 ? 7.506 4.346 -5.680 1.00 0.00 4 TRP A N 11
ATOM 10019 C CA . TRP A 1 4 ? 6.152 4.308 -5.153 1.00 0.00 4 TRP A CA 11
ATOM 10020 C C . TRP A 1 4 ? 5.188 4.187 -6.335 1.00 0.00 4 TRP A C 11
ATOM 10021 O O . TRP A 1 4 ? 5.376 4.837 -7.363 1.00 0.00 4 TRP A O 11
ATOM 10042 N N . GLN A 1 5 ? 4.177 3.352 -6.150 1.00 0.00 5 GLN A N 11
ATOM 10043 C CA . GLN A 1 5 ? 3.183 3.138 -7.188 1.00 0.00 5 GLN A CA 11
ATOM 10044 C C . GLN A 1 5 ? 1.806 2.902 -6.565 1.00 0.00 5 GLN A C 11
ATOM 10045 O O . GLN A 1 5 ? 1.385 1.759 -6.397 1.00 0.00 5 GLN A O 11
ATOM 10059 N N . HIS A 1 6 ? 1.143 4.002 -6.239 1.00 0.00 6 HIS A N 11
ATOM 10060 C CA . HIS A 1 6 ? -0.178 3.929 -5.637 1.00 0.00 6 HIS A CA 11
ATOM 10061 C C . HIS A 1 6 ? -1.245 4.108 -6.718 1.00 0.00 6 HIS A C 11
ATOM 10062 O O . HIS A 1 6 ? -1.111 4.963 -7.592 1.00 0.00 6 HIS A O 11
ATOM 10076 N N . GLY A 1 7 ? -2.281 3.288 -6.624 1.00 0.00 7 GLY A N 11
ATOM 10077 C CA . GLY A 1 7 ? -3.371 3.345 -7.583 1.00 0.00 7 GLY A CA 11
ATOM 10078 C C . GLY A 1 7 ? -4.708 3.015 -6.916 1.00 0.00 7 GLY A C 11
ATOM 10079 O O . GLY A 1 7 ? -4.811 2.866 -5.700 1.00 0.00 7 GLY A O 11
ATOM 10083 N N . TYR A 1 8 ? -5.743 2.904 -7.750 1.00 0.00 8 TYR A N 11
ATOM 10084 C CA . TYR A 1 8 ? -7.077 2.597 -7.275 1.00 0.00 8 TYR A CA 11
ATOM 10085 C C . TYR A 1 8 ? -7.884 1.944 -8.388 1.00 0.00 8 TYR A C 11
ATOM 10086 O O . TYR A 1 8 ? -8.250 2.632 -9.339 1.00 0.00 8 TYR A O 11
ATOM 10104 N N . GLY A 1 9 ? -8.143 0.651 -8.253 1.00 0.00 9 GLY A N 11
ATOM 10105 C CA . GLY A 1 9 ? -8.907 -0.068 -9.258 1.00 0.00 9 GLY A CA 11
ATOM 10106 C C . GLY A 1 9 ? -10.409 0.141 -9.059 1.00 0.00 9 GLY A C 11
ATOM 10107 O O . GLY A 1 9 ? -11.185 -0.813 -9.114 1.00 0.00 9 GLY A O 11
ATOM 10111 N N . VAL A 1 10 ? -10.775 1.394 -8.833 1.00 0.00 10 VAL A N 11
ATOM 10112 C CA . VAL A 1 10 ? -12.171 1.739 -8.625 1.00 0.00 10 VAL A CA 11
ATOM 10113 C C . VAL A 1 10 ? -12.911 0.531 -8.049 1.00 0.00 10 VAL A C 11
ATOM 10114 O O . VAL A 1 10 ? -13.720 -0.092 -8.735 1.00 0.00 10 VAL A O 11
ATOM 10127 N N . SER A 1 11 ? -12.608 0.235 -6.793 1.00 0.00 11 SER A N 11
ATOM 10128 C CA . SER A 1 11 ? -13.234 -0.888 -6.117 1.00 0.00 11 SER A CA 11
ATOM 10129 C C . SER A 1 11 ? -12.341 -1.375 -4.974 1.00 0.00 11 SER A C 11
ATOM 10130 O O . SER A 1 11 ? -12.834 -1.737 -3.907 1.00 0.00 11 SER A O 11
ATOM 10138 N N . SER A 1 12 ? -11.042 -1.368 -5.236 1.00 0.00 12 SER A N 11
ATOM 10139 C CA . SER A 1 12 ? -10.076 -1.804 -4.243 1.00 0.00 12 SER A CA 11
ATOM 10140 C C . SER A 1 12 ? -8.912 -0.814 -4.175 1.00 0.00 12 SER A C 11
ATOM 10141 O O . SER A 1 12 ? -8.824 0.103 -4.990 1.00 0.00 12 SER A O 11
ATOM 10149 N N . ALA A 1 13 ? -8.047 -1.033 -3.196 1.00 0.00 13 ALA A N 11
ATOM 10150 C CA . ALA A 1 13 ? -6.892 -0.171 -3.011 1.00 0.00 13 ALA A CA 11
ATOM 10151 C C . ALA A 1 13 ? -5.626 -1.028 -2.944 1.00 0.00 13 ALA A C 11
ATOM 10152 O O . ALA A 1 13 ? -5.560 -2.042 -2.253 1.00 0.00 13 ALA A O 11
ATOM 10159 N N . TYR A 1 14 ? -4.609 -0.591 -3.689 1.00 0.00 14 TYR A N 11
ATOM 10160 C CA . TYR A 1 14 ? -3.341 -1.291 -3.736 1.00 0.00 14 TYR A CA 11
ATOM 10161 C C . TYR A 1 14 ? -2.196 -0.294 -3.641 1.00 0.00 14 TYR A C 11
ATOM 10162 O O . TYR A 1 14 ? -2.341 0.827 -4.127 1.00 0.00 14 TYR A O 11
ATOM 10180 N N . SER A 1 15 ? -1.097 -0.709 -3.029 1.00 0.00 15 SER A N 11
ATOM 10181 C CA . SER A 1 15 ? 0.055 0.165 -2.884 1.00 0.00 15 SER A CA 11
ATOM 10182 C C . SER A 1 15 ? 1.344 -0.658 -2.921 1.00 0.00 15 SER A C 11
ATOM 10183 O O . SER A 1 15 ? 1.570 -1.505 -2.058 1.00 0.00 15 SER A O 11
ATOM 10191 N N . ASN A 1 16 ? 2.157 -0.380 -3.930 1.00 0.00 16 ASN A N 11
ATOM 10192 C CA . ASN A 1 16 ? 3.418 -1.084 -4.092 1.00 0.00 16 ASN A CA 11
ATOM 10193 C C . ASN A 1 16 ? 4.573 -0.087 -3.975 1.00 0.00 16 ASN A C 11
ATOM 10194 O O . ASN A 1 16 ? 4.658 0.901 -4.701 1.00 0.00 16 ASN A O 11
ATOM 10205 N N . TYR A 1 17 ? 5.472 -0.373 -3.031 1.00 0.00 17 TYR A N 11
ATOM 10206 C CA . TYR A 1 17 ? 6.624 0.474 -2.793 1.00 0.00 17 TYR A CA 11
ATOM 10207 C C . TYR A 1 17 ? 7.885 -0.376 -2.733 1.00 0.00 17 TYR A C 11
ATOM 10208 O O . TYR A 1 17 ? 7.914 -1.344 -1.974 1.00 0.00 17 TYR A O 11
ATOM 10226 N N . HIS A 1 18 ? 8.886 -0.007 -3.519 1.00 0.00 18 HIS A N 11
ATOM 10227 C CA . HIS A 1 18 ? 10.135 -0.750 -3.538 1.00 0.00 18 HIS A CA 11
ATOM 10228 C C . HIS A 1 18 ? 11.201 0.018 -2.755 1.00 0.00 18 HIS A C 11
ATOM 10229 O O . HIS A 1 18 ? 11.143 1.243 -2.657 1.00 0.00 18 HIS A O 11
ATOM 10243 N N . HIS A 1 19 ? 12.151 -0.733 -2.217 1.00 0.00 19 HIS A N 11
ATOM 10244 C CA . HIS A 1 19 ? 13.229 -0.138 -1.445 1.00 0.00 19 HIS A CA 11
ATOM 10245 C C . HIS A 1 19 ? 14.390 -1.129 -1.336 1.00 0.00 19 HIS A C 11
ATOM 10246 O O . HIS A 1 19 ? 14.182 -2.303 -1.035 1.00 0.00 19 HIS A O 11
ATOM 10260 N N . GLY A 1 20 ? 15.586 -0.619 -1.588 1.00 0.00 20 GLY A N 11
ATOM 10261 C CA . GLY A 1 20 ? 16.781 -1.444 -1.523 1.00 0.00 20 GLY A CA 11
ATOM 10262 C C . GLY A 1 20 ? 17.893 -0.738 -0.745 1.00 0.00 20 GLY A C 11
ATOM 10263 O O . GLY A 1 20 ? 19.064 -0.829 -1.108 1.00 0.00 20 GLY A O 11
ATOM 10267 N N . SER A 1 21 ? 17.487 -0.050 0.312 1.00 0.00 21 SER A N 11
ATOM 10268 C CA . SER A 1 21 ? 18.434 0.671 1.145 1.00 0.00 21 SER A CA 11
ATOM 10269 C C . SER A 1 21 ? 18.158 0.383 2.622 1.00 0.00 21 SER A C 11
ATOM 10270 O O . SER A 1 21 ? 19.078 0.083 3.382 1.00 0.00 21 SER A O 11
ATOM 10278 N N . LYS A 1 22 ? 16.888 0.483 2.984 1.00 0.00 22 LYS A N 11
ATOM 10279 C CA . LYS A 1 22 ? 16.479 0.237 4.357 1.00 0.00 22 LYS A CA 11
ATOM 10280 C C . LYS A 1 22 ? 15.083 -0.389 4.365 1.00 0.00 22 LYS A C 11
ATOM 10281 O O . LYS A 1 22 ? 14.372 -0.341 3.362 1.00 0.00 22 LYS A O 11
ATOM 10299 N N . THR A 1 23 ? 14.733 -0.961 5.507 1.00 0.00 23 THR A N 11
ATOM 10300 C CA . THR A 1 23 ? 13.434 -1.596 5.658 1.00 0.00 23 THR A CA 11
ATOM 10301 C C . THR A 1 23 ? 12.321 -0.648 5.206 1.00 0.00 23 THR A C 11
ATOM 10302 O O . THR A 1 23 ? 12.481 0.570 5.255 1.00 0.00 23 THR A O 11
ATOM 10313 N N . HIS A 1 24 ? 11.219 -1.244 4.776 1.00 0.00 24 HIS A N 11
ATOM 10314 C CA . HIS A 1 24 ? 10.080 -0.468 4.315 1.00 0.00 24 HIS A CA 11
ATOM 10315 C C . HIS A 1 24 ? 8.795 -1.274 4.516 1.00 0.00 24 HIS A C 11
ATOM 10316 O O . HIS A 1 24 ? 8.831 -2.502 4.573 1.00 0.00 24 HIS A O 11
ATOM 10331 N N . SER A 1 25 ? 7.690 -0.550 4.617 1.00 0.00 25 SER A N 11
ATOM 10332 C CA . SER A 1 25 ? 6.397 -1.182 4.811 1.00 0.00 25 SER A CA 11
ATOM 10333 C C . SER A 1 25 ? 5.302 -0.352 4.137 1.00 0.00 25 SER A C 11
ATOM 10334 O O . SER A 1 25 ? 5.300 0.875 4.234 1.00 0.00 25 SER A O 11
ATOM 10342 N N . ALA A 1 26 ? 4.398 -1.053 3.469 1.00 0.00 26 ALA A N 11
ATOM 10343 C CA . ALA A 1 26 ? 3.302 -0.396 2.779 1.00 0.00 26 ALA A CA 11
ATOM 10344 C C . ALA A 1 26 ? 1.983 -0.759 3.465 1.00 0.00 26 ALA A C 11
ATOM 10345 O O . ALA A 1 26 ? 1.602 -1.928 3.507 1.00 0.00 26 ALA A O 11
ATOM 10352 N N . THR A 1 27 ? 1.322 0.265 3.985 1.00 0.00 27 THR A N 11
ATOM 10353 C CA . THR A 1 27 ? 0.054 0.068 4.667 1.00 0.00 27 THR A CA 11
ATOM 10354 C C . THR A 1 27 ? -1.074 0.773 3.910 1.00 0.00 27 THR A C 11
ATOM 10355 O O . THR A 1 27 ? -0.939 1.934 3.527 1.00 0.00 27 THR A O 11
ATOM 10366 N N . VAL A 1 28 ? -2.161 0.040 3.716 1.00 0.00 28 VAL A N 11
ATOM 10367 C CA . VAL A 1 28 ? -3.311 0.580 3.011 1.00 0.00 28 VAL A CA 11
ATOM 10368 C C . VAL A 1 28 ? -4.590 0.185 3.753 1.00 0.00 28 VAL A C 11
ATOM 10369 O O . VAL A 1 28 ? -4.823 -0.995 4.009 1.00 0.00 28 VAL A O 11
ATOM 10382 N N . VAL A 1 29 ? -5.384 1.195 4.077 1.00 0.00 29 VAL A N 11
ATOM 10383 C CA . VAL A 1 29 ? -6.632 0.968 4.784 1.00 0.00 29 VAL A CA 11
ATOM 10384 C C . VAL A 1 29 ? -7.805 1.315 3.865 1.00 0.00 29 VAL A C 11
ATOM 10385 O O . VAL A 1 29 ? -7.771 2.325 3.164 1.00 0.00 29 VAL A O 11
ATOM 10398 N N . ASN A 1 30 ? -8.815 0.458 3.897 1.00 0.00 30 ASN A N 11
ATOM 10399 C CA . ASN A 1 30 ? -9.996 0.662 3.075 1.00 0.00 30 ASN A CA 11
ATOM 10400 C C . ASN A 1 30 ? -11.097 1.302 3.922 1.00 0.00 30 ASN A C 11
ATOM 10401 O O . ASN A 1 30 ? -11.706 0.638 4.760 1.00 0.00 30 ASN A O 11
ATOM 10412 N N . ASN A 1 31 ? -11.320 2.584 3.674 1.00 0.00 31 ASN A N 11
ATOM 10413 C CA . ASN A 1 31 ? -12.338 3.322 4.404 1.00 0.00 31 ASN A CA 11
ATOM 10414 C C . ASN A 1 31 ? -13.659 3.255 3.635 1.00 0.00 31 ASN A C 11
ATOM 10415 O O . ASN A 1 31 ? -14.014 4.193 2.922 1.00 0.00 31 ASN A O 11
ATOM 10426 N N . ASN A 1 32 ? -14.351 2.138 3.806 1.00 0.00 32 ASN A N 11
ATOM 10427 C CA . ASN A 1 32 ? -15.625 1.937 3.137 1.00 0.00 32 ASN A CA 11
ATOM 10428 C C . ASN A 1 32 ? -16.382 0.799 3.823 1.00 0.00 32 ASN A C 11
ATOM 10429 O O . ASN A 1 32 ? -17.488 0.997 4.325 1.00 0.00 32 ASN A O 11
ATOM 10440 N N . THR A 1 33 ? -15.757 -0.370 3.823 1.00 0.00 33 THR A N 11
ATOM 10441 C CA . THR A 1 33 ? -16.358 -1.540 4.439 1.00 0.00 33 THR A CA 11
ATOM 10442 C C . THR A 1 33 ? -15.606 -1.916 5.717 1.00 0.00 33 THR A C 11
ATOM 10443 O O . THR A 1 33 ? -16.095 -2.710 6.519 1.00 0.00 33 THR A O 11
ATOM 10454 N N . GLY A 1 34 ? -14.428 -1.328 5.867 1.00 0.00 34 GLY A N 11
ATOM 10455 C CA . GLY A 1 34 ? -13.604 -1.591 7.034 1.00 0.00 34 GLY A CA 11
ATOM 10456 C C . GLY A 1 34 ? -12.529 -2.634 6.722 1.00 0.00 34 GLY A C 11
ATOM 10457 O O . GLY A 1 34 ? -12.480 -3.688 7.354 1.00 0.00 34 GLY A O 11
ATOM 10461 N N . ARG A 1 35 ? -11.694 -2.303 5.748 1.00 0.00 35 ARG A N 11
ATOM 10462 C CA . ARG A 1 35 ? -10.623 -3.198 5.344 1.00 0.00 35 ARG A CA 11
ATOM 10463 C C . ARG A 1 35 ? -9.262 -2.547 5.598 1.00 0.00 35 ARG A C 11
ATOM 10464 O O . ARG A 1 35 ? -9.149 -1.322 5.608 1.00 0.00 35 ARG A O 11
ATOM 10484 N N . GLN A 1 36 ? -8.264 -3.394 5.798 1.00 0.00 36 GLN A N 11
ATOM 10485 C CA . GLN A 1 36 ? -6.916 -2.916 6.052 1.00 0.00 36 GLN A CA 11
ATOM 10486 C C . GLN A 1 36 ? -5.892 -3.991 5.679 1.00 0.00 36 GLN A C 11
ATOM 10487 O O . GLN A 1 36 ? -6.153 -5.183 5.837 1.00 0.00 36 GLN A O 11
ATOM 10501 N N . GLY A 1 37 ? -4.750 -3.531 5.191 1.00 0.00 37 GLY A N 11
ATOM 10502 C CA . GLY A 1 37 ? -3.686 -4.438 4.795 1.00 0.00 37 GLY A CA 11
ATOM 10503 C C . GLY A 1 37 ? -2.312 -3.835 5.092 1.00 0.00 37 GLY A C 11
ATOM 10504 O O . GLY A 1 37 ? -2.212 -2.680 5.503 1.00 0.00 37 GLY A O 11
ATOM 10508 N N . LYS A 1 38 ? -1.286 -4.645 4.873 1.00 0.00 38 LYS A N 11
ATOM 10509 C CA . LYS A 1 38 ? 0.078 -4.206 5.113 1.00 0.00 38 LYS A CA 11
ATOM 10510 C C . LYS A 1 38 ? 1.047 -5.317 4.702 1.00 0.00 38 LYS A C 11
ATOM 10511 O O . LYS A 1 38 ? 0.810 -6.489 4.989 1.00 0.00 38 LYS A O 11
ATOM 10529 N N . ASP A 1 39 ? 2.117 -4.909 4.036 1.00 0.00 39 ASP A N 11
ATOM 10530 C CA . ASP A 1 39 ? 3.122 -5.855 3.583 1.00 0.00 39 ASP A CA 11
ATOM 10531 C C . ASP A 1 39 ? 4.509 -5.358 3.996 1.00 0.00 39 ASP A C 11
ATOM 10532 O O . ASP A 1 39 ? 5.231 -4.779 3.187 1.00 0.00 39 ASP A O 11
ATOM 10542 N N . THR A 1 40 ? 4.838 -5.602 5.256 1.00 0.00 40 THR A N 11
ATOM 10543 C CA . THR A 1 40 ? 6.125 -5.185 5.787 1.00 0.00 40 THR A CA 11
ATOM 10544 C C . THR A 1 40 ? 7.232 -6.120 5.297 1.00 0.00 40 THR A C 11
ATOM 10545 O O . THR A 1 40 ? 7.074 -7.340 5.319 1.00 0.00 40 THR A O 11
ATOM 10556 N N . GLN A 1 41 ? 8.328 -5.513 4.867 1.00 0.00 41 GLN A N 11
ATOM 10557 C CA . GLN A 1 41 ? 9.461 -6.277 4.372 1.00 0.00 41 GLN A CA 11
ATOM 10558 C C . GLN A 1 41 ? 10.770 -5.548 4.685 1.00 0.00 41 GLN A C 11
ATOM 10559 O O . GLN A 1 41 ? 10.755 -4.402 5.131 1.00 0.00 41 GLN A O 11
ATOM 10573 N N . ARG A 1 42 ? 11.870 -6.243 4.438 1.00 0.00 42 ARG A N 11
ATOM 10574 C CA . ARG A 1 42 ? 13.185 -5.677 4.689 1.00 0.00 42 ARG A CA 11
ATOM 10575 C C . ARG A 1 42 ? 13.690 -4.939 3.447 1.00 0.00 42 ARG A C 11
ATOM 10576 O O . ARG A 1 42 ? 12.939 -4.732 2.495 1.00 0.00 42 ARG A O 11
ATOM 10596 N N . ALA A 1 43 ? 14.960 -4.563 3.497 1.00 0.00 43 ALA A N 11
ATOM 10597 C CA . ALA A 1 43 ? 15.574 -3.853 2.389 1.00 0.00 43 ALA A CA 11
ATOM 10598 C C . ALA A 1 43 ? 15.750 -4.811 1.209 1.00 0.00 43 ALA A C 11
ATOM 10599 O O . ALA A 1 43 ? 16.304 -5.899 1.366 1.00 0.00 43 ALA A O 11
ATOM 10606 N N . GLY A 1 44 ? 15.269 -4.373 0.055 1.00 0.00 44 GLY A N 11
ATOM 10607 C CA . GLY A 1 44 ? 15.367 -5.179 -1.150 1.00 0.00 44 GLY A CA 11
ATOM 10608 C C . GLY A 1 44 ? 14.165 -6.117 -1.281 1.00 0.00 44 GLY A C 11
ATOM 10609 O O . GLY A 1 44 ? 14.283 -7.320 -1.050 1.00 0.00 44 GLY A O 11
ATOM 10613 N N . VAL A 1 45 ? 13.035 -5.532 -1.651 1.00 0.00 45 VAL A N 11
ATOM 10614 C CA . VAL A 1 45 ? 11.813 -6.300 -1.815 1.00 0.00 45 VAL A CA 11
ATOM 10615 C C . VAL A 1 45 ? 10.695 -5.374 -2.297 1.00 0.00 45 VAL A C 11
ATOM 10616 O O . VAL A 1 45 ? 10.807 -4.153 -2.195 1.00 0.00 45 VAL A O 11
ATOM 10629 N N . TRP A 1 46 ? 9.641 -5.990 -2.812 1.00 0.00 46 TRP A N 11
ATOM 10630 C CA . TRP A 1 46 ? 8.503 -5.236 -3.311 1.00 0.00 46 TRP A CA 11
ATOM 10631 C C . TRP A 1 46 ? 7.343 -5.428 -2.333 1.00 0.00 46 TRP A C 11
ATOM 10632 O O . TRP A 1 46 ? 6.802 -6.527 -2.213 1.00 0.00 46 TRP A O 11
ATOM 10653 N N . ALA A 1 47 ? 6.994 -4.343 -1.658 1.00 0.00 47 ALA A N 11
ATOM 10654 C CA . ALA A 1 47 ? 5.908 -4.379 -0.693 1.00 0.00 47 ALA A CA 11
ATOM 10655 C C . ALA A 1 47 ? 4.602 -3.985 -1.387 1.00 0.00 47 ALA A C 11
ATOM 10656 O O . ALA A 1 47 ? 4.360 -2.806 -1.639 1.00 0.00 47 ALA A O 11
ATOM 10663 N N . LYS A 1 48 ? 3.795 -4.996 -1.677 1.00 0.00 48 LYS A N 11
ATOM 10664 C CA . LYS A 1 48 ? 2.521 -4.771 -2.337 1.00 0.00 48 LYS A CA 11
ATOM 10665 C C . LYS A 1 48 ? 1.384 -5.088 -1.363 1.00 0.00 48 LYS A C 11
ATOM 10666 O O . LYS A 1 48 ? 1.217 -6.234 -0.951 1.00 0.00 48 LYS A O 11
ATOM 10684 N N . ALA A 1 49 ? 0.632 -4.051 -1.024 1.00 0.00 49 ALA A N 11
ATOM 10685 C CA . ALA A 1 49 ? -0.484 -4.204 -0.107 1.00 0.00 49 ALA A CA 11
ATOM 10686 C C . ALA A 1 49 ? -1.797 -4.049 -0.877 1.00 0.00 49 ALA A C 11
ATOM 10687 O O . ALA A 1 49 ? -1.871 -3.284 -1.836 1.00 0.00 49 ALA A O 11
ATOM 10694 N N . THR A 1 50 ? -2.801 -4.788 -0.427 1.00 0.00 50 THR A N 11
ATOM 10695 C CA . THR A 1 50 ? -4.107 -4.743 -1.062 1.00 0.00 50 THR A CA 11
ATOM 10696 C C . THR A 1 50 ? -5.214 -4.884 -0.016 1.00 0.00 50 THR A C 11
ATOM 10697 O O . THR A 1 50 ? -5.029 -5.550 1.002 1.00 0.00 50 THR A O 11
ATOM 10708 N N . VAL A 1 51 ? -6.340 -4.247 -0.302 1.00 0.00 51 VAL A N 11
ATOM 10709 C CA . VAL A 1 51 ? -7.476 -4.293 0.602 1.00 0.00 51 VAL A CA 11
ATOM 10710 C C . VAL A 1 51 ? -8.696 -3.678 -0.087 1.00 0.00 51 VAL A C 11
ATOM 10711 O O . VAL A 1 51 ? -8.561 -2.751 -0.885 1.00 0.00 51 VAL A O 11
ATOM 10724 N N . GLY A 1 52 ? -9.859 -4.218 0.245 1.00 0.00 52 GLY A N 11
ATOM 10725 C CA . GLY A 1 52 ? -11.101 -3.734 -0.332 1.00 0.00 52 GLY A CA 11
ATOM 10726 C C . GLY A 1 52 ? -11.352 -4.365 -1.703 1.00 0.00 52 GLY A C 11
ATOM 10727 O O . GLY A 1 52 ? -10.585 -5.219 -2.147 1.00 0.00 52 GLY A O 11
ATOM 10731 N N . ARG A 1 53 ? -12.428 -3.921 -2.336 1.00 0.00 53 ARG A N 11
ATOM 10732 C CA . ARG A 1 53 ? -12.789 -4.432 -3.647 1.00 0.00 53 ARG A CA 11
ATOM 10733 C C . ARG A 1 53 ? -14.311 -4.479 -3.798 1.00 0.00 53 ARG A C 11
ATOM 10734 O O . ARG A 1 53 ? -14.969 -5.345 -3.223 1.00 0.00 53 ARG A O 11
ATOM 10754 N N . ASN A 1 54 ? -14.826 -3.537 -4.574 1.00 0.00 54 ASN A N 11
ATOM 10755 C CA . ASN A 1 54 ? -16.258 -3.460 -4.807 1.00 0.00 54 ASN A CA 11
ATOM 10756 C C . ASN A 1 54 ? -16.536 -2.439 -5.912 1.00 0.00 54 ASN A C 11
ATOM 10757 O O . ASN A 1 54 ? -16.877 -2.810 -7.034 1.00 0.00 54 ASN A O 11
ATOM 10768 N N . LEU A 1 55 ? -16.381 -1.172 -5.556 1.00 0.00 55 LEU A N 11
ATOM 10769 C CA . LEU A 1 55 ? -16.612 -0.094 -6.503 1.00 0.00 55 LEU A CA 11
ATOM 10770 C C . LEU A 1 55 ? -16.857 1.208 -5.738 1.00 0.00 55 LEU A C 11
ATOM 10771 O O . LEU A 1 55 ? -17.574 1.219 -4.739 1.00 0.00 55 LEU A O 11
ATOM 10787 N N . THR A 1 56 ? -16.247 2.273 -6.236 1.00 0.00 56 THR A N 11
ATOM 10788 C CA . THR A 1 56 ? -16.390 3.577 -5.612 1.00 0.00 56 THR A CA 11
ATOM 10789 C C . THR A 1 56 ? -16.197 3.468 -4.098 1.00 0.00 56 THR A C 11
ATOM 10790 O O . THR A 1 56 ? -17.118 3.089 -3.377 1.00 0.00 56 THR A O 11
ATOM 10801 N N . GLU A 1 57 ? -14.993 3.807 -3.662 1.00 0.00 57 GLU A N 11
ATOM 10802 C CA . GLU A 1 57 ? -14.667 3.752 -2.247 1.00 0.00 57 GLU A CA 11
ATOM 10803 C C . GLU A 1 57 ? -13.360 4.500 -1.973 1.00 0.00 57 GLU A C 11
ATOM 10804 O O . GLU A 1 57 ? -12.547 4.686 -2.877 1.00 0.00 57 GLU A O 11
ATOM 10817 N N . LYS A 1 58 ? -13.200 4.908 -0.723 1.00 0.00 58 LYS A N 11
ATOM 10818 C CA . LYS A 1 58 ? -12.006 5.632 -0.320 1.00 0.00 58 LYS A CA 11
ATOM 10819 C C . LYS A 1 58 ? -10.954 4.637 0.175 1.00 0.00 58 LYS A C 11
ATOM 10820 O O . LYS A 1 58 ? -11.236 3.447 0.311 1.00 0.00 58 LYS A O 11
ATOM 10838 N N . ALA A 1 59 ? -9.764 5.161 0.430 1.00 0.00 59 ALA A N 11
ATOM 10839 C CA . ALA A 1 59 ? -8.669 4.333 0.906 1.00 0.00 59 ALA A CA 11
ATOM 10840 C C . ALA A 1 59 ? -7.553 5.232 1.443 1.00 0.00 59 ALA A C 11
ATOM 10841 O O . ALA A 1 59 ? -7.382 6.359 0.981 1.00 0.00 59 ALA A O 11
ATOM 10848 N N . SER A 1 60 ? -6.822 4.699 2.411 1.00 0.00 60 SER A N 11
ATOM 10849 C CA . SER A 1 60 ? -5.728 5.438 3.016 1.00 0.00 60 SER A CA 11
ATOM 10850 C C . SER A 1 60 ? -4.405 4.709 2.772 1.00 0.00 60 SER A C 11
ATOM 10851 O O . SER A 1 60 ? -4.219 3.583 3.231 1.00 0.00 60 SER A O 11
ATOM 10859 N N . PHE A 1 61 ? -3.521 5.380 2.048 1.00 0.00 61 PHE A N 11
ATOM 10860 C CA . PHE A 1 61 ? -2.221 4.810 1.737 1.00 0.00 61 PHE A CA 11
ATOM 10861 C C . PHE A 1 61 ? -1.129 5.422 2.616 1.00 0.00 61 PHE A C 11
ATOM 10862 O O . PHE A 1 61 ? -0.979 6.637 2.721 1.00 0.00 61 PHE A O 11
ATOM 10879 N N . TYR A 1 62 ? -0.359 4.538 3.255 1.00 0.00 62 TYR A N 11
ATOM 10880 C CA . TYR A 1 62 ? 0.720 4.957 4.128 1.00 0.00 62 TYR A CA 11
ATOM 10881 C C . TYR A 1 62 ? 1.995 4.209 3.769 1.00 0.00 62 TYR A C 11
ATOM 10882 O O . TYR A 1 62 ? 1.946 3.174 3.108 1.00 0.00 62 TYR A O 11
ATOM 10900 N N . TYR A 1 63 ? 3.141 4.737 4.206 1.00 0.00 63 TYR A N 11
ATOM 10901 C CA . TYR A 1 63 ? 4.421 4.118 3.927 1.00 0.00 63 TYR A CA 11
ATOM 10902 C C . TYR A 1 63 ? 5.466 4.627 4.911 1.00 0.00 63 TYR A C 11
ATOM 10903 O O . TYR A 1 63 ? 5.165 5.540 5.677 1.00 0.00 63 TYR A O 11
ATOM 10921 N N . ASN A 1 64 ? 6.652 4.038 4.873 1.00 0.00 64 ASN A N 11
ATOM 10922 C CA . ASN A 1 64 ? 7.720 4.448 5.770 1.00 0.00 64 ASN A CA 11
ATOM 10923 C C . ASN A 1 64 ? 8.974 3.624 5.473 1.00 0.00 64 ASN A C 11
ATOM 10924 O O . ASN A 1 64 ? 8.968 2.777 4.582 1.00 0.00 64 ASN A O 11
ATOM 10935 N N . PHE A 1 65 ? 10.020 3.900 6.238 1.00 0.00 65 PHE A N 11
ATOM 10936 C CA . PHE A 1 65 ? 11.278 3.195 6.069 1.00 0.00 65 PHE A CA 11
ATOM 10937 C C . PHE A 1 65 ? 12.135 3.291 7.333 1.00 0.00 65 PHE A C 11
ATOM 10938 O O . PHE A 1 65 ? 12.047 4.268 8.074 1.00 0.00 65 PHE A O 11
ATOM 10955 N N . TRP A 1 66 ? 12.946 2.263 7.539 1.00 0.00 66 TRP A N 11
ATOM 10956 C CA . TRP A 1 66 ? 13.818 2.219 8.701 1.00 0.00 66 TRP A CA 11
ATOM 10957 C C . TRP A 1 66 ? 14.825 1.087 8.493 1.00 0.00 66 TRP A C 11
ATOM 10958 O O . TRP A 1 66 ? 15.962 1.170 8.956 1.00 0.00 66 TRP A O 11
ATOM 10979 N N . GLU A 1 1 ? 11.336 9.464 -2.247 1.00 0.00 1 GLU A N 12
ATOM 10980 C CA . GLU A 1 1 ? 12.163 8.839 -3.266 1.00 0.00 1 GLU A CA 12
ATOM 10981 C C . GLU A 1 1 ? 11.678 7.415 -3.543 1.00 0.00 1 GLU A C 12
ATOM 10982 O O . GLU A 1 1 ? 10.492 7.121 -3.406 1.00 0.00 1 GLU A O 12
ATOM 10995 N N . GLY A 1 2 ? 12.622 6.567 -3.927 1.00 0.00 2 GLY A N 12
ATOM 10996 C CA . GLY A 1 2 ? 12.306 5.181 -4.224 1.00 0.00 2 GLY A CA 12
ATOM 10997 C C . GLY A 1 2 ? 11.295 5.082 -5.369 1.00 0.00 2 GLY A C 12
ATOM 10998 O O . GLY A 1 2 ? 11.167 6.007 -6.170 1.00 0.00 2 GLY A O 12
ATOM 11002 N N . THR A 1 3 ? 10.604 3.952 -5.410 1.00 0.00 3 THR A N 12
ATOM 11003 C CA . THR A 1 3 ? 9.609 3.721 -6.444 1.00 0.00 3 THR A CA 12
ATOM 11004 C C . THR A 1 3 ? 8.234 3.483 -5.817 1.00 0.00 3 THR A C 12
ATOM 11005 O O . THR A 1 3 ? 7.969 2.407 -5.283 1.00 0.00 3 THR A O 12
ATOM 11016 N N . TRP A 1 4 ? 7.395 4.505 -5.903 1.00 0.00 4 TRP A N 12
ATOM 11017 C CA . TRP A 1 4 ? 6.054 4.421 -5.351 1.00 0.00 4 TRP A CA 12
ATOM 11018 C C . TRP A 1 4 ? 5.074 4.250 -6.513 1.00 0.00 4 TRP A C 12
ATOM 11019 O O . TRP A 1 4 ? 5.205 4.911 -7.542 1.00 0.00 4 TRP A O 12
ATOM 11040 N N . GLN A 1 5 ? 4.114 3.360 -6.309 1.00 0.00 5 GLN A N 12
ATOM 11041 C CA . GLN A 1 5 ? 3.112 3.094 -7.328 1.00 0.00 5 GLN A CA 12
ATOM 11042 C C . GLN A 1 5 ? 1.741 2.887 -6.682 1.00 0.00 5 GLN A C 12
ATOM 11043 O O . GLN A 1 5 ? 1.312 1.753 -6.477 1.00 0.00 5 GLN A O 12
ATOM 11057 N N . HIS A 1 6 ? 1.090 4.001 -6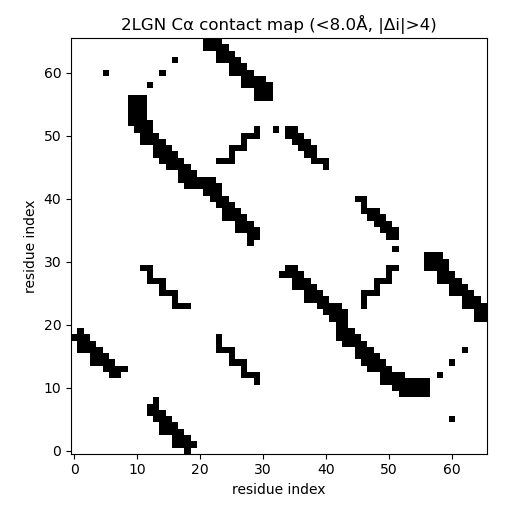.380 1.00 0.00 6 HIS A N 12
ATOM 11058 C CA . HIS A 1 6 ? -0.224 3.956 -5.761 1.00 0.00 6 HIS A CA 12
ATOM 11059 C C . HIS A 1 6 ? -1.303 3.994 -6.845 1.00 0.00 6 HIS A C 12
ATOM 11060 O O . HIS A 1 6 ? -1.198 4.757 -7.804 1.00 0.00 6 HIS A O 12
ATOM 11074 N N . GLY A 1 7 ? -2.315 3.159 -6.656 1.00 0.00 7 GLY A N 12
ATOM 11075 C CA . GLY A 1 7 ? -3.412 3.087 -7.606 1.00 0.00 7 GLY A CA 12
ATOM 11076 C C . GLY A 1 7 ? -4.741 2.839 -6.891 1.00 0.00 7 GLY A C 12
ATOM 11077 O O . GLY A 1 7 ? -4.839 2.867 -5.666 1.00 0.00 7 GLY A O 12
ATOM 11081 N N . TYR A 1 8 ? -5.778 2.593 -7.695 1.00 0.00 8 TYR A N 12
ATOM 11082 C CA . TYR A 1 8 ? -7.106 2.340 -7.173 1.00 0.00 8 TYR A CA 12
ATOM 11083 C C . TYR A 1 8 ? -7.962 1.675 -8.241 1.00 0.00 8 TYR A C 12
ATOM 11084 O O . TYR A 1 8 ? -8.456 2.373 -9.126 1.00 0.00 8 TYR A O 12
ATOM 11102 N N . GLY A 1 9 ? -8.122 0.364 -8.143 1.00 0.00 9 GLY A N 12
ATOM 11103 C CA . GLY A 1 9 ? -8.920 -0.368 -9.111 1.00 0.00 9 GLY A CA 12
ATOM 11104 C C . GLY A 1 9 ? -10.415 -0.152 -8.864 1.00 0.00 9 GLY A C 12
ATOM 11105 O O . GLY A 1 9 ? -11.174 -1.114 -8.754 1.00 0.00 9 GLY A O 12
ATOM 11109 N N . VAL A 1 10 ? -10.792 1.115 -8.784 1.00 0.00 10 VAL A N 12
ATOM 11110 C CA . VAL A 1 10 ? -12.182 1.469 -8.551 1.00 0.00 10 VAL A CA 12
ATOM 11111 C C . VAL A 1 10 ? -12.908 0.279 -7.921 1.00 0.00 10 VAL A C 12
ATOM 11112 O O . VAL A 1 10 ? -13.745 -0.354 -8.564 1.00 0.00 10 VAL A O 12
ATOM 11125 N N . SER A 1 11 ? -12.562 0.010 -6.671 1.00 0.00 11 SER A N 12
ATOM 11126 C CA . SER A 1 11 ? -13.170 -1.093 -5.947 1.00 0.00 11 SER A CA 12
ATOM 11127 C C . SER A 1 11 ? -12.237 -1.564 -4.830 1.00 0.00 11 SER A C 12
ATOM 11128 O O . SER A 1 11 ? -12.692 -1.917 -3.743 1.00 0.00 11 SER A O 12
ATOM 11136 N N . SER A 1 12 ? -10.948 -1.554 -5.136 1.00 0.00 12 SER A N 12
ATOM 11137 C CA . SER A 1 12 ? -9.946 -1.976 -4.171 1.00 0.00 12 SER A CA 12
ATOM 11138 C C . SER A 1 12 ? -8.792 -0.972 -4.143 1.00 0.00 12 SER A C 12
ATOM 11139 O O . SER A 1 12 ? -8.696 -0.106 -5.011 1.00 0.00 12 SER A O 12
ATOM 11147 N N . ALA A 1 13 ? -7.944 -1.123 -3.136 1.00 0.00 13 ALA A N 12
ATOM 11148 C CA . ALA A 1 13 ? -6.799 -0.240 -2.983 1.00 0.00 13 ALA A CA 12
ATOM 11149 C C . ALA A 1 13 ? -5.525 -1.079 -2.872 1.00 0.00 13 ALA A C 12
ATOM 11150 O O . ALA A 1 13 ? -5.435 -2.032 -2.101 1.00 0.00 13 ALA A O 12
ATOM 11157 N N . TYR A 1 14 ? -4.527 -0.698 -3.673 1.00 0.00 14 TYR A N 12
ATOM 11158 C CA . TYR A 1 14 ? -3.255 -1.391 -3.690 1.00 0.00 14 TYR A CA 12
ATOM 11159 C C . TYR A 1 14 ? -2.117 -0.383 -3.607 1.00 0.00 14 TYR A C 12
ATOM 11160 O O . TYR A 1 14 ? -2.263 0.721 -4.128 1.00 0.00 14 TYR A O 12
ATOM 11178 N N . SER A 1 15 ? -1.025 -0.773 -2.967 1.00 0.00 15 SER A N 12
ATOM 11179 C CA . SER A 1 15 ? 0.119 0.113 -2.831 1.00 0.00 15 SER A CA 12
ATOM 11180 C C . SER A 1 15 ? 1.417 -0.696 -2.883 1.00 0.00 15 SER A C 12
ATOM 11181 O O . SER A 1 15 ? 1.663 -1.538 -2.021 1.00 0.00 15 SER A O 12
ATOM 11189 N N . ASN A 1 16 ? 2.212 -0.413 -3.904 1.00 0.00 16 ASN A N 12
ATOM 11190 C CA . ASN A 1 16 ? 3.478 -1.104 -4.081 1.00 0.00 16 ASN A CA 12
ATOM 11191 C C . ASN A 1 16 ? 4.622 -0.091 -4.006 1.00 0.00 16 ASN A C 12
ATOM 11192 O O . ASN A 1 16 ? 4.696 0.869 -4.770 1.00 0.00 16 ASN A O 12
ATOM 11203 N N . TYR A 1 17 ? 5.526 -0.330 -3.052 1.00 0.00 17 TYR A N 12
ATOM 11204 C CA . TYR A 1 17 ? 6.669 0.537 -2.850 1.00 0.00 17 TYR A CA 12
ATOM 11205 C C . TYR A 1 17 ? 7.941 -0.294 -2.778 1.00 0.00 17 TYR A C 12
ATOM 11206 O O . TYR A 1 17 ? 7.992 -1.236 -1.987 1.00 0.00 17 TYR A O 12
ATOM 11224 N N . HIS A 1 18 ? 8.928 0.060 -3.588 1.00 0.00 18 HIS A N 12
ATOM 11225 C CA . HIS A 1 18 ? 10.186 -0.668 -3.598 1.00 0.00 18 HIS A CA 12
ATOM 11226 C C . HIS A 1 18 ? 11.231 0.102 -2.789 1.00 0.00 18 HIS A C 12
ATOM 11227 O O . HIS A 1 18 ? 11.145 1.322 -2.658 1.00 0.00 18 HIS A O 12
ATOM 11241 N N . HIS A 1 19 ? 12.195 -0.642 -2.266 1.00 0.00 19 HIS A N 12
ATOM 11242 C CA . HIS A 1 19 ? 13.255 -0.045 -1.473 1.00 0.00 19 HIS A CA 12
ATOM 11243 C C . HIS A 1 19 ? 14.429 -1.020 -1.367 1.00 0.00 19 HIS A C 12
ATOM 11244 O O . HIS A 1 19 ? 14.238 -2.195 -1.057 1.00 0.00 19 HIS A O 12
ATOM 11258 N N . GLY A 1 20 ? 15.617 -0.497 -1.631 1.00 0.00 20 GLY A N 12
ATOM 11259 C CA . GLY A 1 20 ? 16.822 -1.308 -1.570 1.00 0.00 20 GLY A CA 12
ATOM 11260 C C . GLY A 1 20 ? 17.925 -0.592 -0.788 1.00 0.00 20 GLY A C 12
ATOM 11261 O O . GLY A 1 20 ? 19.099 -0.674 -1.147 1.00 0.00 20 GLY A O 12
ATOM 11265 N N . SER A 1 21 ? 17.509 0.095 0.266 1.00 0.00 21 SER A N 12
ATOM 11266 C CA . SER A 1 21 ? 18.447 0.826 1.101 1.00 0.00 21 SER A CA 12
ATOM 11267 C C . SER A 1 21 ? 18.184 0.518 2.576 1.00 0.00 21 SER A C 12
ATOM 11268 O O . SER A 1 21 ? 19.110 0.209 3.325 1.00 0.00 21 SER A O 12
ATOM 11276 N N . LYS A 1 22 ? 16.916 0.613 2.951 1.00 0.00 22 LYS A N 12
ATOM 11277 C CA . LYS A 1 22 ? 16.519 0.349 4.323 1.00 0.00 22 LYS A CA 12
ATOM 11278 C C . LYS A 1 22 ? 15.122 -0.273 4.335 1.00 0.00 22 LYS A C 12
ATOM 11279 O O . LYS A 1 22 ? 14.402 -0.210 3.339 1.00 0.00 22 LYS A O 12
ATOM 11297 N N . THR A 1 23 ? 14.780 -0.860 5.472 1.00 0.00 23 THR A N 12
ATOM 11298 C CA . THR A 1 23 ? 13.481 -1.494 5.626 1.00 0.00 23 THR A CA 12
ATOM 11299 C C . THR A 1 23 ? 12.369 -0.549 5.166 1.00 0.00 23 THR A C 12
ATOM 11300 O O . THR A 1 23 ? 12.529 0.669 5.204 1.00 0.00 23 THR A O 12
ATOM 11311 N N . HIS A 1 24 ? 11.265 -1.148 4.742 1.00 0.00 24 HIS A N 12
ATOM 11312 C CA . HIS A 1 24 ? 10.127 -0.376 4.275 1.00 0.00 24 HIS A CA 12
ATOM 11313 C C . HIS A 1 24 ? 8.843 -1.185 4.469 1.00 0.00 24 HIS A C 12
ATOM 11314 O O . HIS A 1 24 ? 8.882 -2.413 4.529 1.00 0.00 24 HIS A O 12
ATOM 11329 N N . SER A 1 25 ? 7.735 -0.464 4.562 1.00 0.00 25 SER A N 12
ATOM 11330 C CA . SER A 1 25 ? 6.442 -1.100 4.748 1.00 0.00 25 SER A CA 12
ATOM 11331 C C . SER A 1 25 ? 5.352 -0.283 4.052 1.00 0.00 25 SER A C 12
ATOM 11332 O O . SER A 1 25 ? 5.363 0.946 4.106 1.00 0.00 25 SER A O 12
ATOM 11340 N N . ALA A 1 26 ? 4.436 -0.998 3.416 1.00 0.00 26 ALA A N 12
ATOM 11341 C CA . ALA A 1 26 ? 3.342 -0.354 2.710 1.00 0.00 26 ALA A CA 12
ATOM 11342 C C . ALA A 1 26 ? 2.018 -0.731 3.378 1.00 0.00 26 ALA A C 12
ATOM 11343 O O . ALA A 1 26 ? 1.597 -1.885 3.324 1.00 0.00 26 ALA A O 12
ATOM 11350 N N . THR A 1 27 ? 1.399 0.266 3.994 1.00 0.00 27 THR A N 12
ATOM 11351 C CA . THR A 1 27 ? 0.131 0.054 4.673 1.00 0.00 27 THR A CA 12
ATOM 11352 C C . THR A 1 27 ? -1.002 0.746 3.914 1.00 0.00 27 THR A C 12
ATOM 11353 O O . THR A 1 27 ? -0.865 1.895 3.499 1.00 0.00 27 THR A O 12
ATOM 11364 N N . VAL A 1 28 ? -2.097 0.016 3.755 1.00 0.00 28 VAL A N 12
ATOM 11365 C CA . VAL A 1 28 ? -3.254 0.545 3.053 1.00 0.00 28 VAL A CA 12
ATOM 11366 C C . VAL A 1 28 ? -4.526 0.149 3.805 1.00 0.00 28 VAL A C 12
ATOM 11367 O O . VAL A 1 28 ? -4.750 -1.030 4.074 1.00 0.00 28 VAL A O 12
ATOM 11380 N N . VAL A 1 29 ? -5.327 1.156 4.121 1.00 0.00 29 VAL A N 12
ATOM 11381 C CA . VAL A 1 29 ? -6.571 0.928 4.837 1.00 0.00 29 VAL A CA 12
ATOM 11382 C C . VAL A 1 29 ? -7.749 1.271 3.924 1.00 0.00 29 VAL A C 12
ATOM 11383 O O . VAL A 1 29 ? -7.723 2.283 3.224 1.00 0.00 29 VAL A O 12
ATOM 11396 N N . ASN A 1 30 ? -8.755 0.409 3.960 1.00 0.00 30 ASN A N 12
ATOM 11397 C CA . ASN A 1 30 ? -9.941 0.609 3.144 1.00 0.00 30 ASN A CA 12
ATOM 11398 C C . ASN A 1 30 ? -11.040 1.246 3.996 1.00 0.00 30 ASN A C 12
ATOM 11399 O O . ASN A 1 30 ? -11.636 0.584 4.844 1.00 0.00 30 ASN A O 12
ATOM 11410 N N . ASN A 1 31 ? -11.275 2.525 3.741 1.00 0.00 31 ASN A N 12
ATOM 11411 C CA . ASN A 1 31 ? -12.292 3.260 4.475 1.00 0.00 31 ASN A CA 12
ATOM 11412 C C . ASN A 1 3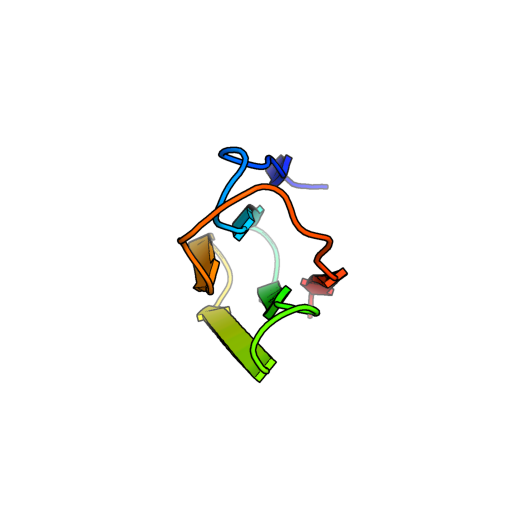1 ? -13.614 3.195 3.709 1.00 0.00 31 ASN A C 12
ATOM 11413 O O . ASN A 1 31 ? -13.970 4.134 2.998 1.00 0.00 31 ASN A O 12
ATOM 11424 N N . ASN A 1 32 ? -14.307 2.079 3.879 1.00 0.00 32 ASN A N 12
ATOM 11425 C CA . ASN A 1 32 ? -15.582 1.880 3.212 1.00 0.00 32 ASN A CA 12
ATOM 11426 C C . ASN A 1 32 ? -16.337 0.738 3.895 1.00 0.00 32 ASN A C 12
ATOM 11427 O O . ASN A 1 32 ? -17.443 0.933 4.397 1.00 0.00 32 ASN A O 12
ATOM 11438 N N . THR A 1 33 ? -15.710 -0.429 3.891 1.00 0.00 33 THR A N 12
ATOM 11439 C CA . THR A 1 33 ? -16.309 -1.603 4.504 1.00 0.00 33 THR A CA 12
ATOM 11440 C C . THR A 1 33 ? -15.563 -1.974 5.787 1.00 0.00 33 THR A C 12
ATOM 11441 O O . THR A 1 33 ? -16.056 -2.765 6.589 1.00 0.00 33 THR A O 12
ATOM 11452 N N . GLY A 1 34 ? -14.386 -1.385 5.941 1.00 0.00 34 GLY A N 12
ATOM 11453 C CA . GLY A 1 34 ? -13.568 -1.644 7.113 1.00 0.00 34 GLY A CA 12
ATOM 11454 C C . GLY A 1 34 ? -12.487 -2.683 6.808 1.00 0.00 34 GLY A C 12
ATOM 11455 O O . GLY A 1 34 ? -12.436 -3.736 7.443 1.00 0.00 34 GLY A O 12
ATOM 11459 N N . ARG A 1 35 ? -11.649 -2.352 5.837 1.00 0.00 35 ARG A N 12
ATOM 11460 C CA . ARG A 1 35 ? -10.573 -3.243 5.439 1.00 0.00 35 ARG A CA 12
ATOM 11461 C C . ARG A 1 35 ? -9.216 -2.588 5.703 1.00 0.00 35 ARG A C 12
ATOM 11462 O O . ARG A 1 35 ? -9.112 -1.363 5.742 1.00 0.00 35 ARG A O 12
ATOM 11482 N N . GLN A 1 36 ? -8.210 -3.432 5.877 1.00 0.00 36 GLN A N 12
ATOM 11483 C CA . GLN A 1 36 ? -6.864 -2.950 6.136 1.00 0.00 36 GLN A CA 12
ATOM 11484 C C . GLN A 1 36 ? -5.838 -4.034 5.798 1.00 0.00 36 GLN A C 12
ATOM 11485 O O . GLN A 1 36 ? -6.098 -5.221 5.989 1.00 0.00 36 GLN A O 12
ATOM 11499 N N . GLY A 1 37 ? -4.694 -3.587 5.303 1.00 0.00 37 GLY A N 12
ATOM 11500 C CA . GLY A 1 37 ? -3.627 -4.504 4.937 1.00 0.00 37 GLY A CA 12
ATOM 11501 C C . GLY A 1 37 ? -2.255 -3.889 5.219 1.00 0.00 37 GLY A C 12
ATOM 11502 O O . GLY A 1 37 ? -2.163 -2.800 5.784 1.00 0.00 37 GLY A O 12
ATOM 11506 N N . LYS A 1 38 ? -1.223 -4.613 4.812 1.00 0.00 38 LYS A N 12
ATOM 11507 C CA . LYS A 1 38 ? 0.140 -4.153 5.014 1.00 0.00 38 LYS A CA 12
ATOM 11508 C C . LYS A 1 38 ? 1.113 -5.269 4.627 1.00 0.00 38 LYS A C 12
ATOM 11509 O O . LYS A 1 38 ? 0.857 -6.441 4.897 1.00 0.00 38 LYS A O 12
ATOM 11527 N N . ASP A 1 39 ? 2.209 -4.864 4.002 1.00 0.00 39 ASP A N 12
ATOM 11528 C CA . ASP A 1 39 ? 3.221 -5.815 3.575 1.00 0.00 39 ASP A CA 12
ATOM 11529 C C . ASP A 1 39 ? 4.603 -5.303 3.988 1.00 0.00 39 ASP A C 12
ATOM 11530 O O . ASP A 1 39 ? 5.329 -4.738 3.172 1.00 0.00 39 ASP A O 12
ATOM 11540 N N . THR A 1 40 ? 4.924 -5.519 5.255 1.00 0.00 40 THR A N 12
ATOM 11541 C CA . THR A 1 40 ? 6.205 -5.085 5.786 1.00 0.00 40 THR A CA 12
ATOM 11542 C C . THR A 1 40 ? 7.321 -6.022 5.318 1.00 0.00 40 THR A C 12
ATOM 11543 O O . THR A 1 40 ? 7.172 -7.242 5.364 1.00 0.00 40 THR A O 12
ATOM 11554 N N . GLN A 1 41 ? 8.413 -5.415 4.878 1.00 0.00 41 GLN A N 12
ATOM 11555 C CA . GLN A 1 41 ? 9.554 -6.179 4.401 1.00 0.00 41 GLN A CA 12
ATOM 11556 C C . GLN A 1 41 ? 10.856 -5.437 4.708 1.00 0.00 41 GLN A C 12
ATOM 11557 O O . GLN A 1 41 ? 10.831 -4.292 5.157 1.00 0.00 41 GLN A O 12
ATOM 11571 N N . ARG A 1 42 ? 11.963 -6.120 4.454 1.00 0.00 42 ARG A N 12
ATOM 11572 C CA . ARG A 1 42 ? 13.272 -5.539 4.698 1.00 0.00 42 ARG A CA 12
ATOM 11573 C C . ARG A 1 42 ? 13.768 -4.806 3.450 1.00 0.00 42 ARG A C 12
ATOM 11574 O O . ARG A 1 42 ? 13.013 -4.610 2.499 1.00 0.00 42 ARG A O 12
ATOM 11594 N N . ALA A 1 43 ? 15.035 -4.420 3.494 1.00 0.00 43 ALA A N 12
ATOM 11595 C CA . ALA A 1 43 ? 15.641 -3.712 2.379 1.00 0.00 43 ALA A CA 12
ATOM 11596 C C . ALA A 1 43 ? 15.829 -4.679 1.208 1.00 0.00 43 ALA A C 12
ATOM 11597 O O . ALA A 1 43 ? 16.386 -5.763 1.376 1.00 0.00 43 ALA A O 12
ATOM 11604 N N . GLY A 1 44 ? 15.354 -4.252 0.047 1.00 0.00 44 GLY A N 12
ATOM 11605 C CA . GLY A 1 44 ? 15.462 -5.067 -1.151 1.00 0.00 44 GLY A CA 12
ATOM 11606 C C . GLY A 1 44 ? 14.273 -6.021 -1.275 1.00 0.00 44 GLY A C 12
ATOM 11607 O O . GLY A 1 44 ? 14.410 -7.223 -1.050 1.00 0.00 44 GLY A O 12
ATOM 11611 N N . VAL A 1 45 ? 13.131 -5.450 -1.632 1.00 0.00 45 VAL A N 12
ATOM 11612 C CA . VAL A 1 45 ? 11.919 -6.235 -1.787 1.00 0.00 45 VAL A CA 12
ATOM 11613 C C . VAL A 1 45 ? 10.786 -5.325 -2.266 1.00 0.00 45 VAL A C 12
ATOM 11614 O O . VAL A 1 45 ? 10.877 -4.104 -2.157 1.00 0.00 45 VAL A O 12
ATOM 11627 N N . TRP A 1 46 ? 9.743 -5.956 -2.787 1.00 0.00 46 TRP A N 12
ATOM 11628 C CA . TRP A 1 46 ? 8.594 -5.219 -3.283 1.00 0.00 46 TRP A CA 12
ATOM 11629 C C . TRP A 1 46 ? 7.443 -5.415 -2.295 1.00 0.00 46 TRP A C 12
ATOM 11630 O O . TRP A 1 46 ? 6.930 -6.523 -2.146 1.00 0.00 46 TRP A O 12
ATOM 11651 N N . ALA A 1 47 ? 7.071 -4.323 -1.644 1.00 0.00 47 ALA A N 12
ATOM 11652 C CA . ALA A 1 47 ? 5.991 -4.361 -0.673 1.00 0.00 47 ALA A CA 12
ATOM 11653 C C . ALA A 1 47 ? 4.677 -3.988 -1.363 1.00 0.00 47 ALA A C 12
ATOM 11654 O O . ALA A 1 47 ? 4.412 -2.811 -1.605 1.00 0.00 47 ALA A O 12
ATOM 11661 N N . LYS A 1 48 ? 3.890 -5.011 -1.660 1.00 0.00 48 LYS A N 12
ATOM 11662 C CA . LYS A 1 48 ? 2.611 -4.805 -2.318 1.00 0.00 48 LYS A CA 12
ATOM 11663 C C . LYS A 1 48 ? 1.481 -5.151 -1.347 1.00 0.00 48 LYS A C 12
ATOM 11664 O O . LYS A 1 48 ? 1.345 -6.301 -0.932 1.00 0.00 48 LYS A O 12
ATOM 11682 N N . ALA A 1 49 ? 0.699 -4.135 -1.012 1.00 0.00 49 ALA A N 12
ATOM 11683 C CA . ALA A 1 49 ? -0.414 -4.318 -0.096 1.00 0.00 49 ALA A CA 12
ATOM 11684 C C . ALA A 1 49 ? -1.729 -4.194 -0.869 1.00 0.00 49 ALA A C 12
ATOM 11685 O O . ALA A 1 49 ? -1.791 -3.514 -1.892 1.00 0.00 49 ALA A O 12
ATOM 11692 N N . THR A 1 50 ? -2.749 -4.861 -0.349 1.00 0.00 50 THR A N 12
ATOM 11693 C CA . THR A 1 50 ? -4.059 -4.834 -0.977 1.00 0.00 50 THR A CA 12
ATOM 11694 C C . THR A 1 50 ? -5.159 -4.971 0.078 1.00 0.00 50 THR A C 12
ATOM 11695 O O . THR A 1 50 ? -4.967 -5.629 1.098 1.00 0.00 50 THR A O 12
ATOM 11706 N N . VAL A 1 51 ? -6.288 -4.337 -0.205 1.00 0.00 51 VAL A N 12
ATOM 11707 C CA . VAL A 1 51 ? -7.419 -4.380 0.706 1.00 0.00 51 VAL A CA 12
ATOM 11708 C C . VAL A 1 51 ? -8.646 -3.778 0.018 1.00 0.00 51 VAL A C 12
ATOM 11709 O O . VAL A 1 51 ? -8.522 -2.848 -0.778 1.00 0.00 51 VAL A O 12
ATOM 11722 N N . GLY A 1 52 ? -9.802 -4.331 0.351 1.00 0.00 52 GLY A N 12
ATOM 11723 C CA . GLY A 1 52 ? -11.051 -3.861 -0.225 1.00 0.00 52 GLY A CA 12
ATOM 11724 C C . GLY A 1 52 ? -11.331 -4.548 -1.563 1.00 0.00 52 GLY A C 12
ATOM 11725 O O . GLY A 1 52 ? -10.633 -5.488 -1.940 1.00 0.00 52 GLY A O 12
ATOM 11729 N N . ARG A 1 53 ? -12.354 -4.052 -2.243 1.00 0.00 53 ARG A N 12
ATOM 11730 C CA . ARG A 1 53 ? -12.735 -4.607 -3.531 1.00 0.00 53 ARG A CA 12
ATOM 11731 C C . ARG A 1 53 ? -14.259 -4.642 -3.664 1.00 0.00 53 ARG A C 12
ATOM 11732 O O . ARG A 1 53 ? -14.907 -5.563 -3.169 1.00 0.00 53 ARG A O 12
ATOM 11752 N N . ASN A 1 54 ? -14.786 -3.629 -4.334 1.00 0.00 54 ASN A N 12
ATOM 11753 C CA . ASN A 1 54 ? -16.222 -3.532 -4.537 1.00 0.00 54 ASN A CA 12
ATOM 11754 C C . ASN A 1 54 ? -16.506 -2.544 -5.671 1.00 0.00 54 ASN A C 12
ATOM 11755 O O . ASN A 1 54 ? -16.858 -2.948 -6.778 1.00 0.00 54 ASN A O 12
ATOM 11766 N N . LEU A 1 55 ? -16.343 -1.268 -5.355 1.00 0.00 55 LEU A N 12
ATOM 11767 C CA . LEU A 1 55 ? -16.579 -0.219 -6.333 1.00 0.00 55 LEU A CA 12
ATOM 11768 C C . LEU A 1 55 ? -16.833 1.103 -5.606 1.00 0.00 55 LEU A C 12
ATOM 11769 O O . LEU A 1 55 ? -17.548 1.138 -4.606 1.00 0.00 55 LEU A O 12
ATOM 11785 N N . THR A 1 56 ? -16.233 2.158 -6.136 1.00 0.00 56 THR A N 12
ATOM 11786 C CA . THR A 1 56 ? -16.385 3.479 -5.550 1.00 0.00 56 THR A CA 12
ATOM 11787 C C . THR A 1 56 ? -16.193 3.415 -4.033 1.00 0.00 56 THR A C 12
ATOM 11788 O O . THR A 1 56 ? -17.120 3.075 -3.300 1.00 0.00 56 THR A O 12
ATOM 11799 N N . GLU A 1 57 ? -14.983 3.747 -3.608 1.00 0.00 57 GLU A N 12
ATOM 11800 C CA . GLU A 1 57 ? -14.657 3.731 -2.192 1.00 0.00 57 GLU A CA 12
ATOM 11801 C C . GLU A 1 57 ? -13.344 4.476 -1.941 1.00 0.00 57 GLU A C 12
ATOM 11802 O O . GLU A 1 57 ? -12.549 4.666 -2.860 1.00 0.00 57 GLU A O 12
ATOM 11815 N N . LYS A 1 58 ? -13.158 4.877 -0.692 1.00 0.00 58 LYS A N 12
ATOM 11816 C CA . LYS A 1 58 ? -11.956 5.597 -0.309 1.00 0.00 58 LYS A CA 12
ATOM 11817 C C . LYS A 1 58 ? -10.913 4.603 0.205 1.00 0.00 58 LYS A C 12
ATOM 11818 O O . LYS A 1 58 ? -11.206 3.419 0.368 1.00 0.00 58 LYS A O 12
ATOM 11836 N N . ALA A 1 59 ? -9.717 5.120 0.446 1.00 0.00 59 ALA A N 12
ATOM 11837 C CA . ALA A 1 59 ? -8.629 4.292 0.938 1.00 0.00 59 ALA A CA 12
ATOM 11838 C C . ALA A 1 59 ? -7.514 5.190 1.478 1.00 0.00 59 ALA A C 12
ATOM 11839 O O . ALA A 1 59 ? -7.343 6.318 1.018 1.00 0.00 59 ALA A O 12
ATOM 11846 N N . SER A 1 60 ? -6.785 4.657 2.447 1.00 0.00 60 SER A N 12
ATOM 11847 C CA . SER A 1 60 ? -5.692 5.396 3.055 1.00 0.00 60 SER A CA 12
ATOM 11848 C C . SER A 1 60 ? -4.369 4.666 2.814 1.00 0.00 60 SER A C 12
ATOM 11849 O O . SER A 1 60 ? -4.185 3.540 3.273 1.00 0.00 60 SER A O 12
ATOM 11857 N N . PHE A 1 61 ? -3.482 5.338 2.095 1.00 0.00 61 PHE A N 12
ATOM 11858 C CA . PHE A 1 61 ? -2.181 4.768 1.788 1.00 0.00 61 PHE A CA 12
ATOM 11859 C C . PHE A 1 61 ? -1.090 5.386 2.664 1.00 0.00 61 PHE A C 12
ATOM 11860 O O . PHE A 1 61 ? -0.944 6.602 2.763 1.00 0.00 61 PHE A O 12
ATOM 11877 N N . TYR A 1 62 ? -0.316 4.508 3.306 1.00 0.00 62 TYR A N 12
ATOM 11878 C CA . TYR A 1 62 ? 0.761 4.934 4.176 1.00 0.00 62 TYR A CA 12
ATOM 11879 C C . TYR A 1 62 ? 2.040 4.190 3.816 1.00 0.00 62 TYR A C 12
ATOM 11880 O O . TYR A 1 62 ? 1.994 3.154 3.157 1.00 0.00 62 TYR A O 12
ATOM 11898 N N . TYR A 1 63 ? 3.184 4.723 4.252 1.00 0.00 63 TYR A N 12
ATOM 11899 C CA . TYR A 1 63 ? 4.466 4.110 3.972 1.00 0.00 63 TYR A CA 12
ATOM 11900 C C . TYR A 1 63 ? 5.515 4.641 4.939 1.00 0.00 63 TYR A C 12
ATOM 11901 O O . TYR A 1 63 ? 5.213 5.563 5.696 1.00 0.00 63 TYR A O 12
ATOM 11919 N N . ASN A 1 64 ? 6.706 4.062 4.899 1.00 0.00 64 ASN A N 12
ATOM 11920 C CA . ASN A 1 64 ? 7.777 4.494 5.781 1.00 0.00 64 ASN A CA 12
ATOM 11921 C C . ASN A 1 64 ? 9.036 3.676 5.486 1.00 0.00 64 ASN A C 12
ATOM 11922 O O . ASN A 1 64 ? 9.036 2.832 4.591 1.00 0.00 64 ASN A O 12
ATOM 11933 N N . PHE A 1 65 ? 10.078 3.954 6.255 1.00 0.00 65 PHE A N 12
ATOM 11934 C CA . PHE A 1 65 ? 11.340 3.254 6.087 1.00 0.00 65 PHE A CA 12
ATOM 11935 C C . PHE A 1 65 ? 12.202 3.368 7.346 1.00 0.00 65 PHE A C 12
ATOM 11936 O O . PHE A 1 65 ? 12.110 4.352 8.078 1.00 0.00 65 PHE A O 12
ATOM 11953 N N . TRP A 1 66 ? 13.020 2.348 7.559 1.00 0.00 66 TRP A N 12
ATOM 11954 C CA . TRP A 1 66 ? 13.898 2.322 8.717 1.00 0.00 66 TRP A CA 12
ATOM 11955 C C . TRP A 1 66 ? 14.923 1.205 8.507 1.00 0.00 66 TRP A C 12
ATOM 11956 O O . TRP A 1 66 ? 16.128 1.450 8.542 1.00 0.00 66 TRP A O 12
ATOM 11977 N N . GLU A 1 1 ? 12.049 8.864 -2.241 1.00 0.00 1 GLU A N 13
ATOM 11978 C CA . GLU A 1 1 ? 12.987 8.578 -3.313 1.00 0.00 1 GLU A CA 13
ATOM 11979 C C . GLU A 1 1 ? 12.666 7.227 -3.954 1.00 0.00 1 GLU A C 13
ATOM 11980 O O . GLU A 1 1 ? 12.628 7.109 -5.178 1.00 0.00 1 GLU A O 13
ATOM 11993 N N . GLY A 1 2 ? 12.443 6.240 -3.098 1.00 0.00 2 GLY A N 13
ATOM 11994 C CA . GLY A 1 2 ? 12.126 4.901 -3.565 1.00 0.00 2 GLY A CA 13
ATOM 11995 C C . GLY A 1 2 ? 11.039 4.939 -4.641 1.00 0.00 2 GLY A C 13
ATOM 11996 O O . GLY A 1 2 ? 10.519 6.005 -4.967 1.00 0.00 2 GLY A O 13
ATOM 12000 N N . THR A 1 3 ? 10.727 3.762 -5.164 1.00 0.00 3 THR A N 13
ATOM 12001 C CA . THR A 1 3 ? 9.712 3.647 -6.196 1.00 0.00 3 THR A CA 13
ATOM 12002 C C . THR A 1 3 ? 8.334 3.430 -5.567 1.00 0.00 3 THR A C 13
ATOM 12003 O O . THR A 1 3 ? 8.054 2.359 -5.031 1.00 0.00 3 THR A O 13
ATOM 12014 N N . TRP A 1 4 ? 7.510 4.463 -5.654 1.00 0.00 4 TRP A N 13
ATOM 12015 C CA . TRP A 1 4 ? 6.168 4.399 -5.100 1.00 0.00 4 TRP A CA 13
ATOM 12016 C C . TRP A 1 4 ? 5.180 4.298 -6.264 1.00 0.00 4 TRP A C 13
ATOM 12017 O O . TRP A 1 4 ? 5.341 4.973 -7.280 1.00 0.00 4 TRP A O 13
ATOM 12038 N N . GLN A 1 5 ? 4.179 3.451 -6.077 1.00 0.00 5 GLN A N 13
ATOM 12039 C CA . GLN A 1 5 ? 3.165 3.252 -7.098 1.00 0.00 5 GLN A CA 13
ATOM 12040 C C . GLN A 1 5 ? 1.800 3.009 -6.452 1.00 0.00 5 GLN A C 13
ATOM 12041 O O . GLN A 1 5 ? 1.443 1.869 -6.159 1.00 0.00 5 GLN A O 13
ATOM 12055 N N . HIS A 1 6 ? 1.075 4.098 -6.247 1.00 0.00 6 HIS A N 13
ATOM 12056 C CA . HIS A 1 6 ? -0.243 4.017 -5.640 1.00 0.00 6 HIS A CA 13
ATOM 12057 C C . HIS A 1 6 ? -1.315 4.124 -6.726 1.00 0.00 6 HIS A C 13
ATOM 12058 O O . HIS A 1 6 ? -1.232 4.983 -7.603 1.00 0.00 6 HIS A O 13
ATOM 12072 N N . GLY A 1 7 ? -2.298 3.241 -6.631 1.00 0.00 7 GLY A N 13
ATOM 12073 C CA . GLY A 1 7 ? -3.386 3.225 -7.594 1.00 0.00 7 GLY A CA 13
ATOM 12074 C C . GLY A 1 7 ? -4.711 2.866 -6.919 1.00 0.00 7 GLY A C 13
ATOM 12075 O O . GLY A 1 7 ? -4.819 2.777 -5.698 1.00 0.00 7 GLY A O 13
ATOM 12079 N N . TYR A 1 8 ? -5.732 2.658 -7.754 1.00 0.00 8 TYR A N 13
ATOM 12080 C CA . TYR A 1 8 ? -7.053 2.312 -7.272 1.00 0.00 8 TYR A CA 13
ATOM 12081 C C . TYR A 1 8 ? -7.801 1.522 -8.337 1.00 0.00 8 TYR A C 13
ATOM 12082 O O . TYR A 1 8 ? -8.261 2.122 -9.308 1.00 0.00 8 TYR A O 13
ATOM 12100 N N . GLY A 1 9 ? -7.908 0.216 -8.142 1.00 0.00 9 GLY A N 13
ATOM 12101 C CA . GLY A 1 9 ? -8.601 -0.629 -9.099 1.00 0.00 9 GLY A CA 13
ATOM 12102 C C . GLY A 1 9 ? -10.116 -0.430 -9.009 1.00 0.00 9 GLY A C 13
ATOM 12103 O O . GLY A 1 9 ? -10.863 -1.392 -8.835 1.00 0.00 9 GLY A O 13
ATOM 12107 N N . VAL A 1 10 ? -10.524 0.825 -9.132 1.00 0.00 10 VAL A N 13
ATOM 12108 C CA . VAL A 1 10 ? -11.936 1.162 -9.066 1.00 0.00 10 VAL A CA 13
ATOM 12109 C C . VAL A 1 10 ? -12.698 0.020 -8.392 1.00 0.00 10 VAL A C 13
ATOM 12110 O O . VAL A 1 10 ? -13.503 -0.656 -9.030 1.00 0.00 10 VAL A O 13
ATOM 12123 N N . SER A 1 11 ? -12.417 -0.160 -7.109 1.00 0.00 11 SER A N 13
ATOM 12124 C CA . SER A 1 11 ? -13.066 -1.209 -6.341 1.00 0.00 11 SER A CA 13
ATOM 12125 C C . SER A 1 11 ? -12.221 -1.559 -5.115 1.00 0.00 11 SER A C 13
ATOM 12126 O O . SER A 1 11 ? -12.758 -1.808 -4.037 1.00 0.00 11 SER A O 13
ATOM 12134 N N . SER A 1 12 ? -10.912 -1.567 -5.321 1.00 0.00 12 SER A N 13
ATOM 12135 C CA . SER A 1 12 ? -9.987 -1.883 -4.246 1.00 0.00 12 SER A CA 13
ATOM 12136 C C . SER A 1 12 ? -8.813 -0.903 -4.261 1.00 0.00 12 SER A C 13
ATOM 12137 O O . SER A 1 12 ? -8.673 -0.110 -5.192 1.00 0.00 12 SER A O 13
ATOM 12145 N N . ALA A 1 13 ? -7.998 -0.989 -3.220 1.00 0.00 13 ALA A N 13
ATOM 12146 C CA . ALA A 1 13 ? -6.840 -0.119 -3.102 1.00 0.00 13 ALA A CA 13
ATOM 12147 C C . ALA A 1 13 ? -5.575 -0.973 -2.990 1.00 0.00 13 ALA A C 13
ATOM 12148 O O . ALA A 1 13 ? -5.515 -1.958 -2.258 1.00 0.00 13 ALA A O 13
ATOM 12155 N N . TYR A 1 14 ? -4.551 -0.566 -3.744 1.00 0.00 14 TYR A N 13
ATOM 12156 C CA . TYR A 1 14 ? -3.284 -1.269 -3.752 1.00 0.00 14 TYR A CA 13
ATOM 12157 C C . TYR A 1 14 ? -2.140 -0.271 -3.636 1.00 0.00 14 TYR A C 13
ATOM 12158 O O . TYR A 1 14 ? -2.266 0.840 -4.149 1.00 0.00 14 TYR A O 13
ATOM 12176 N N . SER A 1 15 ? -1.064 -0.676 -2.978 1.00 0.00 15 SER A N 13
ATOM 12177 C CA . SER A 1 15 ? 0.084 0.199 -2.810 1.00 0.00 15 SER A CA 13
ATOM 12178 C C . SER A 1 15 ? 1.375 -0.620 -2.844 1.00 0.00 15 SER A C 13
ATOM 12179 O O . SER A 1 15 ? 1.576 -1.504 -2.012 1.00 0.00 15 SER A O 13
ATOM 12187 N N . ASN A 1 16 ? 2.218 -0.297 -3.814 1.00 0.00 16 ASN A N 13
ATOM 12188 C CA . ASN A 1 16 ? 3.484 -0.993 -3.967 1.00 0.00 16 ASN A CA 13
ATOM 12189 C C . ASN A 1 16 ? 4.631 0.013 -3.845 1.00 0.00 16 ASN A C 13
ATOM 12190 O O . ASN A 1 16 ? 4.693 1.021 -4.545 1.00 0.00 16 ASN A O 13
ATOM 12201 N N . TYR A 1 17 ? 5.551 -0.289 -2.926 1.00 0.00 17 TYR A N 13
ATOM 12202 C CA . TYR A 1 17 ? 6.699 0.562 -2.686 1.00 0.00 17 TYR A CA 13
ATOM 12203 C C . TYR A 1 17 ? 7.964 -0.281 -2.628 1.00 0.00 17 TYR A C 13
ATOM 12204 O O . TYR A 1 17 ? 8.007 -1.237 -1.855 1.00 0.00 17 TYR A O 13
ATOM 12222 N N . HIS A 1 18 ? 8.955 0.079 -3.431 1.00 0.00 18 HIS A N 13
ATOM 12223 C CA . HIS A 1 18 ? 10.206 -0.659 -3.453 1.00 0.00 18 HIS A CA 13
ATOM 12224 C C . HIS A 1 18 ? 11.281 0.130 -2.703 1.00 0.00 18 HIS A C 13
ATOM 12225 O O . HIS A 1 18 ? 11.190 1.351 -2.582 1.00 0.00 18 HIS A O 13
ATOM 12239 N N . HIS A 1 19 ? 12.275 -0.599 -2.218 1.00 0.00 19 HIS A N 13
ATOM 12240 C CA . HIS A 1 19 ? 13.366 0.017 -1.482 1.00 0.00 19 HIS A CA 13
ATOM 12241 C C . HIS A 1 19 ? 14.540 -0.960 -1.392 1.00 0.00 19 HIS A C 13
ATOM 12242 O O . HIS A 1 19 ? 14.343 -2.156 -1.183 1.00 0.00 19 HIS A O 13
ATOM 12256 N N . GLY A 1 20 ? 15.737 -0.413 -1.552 1.00 0.00 20 GLY A N 13
ATOM 12257 C CA . GLY A 1 20 ? 16.943 -1.221 -1.492 1.00 0.00 20 GLY A CA 13
ATOM 12258 C C . GLY A 1 20 ? 18.042 -0.507 -0.704 1.00 0.00 20 GLY A C 13
ATOM 12259 O O . GLY A 1 20 ? 19.197 -0.482 -1.126 1.00 0.00 20 GLY A O 13
ATOM 12263 N N . SER A 1 21 ? 17.644 0.057 0.427 1.00 0.00 21 SER A N 13
ATOM 12264 C CA . SER A 1 21 ? 18.582 0.771 1.278 1.00 0.00 21 SER A CA 13
ATOM 12265 C C . SER A 1 21 ? 18.266 0.497 2.750 1.00 0.00 21 SER A C 13
ATOM 12266 O O . SER A 1 21 ? 19.170 0.263 3.549 1.00 0.00 21 SER A O 13
ATOM 12274 N N . LYS A 1 22 ? 16.979 0.535 3.063 1.00 0.00 22 LYS A N 13
ATOM 12275 C CA . LYS A 1 22 ? 16.532 0.294 4.424 1.00 0.00 22 LYS A CA 13
ATOM 12276 C C . LYS A 1 22 ? 15.139 -0.338 4.395 1.00 0.00 22 LYS A C 13
ATOM 12277 O O . LYS A 1 22 ? 14.451 -0.285 3.377 1.00 0.00 22 LYS A O 13
ATOM 12295 N N . THR A 1 23 ? 14.765 -0.921 5.524 1.00 0.00 23 THR A N 13
ATOM 12296 C CA . THR A 1 23 ? 13.467 -1.563 5.641 1.00 0.00 23 THR A CA 13
ATOM 12297 C C . THR A 1 23 ? 12.360 -0.618 5.170 1.00 0.00 23 THR A C 13
ATOM 12298 O O . THR A 1 23 ? 12.515 0.602 5.226 1.00 0.00 23 THR A O 13
ATOM 12309 N N . HIS A 1 24 ? 11.269 -1.215 4.716 1.00 0.00 24 HIS A N 13
ATOM 12310 C CA . HIS A 1 24 ? 10.137 -0.442 4.235 1.00 0.00 24 HIS A CA 13
ATOM 12311 C C . HIS A 1 24 ? 8.847 -1.240 4.437 1.00 0.00 24 HIS A C 13
ATOM 12312 O O . HIS A 1 24 ? 8.875 -2.468 4.495 1.00 0.00 24 HIS A O 13
ATOM 12327 N N . SER A 1 25 ? 7.746 -0.509 4.537 1.00 0.00 25 SER A N 13
ATOM 12328 C CA . SER A 1 25 ? 6.449 -1.133 4.731 1.00 0.00 25 SER A CA 13
ATOM 12329 C C . SER A 1 25 ? 5.357 -0.285 4.076 1.00 0.00 25 SER A C 13
ATO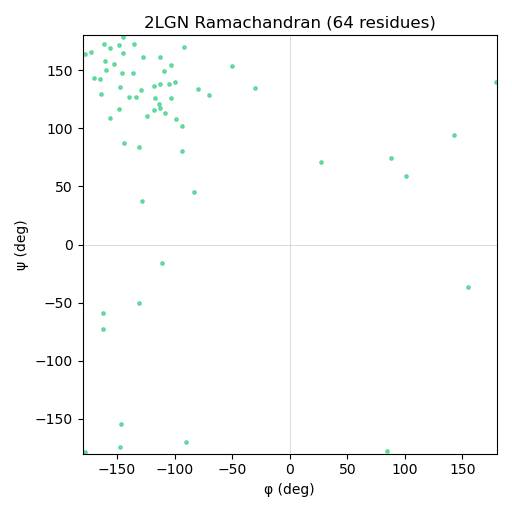M 12330 O O . SER A 1 25 ? 5.370 0.941 4.182 1.00 0.00 25 SER A O 13
ATOM 12338 N N . ALA A 1 26 ? 4.437 -0.970 3.413 1.00 0.00 26 ALA A N 13
ATOM 12339 C CA . ALA A 1 26 ? 3.340 -0.295 2.740 1.00 0.00 26 ALA A CA 13
ATOM 12340 C C . ALA A 1 26 ? 2.021 -0.684 3.409 1.00 0.00 26 ALA A C 13
ATOM 12341 O O . ALA A 1 26 ? 1.645 -1.856 3.415 1.00 0.00 26 ALA A O 13
ATOM 12348 N N . THR A 1 27 ? 1.353 0.320 3.957 1.00 0.00 27 THR A N 13
ATOM 12349 C CA . THR A 1 27 ? 0.083 0.098 4.627 1.00 0.00 27 THR A CA 13
ATOM 12350 C C . THR A 1 27 ? -1.048 0.801 3.874 1.00 0.00 27 THR A C 13
ATOM 12351 O O . THR A 1 27 ? -0.900 1.947 3.452 1.00 0.00 27 THR A O 13
ATOM 12362 N N . VAL A 1 28 ? -2.153 0.084 3.727 1.00 0.00 28 VAL A N 13
ATOM 12363 C CA . VAL A 1 28 ? -3.309 0.624 3.032 1.00 0.00 28 VAL A CA 13
ATOM 12364 C C . VAL A 1 28 ? -4.582 0.219 3.776 1.00 0.00 28 VAL A C 13
ATOM 12365 O O . VAL A 1 28 ? -4.811 -0.964 4.024 1.00 0.00 28 VAL A O 13
ATOM 12378 N N . VAL A 1 29 ? -5.378 1.223 4.112 1.00 0.00 29 VAL A N 13
ATOM 12379 C CA . VAL A 1 29 ? -6.623 0.986 4.824 1.00 0.00 29 VAL A CA 13
ATOM 12380 C C . VAL A 1 29 ? -7.801 1.345 3.916 1.00 0.00 29 VAL A C 13
ATOM 12381 O O . VAL A 1 29 ? -7.770 2.364 3.227 1.00 0.00 29 VAL A O 13
ATOM 12394 N N . ASN A 1 30 ? -8.811 0.488 3.945 1.00 0.00 30 ASN A N 13
ATOM 12395 C CA . ASN A 1 30 ? -9.997 0.703 3.133 1.00 0.00 30 ASN A CA 13
ATOM 12396 C C . ASN A 1 30 ? -11.102 1.306 4.001 1.00 0.00 30 ASN A C 13
ATOM 12397 O O . ASN A 1 30 ? -11.726 0.604 4.796 1.00 0.00 30 ASN A O 13
ATOM 12408 N N . ASN A 1 31 ? -11.312 2.602 3.820 1.00 0.00 31 ASN A N 13
ATOM 12409 C CA . ASN A 1 31 ? -12.331 3.308 4.578 1.00 0.00 31 ASN A CA 13
ATOM 12410 C C . ASN A 1 31 ? -13.654 3.263 3.810 1.00 0.00 31 ASN A C 13
ATOM 12411 O O . ASN A 1 31 ? -13.985 4.198 3.082 1.00 0.00 31 ASN A O 13
ATOM 12422 N N . ASN A 1 32 ? -14.374 2.167 3.999 1.00 0.00 32 ASN A N 13
ATOM 12423 C CA . ASN A 1 32 ? -15.653 1.988 3.333 1.00 0.00 32 ASN A CA 13
ATOM 12424 C C . ASN A 1 32 ? -16.378 0.788 3.945 1.00 0.00 32 ASN A C 13
ATOM 12425 O O . ASN A 1 32 ? -17.484 0.926 4.466 1.00 0.00 32 ASN A O 13
ATOM 12436 N N . THR A 1 33 ? -15.726 -0.363 3.861 1.00 0.00 33 THR A N 13
ATOM 12437 C CA . THR A 1 33 ? -16.295 -1.586 4.400 1.00 0.00 33 THR A CA 13
ATOM 12438 C C . THR A 1 33 ? -15.564 -1.995 5.681 1.00 0.00 33 THR A C 13
ATOM 12439 O O . THR A 1 33 ? -16.060 -2.822 6.445 1.00 0.00 33 THR A O 13
ATOM 12450 N N . GLY A 1 34 ? -14.399 -1.397 5.876 1.00 0.00 34 GLY A N 13
ATOM 12451 C CA . GLY A 1 34 ? -13.595 -1.689 7.051 1.00 0.00 34 GLY A CA 13
ATOM 12452 C C . GLY A 1 34 ? -12.498 -2.704 6.726 1.00 0.00 34 GLY A C 13
ATOM 12453 O O . GLY A 1 34 ? -12.445 -3.778 7.323 1.00 0.00 34 GLY A O 13
ATOM 12457 N N . ARG A 1 35 ? -11.649 -2.329 5.780 1.00 0.00 35 ARG A N 13
ATOM 12458 C CA . ARG A 1 35 ? -10.556 -3.194 5.369 1.00 0.00 35 ARG A CA 13
ATOM 12459 C C . ARG A 1 35 ? -9.213 -2.573 5.756 1.00 0.00 35 ARG A C 13
ATOM 12460 O O . ARG A 1 35 ? -9.132 -1.374 6.018 1.00 0.00 35 ARG A O 13
ATOM 12480 N N . GLN A 1 36 ? -8.192 -3.417 5.780 1.00 0.00 36 GLN A N 13
ATOM 12481 C CA . GLN A 1 36 ? -6.856 -2.966 6.132 1.00 0.00 36 GLN A CA 13
ATOM 12482 C C . GLN A 1 36 ? -5.823 -4.034 5.769 1.00 0.00 36 GLN A C 13
ATOM 12483 O O . GLN A 1 36 ? -6.058 -5.224 5.971 1.00 0.00 36 GLN A O 13
ATOM 12497 N N . GLY A 1 37 ? -4.700 -3.570 5.239 1.00 0.00 37 GLY A N 13
ATOM 12498 C CA . GLY A 1 37 ? -3.630 -4.471 4.846 1.00 0.00 37 GLY A CA 13
ATOM 12499 C C . GLY A 1 37 ? -2.261 -3.825 5.066 1.00 0.00 37 GLY A C 13
ATOM 12500 O O . GLY A 1 37 ? -2.175 -2.673 5.488 1.00 0.00 37 GLY A O 13
ATOM 12504 N N . LYS A 1 38 ? -1.224 -4.595 4.769 1.00 0.00 38 LYS A N 13
ATOM 12505 C CA . LYS A 1 38 ? 0.137 -4.112 4.929 1.00 0.00 38 LYS A CA 13
ATOM 12506 C C . LYS A 1 38 ? 1.112 -5.164 4.398 1.00 0.00 38 LYS A C 13
ATOM 12507 O O . LYS A 1 38 ? 0.855 -6.363 4.501 1.00 0.00 38 LYS A O 13
ATOM 12525 N N . ASP A 1 39 ? 2.212 -4.678 3.841 1.00 0.00 39 ASP A N 13
ATOM 12526 C CA . ASP A 1 39 ? 3.227 -5.561 3.293 1.00 0.00 39 ASP A CA 13
ATOM 12527 C C . ASP A 1 39 ? 4.605 -5.110 3.780 1.00 0.00 39 ASP A C 13
ATOM 12528 O O . ASP A 1 39 ? 5.358 -4.487 3.033 1.00 0.00 39 ASP A O 13
ATOM 12538 N N . THR A 1 40 ? 4.894 -5.444 5.029 1.00 0.00 40 THR A N 13
ATOM 12539 C CA . THR A 1 40 ? 6.169 -5.082 5.625 1.00 0.00 40 THR A CA 13
ATOM 12540 C C . THR A 1 40 ? 7.265 -6.045 5.166 1.00 0.00 40 THR A C 13
ATOM 12541 O O . THR A 1 40 ? 7.076 -7.261 5.185 1.00 0.00 40 THR A O 13
ATOM 12552 N N . GLN A 1 41 ? 8.388 -5.467 4.765 1.00 0.00 41 GLN A N 13
ATOM 12553 C CA . GLN A 1 41 ? 9.514 -6.259 4.303 1.00 0.00 41 GLN A CA 13
ATOM 12554 C C . GLN A 1 41 ? 10.830 -5.545 4.617 1.00 0.00 41 GLN A C 13
ATOM 12555 O O . GLN A 1 41 ? 10.828 -4.395 5.054 1.00 0.00 41 GLN A O 13
ATOM 12569 N N . ARG A 1 42 ? 11.923 -6.257 4.383 1.00 0.00 42 ARG A N 13
ATOM 12570 C CA . ARG A 1 42 ? 13.244 -5.705 4.636 1.00 0.00 42 ARG A CA 13
ATOM 12571 C C . ARG A 1 42 ? 13.763 -4.979 3.394 1.00 0.00 42 ARG A C 13
ATOM 12572 O O . ARG A 1 42 ? 13.027 -4.792 2.426 1.00 0.00 42 ARG A O 13
ATOM 12592 N N . ALA A 1 43 ? 15.027 -4.589 3.461 1.00 0.00 43 ALA A N 13
ATOM 12593 C CA . ALA A 1 43 ? 15.654 -3.887 2.353 1.00 0.00 43 ALA A CA 13
ATOM 12594 C C . ALA A 1 43 ? 15.805 -4.844 1.169 1.00 0.00 43 ALA A C 13
ATOM 12595 O O . ALA A 1 43 ? 16.258 -5.976 1.335 1.00 0.00 43 ALA A O 13
ATOM 12602 N N . GLY A 1 44 ? 15.419 -4.354 0.000 1.00 0.00 44 GLY A N 13
ATOM 12603 C CA . GLY A 1 44 ? 15.506 -5.152 -1.211 1.00 0.00 44 GLY A CA 13
ATOM 12604 C C . GLY A 1 44 ? 14.299 -6.082 -1.343 1.00 0.00 44 GLY A C 13
ATOM 12605 O O . GLY A 1 44 ? 14.414 -7.288 -1.127 1.00 0.00 44 GLY A O 13
ATOM 12609 N N . VAL A 1 45 ? 13.169 -5.487 -1.696 1.00 0.00 45 VAL A N 13
ATOM 12610 C CA . VAL A 1 45 ? 11.942 -6.248 -1.859 1.00 0.00 45 VAL A CA 13
ATOM 12611 C C . VAL A 1 45 ? 10.821 -5.309 -2.311 1.00 0.00 45 VAL A C 13
ATOM 12612 O O . VAL A 1 45 ? 10.943 -4.090 -2.194 1.00 0.00 45 VAL A O 13
ATOM 12625 N N . TRP A 1 46 ? 9.755 -5.912 -2.816 1.00 0.00 46 TRP A N 13
ATOM 12626 C CA . TRP A 1 46 ? 8.614 -5.145 -3.286 1.00 0.00 46 TRP A CA 13
ATOM 12627 C C . TRP A 1 46 ? 7.469 -5.345 -2.292 1.00 0.00 46 TRP A C 13
ATOM 12628 O O . TRP A 1 46 ? 6.938 -6.447 -2.164 1.00 0.00 46 TRP A O 13
ATOM 12649 N N . ALA A 1 47 ? 7.121 -4.261 -1.613 1.00 0.00 47 ALA A N 13
ATOM 12650 C CA . ALA A 1 47 ? 6.048 -4.304 -0.634 1.00 0.00 47 ALA A CA 13
ATOM 12651 C C . ALA A 1 47 ? 4.729 -3.930 -1.313 1.00 0.00 47 ALA A C 13
ATOM 12652 O O . ALA A 1 47 ? 4.476 -2.756 -1.582 1.00 0.00 47 ALA A O 13
ATOM 12659 N N . LYS A 1 48 ? 3.923 -4.949 -1.570 1.00 0.00 48 LYS A N 13
ATOM 12660 C CA . LYS A 1 48 ? 2.636 -4.742 -2.212 1.00 0.00 48 LYS A CA 13
ATOM 12661 C C . LYS A 1 48 ? 1.517 -5.075 -1.223 1.00 0.00 48 LYS A C 13
ATOM 12662 O O . LYS A 1 48 ? 1.499 -6.159 -0.643 1.00 0.00 48 LYS A O 13
ATOM 12680 N N . ALA A 1 49 ? 0.612 -4.121 -1.060 1.00 0.00 49 ALA A N 13
ATOM 12681 C CA . ALA A 1 49 ? -0.507 -4.299 -0.150 1.00 0.00 49 ALA A CA 13
ATOM 12682 C C . ALA A 1 49 ? -1.817 -4.124 -0.920 1.00 0.00 49 ALA A C 13
ATOM 12683 O O . ALA A 1 49 ? -1.863 -3.410 -1.921 1.00 0.00 49 ALA A O 13
ATOM 12690 N N . THR A 1 50 ? -2.851 -4.787 -0.424 1.00 0.00 50 THR A N 13
ATOM 12691 C CA . THR A 1 50 ? -4.159 -4.714 -1.053 1.00 0.00 50 THR A CA 13
ATOM 12692 C C . THR A 1 50 ? -5.264 -4.855 -0.005 1.00 0.00 50 THR A C 13
ATOM 12693 O O . THR A 1 50 ? -5.092 -5.552 0.994 1.00 0.00 50 THR A O 13
ATOM 12704 N N . VAL A 1 51 ? -6.375 -4.182 -0.267 1.00 0.00 51 VAL A N 13
ATOM 12705 C CA . VAL A 1 51 ? -7.507 -4.223 0.641 1.00 0.00 51 VAL A CA 13
ATOM 12706 C C . VAL A 1 51 ? -8.720 -3.578 -0.032 1.00 0.00 51 VAL A C 13
ATOM 12707 O O . VAL A 1 51 ? -8.584 -2.580 -0.739 1.00 0.00 51 VAL A O 13
ATOM 12720 N N . GLY A 1 52 ? -9.878 -4.173 0.210 1.00 0.00 52 GLY A N 13
ATOM 12721 C CA . GLY A 1 52 ? -11.114 -3.669 -0.364 1.00 0.00 52 GLY A CA 13
ATOM 12722 C C . GLY A 1 52 ? -11.435 -4.377 -1.683 1.00 0.00 52 GLY A C 13
ATOM 12723 O O . GLY A 1 52 ? -10.736 -5.310 -2.076 1.00 0.00 52 GLY A O 13
ATOM 12727 N N . ARG A 1 53 ? -12.491 -3.906 -2.328 1.00 0.00 53 ARG A N 13
ATOM 12728 C CA . ARG A 1 53 ? -12.913 -4.482 -3.594 1.00 0.00 53 ARG A CA 13
ATOM 12729 C C . ARG A 1 53 ? -14.440 -4.474 -3.698 1.00 0.00 53 ARG A C 13
ATOM 12730 O O . ARG A 1 53 ? -15.107 -5.349 -3.149 1.00 0.00 53 ARG A O 13
ATOM 12750 N N . ASN A 1 54 ? -14.947 -3.477 -4.407 1.00 0.00 54 ASN A N 13
ATOM 12751 C CA . ASN A 1 54 ? -16.383 -3.344 -4.589 1.00 0.00 54 ASN A CA 13
ATOM 12752 C C . ASN A 1 54 ? -16.660 -2.648 -5.923 1.00 0.00 54 ASN A C 13
ATOM 12753 O O . ASN A 1 54 ? -17.044 -3.294 -6.897 1.00 0.00 54 ASN A O 13
ATOM 12764 N N . LEU A 1 55 ? -16.455 -1.339 -5.925 1.00 0.00 55 LEU A N 13
ATOM 12765 C CA . LEU A 1 55 ? -16.679 -0.548 -7.123 1.00 0.00 55 LEU A CA 13
ATOM 12766 C C . LEU A 1 55 ? -16.274 0.903 -6.855 1.00 0.00 55 LEU A C 13
ATOM 12767 O O . LEU A 1 55 ? -15.550 1.505 -7.646 1.00 0.00 55 LEU A O 13
ATOM 12783 N N . THR A 1 56 ? -16.758 1.422 -5.736 1.00 0.00 56 THR A N 13
ATOM 12784 C CA . THR A 1 56 ? -16.455 2.790 -5.353 1.00 0.00 56 THR A CA 13
ATOM 12785 C C . THR A 1 56 ? -16.228 2.884 -3.843 1.00 0.00 56 THR A C 13
ATOM 12786 O O . THR A 1 56 ? -17.077 2.468 -3.057 1.00 0.00 56 THR A O 13
ATOM 12797 N N . GLU A 1 57 ? -15.077 3.433 -3.484 1.00 0.00 57 GLU A N 13
ATOM 12798 C CA . GLU A 1 57 ? -14.727 3.587 -2.082 1.00 0.00 57 GLU A CA 13
ATOM 12799 C C . GLU A 1 57 ? -13.386 4.310 -1.946 1.00 0.00 57 GLU A C 13
ATOM 12800 O O . GLU A 1 57 ? -12.631 4.413 -2.912 1.00 0.00 57 GLU A O 13
ATOM 12813 N N . LYS A 1 58 ? -13.130 4.793 -0.739 1.00 0.00 58 LYS A N 13
ATOM 12814 C CA . LYS A 1 58 ? -11.893 5.505 -0.464 1.00 0.00 58 LYS A CA 13
ATOM 12815 C C . LYS A 1 58 ? -10.871 4.532 0.128 1.00 0.00 58 LYS A C 13
ATOM 12816 O O . LYS A 1 58 ? -11.179 3.362 0.351 1.00 0.00 58 LYS A O 13
ATOM 12834 N N . ALA A 1 59 ? -9.676 5.052 0.366 1.00 0.00 59 ALA A N 13
ATOM 12835 C CA . ALA A 1 59 ? -8.607 4.244 0.927 1.00 0.00 59 ALA A CA 13
ATOM 12836 C C . ALA A 1 59 ? -7.498 5.162 1.445 1.00 0.00 59 ALA A C 13
ATOM 12837 O O . ALA A 1 59 ? -7.298 6.257 0.922 1.00 0.00 59 ALA A O 13
ATOM 12844 N N . SER A 1 60 ? -6.805 4.682 2.468 1.00 0.00 60 SER A N 13
ATOM 12845 C CA . SER A 1 60 ? -5.722 5.446 3.063 1.00 0.00 60 SER A CA 13
ATOM 12846 C C . SER A 1 60 ? -4.389 4.733 2.828 1.00 0.00 60 SER A C 13
ATOM 12847 O O . SER A 1 60 ? -4.181 3.622 3.312 1.00 0.00 60 SER A O 13
ATOM 12855 N N . PHE A 1 61 ? -3.519 5.402 2.085 1.00 0.00 61 PHE A N 13
ATOM 12856 C CA . PHE A 1 61 ? -2.212 4.847 1.780 1.00 0.00 61 PHE A CA 13
ATOM 12857 C C . PHE A 1 61 ? -1.133 5.459 2.676 1.00 0.00 61 PHE A C 13
ATOM 12858 O O . PHE A 1 61 ? -1.023 6.673 2.829 1.00 0.00 61 PHE A O 13
ATOM 12875 N N . TYR A 1 62 ? -0.329 4.577 3.273 1.00 0.00 62 TYR A N 13
ATOM 12876 C CA . TYR A 1 62 ? 0.742 4.996 4.155 1.00 0.00 62 TYR A CA 13
ATOM 12877 C C . TYR A 1 62 ? 2.025 4.262 3.793 1.00 0.00 62 TYR A C 13
ATOM 12878 O O . TYR A 1 62 ? 1.985 3.205 3.168 1.00 0.00 62 TYR A O 13
ATOM 12896 N N . TYR A 1 63 ? 3.168 4.827 4.189 1.00 0.00 63 TYR A N 13
ATOM 12897 C CA . TYR A 1 63 ? 4.456 4.226 3.903 1.00 0.00 63 TYR A CA 13
ATOM 12898 C C . TYR A 1 63 ? 5.491 4.726 4.900 1.00 0.00 63 TYR A C 13
ATOM 12899 O O . TYR A 1 63 ? 5.181 5.627 5.678 1.00 0.00 63 TYR A O 13
ATOM 12917 N N . ASN A 1 64 ? 6.681 4.144 4.861 1.00 0.00 64 ASN A N 13
ATOM 12918 C CA . ASN A 1 64 ? 7.741 4.546 5.770 1.00 0.00 64 ASN A CA 13
ATOM 12919 C C . ASN A 1 64 ? 9.011 3.758 5.446 1.00 0.00 64 ASN A C 13
ATOM 12920 O O . ASN A 1 64 ? 9.029 2.959 4.511 1.00 0.00 64 ASN A O 13
ATOM 12931 N N . PHE A 1 65 ? 10.044 4.010 6.237 1.00 0.00 65 PHE A N 13
ATOM 12932 C CA . PHE A 1 65 ? 11.316 3.334 6.046 1.00 0.00 65 PHE A CA 13
ATOM 12933 C C . PHE A 1 65 ? 12.173 3.411 7.311 1.00 0.00 65 PHE A C 13
ATOM 12934 O O . PHE A 1 65 ? 12.108 4.392 8.051 1.00 0.00 65 PHE A O 13
ATOM 12951 N N . TRP A 1 66 ? 12.958 2.365 7.520 1.00 0.00 66 TRP A N 13
ATOM 12952 C CA . TRP A 1 66 ? 13.828 2.301 8.682 1.00 0.00 66 TRP A CA 13
ATOM 12953 C C . TRP A 1 66 ? 14.829 1.166 8.462 1.00 0.00 66 TRP A C 13
ATOM 12954 O O . TRP A 1 66 ? 15.971 1.245 8.914 1.00 0.00 66 TRP A O 13
ATOM 12975 N N . GLU A 1 1 ? 12.490 9.217 -2.992 1.00 0.00 1 GLU A N 14
ATOM 12976 C CA . GLU A 1 1 ? 13.357 8.114 -3.372 1.00 0.00 1 GLU A CA 14
ATOM 12977 C C . GLU A 1 1 ? 12.531 6.850 -3.616 1.00 0.00 1 GLU A C 14
ATOM 12978 O O . GLU A 1 1 ? 11.302 6.899 -3.625 1.00 0.00 1 GLU A O 14
ATOM 12991 N N . GLY A 1 2 ? 13.240 5.746 -3.808 1.00 0.00 2 GLY A N 14
ATOM 12992 C CA . GLY A 1 2 ? 12.587 4.471 -4.052 1.00 0.00 2 GLY A CA 14
ATOM 12993 C C . GLY A 1 2 ? 11.580 4.581 -5.198 1.00 0.00 2 GLY A C 14
ATOM 12994 O O . GLY A 1 2 ? 11.618 5.535 -5.974 1.00 0.00 2 GLY A O 14
ATOM 12998 N N . THR A 1 3 ? 10.702 3.591 -5.269 1.00 0.00 3 THR A N 14
ATOM 12999 C CA . THR A 1 3 ? 9.686 3.564 -6.307 1.00 0.00 3 THR A CA 14
ATOM 13000 C C . THR A 1 3 ? 8.301 3.356 -5.693 1.00 0.00 3 THR A C 14
ATOM 13001 O O . THR A 1 3 ? 8.001 2.278 -5.180 1.00 0.00 3 THR A O 14
ATOM 13012 N N . TRP A 1 4 ? 7.493 4.404 -5.764 1.00 0.00 4 TRP A N 14
ATOM 13013 C CA . TRP A 1 4 ? 6.147 4.349 -5.221 1.00 0.00 4 TRP A CA 14
ATOM 13014 C C . TRP A 1 4 ? 5.169 4.228 -6.392 1.00 0.00 4 TRP A C 14
ATOM 13015 O O . TRP A 1 4 ? 5.337 4.889 -7.416 1.00 0.00 4 TRP A O 14
ATOM 13036 N N . GLN A 1 5 ? 4.169 3.380 -6.201 1.00 0.00 5 GLN A N 14
ATOM 13037 C CA . GLN A 1 5 ? 3.165 3.164 -7.229 1.00 0.00 5 GLN A CA 14
ATOM 13038 C C . GLN A 1 5 ? 1.795 2.926 -6.591 1.00 0.00 5 GLN A C 14
ATOM 13039 O O . GLN A 1 5 ? 1.400 1.783 -6.367 1.00 0.00 5 GLN A O 14
ATOM 13053 N N . HIS A 1 6 ? 1.107 4.025 -6.315 1.00 0.00 6 HIS A N 14
ATOM 13054 C CA . HIS A 1 6 ? -0.210 3.951 -5.707 1.00 0.00 6 HIS A CA 14
ATOM 13055 C C . HIS A 1 6 ? -1.283 4.122 -6.784 1.00 0.00 6 HIS A C 14
ATOM 13056 O O . HIS A 1 6 ? -1.157 4.975 -7.661 1.00 0.00 6 HIS A O 14
ATOM 13070 N N . GLY A 1 7 ? -2.315 3.297 -6.682 1.00 0.00 7 GLY A N 14
ATOM 13071 C CA . GLY A 1 7 ? -3.409 3.346 -7.637 1.00 0.00 7 GLY A CA 14
ATOM 13072 C C . GLY A 1 7 ? -4.738 2.990 -6.967 1.00 0.00 7 GLY A C 14
ATOM 13073 O O . GLY A 1 7 ? -4.841 2.863 -5.749 1.00 0.00 7 GLY A O 14
ATOM 13077 N N . TYR A 1 8 ? -5.766 2.831 -7.803 1.00 0.00 8 TYR A N 14
ATOM 13078 C CA . TYR A 1 8 ? -7.092 2.494 -7.325 1.00 0.00 8 TYR A CA 14
ATOM 13079 C C . TYR A 1 8 ? -7.879 1.802 -8.430 1.00 0.00 8 TYR A C 14
ATOM 13080 O O . TYR A 1 8 ? -8.245 2.462 -9.401 1.00 0.00 8 TYR A O 14
ATOM 13098 N N . GLY A 1 9 ? -8.119 0.510 -8.266 1.00 0.00 9 GLY A N 14
ATOM 13099 C CA . GLY A 1 9 ? -8.861 -0.245 -9.261 1.00 0.00 9 GLY A CA 14
ATOM 13100 C C . GLY A 1 9 ? -10.369 -0.076 -9.066 1.00 0.00 9 GLY A C 14
ATOM 13101 O O . GLY A 1 9 ? -11.119 -1.050 -9.117 1.00 0.00 9 GLY A O 14
ATOM 13105 N N . VAL A 1 10 ? -10.769 1.168 -8.847 1.00 0.00 10 VAL A N 14
ATOM 13106 C CA . VAL A 1 10 ? -12.174 1.478 -8.643 1.00 0.00 10 VAL A CA 14
ATOM 13107 C C . VAL A 1 10 ? -12.882 0.253 -8.060 1.00 0.00 10 VAL A C 14
ATOM 13108 O O . VAL A 1 10 ? -13.665 -0.402 -8.746 1.00 0.00 10 VAL A O 14
ATOM 13121 N N . SER A 1 11 ? -12.582 -0.019 -6.798 1.00 0.00 11 SER A N 14
ATOM 13122 C CA . SER A 1 11 ? -13.180 -1.153 -6.114 1.00 0.00 11 SER A CA 14
ATOM 13123 C C . SER A 1 11 ? -12.285 -1.596 -4.955 1.00 0.00 11 SER A C 14
ATOM 13124 O O . SER A 1 11 ? -12.780 -1.990 -3.900 1.00 0.00 11 SER A O 14
ATOM 13132 N N . SER A 1 12 ? -10.984 -1.517 -5.191 1.00 0.00 12 SER A N 14
ATOM 13133 C CA . SER A 1 12 ? -10.015 -1.906 -4.179 1.00 0.00 12 SER A CA 14
ATOM 13134 C C . SER A 1 12 ? -8.852 -0.913 -4.160 1.00 0.00 12 SER A C 14
ATOM 13135 O O . SER A 1 12 ? -8.747 -0.057 -5.037 1.00 0.00 12 SER A O 14
ATOM 13143 N N . ALA A 1 13 ? -8.006 -1.060 -3.151 1.00 0.00 13 ALA A N 14
ATOM 13144 C CA . ALA A 1 13 ? -6.854 -0.186 -3.006 1.00 0.00 13 ALA A CA 14
ATOM 13145 C C . ALA A 1 13 ? -5.583 -1.034 -2.931 1.00 0.00 13 ALA A C 14
ATOM 13146 O O . ALA A 1 13 ? -5.499 -2.023 -2.207 1.00 0.00 13 ALA A O 14
ATOM 13153 N N . TYR A 1 14 ? -4.581 -0.618 -3.709 1.00 0.00 14 TYR A N 14
ATOM 13154 C CA . TYR A 1 14 ? -3.310 -1.313 -3.754 1.00 0.00 14 TYR A CA 14
ATOM 13155 C C . TYR A 1 14 ? -2.169 -0.310 -3.664 1.00 0.00 14 TYR A C 14
ATOM 13156 O O . TYR A 1 14 ? -2.318 0.806 -4.159 1.00 0.00 14 TYR A O 14
ATOM 13174 N N . SER A 1 15 ? -1.070 -0.716 -3.045 1.00 0.00 15 SER A N 14
ATOM 13175 C CA . SER A 1 15 ? 0.078 0.164 -2.905 1.00 0.00 15 SER A CA 14
ATOM 13176 C C . SER A 1 15 ? 1.371 -0.652 -2.944 1.00 0.00 15 SER A C 14
ATOM 13177 O O . SER A 1 15 ? 1.601 -1.499 -2.082 1.00 0.00 15 SER A O 14
ATOM 13185 N N . ASN A 1 16 ? 2.182 -0.369 -3.953 1.00 0.00 16 ASN A N 14
ATOM 13186 C CA . ASN A 1 16 ? 3.446 -1.067 -4.116 1.00 0.00 16 ASN A CA 14
ATOM 13187 C C . ASN A 1 16 ? 4.595 -0.064 -4.004 1.00 0.00 16 ASN A C 14
ATOM 13188 O O . ASN A 1 16 ? 4.668 0.929 -4.723 1.00 0.00 16 ASN A O 14
ATOM 13199 N N . TYR A 1 17 ? 5.505 -0.351 -3.070 1.00 0.00 17 TYR A N 14
ATOM 13200 C CA . TYR A 1 17 ? 6.654 0.500 -2.837 1.00 0.00 17 TYR A CA 14
ATOM 13201 C C . TYR A 1 17 ? 7.919 -0.343 -2.782 1.00 0.00 17 TYR A C 14
ATOM 13202 O O . TYR A 1 17 ? 7.955 -1.314 -2.027 1.00 0.00 17 TYR A O 14
ATOM 13220 N N . HIS A 1 18 ? 8.918 0.033 -3.567 1.00 0.00 18 HIS A N 14
ATOM 13221 C CA . HIS A 1 18 ? 10.170 -0.704 -3.592 1.00 0.00 18 HIS A CA 14
ATOM 13222 C C . HIS A 1 18 ? 11.234 0.067 -2.808 1.00 0.00 18 HIS A C 14
ATOM 13223 O O . HIS A 1 18 ? 11.172 1.291 -2.709 1.00 0.00 18 HIS A O 14
ATOM 13237 N N . HIS A 1 19 ? 12.186 -0.682 -2.271 1.00 0.00 19 HIS A N 14
ATOM 13238 C CA . HIS A 1 19 ? 13.262 -0.085 -1.499 1.00 0.00 19 HIS A CA 14
ATOM 13239 C C . HIS A 1 19 ? 14.425 -1.073 -1.389 1.00 0.00 19 HIS A C 14
ATOM 13240 O O . HIS A 1 19 ? 14.220 -2.246 -1.079 1.00 0.00 19 HIS A O 14
ATOM 13254 N N . GLY A 1 20 ? 15.620 -0.564 -1.648 1.00 0.00 20 GLY A N 14
ATOM 13255 C CA . GLY A 1 20 ? 16.815 -1.387 -1.582 1.00 0.00 20 GLY A CA 14
ATOM 13256 C C . GLY A 1 20 ? 17.928 -0.677 -0.809 1.00 0.00 20 GLY A C 14
ATOM 13257 O O . GLY A 1 20 ? 19.099 -0.766 -1.177 1.00 0.00 20 GLY A O 14
ATOM 13261 N N . SER A 1 21 ? 17.524 0.013 0.248 1.00 0.00 21 SER A N 14
ATOM 13262 C CA . SER A 1 21 ? 18.473 0.738 1.075 1.00 0.00 21 SER A CA 14
ATOM 13263 C C . SER A 1 21 ? 18.203 0.454 2.554 1.00 0.00 21 SER A C 14
ATOM 13264 O O . SER A 1 21 ? 19.126 0.158 3.312 1.00 0.00 21 SER A O 14
ATOM 13272 N N . LYS A 1 22 ? 16.933 0.553 2.920 1.00 0.00 22 LYS A N 14
ATOM 13273 C CA . LYS A 1 22 ? 16.530 0.310 4.295 1.00 0.00 22 LYS A CA 14
ATOM 13274 C C . LYS A 1 22 ? 15.137 -0.322 4.309 1.00 0.00 22 LYS A C 14
ATOM 13275 O O . LYS A 1 22 ? 14.423 -0.282 3.308 1.00 0.00 22 LYS A O 14
ATOM 13293 N N . THR A 1 23 ? 14.791 -0.891 5.455 1.00 0.00 23 THR A N 14
ATOM 13294 C CA . THR A 1 23 ? 13.496 -1.530 5.612 1.00 0.00 23 THR A CA 14
ATOM 13295 C C . THR A 1 23 ? 12.378 -0.589 5.160 1.00 0.00 23 THR A C 14
ATOM 13296 O O . THR A 1 23 ? 12.536 0.630 5.196 1.00 0.00 23 THR A O 14
ATOM 13307 N N . HIS A 1 24 ? 11.273 -1.191 4.745 1.00 0.00 24 HIS A N 14
ATOM 13308 C CA . HIS A 1 24 ? 10.129 -0.421 4.286 1.00 0.00 24 HIS A CA 14
ATOM 13309 C C . HIS A 1 24 ? 8.849 -1.236 4.486 1.00 0.00 24 HIS A C 14
ATOM 13310 O O . HIS A 1 24 ? 8.893 -2.464 4.539 1.00 0.00 24 HIS A O 14
ATOM 13325 N N . SER A 1 25 ? 7.740 -0.519 4.591 1.00 0.00 25 SER A N 14
ATOM 13326 C CA . SER A 1 25 ? 6.450 -1.159 4.784 1.00 0.00 25 SER A CA 14
ATOM 13327 C C . SER A 1 25 ? 5.350 -0.333 4.115 1.00 0.00 25 SER A C 14
ATOM 13328 O O . SER A 1 25 ? 5.338 0.892 4.220 1.00 0.00 25 SER A O 14
ATOM 13336 N N . ALA A 1 26 ? 4.453 -1.037 3.440 1.00 0.00 26 ALA A N 14
ATOM 13337 C CA . ALA A 1 26 ? 3.351 -0.384 2.754 1.00 0.00 26 ALA A CA 14
ATOM 13338 C C . ALA A 1 26 ? 2.036 -0.752 3.443 1.00 0.00 26 ALA A C 14
ATOM 13339 O O . ALA A 1 26 ? 1.661 -1.923 3.488 1.00 0.00 26 ALA A O 14
ATOM 13346 N N . THR A 1 27 ? 1.372 0.270 3.964 1.00 0.00 27 THR A N 14
ATOM 13347 C CA . THR A 1 27 ? 0.107 0.068 4.649 1.00 0.00 27 THR A CA 14
ATOM 13348 C C . THR A 1 27 ? -1.025 0.772 3.897 1.00 0.00 27 THR A C 14
ATOM 13349 O O . THR A 1 27 ? -0.894 1.935 3.518 1.00 0.00 27 THR A O 14
ATOM 13360 N N . VAL A 1 28 ? -2.111 0.038 3.705 1.00 0.00 28 VAL A N 14
ATOM 13361 C CA . VAL A 1 28 ? -3.264 0.577 3.005 1.00 0.00 28 VAL A CA 14
ATOM 13362 C C . VAL A 1 28 ? -4.540 0.171 3.746 1.00 0.00 28 VAL A C 14
ATOM 13363 O O . VAL A 1 28 ? -4.765 -1.011 4.001 1.00 0.00 28 VAL A O 14
ATOM 13376 N N . VAL A 1 29 ? -5.342 1.174 4.070 1.00 0.00 29 VAL A N 14
ATOM 13377 C CA . VAL A 1 29 ? -6.589 0.937 4.777 1.00 0.00 29 VAL A CA 14
ATOM 13378 C C . VAL A 1 29 ? -7.764 1.245 3.847 1.00 0.00 29 VAL A C 14
ATOM 13379 O O . VAL A 1 29 ? -7.741 2.236 3.118 1.00 0.00 29 VAL A O 14
ATOM 13392 N N . ASN A 1 30 ? -8.765 0.378 3.902 1.00 0.00 30 ASN A N 14
ATOM 13393 C CA . ASN A 1 30 ? -9.946 0.545 3.073 1.00 0.00 30 ASN A CA 14
ATOM 13394 C C . ASN A 1 30 ? -11.054 1.203 3.898 1.00 0.00 30 ASN A C 14
ATOM 13395 O O . ASN A 1 30 ? -11.665 0.559 4.749 1.00 0.00 30 ASN A O 14
ATOM 13406 N N . ASN A 1 31 ? -11.278 2.478 3.617 1.00 0.00 31 ASN A N 14
ATOM 13407 C CA . ASN A 1 31 ? -12.301 3.231 4.323 1.00 0.00 31 ASN A CA 14
ATOM 13408 C C . ASN A 1 31 ? -13.619 3.141 3.550 1.00 0.00 31 ASN A C 14
ATOM 13409 O O . ASN A 1 31 ? -13.978 4.063 2.819 1.00 0.00 31 ASN A O 14
ATOM 13420 N N . ASN A 1 32 ? -14.303 2.022 3.739 1.00 0.00 32 ASN A N 14
ATOM 13421 C CA . ASN A 1 32 ? -15.573 1.800 3.068 1.00 0.00 32 ASN A CA 14
ATOM 13422 C C . ASN A 1 32 ? -16.327 0.672 3.775 1.00 0.00 32 ASN A C 14
ATOM 13423 O O . ASN A 1 32 ? -17.443 0.871 4.252 1.00 0.00 32 ASN A O 14
ATOM 13434 N N . THR A 1 33 ? -15.687 -0.487 3.821 1.00 0.00 33 THR A N 14
ATOM 13435 C CA . THR A 1 33 ? -16.284 -1.647 4.461 1.00 0.00 33 THR A CA 14
ATOM 13436 C C . THR A 1 33 ? -15.528 -1.995 5.745 1.00 0.00 33 THR A C 14
ATOM 13437 O O . THR A 1 33 ? -16.021 -2.762 6.571 1.00 0.00 33 THR A O 14
ATOM 13448 N N . GLY A 1 34 ? -14.344 -1.414 5.873 1.00 0.00 34 GLY A N 14
ATOM 13449 C CA . GLY A 1 34 ? -13.516 -1.653 7.042 1.00 0.00 34 GLY A CA 14
ATOM 13450 C C . GLY A 1 34 ? -12.429 -2.687 6.742 1.00 0.00 34 GLY A C 14
ATOM 13451 O O . GLY A 1 34 ? -12.362 -3.730 7.390 1.00 0.00 34 GLY A O 14
ATOM 13455 N N . ARG A 1 35 ? -11.603 -2.361 5.758 1.00 0.00 35 ARG A N 14
ATOM 13456 C CA . ARG A 1 35 ? -10.522 -3.249 5.363 1.00 0.00 35 ARG A CA 14
ATOM 13457 C C . ARG A 1 35 ? -9.168 -2.590 5.635 1.00 0.00 35 ARG A C 14
ATOM 13458 O O . ARG A 1 35 ? -9.067 -1.365 5.677 1.00 0.00 35 ARG A O 14
ATOM 13478 N N . GLN A 1 36 ? -8.161 -3.432 5.813 1.00 0.00 36 GLN A N 14
ATOM 13479 C CA . GLN A 1 36 ? -6.818 -2.947 6.080 1.00 0.00 36 GLN A CA 14
ATOM 13480 C C . GLN A 1 36 ? -5.785 -4.010 5.702 1.00 0.00 36 GLN A C 14
ATOM 13481 O O . GLN A 1 36 ? -6.012 -5.202 5.906 1.00 0.00 36 GLN A O 14
ATOM 13495 N N . GLY A 1 37 ? -4.672 -3.541 5.158 1.00 0.00 37 GLY A N 14
ATOM 13496 C CA . GLY A 1 37 ? -3.603 -4.436 4.749 1.00 0.00 37 GLY A CA 14
ATOM 13497 C C . GLY A 1 37 ? -2.233 -3.852 5.100 1.00 0.00 37 GLY A C 14
ATOM 13498 O O . GLY A 1 37 ? -2.141 -2.725 5.583 1.00 0.00 37 GLY A O 14
ATOM 13502 N N . LYS A 1 38 ? -1.203 -4.645 4.843 1.00 0.00 38 LYS A N 14
ATOM 13503 C CA . LYS A 1 38 ? 0.157 -4.220 5.126 1.00 0.00 38 LYS A CA 14
ATOM 13504 C C . LYS A 1 38 ? 1.129 -5.323 4.702 1.00 0.00 38 LYS A C 14
ATOM 13505 O O . LYS A 1 38 ? 0.908 -6.497 4.994 1.00 0.00 38 LYS A O 14
ATOM 13523 N N . ASP A 1 39 ? 2.186 -4.906 4.020 1.00 0.00 39 ASP A N 14
ATOM 13524 C CA . ASP A 1 39 ? 3.193 -5.843 3.553 1.00 0.00 39 ASP A CA 14
ATOM 13525 C C . ASP A 1 39 ? 4.579 -5.342 3.962 1.00 0.00 39 ASP A C 14
ATOM 13526 O O . ASP A 1 39 ? 5.298 -4.761 3.149 1.00 0.00 39 ASP A O 14
ATOM 13536 N N . THR A 1 40 ? 4.914 -5.585 5.220 1.00 0.00 40 THR A N 14
ATOM 13537 C CA . THR A 1 40 ? 6.202 -5.165 5.747 1.00 0.00 40 THR A CA 14
ATOM 13538 C C . THR A 1 40 ? 7.310 -6.095 5.249 1.00 0.00 40 THR A C 14
ATOM 13539 O O . THR A 1 40 ? 7.154 -7.315 5.262 1.00 0.00 40 THR A O 14
ATOM 13550 N N . GLN A 1 41 ? 8.405 -5.482 4.823 1.00 0.00 41 GLN A N 14
ATOM 13551 C CA . GLN A 1 41 ? 9.539 -6.240 4.323 1.00 0.00 41 GLN A CA 14
ATOM 13552 C C . GLN A 1 41 ? 10.846 -5.507 4.633 1.00 0.00 41 GLN A C 14
ATOM 13553 O O . GLN A 1 41 ? 10.828 -4.362 5.081 1.00 0.00 41 GLN A O 14
ATOM 13567 N N . ARG A 1 42 ? 11.949 -6.198 4.382 1.00 0.00 42 ARG A N 14
ATOM 13568 C CA . ARG A 1 42 ? 13.262 -5.628 4.630 1.00 0.00 42 ARG A CA 14
ATOM 13569 C C . ARG A 1 42 ? 13.758 -4.880 3.391 1.00 0.00 42 ARG A C 14
ATOM 13570 O O . ARG A 1 42 ? 13.001 -4.669 2.444 1.00 0.00 42 ARG A O 14
ATOM 13590 N N . ALA A 1 43 ? 15.026 -4.499 3.437 1.00 0.00 43 ALA A N 14
ATOM 13591 C CA . ALA A 1 43 ? 15.632 -3.779 2.330 1.00 0.00 43 ALA A CA 14
ATOM 13592 C C . ALA A 1 43 ? 15.812 -4.730 1.145 1.00 0.00 43 ALA A C 14
ATOM 13593 O O . ALA A 1 43 ? 16.384 -5.809 1.293 1.00 0.00 43 ALA A O 14
ATOM 13600 N N . GLY A 1 44 ? 15.313 -4.297 -0.003 1.00 0.00 44 GLY A N 14
ATOM 13601 C CA . GLY A 1 44 ? 15.412 -5.097 -1.212 1.00 0.00 44 GLY A CA 14
ATOM 13602 C C . GLY A 1 44 ? 14.215 -6.041 -1.343 1.00 0.00 44 GLY A C 14
ATOM 13603 O O . GLY A 1 44 ? 14.341 -7.243 -1.114 1.00 0.00 44 GLY A O 14
ATOM 13607 N N . VAL A 1 45 ? 13.083 -5.461 -1.712 1.00 0.00 45 VAL A N 14
ATOM 13608 C CA . VAL A 1 45 ? 11.864 -6.236 -1.877 1.00 0.00 45 VAL A CA 14
ATOM 13609 C C . VAL A 1 45 ? 10.741 -5.316 -2.360 1.00 0.00 45 VAL A C 14
ATOM 13610 O O . VAL A 1 45 ? 10.851 -4.095 -2.266 1.00 0.00 45 VAL A O 14
ATOM 13623 N N . TRP A 1 46 ? 9.687 -5.939 -2.866 1.00 0.00 46 TRP A N 14
ATOM 13624 C CA . TRP A 1 46 ? 8.545 -5.191 -3.365 1.00 0.00 46 TRP A CA 14
ATOM 13625 C C . TRP A 1 46 ? 7.385 -5.392 -2.387 1.00 0.00 46 TRP A C 14
ATOM 13626 O O . TRP A 1 46 ? 6.839 -6.489 -2.284 1.00 0.00 46 TRP A O 14
ATOM 13647 N N . ALA A 1 47 ? 7.044 -4.315 -1.695 1.00 0.00 47 ALA A N 14
ATOM 13648 C CA . ALA A 1 47 ? 5.959 -4.359 -0.729 1.00 0.00 47 ALA A CA 14
ATOM 13649 C C . ALA A 1 47 ? 4.652 -3.966 -1.418 1.00 0.00 47 ALA A C 14
ATOM 13650 O O . ALA A 1 47 ? 4.408 -2.786 -1.668 1.00 0.00 47 ALA A O 14
ATOM 13657 N N . LYS A 1 48 ? 3.844 -4.976 -1.707 1.00 0.00 48 LYS A N 14
ATOM 13658 C CA . LYS A 1 48 ? 2.568 -4.750 -2.363 1.00 0.00 48 LYS A CA 14
ATOM 13659 C C . LYS A 1 48 ? 1.434 -5.067 -1.387 1.00 0.00 48 LYS A C 14
ATOM 13660 O O . LYS A 1 48 ? 1.265 -6.215 -0.978 1.00 0.00 48 LYS A O 14
ATOM 13678 N N . ALA A 1 49 ? 0.686 -4.030 -1.040 1.00 0.00 49 ALA A N 14
ATOM 13679 C CA . ALA A 1 49 ? -0.427 -4.184 -0.119 1.00 0.00 49 ALA A CA 14
ATOM 13680 C C . ALA A 1 49 ? -1.742 -4.028 -0.884 1.00 0.00 49 ALA A C 14
ATOM 13681 O O . ALA A 1 49 ? -1.825 -3.247 -1.831 1.00 0.00 49 ALA A O 14
ATOM 13688 N N . THR A 1 50 ? -2.739 -4.783 -0.446 1.00 0.00 50 THR A N 14
ATOM 13689 C CA . THR A 1 50 ? -4.046 -4.739 -1.078 1.00 0.00 50 THR A CA 14
ATOM 13690 C C . THR A 1 50 ? -5.150 -4.903 -0.032 1.00 0.00 50 THR A C 14
ATOM 13691 O O . THR A 1 50 ? -4.957 -5.575 0.980 1.00 0.00 50 THR A O 14
ATOM 13702 N N . VAL A 1 51 ? -6.284 -4.277 -0.312 1.00 0.00 51 VAL A N 14
ATOM 13703 C CA . VAL A 1 51 ? -7.419 -4.344 0.593 1.00 0.00 51 VAL A CA 14
ATOM 13704 C C . VAL A 1 51 ? -8.652 -3.760 -0.099 1.00 0.00 51 VAL A C 14
ATOM 13705 O O . VAL A 1 51 ? -8.540 -2.827 -0.893 1.00 0.00 51 VAL A O 14
ATOM 13718 N N . GLY A 1 52 ? -9.802 -4.333 0.228 1.00 0.00 52 GLY A N 14
ATOM 13719 C CA . GLY A 1 52 ? -11.055 -3.880 -0.353 1.00 0.00 52 GLY A CA 14
ATOM 13720 C C . GLY A 1 52 ? -11.313 -4.561 -1.698 1.00 0.00 52 GLY A C 14
ATOM 13721 O O . GLY A 1 52 ? -10.559 -5.443 -2.107 1.00 0.00 52 GLY A O 14
ATOM 13725 N N . ARG A 1 53 ? -12.381 -4.126 -2.350 1.00 0.00 53 ARG A N 14
ATOM 13726 C CA . ARG A 1 53 ? -12.748 -4.682 -3.641 1.00 0.00 53 ARG A CA 14
ATOM 13727 C C . ARG A 1 53 ? -14.270 -4.789 -3.759 1.00 0.00 53 ARG A C 14
ATOM 13728 O O . ARG A 1 53 ? -14.858 -5.794 -3.362 1.00 0.00 53 ARG A O 14
ATOM 13748 N N . ASN A 1 54 ? -14.864 -3.739 -4.307 1.00 0.00 54 ASN A N 14
ATOM 13749 C CA . ASN A 1 54 ? -16.306 -3.702 -4.483 1.00 0.00 54 ASN A CA 14
ATOM 13750 C C . ASN A 1 54 ? -16.646 -2.825 -5.690 1.00 0.00 54 ASN A C 14
ATOM 13751 O O . ASN A 1 54 ? -17.005 -3.335 -6.750 1.00 0.00 54 ASN A O 14
ATOM 13762 N N . LEU A 1 55 ? -16.522 -1.522 -5.488 1.00 0.00 55 LEU A N 14
ATOM 13763 C CA . LEU A 1 55 ? -16.812 -0.569 -6.546 1.00 0.00 55 LEU A CA 14
ATOM 13764 C C . LEU A 1 55 ? -16.842 0.844 -5.961 1.00 0.00 55 LEU A C 14
ATOM 13765 O O . LEU A 1 55 ? -17.714 1.167 -5.155 1.00 0.00 55 LEU A O 14
ATOM 13781 N N . THR A 1 56 ? -15.879 1.648 -6.388 1.00 0.00 56 THR A N 14
ATOM 13782 C CA . THR A 1 56 ? -15.785 3.018 -5.916 1.00 0.00 56 THR A CA 14
ATOM 13783 C C . THR A 1 56 ? -15.736 3.054 -4.387 1.00 0.00 56 THR A C 14
ATOM 13784 O O . THR A 1 56 ? -16.661 2.591 -3.723 1.00 0.00 56 THR A O 14
ATOM 13795 N N . GLU A 1 57 ? -14.647 3.608 -3.875 1.00 0.00 57 GLU A N 14
ATOM 13796 C CA . GLU A 1 57 ? -14.466 3.710 -2.436 1.00 0.00 57 GLU A CA 14
ATOM 13797 C C . GLU A 1 57 ? -13.161 4.442 -2.117 1.00 0.00 57 GLU A C 14
ATOM 13798 O O . GLU A 1 57 ? -12.279 4.546 -2.967 1.00 0.00 57 GLU A O 14
ATOM 13811 N N . LYS A 1 58 ? -13.080 4.931 -0.888 1.00 0.00 58 LYS A N 14
ATOM 13812 C CA . LYS A 1 58 ? -11.898 5.651 -0.445 1.00 0.00 58 LYS A CA 14
ATOM 13813 C C . LYS A 1 58 ? -10.884 4.657 0.123 1.00 0.00 58 LYS A C 14
ATOM 13814 O O . LYS A 1 58 ? -11.206 3.488 0.335 1.00 0.00 58 LYS A O 14
ATOM 13832 N N . ALA A 1 59 ? -9.679 5.157 0.354 1.00 0.00 59 ALA A N 14
ATOM 13833 C CA . ALA A 1 59 ? -8.615 4.327 0.894 1.00 0.00 59 ALA A CA 14
ATOM 13834 C C . ALA A 1 59 ? -7.496 5.223 1.429 1.00 0.00 59 ALA A C 14
ATOM 13835 O O . ALA A 1 59 ? -7.307 6.339 0.948 1.00 0.00 59 ALA A O 14
ATOM 13842 N N . SER A 1 60 ? -6.784 4.701 2.416 1.00 0.00 60 SER A N 14
ATOM 13843 C CA . SER A 1 60 ? -5.690 5.440 3.022 1.00 0.00 60 SER A CA 14
ATOM 13844 C C . SER A 1 60 ? -4.366 4.713 2.773 1.00 0.00 60 SER A C 14
ATOM 13845 O O . SER A 1 60 ? -4.174 3.591 3.239 1.00 0.00 60 SER A O 14
ATOM 13853 N N . PHE A 1 61 ? -3.489 5.382 2.040 1.00 0.00 61 PHE A N 14
ATOM 13854 C CA . PHE A 1 61 ? -2.190 4.814 1.724 1.00 0.00 61 PHE A CA 14
ATOM 13855 C C . PHE A 1 61 ? -1.095 5.426 2.600 1.00 0.00 61 PHE A C 14
ATOM 13856 O O . PHE A 1 61 ? -0.940 6.641 2.697 1.00 0.00 61 PHE A O 14
ATOM 13873 N N . TYR A 1 62 ? -0.330 4.543 3.245 1.00 0.00 62 TYR A N 14
ATOM 13874 C CA . TYR A 1 62 ? 0.750 4.963 4.116 1.00 0.00 62 TYR A CA 14
ATOM 13875 C C . TYR A 1 62 ? 2.027 4.219 3.751 1.00 0.00 62 TYR A C 14
ATOM 13876 O O . TYR A 1 62 ? 1.978 3.182 3.093 1.00 0.00 62 TYR A O 14
ATOM 13894 N N . TYR A 1 63 ? 3.172 4.752 4.181 1.00 0.00 63 TYR A N 14
ATOM 13895 C CA . TYR A 1 63 ? 4.454 4.138 3.896 1.00 0.00 63 TYR A CA 14
ATOM 13896 C C . TYR A 1 63 ? 5.502 4.653 4.873 1.00 0.00 63 TYR A C 14
ATOM 13897 O O . TYR A 1 63 ? 5.203 5.570 5.636 1.00 0.00 63 TYR A O 14
ATOM 13915 N N . ASN A 1 64 ? 6.689 4.066 4.833 1.00 0.00 64 ASN A N 14
ATOM 13916 C CA . ASN A 1 64 ? 7.760 4.483 5.722 1.00 0.00 64 ASN A CA 14
ATOM 13917 C C . ASN A 1 64 ? 9.016 3.664 5.419 1.00 0.00 64 ASN A C 14
ATOM 13918 O O . ASN A 1 64 ? 9.010 2.818 4.526 1.00 0.00 64 ASN A O 14
ATOM 13929 N N . PHE A 1 65 ? 10.064 3.943 6.181 1.00 0.00 65 PHE A N 14
ATOM 13930 C CA . PHE A 1 65 ? 11.325 3.243 6.005 1.00 0.00 65 PHE A CA 14
ATOM 13931 C C . PHE A 1 65 ? 12.185 3.337 7.267 1.00 0.00 65 PHE A C 14
ATOM 13932 O O . PHE A 1 65 ? 12.098 4.313 8.010 1.00 0.00 65 PHE A O 14
ATOM 13949 N N . TRP A 1 66 ? 12.995 2.308 7.470 1.00 0.00 66 TRP A N 14
ATOM 13950 C CA . TRP A 1 66 ? 13.869 2.262 8.629 1.00 0.00 66 TRP A CA 14
ATOM 13951 C C . TRP A 1 66 ? 14.874 1.128 8.418 1.00 0.00 66 TRP A C 14
ATOM 13952 O O . TRP A 1 66 ? 15.718 0.873 9.277 1.00 0.00 66 TRP A O 14
ATOM 13973 N N . GLU A 1 1 ? 12.338 8.770 -2.464 1.00 0.00 1 GLU A N 15
ATOM 13974 C CA . GLU A 1 1 ? 13.283 7.672 -2.347 1.00 0.00 1 GLU A CA 15
ATOM 13975 C C . GLU A 1 1 ? 12.590 6.341 -2.645 1.00 0.00 1 GLU A C 15
ATOM 13976 O O . GLU A 1 1 ? 11.554 6.032 -2.060 1.00 0.00 1 GLU A O 15
ATOM 13989 N N . GLY A 1 2 ? 13.191 5.589 -3.556 1.00 0.00 2 GLY A N 15
ATOM 13990 C CA . GLY A 1 2 ? 12.644 4.298 -3.939 1.00 0.00 2 GLY A CA 15
ATOM 13991 C C . GLY A 1 2 ? 11.643 4.446 -5.087 1.00 0.00 2 GLY A C 15
ATOM 13992 O O . GLY A 1 2 ? 11.697 5.415 -5.842 1.00 0.00 2 GLY A O 15
ATOM 13996 N N . THR A 1 3 ? 10.753 3.469 -5.182 1.00 0.00 3 THR A N 15
ATOM 13997 C CA . THR A 1 3 ? 9.741 3.478 -6.225 1.00 0.00 3 THR A CA 15
ATOM 13998 C C . THR A 1 3 ? 8.350 3.279 -5.621 1.00 0.00 3 THR A C 15
ATOM 13999 O O . THR A 1 3 ? 8.040 2.205 -5.107 1.00 0.00 3 THR A O 15
ATOM 14010 N N . TRP A 1 4 ? 7.549 4.331 -5.703 1.00 0.00 4 TRP A N 15
ATOM 14011 C CA . TRP A 1 4 ? 6.197 4.285 -5.170 1.00 0.00 4 TRP A CA 15
ATOM 14012 C C . TRP A 1 4 ? 5.228 4.176 -6.348 1.00 0.00 4 TRP A C 15
ATOM 14013 O O . TRP A 1 4 ? 5.399 4.851 -7.362 1.00 0.00 4 TRP A O 15
ATOM 14034 N N . GLN A 1 5 ? 4.231 3.321 -6.175 1.00 0.00 5 GLN A N 15
ATOM 14035 C CA . GLN A 1 5 ? 3.234 3.114 -7.212 1.00 0.00 5 GLN A CA 15
ATOM 14036 C C . GLN A 1 5 ? 1.856 2.887 -6.586 1.00 0.00 5 GLN A C 15
ATOM 14037 O O . GLN A 1 5 ? 1.446 1.746 -6.378 1.00 0.00 5 GLN A O 15
ATOM 14051 N N . HIS A 1 6 ? 1.181 3.991 -6.304 1.00 0.00 6 HIS A N 15
ATOM 14052 C CA . HIS A 1 6 ? -0.142 3.927 -5.706 1.00 0.00 6 HIS A CA 15
ATOM 14053 C C . HIS A 1 6 ? -1.206 4.082 -6.794 1.00 0.00 6 HIS A C 15
ATOM 14054 O O . HIS A 1 6 ? -1.061 4.907 -7.695 1.00 0.00 6 HIS A O 15
ATOM 14068 N N . GLY A 1 7 ? -2.250 3.276 -6.675 1.00 0.00 7 GLY A N 15
ATOM 14069 C CA . GLY A 1 7 ? -3.338 3.314 -7.638 1.00 0.00 7 GLY A CA 15
ATOM 14070 C C . GLY A 1 7 ? -4.675 2.990 -6.968 1.00 0.00 7 GLY A C 15
ATOM 14071 O O . GLY A 1 7 ? -4.778 2.846 -5.752 1.00 0.00 7 GLY A O 15
ATOM 14075 N N . TYR A 1 8 ? -5.712 2.879 -7.802 1.00 0.00 8 TYR A N 15
ATOM 14076 C CA . TYR A 1 8 ? -7.046 2.578 -7.324 1.00 0.00 8 TYR A CA 15
ATOM 14077 C C . TYR A 1 8 ? -7.846 1.894 -8.424 1.00 0.00 8 TYR A C 15
ATOM 14078 O O . TYR A 1 8 ? -8.213 2.558 -9.393 1.00 0.00 8 TYR A O 15
ATOM 14096 N N . GLY A 1 9 ? -8.098 0.604 -8.260 1.00 0.00 9 GLY A N 15
ATOM 14097 C CA . GLY A 1 9 ? -8.854 -0.143 -9.251 1.00 0.00 9 GLY A CA 15
ATOM 14098 C C . GLY A 1 9 ? -10.358 0.055 -9.057 1.00 0.00 9 GLY A C 15
ATOM 14099 O O . GLY A 1 9 ? -11.125 -0.906 -9.095 1.00 0.00 9 GLY A O 15
ATOM 14103 N N . VAL A 1 10 ? -10.736 1.308 -8.853 1.00 0.00 10 VAL A N 15
ATOM 14104 C CA . VAL A 1 10 ? -12.136 1.645 -8.652 1.00 0.00 10 VAL A CA 15
ATOM 14105 C C . VAL A 1 10 ? -12.868 0.435 -8.068 1.00 0.00 10 VAL A C 15
ATOM 14106 O O . VAL A 1 10 ? -13.670 -0.199 -8.751 1.00 0.00 10 VAL A O 15
ATOM 14119 N N . SER A 1 11 ? -12.565 0.152 -6.809 1.00 0.00 11 SER A N 15
ATOM 14120 C CA . SER A 1 11 ? -13.184 -0.970 -6.125 1.00 0.00 11 SER A CA 15
ATOM 14121 C C . SER A 1 11 ? -12.280 -1.454 -4.989 1.00 0.00 11 SER A C 15
ATOM 14122 O O . SER A 1 11 ? -12.765 -1.849 -3.930 1.00 0.00 11 SER A O 15
ATOM 14130 N N . SER A 1 12 ? -10.981 -1.406 -5.248 1.00 0.00 12 SER A N 15
ATOM 14131 C CA . SER A 1 12 ? -10.005 -1.835 -4.260 1.00 0.00 12 SER A CA 15
ATOM 14132 C C . SER A 1 12 ? -8.854 -0.829 -4.192 1.00 0.00 12 SER A C 15
ATOM 14133 O O . SER A 1 12 ? -8.787 0.099 -4.996 1.00 0.00 12 SER A O 15
ATOM 14141 N N . ALA A 1 13 ? -7.977 -1.047 -3.223 1.00 0.00 13 ALA A N 15
ATOM 14142 C CA . ALA A 1 13 ? -6.832 -0.172 -3.039 1.00 0.00 13 ALA A CA 15
ATOM 14143 C C . ALA A 1 13 ? -5.558 -1.015 -2.960 1.00 0.00 13 ALA A C 15
ATOM 14144 O O . ALA A 1 13 ? -5.471 -2.000 -2.231 1.00 0.00 13 ALA A O 15
ATOM 14151 N N . TYR A 1 14 ? -4.557 -0.598 -3.739 1.00 0.00 14 TYR A N 15
ATOM 14152 C CA . TYR A 1 14 ? -3.284 -1.289 -3.781 1.00 0.00 14 TYR A CA 15
ATOM 14153 C C . TYR A 1 14 ? -2.147 -0.283 -3.679 1.00 0.00 14 TYR A C 15
ATOM 14154 O O . TYR A 1 14 ? -2.301 0.839 -4.159 1.00 0.00 14 TYR A O 15
ATOM 14172 N N . SER A 1 15 ? -1.045 -0.693 -3.067 1.00 0.00 15 SER A N 15
ATOM 14173 C CA . SER A 1 15 ? 0.099 0.190 -2.916 1.00 0.00 15 SER A CA 15
ATOM 14174 C C . SER A 1 15 ? 1.393 -0.626 -2.923 1.00 0.00 15 SER A C 15
ATOM 14175 O O . SER A 1 15 ? 1.620 -1.445 -2.034 1.00 0.00 15 SER A O 15
ATOM 14183 N N . ASN A 1 16 ? 2.208 -0.374 -3.937 1.00 0.00 16 ASN A N 15
ATOM 14184 C CA . ASN A 1 16 ? 3.474 -1.075 -4.072 1.00 0.00 16 ASN A CA 15
ATOM 14185 C C . ASN A 1 16 ? 4.623 -0.072 -3.959 1.00 0.00 16 ASN A C 15
ATOM 14186 O O . ASN A 1 16 ? 4.692 0.925 -4.675 1.00 0.00 16 ASN A O 15
ATOM 14197 N N . TYR A 1 17 ? 5.536 -0.362 -3.030 1.00 0.00 17 TYR A N 15
ATOM 14198 C CA . TYR A 1 17 ? 6.685 0.490 -2.797 1.00 0.00 17 TYR A CA 15
ATOM 14199 C C . TYR A 1 17 ? 7.948 -0.356 -2.720 1.00 0.00 17 TYR A C 15
ATOM 14200 O O . TYR A 1 17 ? 7.977 -1.311 -1.945 1.00 0.00 17 TYR A O 15
ATOM 14218 N N . HIS A 1 18 ? 8.950 0.002 -3.509 1.00 0.00 18 HIS A N 15
ATOM 14219 C CA . HIS A 1 18 ? 10.200 -0.739 -3.514 1.00 0.00 18 HIS A CA 15
ATOM 14220 C C . HIS A 1 18 ? 11.266 0.050 -2.751 1.00 0.00 18 HIS A C 15
ATOM 14221 O O . HIS A 1 18 ? 11.184 1.273 -2.648 1.00 0.00 18 HIS A O 15
ATOM 14235 N N . HIS A 1 19 ? 12.243 -0.683 -2.236 1.00 0.00 19 HIS A N 15
ATOM 14236 C CA . HIS A 1 19 ? 13.324 -0.067 -1.486 1.00 0.00 19 HIS A CA 15
ATOM 14237 C C . HIS A 1 19 ? 14.499 -1.042 -1.386 1.00 0.00 19 HIS A C 15
ATOM 14238 O O . HIS A 1 19 ? 14.313 -2.214 -1.063 1.00 0.00 19 HIS A O 15
ATOM 14252 N N . GLY A 1 20 ? 15.684 -0.521 -1.668 1.00 0.00 20 GLY A N 15
ATOM 14253 C CA . GLY A 1 20 ? 16.890 -1.330 -1.615 1.00 0.00 20 GLY A CA 15
ATOM 14254 C C . GLY A 1 20 ? 17.989 -0.624 -0.818 1.00 0.00 20 GLY A C 15
ATOM 14255 O O . GLY A 1 20 ? 19.161 -0.681 -1.187 1.00 0.00 20 GLY A O 15
ATOM 14259 N N . SER A 1 21 ? 17.572 0.024 0.259 1.00 0.00 21 SER A N 15
ATOM 14260 C CA . SER A 1 21 ? 18.506 0.741 1.110 1.00 0.00 21 SER A CA 15
ATOM 14261 C C . SER A 1 21 ? 18.216 0.433 2.581 1.00 0.00 21 SER A C 15
ATOM 14262 O O . SER A 1 21 ? 19.119 0.066 3.331 1.00 0.00 21 SER A O 15
ATOM 14270 N N . LYS A 1 22 ? 16.953 0.594 2.948 1.00 0.00 22 LYS A N 15
ATOM 14271 C CA . LYS A 1 22 ? 16.533 0.338 4.315 1.00 0.00 22 LYS A CA 15
ATOM 14272 C C . LYS A 1 22 ? 15.141 -0.296 4.306 1.00 0.00 22 LYS A C 15
ATOM 14273 O O . LYS A 1 22 ? 14.442 -0.254 3.295 1.00 0.00 22 LYS A O 15
ATOM 14291 N N . THR A 1 23 ? 14.779 -0.870 5.444 1.00 0.00 23 THR A N 15
ATOM 14292 C CA . THR A 1 23 ? 13.483 -1.513 5.580 1.00 0.00 23 THR A CA 15
ATOM 14293 C C . THR A 1 23 ? 12.370 -0.571 5.117 1.00 0.00 23 THR A C 15
ATOM 14294 O O . THR A 1 23 ? 12.522 0.649 5.170 1.00 0.00 23 THR A O 15
ATOM 14305 N N . HIS A 1 24 ? 11.276 -1.172 4.673 1.00 0.00 24 HIS A N 15
ATOM 14306 C CA . HIS A 1 24 ? 10.138 -0.402 4.200 1.00 0.00 24 HIS A CA 15
ATOM 14307 C C . HIS A 1 24 ? 8.848 -1.184 4.456 1.00 0.00 24 HIS A C 15
ATOM 1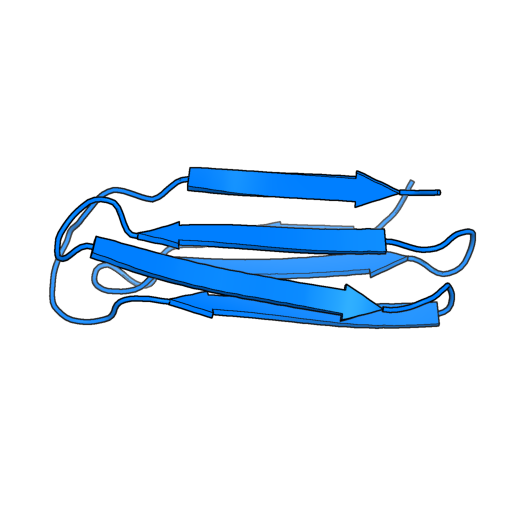4308 O O . HIS A 1 24 ? 8.877 -2.404 4.607 1.00 0.00 24 HIS A O 15
ATOM 14323 N N . SER A 1 25 ? 7.746 -0.449 4.495 1.00 0.00 25 SER A N 15
ATOM 14324 C CA . SER A 1 25 ? 6.448 -1.058 4.730 1.00 0.00 25 SER A CA 15
ATOM 14325 C C . SER A 1 25 ? 5.352 -0.227 4.061 1.00 0.00 25 SER A C 15
ATOM 14326 O O . SER A 1 25 ? 5.348 0.999 4.163 1.00 0.00 25 SER A O 15
ATOM 14334 N N . ALA A 1 26 ? 4.448 -0.928 3.392 1.00 0.00 26 ALA A N 15
ATOM 14335 C CA . ALA A 1 26 ? 3.349 -0.270 2.706 1.00 0.00 26 ALA A CA 15
ATOM 14336 C C . ALA A 1 26 ? 2.029 -0.660 3.375 1.00 0.00 26 ALA A C 15
ATOM 14337 O O . ALA A 1 26 ? 1.662 -1.834 3.393 1.00 0.00 26 ALA A O 15
ATOM 14344 N N . THR A 1 27 ? 1.353 0.346 3.908 1.00 0.00 27 THR A N 15
ATOM 14345 C CA . THR A 1 27 ? 0.082 0.123 4.577 1.00 0.00 27 THR A CA 15
ATOM 14346 C C . THR A 1 27 ? -1.052 0.806 3.809 1.00 0.00 27 THR A C 15
ATOM 14347 O O . THR A 1 27 ? -0.915 1.951 3.380 1.00 0.00 27 THR A O 15
ATOM 14358 N N . VAL A 1 28 ? -2.146 0.074 3.659 1.00 0.00 28 VAL A N 15
ATOM 14359 C CA . VAL A 1 28 ? -3.303 0.595 2.950 1.00 0.00 28 VAL A CA 15
ATOM 14360 C C . VAL A 1 28 ? -4.577 0.184 3.691 1.00 0.00 28 VAL A C 15
ATOM 14361 O O . VAL A 1 28 ? -4.786 -0.996 3.967 1.00 0.00 28 VAL A O 15
ATOM 14374 N N . VAL A 1 29 ? -5.396 1.181 3.992 1.00 0.00 29 VAL A N 15
ATOM 14375 C CA . VAL A 1 29 ? -6.643 0.939 4.696 1.00 0.00 29 VAL A CA 15
ATOM 14376 C C . VAL A 1 29 ? -7.818 1.233 3.760 1.00 0.00 29 VAL A C 15
ATOM 14377 O O . VAL A 1 29 ? -7.801 2.223 3.031 1.00 0.00 29 VAL A O 15
ATOM 14390 N N . ASN A 1 30 ? -8.808 0.355 3.811 1.00 0.00 30 ASN A N 15
ATOM 14391 C CA . ASN A 1 30 ? -9.988 0.508 2.977 1.00 0.00 30 ASN A CA 15
ATOM 14392 C C . ASN A 1 30 ? -11.108 1.150 3.798 1.00 0.00 30 ASN A C 15
ATOM 14393 O O . ASN A 1 30 ? -11.688 0.508 4.672 1.00 0.00 30 ASN A O 15
ATOM 14404 N N . ASN A 1 31 ? -11.379 2.409 3.487 1.00 0.00 31 ASN A N 15
ATOM 14405 C CA . ASN A 1 31 ? -12.419 3.145 4.185 1.00 0.00 31 ASN A CA 15
ATOM 14406 C C . ASN A 1 31 ? -13.734 3.019 3.412 1.00 0.00 31 ASN A C 15
ATOM 14407 O O . ASN A 1 31 ? -14.105 3.920 2.662 1.00 0.00 31 ASN A O 15
ATOM 14418 N N . ASN A 1 32 ? -14.401 1.894 3.623 1.00 0.00 32 ASN A N 15
ATOM 14419 C CA . ASN A 1 32 ? -15.666 1.638 2.955 1.00 0.00 32 ASN A CA 15
ATOM 14420 C C . ASN A 1 32 ? -16.399 0.505 3.676 1.00 0.00 32 ASN A C 15
ATOM 14421 O O . ASN A 1 32 ? -17.519 0.688 4.150 1.00 0.00 32 ASN A O 15
ATOM 14432 N N . THR A 1 33 ? -15.736 -0.641 3.736 1.00 0.00 33 THR A N 15
ATOM 14433 C CA . THR A 1 33 ? -16.310 -1.804 4.391 1.00 0.00 33 THR A CA 15
ATOM 14434 C C . THR A 1 33 ? -15.556 -2.113 5.686 1.00 0.00 33 THR A C 15
ATOM 14435 O O . THR A 1 33 ? -16.047 -2.859 6.532 1.00 0.00 33 THR A O 15
ATOM 14446 N N . GLY A 1 34 ? -14.374 -1.525 5.800 1.00 0.00 34 GLY A N 15
ATOM 14447 C CA . GLY A 1 34 ? -13.547 -1.729 6.977 1.00 0.00 34 GLY A CA 15
ATOM 14448 C C . GLY A 1 34 ? -12.440 -2.748 6.700 1.00 0.00 34 GLY A C 15
ATOM 14449 O O . GLY A 1 34 ? -12.356 -3.776 7.371 1.00 0.00 34 GLY A O 15
ATOM 14453 N N . ARG A 1 35 ? -11.619 -2.428 5.711 1.00 0.00 35 ARG A N 15
ATOM 14454 C CA . ARG A 1 35 ? -10.522 -3.303 5.336 1.00 0.00 35 ARG A CA 15
ATOM 14455 C C . ARG A 1 35 ? -9.181 -2.651 5.681 1.00 0.00 35 ARG A C 15
ATOM 14456 O O . ARG A 1 35 ? -9.113 -1.442 5.896 1.00 0.00 35 ARG A O 15
ATOM 14476 N N . GLN A 1 36 ? -8.149 -3.481 5.723 1.00 0.00 36 GLN A N 15
ATOM 14477 C CA . GLN A 1 36 ? -6.815 -3.000 6.038 1.00 0.00 36 GLN A CA 15
ATOM 14478 C C . GLN A 1 36 ? -5.771 -4.060 5.682 1.00 0.00 36 GLN A C 15
ATOM 14479 O O . GLN A 1 36 ? -5.999 -5.253 5.881 1.00 0.00 36 GLN A O 15
ATOM 14493 N N . GLY A 1 37 ? -4.648 -3.588 5.162 1.00 0.00 37 GLY A N 15
ATOM 14494 C CA . GLY A 1 37 ? -3.568 -4.481 4.776 1.00 0.00 37 GLY A CA 15
ATOM 14495 C C . GLY A 1 37 ? -2.205 -3.831 5.023 1.00 0.00 37 GLY A C 15
ATOM 14496 O O . GLY A 1 37 ? -2.130 -2.682 5.456 1.00 0.00 37 GLY A O 15
ATOM 14500 N N . LYS A 1 38 ? -1.161 -4.594 4.737 1.00 0.00 38 LYS A N 15
ATOM 14501 C CA . LYS A 1 38 ? 0.196 -4.108 4.922 1.00 0.00 38 LYS A CA 15
ATOM 14502 C C . LYS A 1 38 ? 1.184 -5.152 4.399 1.00 0.00 38 LYS A C 15
ATOM 14503 O O . LYS A 1 38 ? 0.940 -6.353 4.511 1.00 0.00 38 LYS A O 15
ATOM 14521 N N . ASP A 1 39 ? 2.278 -4.657 3.840 1.00 0.00 39 ASP A N 15
ATOM 14522 C CA . ASP A 1 39 ? 3.304 -5.533 3.300 1.00 0.00 39 ASP A CA 15
ATOM 14523 C C . ASP A 1 39 ? 4.673 -5.090 3.820 1.00 0.00 39 ASP A C 15
ATOM 14524 O O . ASP A 1 39 ? 5.445 -4.465 3.094 1.00 0.00 39 ASP A O 15
ATOM 14534 N N . THR A 1 40 ? 4.932 -5.430 5.074 1.00 0.00 40 THR A N 15
ATOM 14535 C CA . THR A 1 40 ? 6.194 -5.075 5.700 1.00 0.00 40 THR A CA 15
ATOM 14536 C C . THR A 1 40 ? 7.306 -6.014 5.229 1.00 0.00 40 THR A C 15
ATOM 14537 O O . THR A 1 40 ? 7.136 -7.232 5.228 1.00 0.00 40 THR A O 15
ATOM 14548 N N . GLN A 1 41 ? 8.420 -5.411 4.839 1.00 0.00 41 GLN A N 15
ATOM 14549 C CA . GLN A 1 41 ? 9.560 -6.178 4.366 1.00 0.00 41 GLN A CA 15
ATOM 14550 C C . GLN A 1 41 ? 10.864 -5.447 4.691 1.00 0.00 41 GLN A C 15
ATOM 14551 O O . GLN A 1 41 ? 10.843 -4.294 5.121 1.00 0.00 41 GLN A O 15
ATOM 14565 N N . ARG A 1 42 ? 11.968 -6.146 4.472 1.00 0.00 42 ARG A N 15
ATOM 14566 C CA . ARG A 1 42 ? 13.279 -5.577 4.736 1.00 0.00 42 ARG A CA 15
ATOM 14567 C C . ARG A 1 42 ? 13.797 -4.841 3.499 1.00 0.00 42 ARG A C 15
ATOM 14568 O O . ARG A 1 42 ? 13.070 -4.676 2.520 1.00 0.00 42 ARG A O 15
ATOM 14588 N N . ALA A 1 43 ? 15.050 -4.418 3.583 1.00 0.00 43 ALA A N 15
ATOM 14589 C CA . ALA A 1 43 ? 15.674 -3.703 2.482 1.00 0.00 43 ALA A CA 15
ATOM 14590 C C . ALA A 1 43 ? 15.860 -4.657 1.301 1.00 0.00 43 ALA A C 15
ATOM 14591 O O . ALA A 1 43 ? 16.361 -5.768 1.468 1.00 0.00 43 ALA A O 15
ATOM 14598 N N . GLY A 1 44 ? 15.447 -4.189 0.132 1.00 0.00 44 GLY A N 15
ATOM 14599 C CA . GLY A 1 44 ? 15.561 -4.986 -1.077 1.00 0.00 44 GLY A CA 15
ATOM 14600 C C . GLY A 1 44 ? 14.376 -5.943 -1.217 1.00 0.00 44 GLY A C 15
ATOM 14601 O O . GLY A 1 44 ? 14.512 -7.144 -0.988 1.00 0.00 44 GLY A O 15
ATOM 14605 N N . VAL A 1 45 ? 13.239 -5.375 -1.592 1.00 0.00 45 VAL A N 15
ATOM 14606 C CA . VAL A 1 45 ? 12.030 -6.163 -1.765 1.00 0.00 45 VAL A CA 15
ATOM 14607 C C . VAL A 1 45 ? 10.899 -5.253 -2.248 1.00 0.00 45 VAL A C 15
ATOM 14608 O O . VAL A 1 45 ? 11.001 -4.030 -2.163 1.00 0.00 45 VAL A O 15
ATOM 14621 N N . TRP A 1 46 ? 9.846 -5.885 -2.745 1.00 0.00 46 TRP A N 15
ATOM 14622 C CA . TRP A 1 46 ? 8.697 -5.148 -3.243 1.00 0.00 46 TRP A CA 15
ATOM 14623 C C . TRP A 1 46 ? 7.554 -5.321 -2.240 1.00 0.00 46 TRP A C 15
ATOM 14624 O O . TRP A 1 46 ? 7.051 -6.427 -2.052 1.00 0.00 46 TRP A O 15
ATOM 14645 N N . ALA A 1 47 ? 7.178 -4.210 -1.623 1.00 0.00 47 ALA A N 15
ATOM 14646 C CA . ALA A 1 47 ? 6.104 -4.225 -0.644 1.00 0.00 47 ALA A CA 15
ATOM 14647 C C . ALA A 1 47 ? 4.786 -3.866 -1.333 1.00 0.00 47 ALA A C 15
ATOM 14648 O O . ALA A 1 47 ? 4.528 -2.697 -1.617 1.00 0.00 47 ALA A O 15
ATOM 14655 N N . LYS A 1 48 ? 3.987 -4.893 -1.583 1.00 0.00 48 LYS A N 15
ATOM 14656 C CA . LYS A 1 48 ? 2.702 -4.700 -2.234 1.00 0.00 48 LYS A CA 15
ATOM 14657 C C . LYS A 1 48 ? 1.580 -5.016 -1.242 1.00 0.00 48 LYS A C 15
ATOM 14658 O O . LYS A 1 48 ? 1.521 -6.117 -0.697 1.00 0.00 48 LYS A O 15
ATOM 14676 N N . ALA A 1 49 ? 0.718 -4.031 -1.040 1.00 0.00 49 ALA A N 15
ATOM 14677 C CA . ALA A 1 49 ? -0.399 -4.190 -0.124 1.00 0.00 49 ALA A CA 15
ATOM 14678 C C . ALA A 1 49 ? -1.711 -4.056 -0.898 1.00 0.00 49 ALA A C 15
ATOM 14679 O O . ALA A 1 49 ? -1.794 -3.294 -1.860 1.00 0.00 49 ALA A O 15
ATOM 14686 N N . THR A 1 50 ? -2.705 -4.809 -0.450 1.00 0.00 50 THR A N 15
ATOM 14687 C CA . THR A 1 50 ? -4.010 -4.784 -1.089 1.00 0.00 50 THR A CA 15
ATOM 14688 C C . THR A 1 50 ? -5.118 -4.937 -0.045 1.00 0.00 50 THR A C 15
ATOM 14689 O O . THR A 1 50 ? -4.932 -5.606 0.970 1.00 0.00 50 THR A O 15
ATOM 14700 N N . VAL A 1 51 ? -6.247 -4.304 -0.330 1.00 0.00 51 VAL A N 15
ATOM 14701 C CA . VAL A 1 51 ? -7.385 -4.360 0.571 1.00 0.00 51 VAL A CA 15
ATOM 14702 C C . VAL A 1 51 ? -8.613 -3.772 -0.127 1.00 0.00 51 VAL A C 15
ATOM 14703 O O . VAL A 1 51 ? -8.499 -2.807 -0.881 1.00 0.00 51 VAL A O 15
ATOM 14716 N N . GLY A 1 52 ? -9.758 -4.378 0.150 1.00 0.00 52 GLY A N 15
ATOM 14717 C CA . GLY A 1 52 ? -11.005 -3.927 -0.443 1.00 0.00 52 GLY A CA 15
ATOM 14718 C C . GLY A 1 52 ? -11.215 -4.552 -1.823 1.00 0.00 52 GLY A C 15
ATOM 14719 O O . GLY A 1 52 ? -10.428 -5.394 -2.253 1.00 0.00 52 GLY A O 15
ATOM 14723 N N . ARG A 1 53 ? -12.281 -4.117 -2.479 1.00 0.00 53 ARG A N 15
ATOM 14724 C CA . ARG A 1 53 ? -12.604 -4.624 -3.802 1.00 0.00 53 ARG A CA 15
ATOM 14725 C C . ARG A 1 53 ? -14.105 -4.895 -3.914 1.00 0.00 53 ARG A C 15
ATOM 14726 O O . ARG A 1 53 ? -14.567 -5.993 -3.607 1.00 0.00 53 ARG A O 15
ATOM 14746 N N . ASN A 1 54 ? -14.827 -3.875 -4.356 1.00 0.00 54 ASN A N 15
ATOM 14747 C CA . ASN A 1 54 ? -16.267 -3.989 -4.512 1.00 0.00 54 ASN A CA 15
ATOM 14748 C C . ASN A 1 54 ? -16.754 -2.928 -5.501 1.00 0.00 54 ASN A C 15
ATOM 14749 O O . ASN A 1 54 ? -17.293 -3.259 -6.556 1.00 0.00 54 ASN A O 15
ATOM 14760 N N . LEU A 1 55 ? -16.546 -1.675 -5.126 1.00 0.00 55 LEU A N 15
ATOM 14761 C CA . LEU A 1 55 ? -16.957 -0.563 -5.967 1.00 0.00 55 LEU A CA 15
ATOM 14762 C C . LEU A 1 55 ? -16.297 0.722 -5.464 1.00 0.00 55 LEU A C 15
ATOM 14763 O O . LEU A 1 55 ? -15.705 0.740 -4.386 1.00 0.00 55 LEU A O 15
ATOM 14779 N N . THR A 1 56 ? -16.420 1.767 -6.270 1.00 0.00 56 THR A N 15
ATOM 14780 C CA . THR A 1 56 ? -15.843 3.054 -5.921 1.00 0.00 56 THR A CA 15
ATOM 14781 C C . THR A 1 56 ? -15.818 3.232 -4.402 1.00 0.00 56 THR A C 15
ATOM 14782 O O . THR A 1 56 ? -16.780 2.887 -3.717 1.00 0.00 56 THR A O 15
ATOM 14793 N N . GLU A 1 57 ? -14.709 3.772 -3.919 1.00 0.00 57 GLU A N 15
ATOM 14794 C CA . GLU A 1 57 ? -14.546 4.001 -2.494 1.00 0.00 57 GLU A CA 15
ATOM 14795 C C . GLU A 1 57 ? -13.204 4.680 -2.215 1.00 0.00 57 GLU A C 15
ATOM 14796 O O . GLU A 1 57 ? -12.321 4.695 -3.071 1.00 0.00 57 GLU A O 15
ATOM 14809 N N . LYS A 1 58 ? -13.092 5.227 -1.013 1.00 0.00 58 LYS A N 15
ATOM 14810 C CA . LYS A 1 58 ? -11.873 5.907 -0.611 1.00 0.00 58 LYS A CA 15
ATOM 14811 C C . LYS A 1 58 ? -10.915 4.896 0.022 1.00 0.00 58 LYS A C 15
ATOM 14812 O O . LYS A 1 58 ? -11.291 3.751 0.271 1.00 0.00 58 LYS A O 15
ATOM 14830 N N . ALA A 1 59 ? -9.696 5.355 0.264 1.00 0.00 59 ALA A N 15
ATOM 14831 C CA . ALA A 1 59 ? -8.681 4.504 0.863 1.00 0.00 59 ALA A CA 15
ATOM 14832 C C . ALA A 1 59 ? -7.568 5.378 1.445 1.00 0.00 59 ALA A C 15
ATOM 14833 O O . ALA A 1 59 ? -7.429 6.542 1.073 1.00 0.00 59 ALA A O 15
ATOM 14840 N N . SER A 1 60 ? -6.803 4.782 2.348 1.00 0.00 60 SER A N 15
ATOM 14841 C CA . SER A 1 60 ? -5.707 5.492 2.985 1.00 0.00 60 SER A CA 15
ATOM 14842 C C . SER A 1 60 ? -4.391 4.753 2.736 1.00 0.00 60 SER A C 15
ATOM 14843 O O . SER A 1 60 ? -4.219 3.617 3.175 1.00 0.00 60 SER A O 15
ATOM 14851 N N . PHE A 1 61 ? -3.494 5.428 2.032 1.00 0.00 61 PHE A N 15
ATOM 14852 C CA . PHE A 1 61 ? -2.199 4.850 1.718 1.00 0.00 61 PHE A CA 15
ATOM 14853 C C . PHE A 1 61 ? -1.101 5.459 2.592 1.00 0.00 61 PHE A C 15
ATOM 14854 O O . PHE A 1 61 ? -0.926 6.673 2.670 1.00 0.00 61 PHE A O 15
ATOM 14871 N N . TYR A 1 62 ? -0.354 4.575 3.258 1.00 0.00 62 TYR A N 15
ATOM 14872 C CA . TYR A 1 62 ? 0.726 4.991 4.130 1.00 0.00 62 TYR A CA 15
ATOM 14873 C C . TYR A 1 62 ? 2.000 4.242 3.767 1.00 0.00 62 TYR A C 15
ATOM 14874 O O . TYR A 1 62 ? 1.948 3.203 3.113 1.00 0.00 62 TYR A O 15
ATOM 14892 N N . TYR A 1 63 ? 3.148 4.773 4.196 1.00 0.00 63 TYR A N 15
ATOM 14893 C CA . TYR A 1 63 ? 4.427 4.154 3.913 1.00 0.00 63 TYR A CA 15
ATOM 14894 C C . TYR A 1 63 ? 5.482 4.687 4.872 1.00 0.00 63 TYR A C 15
ATOM 14895 O O . TYR A 1 63 ? 5.182 5.602 5.637 1.00 0.00 63 TYR A O 15
ATOM 14913 N N . ASN A 1 64 ? 6.677 4.117 4.816 1.00 0.00 64 ASN A N 15
ATOM 14914 C CA . ASN A 1 64 ? 7.754 4.551 5.689 1.00 0.00 64 ASN A CA 15
ATOM 1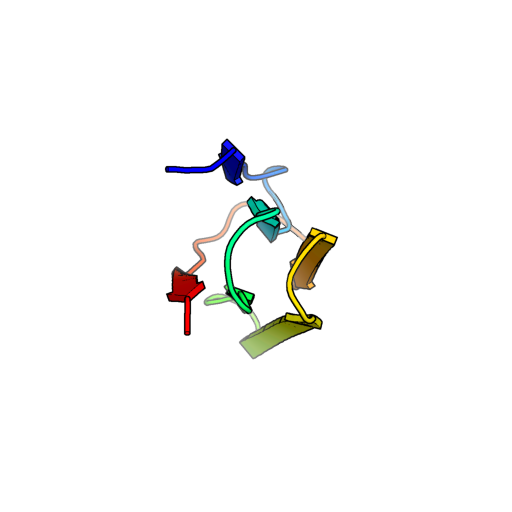4915 C C . ASN A 1 64 ? 8.998 3.703 5.416 1.00 0.00 64 ASN A C 15
ATOM 14916 O O . ASN A 1 64 ? 8.980 2.828 4.552 1.00 0.00 64 ASN A O 15
ATOM 14927 N N . PHE A 1 65 ? 10.049 3.992 6.170 1.00 0.00 65 PHE A N 15
ATOM 14928 C CA . PHE A 1 65 ? 11.299 3.267 6.021 1.00 0.00 65 PHE A CA 15
ATOM 14929 C C . PHE A 1 65 ? 12.172 3.416 7.268 1.00 0.00 65 PHE A C 15
ATOM 14930 O O . PHE A 1 65 ? 12.091 4.423 7.970 1.00 0.00 65 PHE A O 15
ATOM 14947 N N . TRP A 1 66 ? 12.987 2.398 7.507 1.00 0.00 66 TRP A N 15
ATOM 14948 C CA . TRP A 1 66 ? 13.873 2.404 8.658 1.00 0.00 66 TRP A CA 15
ATOM 14949 C C . TRP A 1 66 ? 14.930 1.318 8.446 1.00 0.00 66 TRP A C 15
ATOM 14950 O O . TRP A 1 66 ? 14.746 0.177 8.867 1.00 0.00 66 TRP A O 15
ATOM 14971 N N . GLU A 1 1 ? 12.442 8.636 -3.122 1.00 0.00 1 GLU A N 16
ATOM 14972 C CA . GLU A 1 1 ? 13.646 8.095 -3.730 1.00 0.00 1 GLU A CA 16
ATOM 14973 C C . GLU A 1 1 ? 13.355 6.733 -4.364 1.00 0.00 1 GLU A C 16
ATOM 14974 O O . GLU A 1 1 ? 13.680 6.504 -5.528 1.00 0.00 1 GLU A O 16
ATOM 14987 N N . GLY A 1 2 ? 12.746 5.865 -3.570 1.00 0.00 2 GLY A N 16
ATOM 14988 C CA . GLY A 1 2 ? 12.407 4.532 -4.039 1.00 0.00 2 GLY A CA 16
ATOM 14989 C C . GLY A 1 2 ? 11.385 4.594 -5.175 1.00 0.00 2 GLY A C 16
ATOM 14990 O O . GLY A 1 2 ? 11.305 5.592 -5.890 1.00 0.00 2 GLY A O 16
ATOM 14994 N N . THR A 1 3 ? 10.628 3.514 -5.307 1.00 0.00 3 THR A N 16
ATOM 14995 C CA . THR A 1 3 ? 9.614 3.433 -6.344 1.00 0.00 3 THR A CA 16
ATOM 14996 C C . THR A 1 3 ? 8.231 3.229 -5.723 1.00 0.00 3 THR A C 16
ATOM 14997 O O . THR A 1 3 ? 7.934 2.156 -5.199 1.00 0.00 3 THR A O 16
ATOM 15008 N N . TRP A 1 4 ? 7.421 4.275 -5.803 1.00 0.00 4 TRP A N 16
ATOM 15009 C CA . TRP A 1 4 ? 6.077 4.224 -5.255 1.00 0.00 4 TRP A CA 16
ATOM 15010 C C . TRP A 1 4 ? 5.094 4.105 -6.422 1.00 0.00 4 TRP A C 16
ATOM 15011 O O . TRP A 1 4 ? 5.265 4.758 -7.450 1.00 0.00 4 TRP A O 16
ATOM 15032 N N . GLN A 1 5 ? 4.087 3.268 -6.223 1.00 0.00 5 GLN A N 16
ATOM 15033 C CA . GLN A 1 5 ? 3.078 3.055 -7.247 1.00 0.00 5 GLN A CA 16
ATOM 15034 C C . GLN A 1 5 ? 1.707 2.838 -6.603 1.00 0.00 5 GLN A C 16
ATOM 15035 O O . GLN A 1 5 ? 1.269 1.701 -6.434 1.00 0.00 5 GLN A O 16
ATOM 15049 N N . HIS A 1 6 ? 1.067 3.947 -6.261 1.00 0.00 6 HIS A N 16
ATOM 15050 C CA . HIS A 1 6 ? -0.245 3.893 -5.640 1.00 0.00 6 HIS A CA 16
ATOM 15051 C C . HIS A 1 6 ? -1.327 4.026 -6.713 1.00 0.00 6 HIS A C 16
ATOM 15052 O O . HIS A 1 6 ? -1.234 4.882 -7.591 1.00 0.00 6 HIS A O 16
ATOM 15066 N N . GLY A 1 7 ? -2.330 3.166 -6.606 1.00 0.00 7 GLY A N 16
ATOM 15067 C CA . GLY A 1 7 ? -3.429 3.177 -7.557 1.00 0.00 7 GLY A CA 16
ATOM 15068 C C . GLY A 1 7 ? -4.755 2.856 -6.865 1.00 0.00 7 GLY A C 16
ATOM 15069 O O . GLY A 1 7 ? -4.838 2.705 -5.649 1.00 0.00 7 GLY A O 16
ATOM 15073 N N . TYR A 1 8 ? -5.807 2.755 -7.681 1.00 0.00 8 TYR A N 16
ATOM 15074 C CA . TYR A 1 8 ? -7.134 2.457 -7.182 1.00 0.00 8 TYR A CA 16
ATOM 15075 C C . TYR A 1 8 ? -7.951 1.769 -8.266 1.00 0.00 8 TYR A C 16
ATOM 15076 O O . TYR A 1 8 ? -8.398 2.443 -9.192 1.00 0.00 8 TYR A O 16
ATOM 15094 N N . GLY A 1 9 ? -8.130 0.463 -8.134 1.00 0.00 9 GLY A N 16
ATOM 15095 C CA . GLY A 1 9 ? -8.894 -0.291 -9.114 1.00 0.00 9 GLY A CA 16
ATOM 15096 C C . GLY A 1 9 ? -10.397 -0.076 -8.919 1.00 0.00 9 GLY A C 16
ATOM 15097 O O . GLY A 1 9 ? -11.160 -1.038 -8.847 1.00 0.00 9 GLY A O 16
ATOM 15101 N N . VAL A 1 10 ? -10.776 1.191 -8.839 1.00 0.00 10 VAL A N 16
ATOM 15102 C CA . VAL A 1 10 ? -12.173 1.543 -8.654 1.00 0.00 10 VAL A CA 16
ATOM 15103 C C . VAL A 1 10 ? -12.918 0.355 -8.041 1.00 0.00 10 VAL A C 16
ATOM 15104 O O . VAL A 1 10 ? -13.742 -0.274 -8.702 1.00 0.00 10 VAL A O 16
ATOM 15117 N N . SER A 1 11 ? -12.600 0.084 -6.783 1.00 0.00 11 SER A N 16
ATOM 15118 C CA . SER A 1 11 ? -13.228 -1.017 -6.073 1.00 0.00 11 SER A CA 16
ATOM 15119 C C . SER A 1 11 ? -12.332 -1.475 -4.920 1.00 0.00 11 SER A C 16
ATOM 15120 O O . SER A 1 11 ? -12.824 -1.822 -3.848 1.00 0.00 11 SER A O 16
ATOM 15128 N N . SER A 1 12 ? -11.033 -1.460 -5.180 1.00 0.00 12 SER A N 16
ATOM 15129 C CA . SER A 1 12 ? -10.064 -1.870 -4.178 1.00 0.00 12 SER A CA 16
ATOM 15130 C C . SER A 1 12 ? -8.900 -0.878 -4.139 1.00 0.00 12 SER A C 16
ATOM 15131 O O . SER A 1 12 ? -8.806 0.008 -4.987 1.00 0.00 12 SER A O 16
ATOM 15139 N N . ALA A 1 13 ? -8.042 -1.061 -3.146 1.00 0.00 13 ALA A N 16
ATOM 15140 C CA . ALA A 1 13 ? -6.888 -0.193 -2.986 1.00 0.00 13 ALA A CA 16
ATOM 15141 C C . ALA A 1 13 ? -5.622 -1.047 -2.893 1.00 0.00 13 ALA A C 16
ATOM 15142 O O . ALA A 1 13 ? -5.549 -2.029 -2.158 1.00 0.00 13 ALA A O 16
ATOM 15149 N N . TYR A 1 14 ? -4.612 -0.644 -3.668 1.00 0.00 14 TYR A N 16
ATOM 15150 C CA . TYR A 1 14 ? -3.345 -1.347 -3.696 1.00 0.00 14 TYR A CA 16
ATOM 15151 C C . TYR A 1 14 ? -2.199 -0.351 -3.587 1.00 0.00 14 TYR A C 16
ATOM 15152 O O . TYR A 1 14 ? -2.342 0.774 -4.063 1.00 0.00 14 TYR A O 16
ATOM 15170 N N . SER A 1 15 ? -1.103 -0.773 -2.974 1.00 0.00 15 SER A N 16
ATOM 15171 C CA . SER A 1 15 ? 0.049 0.099 -2.816 1.00 0.00 15 SER A CA 16
ATOM 15172 C C . SER A 1 15 ? 1.338 -0.722 -2.872 1.00 0.00 15 SER A C 16
ATOM 15173 O O . SER A 1 15 ? 1.570 -1.578 -2.020 1.00 0.00 15 SER A O 16
ATOM 15181 N N . ASN A 1 16 ? 2.143 -0.432 -3.883 1.00 0.00 16 ASN A N 16
ATOM 15182 C CA . ASN A 1 16 ? 3.403 -1.134 -4.062 1.00 0.00 16 ASN A CA 16
ATOM 15183 C C . ASN A 1 16 ? 4.557 -0.132 -3.972 1.00 0.00 16 ASN A C 16
ATOM 15184 O O . ASN A 1 16 ? 4.636 0.841 -4.717 1.00 0.00 16 ASN A O 16
ATOM 15195 N N . TYR A 1 17 ? 5.462 -0.398 -3.027 1.00 0.00 17 TYR A N 16
ATOM 15196 C CA . TYR A 1 17 ? 6.613 0.455 -2.813 1.00 0.00 17 TYR A CA 16
ATOM 15197 C C . TYR A 1 17 ? 7.876 -0.391 -2.733 1.00 0.00 17 TYR A C 16
ATOM 15198 O O . TYR A 1 17 ? 7.890 -1.367 -1.984 1.00 0.00 17 TYR A O 16
ATOM 15216 N N . HIS A 1 18 ? 8.894 -0.011 -3.491 1.00 0.00 18 HIS A N 16
ATOM 15217 C CA . HIS A 1 18 ? 10.145 -0.750 -3.489 1.00 0.00 18 HIS A CA 16
ATOM 15218 C C . HIS A 1 18 ? 11.204 0.034 -2.712 1.00 0.00 18 HIS A C 16
ATOM 15219 O O . HIS A 1 18 ? 11.127 1.258 -2.614 1.00 0.00 18 HIS A O 16
ATOM 15233 N N . HIS A 1 19 ? 12.167 -0.702 -2.179 1.00 0.00 19 HIS A N 16
ATOM 15234 C CA . HIS A 1 19 ? 13.240 -0.090 -1.413 1.00 0.00 19 HIS A CA 16
ATOM 15235 C C . HIS A 1 19 ? 14.404 -1.075 -1.282 1.00 0.00 19 HIS A C 16
ATOM 15236 O O . HIS A 1 19 ? 14.210 -2.219 -0.873 1.00 0.00 19 HIS A O 16
ATOM 15250 N N . GLY A 1 20 ? 15.586 -0.595 -1.637 1.00 0.00 20 GLY A N 16
ATOM 15251 C CA . GLY A 1 20 ? 16.781 -1.419 -1.565 1.00 0.00 20 GLY A CA 16
ATOM 15252 C C . GLY A 1 20 ? 17.885 -0.716 -0.772 1.00 0.00 20 GLY A C 16
ATOM 15253 O O . GLY A 1 20 ? 19.063 -0.828 -1.108 1.00 0.00 20 GLY A O 16
ATOM 15257 N N . SER A 1 21 ? 17.465 -0.007 0.265 1.00 0.00 21 SER A N 16
ATOM 15258 C CA . SER A 1 21 ? 18.403 0.715 1.108 1.00 0.00 21 SER A CA 16
ATOM 15259 C C . SER A 1 21 ? 18.134 0.398 2.580 1.00 0.00 21 SER A C 16
ATOM 15260 O O . SER A 1 21 ? 19.049 0.033 3.317 1.00 0.00 21 SER A O 16
ATOM 15268 N N . LYS A 1 22 ? 16.875 0.549 2.965 1.00 0.00 22 LYS A N 16
ATOM 15269 C CA . LYS A 1 22 ? 16.475 0.284 4.336 1.00 0.00 22 LYS A CA 16
ATOM 15270 C C . LYS A 1 22 ? 15.079 -0.342 4.343 1.00 0.00 22 LYS A C 16
ATOM 15271 O O . LYS A 1 22 ? 14.369 -0.296 3.340 1.00 0.00 22 LYS A O 16
ATOM 15289 N N . THR A 1 23 ? 14.726 -0.911 5.486 1.00 0.00 23 THR A N 16
ATOM 15290 C CA . THR A 1 23 ? 13.428 -1.545 5.637 1.00 0.00 23 THR A CA 16
ATOM 15291 C C . THR A 1 23 ? 12.316 -0.598 5.182 1.00 0.00 23 THR A C 16
ATOM 15292 O O . THR A 1 23 ? 12.476 0.620 5.226 1.00 0.00 23 THR A O 16
ATOM 15303 N N . HIS A 1 24 ? 11.212 -1.195 4.755 1.00 0.00 24 HIS A N 16
ATOM 15304 C CA . HIS A 1 24 ? 10.074 -0.420 4.291 1.00 0.00 24 HIS A CA 16
ATOM 15305 C C . HIS A 1 24 ? 8.788 -1.221 4.503 1.00 0.00 24 HIS A C 16
ATOM 15306 O O . HIS A 1 24 ? 8.822 -2.448 4.580 1.00 0.00 24 HIS A O 16
ATOM 15321 N N . SER A 1 25 ? 7.684 -0.493 4.591 1.00 0.00 25 SER A N 16
ATOM 15322 C CA . SER A 1 25 ? 6.389 -1.120 4.793 1.00 0.00 25 SER A CA 16
ATOM 15323 C C . SER A 1 25 ? 5.296 -0.296 4.110 1.00 0.00 25 SER A C 16
ATOM 15324 O O . SER A 1 25 ? 5.306 0.932 4.179 1.00 0.00 25 SER A O 16
ATOM 15332 N N . ALA A 1 26 ? 4.379 -1.004 3.467 1.00 0.00 26 ALA A N 16
ATOM 15333 C CA . ALA A 1 26 ? 3.282 -0.353 2.772 1.00 0.00 26 ALA A CA 16
ATOM 15334 C C . ALA A 1 26 ? 1.960 -0.740 3.438 1.00 0.00 26 ALA A C 16
ATOM 15335 O O . ALA A 1 26 ? 1.561 -1.903 3.403 1.00 0.00 26 ALA A O 16
ATOM 15342 N N . THR A 1 27 ? 1.318 0.256 4.030 1.00 0.00 27 THR A N 16
ATOM 15343 C CA . THR A 1 27 ? 0.050 0.034 4.703 1.00 0.00 27 THR A CA 16
ATOM 15344 C C . THR A 1 27 ? -1.083 0.736 3.952 1.00 0.00 27 THR A C 16
ATOM 15345 O O . THR A 1 27 ? -0.942 1.888 3.544 1.00 0.00 27 THR A O 16
ATOM 15356 N N . VAL A 1 28 ? -2.182 0.013 3.793 1.00 0.00 28 VAL A N 16
ATOM 15357 C CA . VAL A 1 28 ? -3.338 0.552 3.098 1.00 0.00 28 VAL A CA 16
ATOM 15358 C C . VAL A 1 28 ? -4.612 0.136 3.836 1.00 0.00 28 VAL A C 16
ATOM 15359 O O . VAL A 1 28 ? -4.831 -1.049 4.083 1.00 0.00 28 VAL A O 16
ATOM 15372 N N . VAL A 1 29 ? -5.418 1.133 4.168 1.00 0.00 29 VAL A N 16
ATOM 15373 C CA . VAL A 1 29 ? -6.664 0.885 4.874 1.00 0.00 29 VAL A CA 16
ATOM 15374 C C . VAL A 1 29 ? -7.841 1.234 3.960 1.00 0.00 29 VAL A C 16
ATOM 15375 O O . VAL A 1 29 ? -7.812 2.248 3.264 1.00 0.00 29 VAL A O 16
ATOM 15388 N N . ASN A 1 30 ? -8.848 0.373 3.992 1.00 0.00 30 ASN A N 16
ATOM 15389 C CA . ASN A 1 30 ? -10.032 0.577 3.175 1.00 0.00 30 ASN A CA 16
ATOM 15390 C C . ASN A 1 30 ? -11.139 1.191 4.034 1.00 0.00 30 ASN A C 16
ATOM 15391 O O . ASN A 1 30 ? -11.672 0.535 4.928 1.00 0.00 30 ASN A O 16
ATOM 15402 N N . ASN A 1 31 ? -11.453 2.443 3.733 1.00 0.00 31 ASN A N 16
ATOM 15403 C CA . ASN A 1 31 ? -12.487 3.152 4.466 1.00 0.00 31 ASN A CA 16
ATOM 15404 C C . ASN A 1 31 ? -13.805 3.066 3.694 1.00 0.00 31 ASN A C 16
ATOM 15405 O O . ASN A 1 31 ? -14.145 3.974 2.937 1.00 0.00 31 ASN A O 16
ATOM 15416 N N . ASN A 1 32 ? -14.511 1.966 3.912 1.00 0.00 32 ASN A N 16
ATOM 15417 C CA . ASN A 1 32 ? -15.784 1.750 3.245 1.00 0.00 32 ASN A CA 16
ATOM 15418 C C . ASN A 1 32 ? -16.509 0.578 3.910 1.00 0.00 32 ASN A C 16
ATOM 15419 O O . ASN A 1 32 ? -17.627 0.732 4.400 1.00 0.00 32 ASN A O 16
ATOM 15430 N N . THR A 1 33 ? -15.844 -0.568 3.905 1.00 0.00 33 THR A N 16
ATOM 15431 C CA . THR A 1 33 ? -16.411 -1.766 4.501 1.00 0.00 33 THR A CA 16
ATOM 15432 C C . THR A 1 33 ? -15.644 -2.145 5.769 1.00 0.00 33 THR A C 16
ATOM 15433 O O . THR A 1 33 ? -16.104 -2.976 6.551 1.00 0.00 33 THR A O 16
ATOM 15444 N N . GLY A 1 34 ? -14.489 -1.519 5.933 1.00 0.00 34 GLY A N 16
ATOM 15445 C CA . GLY A 1 34 ? -13.653 -1.781 7.092 1.00 0.00 34 GLY A CA 16
ATOM 15446 C C . GLY A 1 34 ? -12.560 -2.799 6.762 1.00 0.00 34 GLY A C 16
ATOM 15447 O O . GLY A 1 34 ? -12.477 -3.853 7.391 1.00 0.00 34 GLY A O 16
ATOM 15451 N N . ARG A 1 35 ? -11.748 -2.448 5.776 1.00 0.00 35 ARG A N 16
ATOM 15452 C CA . ARG A 1 35 ? -10.663 -3.318 5.354 1.00 0.00 35 ARG A CA 16
ATOM 15453 C C . ARG A 1 35 ? -9.312 -2.660 5.644 1.00 0.00 35 ARG A C 16
ATOM 15454 O O . ARG A 1 35 ? -9.218 -1.437 5.725 1.00 0.00 35 ARG A O 16
ATOM 15474 N N . GLN A 1 36 ? -8.300 -3.503 5.791 1.00 0.00 36 GLN A N 16
ATOM 15475 C CA . GLN A 1 36 ? -6.959 -3.019 6.071 1.00 0.00 36 GLN A CA 16
ATOM 15476 C C . GLN A 1 36 ? -5.924 -4.089 5.716 1.00 0.00 36 GLN A C 16
ATOM 15477 O O . GLN A 1 36 ? -6.180 -5.281 5.873 1.00 0.00 36 GLN A O 16
ATOM 15491 N N . GLY A 1 37 ? -4.777 -3.623 5.244 1.00 0.00 37 GLY A N 16
ATOM 15492 C CA . GLY A 1 37 ? -3.703 -4.526 4.865 1.00 0.00 37 GLY A CA 16
ATOM 15493 C C . GLY A 1 37 ? -2.335 -3.885 5.114 1.00 0.00 37 GLY A C 16
ATOM 15494 O O . GLY A 1 37 ? -2.253 -2.732 5.534 1.00 0.00 37 GLY A O 16
ATOM 15498 N N . LYS A 1 38 ? -1.296 -4.661 4.843 1.00 0.00 38 LYS A N 16
ATOM 15499 C CA . LYS A 1 38 ? 0.063 -4.184 5.033 1.00 0.00 38 LYS A CA 16
ATOM 15500 C C . LYS A 1 38 ? 1.046 -5.291 4.648 1.00 0.00 38 LYS A C 16
ATOM 15501 O O . LYS A 1 38 ? 0.812 -6.463 4.940 1.00 0.00 38 LYS A O 16
ATOM 15519 N N . ASP A 1 39 ? 2.125 -4.881 3.998 1.00 0.00 39 ASP A N 16
ATOM 15520 C CA . ASP A 1 39 ? 3.144 -5.824 3.569 1.00 0.00 39 ASP A CA 16
ATOM 15521 C C . ASP A 1 39 ? 4.521 -5.309 3.994 1.00 0.00 39 ASP A C 16
ATOM 15522 O O . ASP A 1 39 ? 5.242 -4.719 3.190 1.00 0.00 39 ASP A O 16
ATOM 15532 N N . THR A 1 40 ? 4.845 -5.550 5.256 1.00 0.00 40 THR A N 16
ATOM 15533 C CA . THR A 1 40 ? 6.122 -5.117 5.796 1.00 0.00 40 THR A CA 16
ATOM 15534 C C . THR A 1 40 ? 7.241 -6.052 5.335 1.00 0.00 40 THR A C 16
ATOM 15535 O O . THR A 1 40 ? 7.093 -7.272 5.378 1.00 0.00 40 THR A O 16
ATOM 15546 N N . GLN A 1 41 ? 8.337 -5.444 4.903 1.00 0.00 41 GLN A N 16
ATOM 15547 C CA . GLN A 1 41 ? 9.480 -6.207 4.434 1.00 0.00 41 GLN A CA 16
ATOM 15548 C C . GLN A 1 41 ? 10.780 -5.464 4.748 1.00 0.00 41 GLN A C 16
ATOM 15549 O O . GLN A 1 41 ? 10.751 -4.320 5.199 1.00 0.00 41 GLN A O 16
ATOM 15563 N N . ARG A 1 42 ? 11.889 -6.144 4.498 1.00 0.00 42 ARG A N 16
ATOM 15564 C CA . ARG A 1 42 ? 13.197 -5.562 4.750 1.00 0.00 42 ARG A CA 16
ATOM 15565 C C . ARG A 1 42 ? 13.705 -4.839 3.500 1.00 0.00 42 ARG A C 16
ATOM 15566 O O . ARG A 1 42 ? 12.963 -4.664 2.535 1.00 0.00 42 ARG A O 16
ATOM 15586 N N . ALA A 1 43 ? 14.966 -4.439 3.560 1.00 0.00 43 ALA A N 16
ATOM 15587 C CA . ALA A 1 43 ? 15.582 -3.738 2.446 1.00 0.00 43 ALA A CA 16
ATOM 15588 C C . ALA A 1 43 ? 15.777 -4.712 1.282 1.00 0.00 43 ALA A C 16
ATOM 15589 O O . ALA A 1 43 ? 16.333 -5.795 1.460 1.00 0.00 43 ALA A O 16
ATOM 15596 N N . GLY A 1 44 ? 15.309 -4.292 0.116 1.00 0.00 44 GLY A N 16
ATOM 15597 C CA . GLY A 1 44 ? 15.424 -5.114 -1.077 1.00 0.00 44 GLY A CA 16
ATOM 15598 C C . GLY A 1 44 ? 14.230 -6.061 -1.208 1.00 0.00 44 GLY A C 16
ATOM 15599 O O . GLY A 1 44 ? 14.359 -7.263 -0.982 1.00 0.00 44 GLY A O 16
ATOM 15603 N N . VAL A 1 45 ? 13.094 -5.484 -1.573 1.00 0.00 45 VAL A N 16
ATOM 15604 C CA . VAL A 1 45 ? 11.878 -6.261 -1.736 1.00 0.00 45 VAL A CA 16
ATOM 15605 C C . VAL A 1 45 ? 10.752 -5.344 -2.217 1.00 0.00 45 VAL A C 16
ATOM 15606 O O . VAL A 1 45 ? 10.855 -4.123 -2.114 1.00 0.00 45 VAL A O 16
ATOM 15619 N N . TRP A 1 46 ? 9.703 -5.968 -2.734 1.00 0.00 46 TRP A N 16
ATOM 15620 C CA . TRP A 1 46 ? 8.560 -5.223 -3.231 1.00 0.00 46 TRP A CA 16
ATOM 15621 C C . TRP A 1 46 ? 7.405 -5.416 -2.247 1.00 0.00 46 TRP A C 16
ATOM 15622 O O . TRP A 1 46 ? 6.896 -6.525 -2.091 1.00 0.00 46 TRP A O 16
ATOM 15643 N N . ALA A 1 47 ? 7.024 -4.319 -1.608 1.00 0.00 47 ALA A N 16
ATOM 15644 C CA . ALA A 1 47 ? 5.939 -4.354 -0.642 1.00 0.00 47 ALA A CA 16
ATOM 15645 C C . ALA A 1 47 ? 4.631 -3.972 -1.338 1.00 0.00 47 ALA A C 16
ATOM 15646 O O . ALA A 1 47 ? 4.371 -2.793 -1.575 1.00 0.00 47 ALA A O 16
ATOM 15653 N N . LYS A 1 48 ? 3.842 -4.991 -1.645 1.00 0.00 48 LYS A N 16
ATOM 15654 C CA . LYS A 1 48 ? 2.568 -4.777 -2.309 1.00 0.00 48 LYS A CA 16
ATOM 15655 C C . LYS A 1 48 ? 1.431 -5.125 -1.346 1.00 0.00 48 LYS A C 16
ATOM 15656 O O . LYS A 1 48 ? 1.293 -6.276 -0.933 1.00 0.00 48 LYS A O 16
ATOM 15674 N N . ALA A 1 49 ? 0.646 -4.110 -1.016 1.00 0.00 49 ALA A N 16
ATOM 15675 C CA . ALA A 1 49 ? -0.474 -4.294 -0.109 1.00 0.00 49 ALA A CA 16
ATOM 15676 C C . ALA A 1 49 ? -1.783 -4.149 -0.886 1.00 0.00 49 ALA A C 16
ATOM 15677 O O . ALA A 1 49 ? -1.839 -3.439 -1.889 1.00 0.00 49 ALA A O 16
ATOM 15684 N N . THR A 1 50 ? -2.806 -4.833 -0.394 1.00 0.00 50 THR A N 16
ATOM 15685 C CA . THR A 1 50 ? -4.111 -4.789 -1.030 1.00 0.00 50 THR A CA 16
ATOM 15686 C C . THR A 1 50 ? -5.219 -4.931 0.016 1.00 0.00 50 THR A C 16
ATOM 15687 O O . THR A 1 50 ? -5.035 -5.596 1.034 1.00 0.00 50 THR A O 16
ATOM 15698 N N . VAL A 1 51 ? -6.345 -4.295 -0.272 1.00 0.00 51 VAL A N 16
ATOM 15699 C CA . VAL A 1 51 ? -7.483 -4.342 0.631 1.00 0.00 51 VAL A CA 16
ATOM 15700 C C . VAL A 1 51 ? -8.699 -3.718 -0.056 1.00 0.00 51 VAL A C 16
ATOM 15701 O O . VAL A 1 51 ? -8.561 -2.780 -0.839 1.00 0.00 51 VAL A O 16
ATOM 15714 N N . GLY A 1 52 ? -9.864 -4.264 0.263 1.00 0.00 52 GLY A N 16
ATOM 15715 C CA . GLY A 1 52 ? -11.104 -3.772 -0.313 1.00 0.00 52 GLY A CA 16
ATOM 15716 C C . GLY A 1 52 ? -11.383 -4.438 -1.662 1.00 0.00 52 GLY A C 16
ATOM 15717 O O . GLY A 1 52 ? -10.638 -5.319 -2.089 1.00 0.00 52 GLY A O 16
ATOM 15721 N N . ARG A 1 53 ? -12.458 -3.992 -2.295 1.00 0.00 53 ARG A N 16
ATOM 15722 C CA . ARG A 1 53 ? -12.845 -4.534 -3.586 1.00 0.00 53 ARG A CA 16
ATOM 15723 C C . ARG A 1 53 ? -14.369 -4.622 -3.690 1.00 0.00 53 ARG A C 16
ATOM 15724 O O . ARG A 1 53 ? -14.972 -5.591 -3.232 1.00 0.00 53 ARG A O 16
ATOM 15744 N N . ASN A 1 54 ? -14.949 -3.595 -4.295 1.00 0.00 54 ASN A N 16
ATOM 15745 C CA . ASN A 1 54 ? -16.391 -3.543 -4.464 1.00 0.00 54 ASN A CA 16
ATOM 15746 C C . ASN A 1 54 ? -16.733 -2.566 -5.591 1.00 0.00 54 ASN A C 16
ATOM 15747 O O . ASN A 1 54 ? -17.113 -2.982 -6.684 1.00 0.00 54 ASN A O 16
ATOM 15758 N N . LEU A 1 55 ? -16.586 -1.286 -5.285 1.00 0.00 55 LEU A N 16
ATOM 15759 C CA . LEU A 1 55 ? -16.875 -0.246 -6.258 1.00 0.00 55 LEU A CA 16
ATOM 15760 C C . LEU A 1 55 ? -17.092 1.082 -5.529 1.00 0.00 55 LEU A C 16
ATOM 15761 O O . LEU A 1 55 ? -17.807 1.136 -4.530 1.00 0.00 55 LEU A O 16
ATOM 15777 N N . THR A 1 56 ? -16.462 2.120 -6.059 1.00 0.00 56 THR A N 16
ATOM 15778 C CA . THR A 1 56 ? -16.577 3.444 -5.471 1.00 0.00 56 THR A CA 16
ATOM 15779 C C . THR A 1 56 ? -16.338 3.381 -3.961 1.00 0.00 56 THR A C 16
ATOM 15780 O O . THR A 1 56 ? -17.224 2.984 -3.205 1.00 0.00 56 THR A O 16
ATOM 15791 N N . GLU A 1 57 ? -15.137 3.777 -3.567 1.00 0.00 57 GLU A N 16
ATOM 15792 C CA . GLU A 1 57 ? -14.770 3.769 -2.161 1.00 0.00 57 GLU A CA 16
ATOM 15793 C C . GLU A 1 57 ? -13.419 4.458 -1.961 1.00 0.00 57 GLU A C 16
ATOM 15794 O O . GLU A 1 57 ? -12.572 4.443 -2.853 1.00 0.00 57 GLU A O 16
ATOM 15807 N N . LYS A 1 58 ? -13.259 5.046 -0.785 1.00 0.00 58 LYS A N 16
ATOM 15808 C CA . LYS A 1 58 ? -12.025 5.740 -0.456 1.00 0.00 58 LYS A CA 16
ATOM 15809 C C . LYS A 1 58 ? -11.065 4.767 0.230 1.00 0.00 58 LYS A C 16
ATOM 15810 O O . LYS A 1 58 ? -11.436 3.635 0.536 1.00 0.00 58 LYS A O 16
ATOM 15828 N N . ALA A 1 59 ? -9.849 5.243 0.452 1.00 0.00 59 ALA A N 16
ATOM 15829 C CA . ALA A 1 59 ? -8.832 4.429 1.096 1.00 0.00 59 ALA A CA 16
ATOM 15830 C C . ALA A 1 59 ? -7.735 5.338 1.653 1.00 0.00 59 ALA A C 16
ATOM 15831 O O . ALA A 1 59 ? -7.750 6.547 1.426 1.00 0.00 59 ALA A O 16
ATOM 15838 N N . SER A 1 60 ? -6.809 4.721 2.373 1.00 0.00 60 SER A N 16
ATOM 15839 C CA . SER A 1 60 ? -5.706 5.459 2.965 1.00 0.00 60 SER A CA 16
ATOM 15840 C C . SER A 1 60 ? -4.395 4.697 2.758 1.00 0.00 60 SER A C 16
ATOM 15841 O O . SER A 1 60 ? -4.246 3.573 3.233 1.00 0.00 60 SER A O 16
ATOM 15849 N N . PHE A 1 61 ? -3.479 5.340 2.049 1.00 0.00 61 PHE A N 16
ATOM 15850 C CA . PHE A 1 61 ? -2.186 4.737 1.774 1.00 0.00 61 PHE A CA 16
ATOM 15851 C C . PHE A 1 61 ? -1.098 5.343 2.662 1.00 0.00 61 PHE A C 16
ATOM 15852 O O . PHE A 1 61 ? -0.913 6.556 2.733 1.00 0.00 61 PHE A O 16
ATOM 15869 N N . TYR A 1 62 ? -0.372 4.458 3.349 1.00 0.00 62 TYR A N 16
ATOM 15870 C CA . TYR A 1 62 ? 0.696 4.871 4.236 1.00 0.00 62 TYR A CA 16
ATOM 15871 C C . TYR A 1 62 ? 1.970 4.110 3.899 1.00 0.00 62 TYR A C 16
ATOM 15872 O O . TYR A 1 62 ? 1.915 3.008 3.360 1.00 0.00 62 TYR A O 16
ATOM 15890 N N . TYR A 1 63 ? 3.123 4.703 4.221 1.00 0.00 63 TYR A N 16
ATOM 15891 C CA . TYR A 1 63 ? 4.403 4.080 3.950 1.00 0.00 63 TYR A CA 16
ATOM 15892 C C . TYR A 1 63 ? 5.452 4.616 4.913 1.00 0.00 63 TYR A C 16
ATOM 15893 O O . TYR A 1 63 ? 5.147 5.534 5.673 1.00 0.00 63 TYR A O 16
ATOM 15911 N N . ASN A 1 64 ? 6.647 4.047 4.865 1.00 0.00 64 ASN A N 16
ATOM 15912 C CA . ASN A 1 64 ? 7.720 4.484 5.742 1.00 0.00 64 ASN A CA 16
ATOM 15913 C C . ASN A 1 64 ? 8.971 3.646 5.468 1.00 0.00 64 ASN A C 16
ATOM 15914 O O . ASN A 1 64 ? 8.956 2.765 4.609 1.00 0.00 64 ASN A O 16
ATOM 15925 N N . PHE A 1 65 ? 10.023 3.950 6.213 1.00 0.00 65 PHE A N 16
ATOM 15926 C CA . PHE A 1 65 ? 11.279 3.236 6.061 1.00 0.00 65 PHE A CA 16
ATOM 15927 C C . PHE A 1 65 ? 12.134 3.355 7.324 1.00 0.00 65 PHE A C 16
ATOM 15928 O O . PHE A 1 65 ? 12.029 4.335 8.059 1.00 0.00 65 PHE A O 16
ATOM 15945 N N . TRP A 1 66 ? 12.961 2.342 7.538 1.00 0.00 66 TRP A N 16
ATOM 15946 C CA . TRP A 1 66 ? 13.833 2.320 8.700 1.00 0.00 66 TRP A CA 16
ATOM 15947 C C . TRP A 1 66 ? 14.859 1.203 8.500 1.00 0.00 66 TRP A C 16
ATOM 15948 O O . TRP A 1 66 ? 15.960 1.262 9.045 1.00 0.00 66 TRP A O 16
ATOM 15969 N N . GLU A 1 1 ? 12.467 9.154 -3.114 1.00 0.00 1 GLU A N 17
ATOM 15970 C CA . GLU A 1 1 ? 13.348 7.998 -3.096 1.00 0.00 1 GLU A CA 17
ATOM 15971 C C . GLU A 1 1 ? 12.568 6.732 -3.457 1.00 0.00 1 GLU A C 17
ATOM 15972 O O . GLU A 1 1 ? 11.349 6.772 -3.613 1.00 0.00 1 GLU A O 17
ATOM 15985 N N . GLY A 1 2 ? 13.305 5.637 -3.580 1.00 0.00 2 GLY A N 17
ATOM 15986 C CA . GLY A 1 2 ? 12.698 4.362 -3.921 1.00 0.00 2 GLY A CA 17
ATOM 15987 C C . GLY A 1 2 ? 11.703 4.518 -5.072 1.00 0.00 2 GLY A C 17
ATOM 15988 O O . GLY A 1 2 ? 11.778 5.478 -5.837 1.00 0.00 2 GLY A O 17
ATOM 15992 N N . THR A 1 3 ? 10.793 3.558 -5.160 1.00 0.00 3 THR A N 17
ATOM 15993 C CA . THR A 1 3 ? 9.784 3.577 -6.206 1.00 0.00 3 THR A CA 17
ATOM 15994 C C . THR A 1 3 ? 8.391 3.378 -5.606 1.00 0.00 3 THR A C 17
ATOM 15995 O O . THR A 1 3 ? 8.076 2.301 -5.103 1.00 0.00 3 THR A O 17
ATOM 16006 N N . TRP A 1 4 ? 7.594 4.434 -5.680 1.00 0.00 4 TRP A N 17
ATOM 16007 C CA . TRP A 1 4 ? 6.242 4.389 -5.151 1.00 0.00 4 TRP A CA 17
ATOM 16008 C C . TRP A 1 4 ? 5.275 4.274 -6.331 1.00 0.00 4 TRP A C 17
ATOM 16009 O O . TRP A 1 4 ? 5.459 4.930 -7.355 1.00 0.00 4 TRP A O 17
ATOM 16030 N N . GLN A 1 5 ? 4.267 3.434 -6.149 1.00 0.00 5 GLN A N 17
ATOM 16031 C CA . GLN A 1 5 ? 3.272 3.223 -7.186 1.00 0.00 5 GLN A CA 17
ATOM 16032 C C . GLN A 1 5 ? 1.894 2.993 -6.562 1.00 0.00 5 GLN A C 17
ATOM 16033 O O . GLN A 1 5 ? 1.479 1.852 -6.367 1.00 0.00 5 GLN A O 17
ATOM 16047 N N . HIS A 1 6 ? 1.223 4.096 -6.264 1.00 0.00 6 HIS A N 17
ATOM 16048 C CA . HIS A 1 6 ? -0.099 4.029 -5.665 1.00 0.00 6 HIS A CA 17
ATOM 16049 C C . HIS A 1 6 ? -1.164 4.172 -6.754 1.00 0.00 6 HIS A C 17
ATOM 16050 O O . HIS A 1 6 ? -1.053 5.032 -7.627 1.00 0.00 6 HIS A O 17
ATOM 16064 N N . GLY A 1 7 ? -2.172 3.317 -6.667 1.00 0.00 7 GLY A N 17
ATOM 16065 C CA . GLY A 1 7 ? -3.256 3.336 -7.635 1.00 0.00 7 GLY A CA 17
ATOM 16066 C C . GLY A 1 7 ? -4.590 2.992 -6.970 1.00 0.00 7 GLY A C 17
ATOM 16067 O O . GLY A 1 7 ? -4.705 2.888 -5.751 1.00 0.00 7 GLY A O 17
ATOM 16071 N N . TYR A 1 8 ? -5.610 2.814 -7.812 1.00 0.00 8 TYR A N 17
ATOM 16072 C CA . TYR A 1 8 ? -6.940 2.484 -7.341 1.00 0.00 8 TYR A CA 17
ATOM 16073 C C . TYR A 1 8 ? -7.738 1.833 -8.461 1.00 0.00 8 TYR A C 17
ATOM 16074 O O . TYR A 1 8 ? -8.122 2.528 -9.400 1.00 0.00 8 TYR A O 17
ATOM 16092 N N . GLY A 1 9 ? -7.971 0.533 -8.346 1.00 0.00 9 GLY A N 17
ATOM 16093 C CA . GLY A 1 9 ? -8.723 -0.185 -9.360 1.00 0.00 9 GLY A CA 17
ATOM 16094 C C . GLY A 1 9 ? -10.228 0.020 -9.175 1.00 0.00 9 GLY A C 17
ATOM 16095 O O . GLY A 1 9 ? -10.997 -0.939 -9.207 1.00 0.00 9 GLY A O 17
ATOM 16099 N N . VAL A 1 10 ? -10.602 1.277 -8.987 1.00 0.00 10 VAL A N 17
ATOM 16100 C CA . VAL A 1 10 ? -12.001 1.621 -8.797 1.00 0.00 10 VAL A CA 17
ATOM 16101 C C . VAL A 1 10 ? -12.739 0.422 -8.198 1.00 0.00 10 VAL A C 17
ATOM 16102 O O . VAL A 1 10 ? -13.538 -0.222 -8.876 1.00 0.00 10 VAL A O 17
ATOM 16115 N N . SER A 1 11 ? -12.445 0.158 -6.933 1.00 0.00 11 SER A N 17
ATOM 16116 C CA . SER A 1 11 ? -13.071 -0.952 -6.235 1.00 0.00 11 SER A CA 17
ATOM 16117 C C . SER A 1 11 ? -12.183 -1.409 -5.076 1.00 0.00 11 SER A C 17
ATOM 16118 O O . SER A 1 11 ? -12.682 -1.769 -4.011 1.00 0.00 11 SER A O 17
ATOM 16126 N N . SER A 1 12 ? -10.881 -1.379 -5.323 1.00 0.00 12 SER A N 17
ATOM 16127 C CA . SER A 1 12 ? -9.919 -1.786 -4.313 1.00 0.00 12 SER A CA 17
ATOM 16128 C C . SER A 1 12 ? -8.755 -0.794 -4.270 1.00 0.00 12 SER A C 17
ATOM 16129 O O . SER A 1 12 ? -8.638 0.069 -5.138 1.00 0.00 12 SER A O 17
ATOM 16137 N N . ALA A 1 13 ? -7.923 -0.951 -3.250 1.00 0.00 13 ALA A N 17
ATOM 16138 C CA . ALA A 1 13 ? -6.773 -0.080 -3.082 1.00 0.00 13 ALA A CA 17
ATOM 16139 C C . ALA A 1 13 ? -5.505 -0.930 -2.975 1.00 0.00 13 ALA A C 17
ATOM 16140 O O . ALA A 1 13 ? -5.425 -1.890 -2.213 1.00 0.00 13 ALA A O 17
ATOM 16147 N N . TYR A 1 14 ? -4.503 -0.550 -3.770 1.00 0.00 14 TYR A N 17
ATOM 16148 C CA . TYR A 1 14 ? -3.236 -1.253 -3.789 1.00 0.00 14 TYR A CA 17
ATOM 16149 C C . TYR A 1 14 ? -2.090 -0.256 -3.684 1.00 0.00 14 TYR A C 17
ATOM 16150 O O . TYR A 1 14 ? -2.224 0.858 -4.188 1.00 0.00 14 TYR A O 17
ATOM 16168 N N . SER A 1 15 ? -1.005 -0.664 -3.044 1.00 0.00 15 SER A N 17
ATOM 16169 C CA . SER A 1 15 ? 0.145 0.210 -2.887 1.00 0.00 15 SER A CA 17
ATOM 16170 C C . SER A 1 15 ? 1.436 -0.611 -2.928 1.00 0.00 15 SER A C 17
ATOM 16171 O O . SER A 1 15 ? 1.654 -1.475 -2.080 1.00 0.00 15 SER A O 17
ATOM 16179 N N . ASN A 1 16 ? 2.258 -0.313 -3.923 1.00 0.00 16 ASN A N 17
ATOM 16180 C CA . ASN A 1 16 ? 3.521 -1.013 -4.086 1.00 0.00 16 ASN A CA 17
ATOM 16181 C C . ASN A 1 16 ? 4.672 -0.011 -3.977 1.00 0.00 16 ASN A C 17
ATOM 16182 O O . ASN A 1 16 ? 4.759 0.967 -4.716 1.00 0.00 16 ASN A O 17
ATOM 16193 N N . TYR A 1 17 ? 5.566 -0.281 -3.023 1.00 0.00 17 TYR A N 17
ATOM 16194 C CA . TYR A 1 17 ? 6.714 0.572 -2.790 1.00 0.00 17 TYR A CA 17
ATOM 16195 C C . TYR A 1 17 ? 7.978 -0.272 -2.717 1.00 0.00 17 TYR A C 17
ATOM 16196 O O . TYR A 1 17 ? 8.018 -1.216 -1.929 1.00 0.00 17 TYR A O 17
ATOM 16214 N N . HIS A 1 18 ? 8.970 0.074 -3.524 1.00 0.00 18 HIS A N 17
ATOM 16215 C CA . HIS A 1 18 ? 10.221 -0.666 -3.533 1.00 0.00 18 HIS A CA 17
ATOM 16216 C C . HIS A 1 18 ? 11.277 0.101 -2.736 1.00 0.00 18 HIS A C 17
ATOM 16217 O O . HIS A 1 18 ? 11.190 1.320 -2.596 1.00 0.00 18 HIS A O 17
ATOM 16231 N N . HIS A 1 19 ? 12.252 -0.644 -2.235 1.00 0.00 19 HIS A N 17
ATOM 16232 C CA . HIS A 1 19 ? 13.324 -0.049 -1.456 1.00 0.00 19 HIS A CA 17
ATOM 16233 C C . HIS A 1 19 ? 14.489 -1.035 -1.349 1.00 0.00 19 HIS A C 17
ATOM 16234 O O . HIS A 1 19 ? 14.286 -2.210 -1.044 1.00 0.00 19 HIS A O 17
ATOM 16248 N N . GLY A 1 20 ? 15.683 -0.521 -1.605 1.00 0.00 20 GLY A N 17
ATOM 16249 C CA . GLY A 1 20 ? 16.880 -1.342 -1.542 1.00 0.00 20 GLY A CA 17
ATOM 16250 C C . GLY A 1 20 ? 17.984 -0.641 -0.747 1.00 0.00 20 GLY A C 17
ATOM 16251 O O . GLY A 1 20 ? 19.158 -0.723 -1.104 1.00 0.00 20 GLY A O 17
ATOM 16255 N N . SER A 1 21 ? 17.567 0.031 0.316 1.00 0.00 21 SER A N 17
ATOM 16256 C CA . SER A 1 21 ? 18.506 0.746 1.164 1.00 0.00 21 SER A CA 17
ATOM 16257 C C . SER A 1 21 ? 18.216 0.445 2.636 1.00 0.00 21 SER A C 17
ATOM 16258 O O . SER A 1 21 ? 19.128 0.132 3.400 1.00 0.00 21 SER A O 17
ATOM 16266 N N . LYS A 1 22 ? 16.943 0.549 2.988 1.00 0.00 22 LYS A N 17
ATOM 16267 C CA . LYS A 1 22 ? 16.522 0.292 4.355 1.00 0.00 22 LYS A CA 17
ATOM 16268 C C . LYS A 1 22 ? 15.122 -0.325 4.345 1.00 0.00 22 LYS A C 17
ATOM 16269 O O . LYS A 1 22 ? 14.417 -0.258 3.339 1.00 0.00 22 LYS A O 17
ATOM 16287 N N . THR A 1 23 ? 14.760 -0.912 5.476 1.00 0.00 23 THR A N 17
ATOM 16288 C CA . THR A 1 23 ? 13.457 -1.541 5.610 1.00 0.00 23 THR A CA 17
ATOM 16289 C C . THR A 1 23 ? 12.354 -0.586 5.150 1.00 0.00 23 THR A C 17
ATOM 16290 O O . THR A 1 23 ? 12.520 0.632 5.205 1.00 0.00 23 THR A O 17
ATOM 16301 N N . HIS A 1 24 ? 11.254 -1.174 4.706 1.00 0.00 24 HIS A N 17
ATOM 16302 C CA . HIS A 1 24 ? 10.124 -0.390 4.235 1.00 0.00 24 HIS A CA 17
ATOM 16303 C C . HIS A 1 24 ? 8.830 -1.180 4.443 1.00 0.00 24 HIS A C 17
ATOM 16304 O O . HIS A 1 24 ? 8.849 -2.409 4.490 1.00 0.00 24 HIS A O 17
ATOM 16319 N N . SER A 1 25 ? 7.736 -0.441 4.562 1.00 0.00 25 SER A N 17
ATOM 16320 C CA . SER A 1 25 ? 6.436 -1.057 4.763 1.00 0.00 25 SER A CA 17
ATOM 16321 C C . SER A 1 25 ? 5.356 -0.249 4.040 1.00 0.00 25 SER A C 17
ATOM 16322 O O . SER A 1 25 ? 5.376 0.981 4.064 1.00 0.00 25 SER A O 17
ATOM 16330 N N . ALA A 1 26 ? 4.440 -0.973 3.415 1.00 0.00 26 ALA A N 17
ATOM 16331 C CA . ALA A 1 26 ? 3.355 -0.338 2.686 1.00 0.00 26 ALA A CA 17
ATOM 16332 C C . ALA A 1 26 ? 2.022 -0.706 3.341 1.00 0.00 26 ALA A C 17
ATOM 16333 O O . ALA A 1 26 ? 1.609 -1.864 3.307 1.00 0.00 26 ALA A O 17
ATOM 16340 N N . THR A 1 27 ? 1.387 0.301 3.922 1.00 0.00 27 THR A N 17
ATOM 16341 C CA . THR A 1 27 ? 0.110 0.097 4.585 1.00 0.00 27 THR A CA 17
ATOM 16342 C C . THR A 1 27 ? -1.009 0.799 3.813 1.00 0.00 27 THR A C 17
ATOM 16343 O O . THR A 1 27 ? -0.847 1.937 3.376 1.00 0.00 27 THR A O 17
ATOM 16354 N N . VAL A 1 28 ? -2.119 0.091 3.668 1.00 0.00 28 VAL A N 17
ATOM 16355 C CA . VAL A 1 28 ? -3.265 0.631 2.956 1.00 0.00 28 VAL A CA 17
ATOM 16356 C C . VAL A 1 28 ? -4.548 0.238 3.690 1.00 0.00 28 VAL A C 17
ATOM 16357 O O . VAL A 1 28 ? -4.778 -0.941 3.958 1.00 0.00 28 VAL A O 17
ATOM 16370 N N . VAL A 1 29 ? -5.351 1.247 3.995 1.00 0.00 29 VAL A N 17
ATOM 16371 C CA . VAL A 1 29 ? -6.605 1.021 4.693 1.00 0.00 29 VAL A CA 17
ATOM 16372 C C . VAL A 1 29 ? -7.770 1.352 3.759 1.00 0.00 29 VAL A C 17
ATOM 16373 O O . VAL A 1 29 ? -7.734 2.354 3.047 1.00 0.00 29 VAL A O 17
ATOM 16386 N N . ASN A 1 30 ? -8.777 0.491 3.792 1.00 0.00 30 ASN A N 17
ATOM 16387 C CA . ASN A 1 30 ? -9.951 0.679 2.957 1.00 0.00 30 ASN A CA 17
ATOM 16388 C C . ASN A 1 30 ? -11.060 1.332 3.784 1.00 0.00 30 ASN A C 17
ATOM 16389 O O . ASN A 1 30 ? -11.670 0.685 4.633 1.00 0.00 30 ASN A O 17
ATOM 16400 N N . ASN A 1 31 ? -11.287 2.608 3.506 1.00 0.00 31 ASN A N 17
ATOM 16401 C CA . ASN A 1 31 ? -12.312 3.356 4.214 1.00 0.00 31 ASN A CA 17
ATOM 16402 C C . ASN A 1 31 ? -13.624 3.284 3.429 1.00 0.00 31 ASN A C 17
ATOM 16403 O O . ASN A 1 31 ? -13.968 4.213 2.700 1.00 0.00 31 ASN A O 17
ATOM 16414 N N . ASN A 1 32 ? -14.321 2.170 3.606 1.00 0.00 32 ASN A N 17
ATOM 16415 C CA . ASN A 1 32 ? -15.587 1.964 2.923 1.00 0.00 32 ASN A CA 17
ATOM 16416 C C . ASN A 1 32 ? -16.349 0.826 3.604 1.00 0.00 32 ASN A C 17
ATOM 16417 O O . ASN A 1 32 ? -17.467 1.019 4.079 1.00 0.00 32 ASN A O 17
ATOM 16428 N N . THR A 1 33 ? -15.713 -0.336 3.631 1.00 0.00 33 THR A N 17
ATOM 16429 C CA . THR A 1 33 ? -16.317 -1.506 4.246 1.00 0.00 33 THR A CA 17
ATOM 16430 C C . THR A 1 33 ? -15.592 -1.859 5.546 1.00 0.00 33 THR A C 17
ATOM 16431 O O . THR A 1 33 ? -16.108 -2.623 6.361 1.00 0.00 33 THR A O 17
ATOM 16442 N N . GLY A 1 34 ? -14.408 -1.286 5.701 1.00 0.00 34 GLY A N 17
ATOM 16443 C CA . GLY A 1 34 ? -13.607 -1.531 6.888 1.00 0.00 34 GLY A CA 17
ATOM 16444 C C . GLY A 1 34 ? -12.517 -2.568 6.610 1.00 0.00 34 GLY A C 17
ATOM 16445 O O . GLY A 1 34 ? -12.473 -3.615 7.255 1.00 0.00 34 GLY A O 17
ATOM 16449 N N . ARG A 1 35 ? -11.665 -2.242 5.650 1.00 0.00 35 ARG A N 17
ATOM 16450 C CA . ARG A 1 35 ? -10.579 -3.132 5.279 1.00 0.00 35 ARG A CA 17
ATOM 16451 C C . ARG A 1 35 ? -9.230 -2.501 5.633 1.00 0.00 35 ARG A C 17
ATOM 16452 O O . ARG A 1 35 ? -9.143 -1.293 5.845 1.00 0.00 35 ARG A O 17
ATOM 16472 N N . GLN A 1 36 ? -8.213 -3.348 5.686 1.00 0.00 36 GLN A N 17
ATOM 16473 C CA . GLN A 1 36 ? -6.873 -2.889 6.011 1.00 0.00 36 GLN A CA 17
ATOM 16474 C C . GLN A 1 36 ? -5.844 -3.967 5.667 1.00 0.00 36 GLN A C 17
ATOM 16475 O O . GLN A 1 36 ? -6.096 -5.155 5.862 1.00 0.00 36 GLN A O 17
ATOM 16489 N N . GLY A 1 37 ? -4.706 -3.515 5.163 1.00 0.00 37 GLY A N 17
ATOM 16490 C CA . GLY A 1 37 ? -3.637 -4.427 4.790 1.00 0.00 37 GLY A CA 17
ATOM 16491 C C . GLY A 1 37 ? -2.266 -3.783 5.008 1.00 0.00 37 GLY A C 17
ATOM 16492 O O . GLY A 1 37 ? -2.177 -2.604 5.347 1.00 0.00 37 GLY A O 17
ATOM 16496 N N . LYS A 1 38 ? -1.232 -4.586 4.803 1.00 0.00 38 LYS A N 17
ATOM 16497 C CA . LYS A 1 38 ? 0.130 -4.110 4.973 1.00 0.00 38 LYS A CA 17
ATOM 16498 C C . LYS A 1 38 ? 1.106 -5.219 4.577 1.00 0.00 38 LYS A C 17
ATOM 16499 O O . LYS A 1 38 ? 0.857 -6.394 4.841 1.00 0.00 38 LYS A O 17
ATOM 16517 N N . ASP A 1 39 ? 2.198 -4.806 3.949 1.00 0.00 39 ASP A N 17
ATOM 16518 C CA . ASP A 1 39 ? 3.213 -5.750 3.514 1.00 0.00 39 ASP A CA 17
ATOM 16519 C C . ASP A 1 39 ? 4.589 -5.256 3.964 1.00 0.00 39 ASP A C 17
ATOM 16520 O O . ASP A 1 39 ? 5.325 -4.657 3.181 1.00 0.00 39 ASP A O 17
ATOM 16530 N N . THR A 1 40 ? 4.896 -5.526 5.225 1.00 0.00 40 THR A N 17
ATOM 16531 C CA . THR A 1 40 ? 6.170 -5.116 5.789 1.00 0.00 40 THR A CA 17
ATOM 16532 C C . THR A 1 40 ? 7.288 -6.045 5.311 1.00 0.00 40 THR A C 17
ATOM 16533 O O . THR A 1 40 ? 7.143 -7.266 5.345 1.00 0.00 40 THR A O 17
ATOM 16544 N N . GLN A 1 41 ? 8.379 -5.430 4.876 1.00 0.00 41 GLN A N 17
ATOM 16545 C CA . GLN A 1 41 ? 9.521 -6.187 4.391 1.00 0.00 41 GLN A CA 17
ATOM 16546 C C . GLN A 1 41 ? 10.821 -5.446 4.708 1.00 0.00 41 GLN A C 17
ATOM 16547 O O . GLN A 1 41 ? 10.794 -4.304 5.163 1.00 0.00 41 GLN A O 17
ATOM 16561 N N . ARG A 1 42 ? 11.929 -6.126 4.454 1.00 0.00 42 ARG A N 17
ATOM 16562 C CA . ARG A 1 42 ? 13.238 -5.547 4.706 1.00 0.00 42 ARG A CA 17
ATOM 16563 C C . ARG A 1 42 ? 13.754 -4.835 3.454 1.00 0.00 42 ARG A C 17
ATOM 16564 O O . ARG A 1 42 ? 13.010 -4.645 2.493 1.00 0.00 42 ARG A O 17
ATOM 16584 N N . ALA A 1 43 ? 15.024 -4.461 3.506 1.00 0.00 43 ALA A N 17
ATOM 16585 C CA . ALA A 1 43 ? 15.648 -3.774 2.388 1.00 0.00 43 ALA A CA 17
ATOM 16586 C C . ALA A 1 43 ? 15.820 -4.753 1.225 1.00 0.00 43 ALA A C 17
ATOM 16587 O O . ALA A 1 43 ? 16.340 -5.853 1.407 1.00 0.00 43 ALA A O 17
ATOM 16594 N N . GLY A 1 44 ? 15.374 -4.318 0.056 1.00 0.00 44 GLY A N 17
ATOM 16595 C CA . GLY A 1 44 ? 15.472 -5.143 -1.136 1.00 0.00 44 GLY A CA 17
ATOM 16596 C C . GLY A 1 44 ? 14.265 -6.076 -1.258 1.00 0.00 44 GLY A C 17
ATOM 16597 O O . GLY A 1 44 ? 14.379 -7.278 -1.022 1.00 0.00 44 GLY A O 17
ATOM 16601 N N . VAL A 1 45 ? 13.137 -5.487 -1.626 1.00 0.00 45 VAL A N 17
ATOM 16602 C CA . VAL A 1 45 ? 11.911 -6.251 -1.782 1.00 0.00 45 VAL A CA 17
ATOM 16603 C C . VAL A 1 45 ? 10.794 -5.322 -2.263 1.00 0.00 45 VAL A C 17
ATOM 16604 O O . VAL A 1 45 ? 10.909 -4.102 -2.158 1.00 0.00 45 VAL A O 17
ATOM 16617 N N . TRP A 1 46 ? 9.739 -5.935 -2.779 1.00 0.00 46 TRP A N 17
ATOM 16618 C CA . TRP A 1 46 ? 8.603 -5.179 -3.277 1.00 0.00 46 TRP A CA 17
ATOM 16619 C C . TRP A 1 46 ? 7.444 -5.367 -2.297 1.00 0.00 46 TRP A C 17
ATOM 16620 O O . TRP A 1 46 ? 6.922 -6.471 -2.151 1.00 0.00 46 TRP A O 17
ATOM 16641 N N . ALA A 1 47 ? 7.074 -4.271 -1.650 1.00 0.00 47 ALA A N 17
ATOM 16642 C CA . ALA A 1 47 ? 5.986 -4.301 -0.687 1.00 0.00 47 ALA A CA 17
ATOM 16643 C C . ALA A 1 47 ? 4.684 -3.900 -1.383 1.00 0.00 47 ALA A C 17
ATOM 16644 O O . ALA A 1 47 ? 4.437 -2.717 -1.611 1.00 0.00 47 ALA A O 17
ATOM 16651 N N . LYS A 1 48 ? 3.885 -4.908 -1.701 1.00 0.00 48 LYS A N 17
ATOM 16652 C CA . LYS A 1 48 ? 2.615 -4.676 -2.366 1.00 0.00 48 LYS A CA 17
ATOM 16653 C C . LYS A 1 48 ? 1.472 -5.032 -1.414 1.00 0.00 48 LYS A C 17
ATOM 16654 O O . LYS A 1 48 ? 1.321 -6.190 -1.026 1.00 0.00 48 LYS A O 17
ATOM 16672 N N . ALA A 1 49 ? 0.697 -4.016 -1.063 1.00 0.00 49 ALA A N 17
ATOM 16673 C CA . ALA A 1 49 ? -0.427 -4.208 -0.163 1.00 0.00 49 ALA A CA 17
ATOM 16674 C C . ALA A 1 49 ? -1.733 -4.069 -0.948 1.00 0.00 49 ALA A C 17
ATOM 16675 O O . ALA A 1 49 ? -1.784 -3.364 -1.954 1.00 0.00 49 ALA A O 17
ATOM 16682 N N . THR A 1 50 ? -2.756 -4.754 -0.458 1.00 0.00 50 THR A N 17
ATOM 16683 C CA . THR A 1 50 ? -4.058 -4.716 -1.101 1.00 0.00 50 THR A CA 17
ATOM 16684 C C . THR A 1 50 ? -5.171 -4.849 -0.060 1.00 0.00 50 THR A C 17
ATOM 16685 O O . THR A 1 50 ? -4.998 -5.518 0.958 1.00 0.00 50 THR A O 17
ATOM 16696 N N . VAL A 1 51 ? -6.290 -4.202 -0.350 1.00 0.00 51 VAL A N 17
ATOM 16697 C CA . VAL A 1 51 ? -7.432 -4.239 0.548 1.00 0.00 51 VAL A CA 17
ATOM 16698 C C . VAL A 1 51 ? -8.645 -3.623 -0.150 1.00 0.00 51 VAL A C 17
ATOM 16699 O O . VAL A 1 51 ? -8.512 -2.652 -0.893 1.00 0.00 51 VAL A O 17
ATOM 16712 N N . GLY A 1 52 ? -9.802 -4.213 0.114 1.00 0.00 52 GLY A N 17
ATOM 16713 C CA . GLY A 1 52 ? -11.039 -3.734 -0.480 1.00 0.00 52 GLY A CA 17
ATOM 16714 C C . GLY A 1 52 ? -11.296 -4.408 -1.829 1.00 0.00 52 GLY A C 17
ATOM 16715 O O . GLY A 1 52 ? -10.557 -5.306 -2.230 1.00 0.00 52 GLY A O 17
ATOM 16719 N N . ARG A 1 53 ? -12.347 -3.949 -2.493 1.00 0.00 53 ARG A N 17
ATOM 16720 C CA . ARG A 1 53 ? -12.711 -4.497 -3.789 1.00 0.00 53 ARG A CA 17
ATOM 16721 C C . ARG A 1 53 ? -14.230 -4.650 -3.892 1.00 0.00 53 ARG A C 17
ATOM 16722 O O . ARG A 1 53 ? -14.788 -5.654 -3.452 1.00 0.00 53 ARG A O 17
ATOM 16742 N N . ASN A 1 54 ? -14.856 -3.639 -4.478 1.00 0.00 54 ASN A N 17
ATOM 16743 C CA . ASN A 1 54 ? -16.299 -3.649 -4.644 1.00 0.00 54 ASN A CA 17
ATOM 16744 C C . ASN A 1 54 ? -16.679 -2.744 -5.818 1.00 0.00 54 ASN A C 17
ATOM 16745 O O . ASN A 1 54 ? -17.037 -3.229 -6.890 1.00 0.00 54 ASN A O 17
ATOM 16756 N N . LEU A 1 55 ? -16.588 -1.445 -5.576 1.00 0.00 55 LEU A N 17
ATOM 16757 C CA . LEU A 1 55 ? -16.917 -0.468 -6.600 1.00 0.00 55 LEU A CA 17
ATOM 16758 C C . LEU A 1 55 ? -16.860 0.937 -5.995 1.00 0.00 55 LEU A C 17
ATOM 16759 O O . LEU A 1 55 ? -17.689 1.290 -5.158 1.00 0.00 55 LEU A O 17
ATOM 16775 N N . THR A 1 56 ? -15.874 1.700 -6.443 1.00 0.00 56 THR A N 17
ATOM 16776 C CA . THR A 1 56 ? -15.698 3.057 -5.957 1.00 0.00 56 THR A CA 17
ATOM 16777 C C . THR A 1 56 ? -15.607 3.069 -4.429 1.00 0.00 56 THR A C 17
ATOM 16778 O O . THR A 1 56 ? -16.346 2.354 -3.755 1.00 0.00 56 THR A O 17
ATOM 16789 N N . GLU A 1 57 ? -14.695 3.890 -3.929 1.00 0.00 57 GLU A N 17
ATOM 16790 C CA . GLU A 1 57 ? -14.498 4.004 -2.494 1.00 0.00 57 GLU A CA 17
ATOM 16791 C C . GLU A 1 57 ? -13.184 4.729 -2.195 1.00 0.00 57 GLU A C 17
ATOM 16792 O O . GLU A 1 57 ? -12.352 4.905 -3.083 1.00 0.00 57 GLU A O 17
ATOM 16805 N N . LYS A 1 58 ? -13.039 5.130 -0.940 1.00 0.00 58 LYS A N 17
ATOM 16806 C CA . LYS A 1 58 ? -11.842 5.833 -0.513 1.00 0.00 58 LYS A CA 17
ATOM 16807 C C . LYS A 1 58 ? -10.846 4.827 0.069 1.00 0.00 58 LYS A C 17
ATOM 16808 O O . LYS A 1 58 ? -11.198 3.677 0.325 1.00 0.00 58 LYS A O 17
ATOM 16826 N N . ALA A 1 59 ? -9.622 5.298 0.261 1.00 0.00 59 ALA A N 17
ATOM 16827 C CA . ALA A 1 59 ? -8.573 4.454 0.807 1.00 0.00 59 ALA A CA 17
ATOM 16828 C C . ALA A 1 59 ? -7.452 5.336 1.361 1.00 0.00 59 ALA A C 17
ATOM 16829 O O . ALA A 1 59 ? -7.250 6.456 0.894 1.00 0.00 59 ALA A O 17
ATOM 16836 N N . SER A 1 60 ? -6.752 4.797 2.348 1.00 0.00 60 SER A N 17
ATOM 16837 C CA . SER A 1 60 ? -5.656 5.521 2.970 1.00 0.00 60 SER A CA 17
ATOM 16838 C C . SER A 1 60 ? -4.338 4.783 2.730 1.00 0.00 60 SER A C 17
ATOM 16839 O O . SER A 1 60 ? -4.162 3.654 3.186 1.00 0.00 60 SER A O 17
ATOM 16847 N N . PHE A 1 61 ? -3.445 5.450 2.013 1.00 0.00 61 PHE A N 17
ATOM 16848 C CA . PHE A 1 61 ? -2.148 4.872 1.707 1.00 0.00 61 PHE A CA 17
ATOM 16849 C C . PHE A 1 61 ? -1.056 5.474 2.592 1.00 0.00 61 PHE A C 17
ATOM 16850 O O . PHE A 1 61 ? -0.889 6.688 2.690 1.00 0.00 61 PHE A O 17
ATOM 16867 N N . TYR A 1 62 ? -0.304 4.584 3.245 1.00 0.00 62 TYR A N 17
ATOM 16868 C CA . TYR A 1 62 ? 0.771 4.994 4.125 1.00 0.00 62 TYR A CA 17
ATOM 16869 C C . TYR A 1 62 ? 2.047 4.246 3.764 1.00 0.00 62 TYR A C 17
ATOM 16870 O O . TYR A 1 62 ? 1.998 3.212 3.102 1.00 0.00 62 TYR A O 17
ATOM 16888 N N . TYR A 1 63 ? 3.193 4.772 4.203 1.00 0.00 63 TYR A N 17
ATOM 16889 C CA . TYR A 1 63 ? 4.473 4.154 3.923 1.00 0.00 63 TYR A CA 17
ATOM 16890 C C . TYR A 1 63 ? 5.517 4.658 4.909 1.00 0.00 63 TYR A C 17
ATOM 16891 O O . TYR A 1 63 ? 5.215 5.568 5.680 1.00 0.00 63 TYR A O 17
ATOM 16909 N N . ASN A 1 64 ? 6.704 4.071 4.869 1.00 0.00 64 ASN A N 17
ATOM 16910 C CA . ASN A 1 64 ? 7.771 4.477 5.767 1.00 0.00 64 ASN A CA 17
ATOM 16911 C C . ASN A 1 64 ? 9.025 3.653 5.469 1.00 0.00 64 ASN A C 17
ATOM 16912 O O . ASN A 1 64 ? 9.021 2.815 4.568 1.00 0.00 64 ASN A O 17
ATOM 16923 N N . PHE A 1 65 ? 10.068 3.921 6.241 1.00 0.00 65 PHE A N 17
ATOM 16924 C CA . PHE A 1 65 ? 11.326 3.215 6.069 1.00 0.00 65 PHE A CA 17
ATOM 16925 C C . PHE A 1 65 ? 12.184 3.310 7.333 1.00 0.00 65 PHE A C 17
ATOM 16926 O O . PHE A 1 65 ? 12.096 4.287 8.075 1.00 0.00 65 PHE A O 17
ATOM 16943 N N . TRP A 1 66 ? 12.995 2.282 7.538 1.00 0.00 66 TRP A N 17
ATOM 16944 C CA . TRP A 1 66 ? 13.868 2.237 8.698 1.00 0.00 66 TRP A CA 17
ATOM 16945 C C . TRP A 1 66 ? 14.881 1.111 8.485 1.00 0.00 66 TRP A C 17
ATOM 16946 O O . TRP A 1 66 ? 15.691 0.825 9.365 1.00 0.00 66 TRP A O 17
ATOM 16967 N N . GLU A 1 1 ? 12.369 9.225 -3.295 1.00 0.00 1 GLU A N 18
ATOM 16968 C CA . GLU A 1 1 ? 13.245 8.066 -3.289 1.00 0.00 1 GLU A CA 18
ATOM 16969 C C . GLU A 1 1 ? 12.459 6.804 -3.651 1.00 0.00 1 GLU A C 18
ATOM 16970 O O . GLU A 1 1 ? 11.268 6.876 -3.950 1.00 0.00 1 GLU A O 18
ATOM 16983 N N . GLY A 1 2 ? 13.157 5.679 -3.611 1.00 0.00 2 GLY A N 18
ATOM 16984 C CA . GLY A 1 2 ? 12.538 4.403 -3.932 1.00 0.00 2 GLY A CA 18
ATOM 16985 C C . GLY A 1 2 ? 11.567 4.544 -5.105 1.00 0.00 2 GLY A C 18
ATOM 16986 O O . GLY A 1 2 ? 11.664 5.490 -5.886 1.00 0.00 2 GLY A O 18
ATOM 16990 N N . THR A 1 3 ? 10.652 3.590 -5.192 1.00 0.00 3 THR A N 18
ATOM 16991 C CA . THR A 1 3 ? 9.664 3.596 -6.258 1.00 0.00 3 THR A CA 18
ATOM 16992 C C . THR A 1 3 ? 8.261 3.384 -5.685 1.00 0.00 3 THR A C 18
ATOM 16993 O O . THR A 1 3 ? 7.939 2.297 -5.207 1.00 0.00 3 THR A O 18
ATOM 17004 N N . TRP A 1 4 ? 7.464 4.440 -5.752 1.00 0.00 4 TRP A N 18
ATOM 17005 C CA . TRP A 1 4 ? 6.103 4.384 -5.246 1.00 0.00 4 TRP A CA 18
ATOM 17006 C C . TRP A 1 4 ? 5.160 4.232 -6.441 1.00 0.00 4 TRP A C 18
ATOM 17007 O O . TRP A 1 4 ? 5.330 4.900 -7.459 1.00 0.00 4 TRP A O 18
ATOM 17028 N N . GLN A 1 5 ? 4.186 3.349 -6.276 1.00 0.00 5 GLN A N 18
ATOM 17029 C CA . GLN A 1 5 ? 3.216 3.100 -7.329 1.00 0.00 5 GLN A CA 18
ATOM 17030 C C . GLN A 1 5 ? 1.820 2.911 -6.731 1.00 0.00 5 GLN A C 18
ATOM 17031 O O . GLN A 1 5 ? 1.353 1.783 -6.581 1.00 0.00 5 GLN A O 18
ATOM 17045 N N . HIS A 1 6 ? 1.193 4.032 -6.405 1.00 0.00 6 HIS A N 18
ATOM 17046 C CA . HIS A 1 6 ? -0.139 4.003 -5.827 1.00 0.00 6 HIS A CA 18
ATOM 17047 C C . HIS A 1 6 ? -1.184 4.048 -6.943 1.00 0.00 6 HIS A C 18
ATOM 17048 O O . HIS A 1 6 ? -1.019 4.770 -7.925 1.00 0.00 6 HIS A O 18
ATOM 17062 N N . GLY A 1 7 ? -2.238 3.267 -6.755 1.00 0.00 7 GLY A N 18
ATOM 17063 C CA . GLY A 1 7 ? -3.310 3.208 -7.734 1.00 0.00 7 GLY A CA 18
ATOM 17064 C C . GLY A 1 7 ? -4.655 2.932 -7.058 1.00 0.00 7 GLY A C 18
ATOM 17065 O O . GLY A 1 7 ? -4.777 2.899 -5.836 1.00 0.00 7 GLY A O 18
ATOM 17069 N N . TYR A 1 8 ? -5.676 2.733 -7.894 1.00 0.00 8 TYR A N 18
ATOM 17070 C CA . TYR A 1 8 ? -7.015 2.462 -7.412 1.00 0.00 8 TYR A CA 18
ATOM 17071 C C . TYR A 1 8 ? -7.841 1.818 -8.517 1.00 0.00 8 TYR A C 18
ATOM 17072 O O . TYR A 1 8 ? -8.186 2.503 -9.478 1.00 0.00 8 TYR A O 18
ATOM 17090 N N . GLY A 1 9 ? -8.139 0.536 -8.364 1.00 0.00 9 GLY A N 18
ATOM 17091 C CA . GLY A 1 9 ? -8.923 -0.174 -9.360 1.00 0.00 9 GLY A CA 18
ATOM 17092 C C . GLY A 1 9 ? -10.420 0.060 -9.149 1.00 0.00 9 GLY A C 18
ATOM 17093 O O . GLY A 1 9 ? -11.213 -0.878 -9.211 1.00 0.00 9 GLY A O 18
ATOM 17097 N N . VAL A 1 10 ? -10.761 1.317 -8.904 1.00 0.00 10 VAL A N 18
ATOM 17098 C CA . VAL A 1 10 ? -12.148 1.686 -8.684 1.00 0.00 10 VAL A CA 18
ATOM 17099 C C . VAL A 1 10 ? -12.897 0.499 -8.074 1.00 0.00 10 VAL A C 18
ATOM 17100 O O . VAL A 1 10 ? -13.716 -0.132 -8.741 1.00 0.00 10 VAL A O 18
ATOM 17113 N N . SER A 1 11 ? -12.589 0.231 -6.813 1.00 0.00 11 SER A N 18
ATOM 17114 C CA . SER A 1 11 ? -13.222 -0.869 -6.106 1.00 0.00 11 SER A CA 18
ATOM 17115 C C . SER A 1 11 ? -12.312 -1.359 -4.979 1.00 0.00 11 SER A C 18
ATOM 17116 O O . SER A 1 11 ? -12.786 -1.692 -3.893 1.00 0.00 11 SER A O 18
ATOM 17124 N N . SER A 1 12 ? -11.021 -1.389 -5.275 1.00 0.00 12 SER A N 18
ATOM 17125 C CA . SER A 1 12 ? -10.039 -1.834 -4.300 1.00 0.00 12 SER A CA 18
ATOM 17126 C C . SER A 1 12 ? -8.887 -0.831 -4.222 1.00 0.00 12 SER A C 18
ATOM 17127 O O . SER A 1 12 ? -8.832 0.119 -5.003 1.00 0.00 12 SER A O 18
ATOM 17135 N N . ALA A 1 13 ? -7.994 -1.075 -3.274 1.00 0.00 13 ALA A N 18
ATOM 17136 C CA . ALA A 1 13 ? -6.846 -0.205 -3.084 1.00 0.00 13 ALA A CA 18
ATOM 17137 C C . ALA A 1 13 ? -5.578 -1.055 -2.988 1.00 0.00 13 ALA A C 18
ATOM 17138 O O . ALA A 1 13 ? -5.508 -2.043 -2.260 1.00 0.00 13 ALA A O 18
ATOM 17145 N N . TYR A 1 14 ? -4.563 -0.642 -3.750 1.00 0.00 14 TYR A N 18
ATOM 17146 C CA . TYR A 1 14 ? -3.293 -1.340 -3.773 1.00 0.00 14 TYR A CA 18
ATOM 17147 C C . TYR A 1 14 ? -2.151 -0.338 -3.680 1.00 0.00 14 TYR A C 18
ATOM 17148 O O . TYR A 1 14 ? -2.292 0.773 -4.190 1.00 0.00 14 TYR A O 18
ATOM 17166 N N . SER A 1 15 ? -1.061 -0.738 -3.043 1.00 0.00 15 SER A N 18
ATOM 17167 C CA . SER A 1 15 ? 0.087 0.141 -2.898 1.00 0.00 15 SER A CA 18
ATOM 17168 C C . SER A 1 15 ? 1.380 -0.674 -2.944 1.00 0.00 15 SER A C 18
ATOM 17169 O O . SER A 1 15 ? 1.611 -1.527 -2.088 1.00 0.00 15 SER A O 18
ATOM 17177 N N . ASN A 1 16 ? 2.190 -0.383 -3.951 1.00 0.00 16 ASN A N 18
ATOM 17178 C CA . ASN A 1 16 ? 3.455 -1.079 -4.120 1.00 0.00 16 ASN A CA 18
ATOM 17179 C C . ASN A 1 16 ? 4.602 -0.070 -4.035 1.00 0.00 16 ASN A C 18
ATOM 17180 O O . ASN A 1 16 ? 4.683 0.893 -4.794 1.00 0.00 16 ASN A O 18
ATOM 17191 N N . TYR A 1 17 ? 5.501 -0.318 -3.080 1.00 0.00 17 TYR A N 18
ATOM 17192 C CA . TYR A 1 17 ? 6.647 0.544 -2.868 1.00 0.00 17 TYR A CA 18
ATOM 17193 C C . TYR A 1 17 ? 7.916 -0.293 -2.796 1.00 0.00 17 TYR A C 18
ATOM 17194 O O . TYR A 1 17 ? 7.954 -1.251 -2.026 1.00 0.00 17 TYR A O 18
ATOM 17212 N N . HIS A 1 18 ? 8.915 0.076 -3.584 1.00 0.00 18 HIS A N 18
ATOM 17213 C CA . HIS A 1 18 ? 10.171 -0.655 -3.593 1.00 0.00 18 HIS A CA 18
ATOM 17214 C C . HIS A 1 18 ? 11.228 0.131 -2.814 1.00 0.00 18 HIS A C 18
ATOM 17215 O O . HIS A 1 18 ? 11.161 1.357 -2.734 1.00 0.00 18 HIS A O 18
ATOM 17229 N N . HIS A 1 19 ? 12.179 -0.606 -2.261 1.00 0.00 19 HIS A N 18
ATOM 17230 C CA . HIS A 1 19 ? 13.249 0.006 -1.491 1.00 0.00 19 HIS A CA 18
ATOM 17231 C C . HIS A 1 19 ? 14.420 -0.971 -1.371 1.00 0.00 19 HIS A C 18
ATOM 17232 O O . HIS A 1 19 ? 14.234 -2.122 -0.977 1.00 0.00 19 HIS A O 18
ATOM 17246 N N . GLY A 1 20 ? 15.599 -0.477 -1.717 1.00 0.00 20 GLY A N 18
ATOM 17247 C CA . GLY A 1 20 ? 16.800 -1.293 -1.653 1.00 0.00 20 GLY A CA 18
ATOM 17248 C C . GLY A 1 20 ? 17.903 -0.583 -0.865 1.00 0.00 20 GLY A C 18
ATOM 17249 O O . GLY A 1 20 ? 19.079 -0.678 -1.214 1.00 0.00 20 GLY A O 18
ATOM 17253 N N . SER A 1 21 ? 17.485 0.112 0.182 1.00 0.00 21 SER A N 18
ATOM 17254 C CA . SER A 1 21 ? 18.423 0.837 1.022 1.00 0.00 21 SER A CA 18
ATOM 17255 C C . SER A 1 21 ? 18.170 0.507 2.495 1.00 0.00 21 SER A C 18
ATOM 17256 O O . SER A 1 21 ? 19.095 0.153 3.223 1.00 0.00 21 SER A O 18
ATOM 17264 N N . LYS A 1 22 ? 16.911 0.635 2.889 1.00 0.00 22 LYS A N 18
ATOM 17265 C CA . LYS A 1 22 ? 16.525 0.355 4.262 1.00 0.00 22 LYS A CA 18
ATOM 17266 C C . LYS A 1 22 ? 15.128 -0.268 4.277 1.00 0.00 22 LYS A C 18
ATOM 17267 O O . LYS A 1 22 ? 14.401 -0.196 3.287 1.00 0.00 22 LYS A O 18
ATOM 17285 N N . THR A 1 23 ? 14.794 -0.867 5.411 1.00 0.00 23 THR A N 18
ATOM 17286 C CA . THR A 1 23 ? 13.497 -1.503 5.567 1.00 0.00 23 THR A CA 18
ATOM 17287 C C . THR A 1 23 ? 12.382 -0.557 5.118 1.00 0.00 23 THR A C 18
ATOM 17288 O O . THR A 1 23 ? 12.540 0.662 5.164 1.00 0.00 23 THR A O 18
ATOM 17299 N N . HIS A 1 24 ? 11.278 -1.155 4.694 1.00 0.00 24 HIS A N 18
ATOM 17300 C CA . HIS A 1 24 ? 10.136 -0.382 4.237 1.00 0.00 24 HIS A CA 18
ATOM 17301 C C . HIS A 1 24 ? 8.855 -1.196 4.426 1.00 0.00 24 HIS A C 18
ATOM 17302 O O . HIS A 1 24 ? 8.895 -2.426 4.450 1.00 0.00 24 HIS A O 18
ATOM 17317 N N . SER A 1 25 ? 7.749 -0.479 4.556 1.00 0.00 25 SER A N 18
ATOM 17318 C CA . SER A 1 25 ? 6.458 -1.119 4.743 1.00 0.00 25 SER A CA 18
ATOM 17319 C C . SER A 1 25 ? 5.361 -0.290 4.074 1.00 0.00 25 SER A C 18
ATOM 17320 O O . SER A 1 25 ? 5.357 0.936 4.172 1.00 0.00 25 SER A O 18
ATOM 17328 N N . ALA A 1 26 ? 4.456 -0.992 3.408 1.00 0.00 26 ALA A N 18
ATOM 17329 C CA . ALA A 1 26 ? 3.355 -0.336 2.722 1.00 0.00 26 ALA A CA 18
ATOM 17330 C C . ALA A 1 26 ? 2.037 -0.727 3.392 1.00 0.00 26 ALA A C 18
ATOM 17331 O O . ALA A 1 26 ? 1.664 -1.900 3.399 1.00 0.00 26 ALA A O 18
ATOM 17338 N N . THR A 1 27 ? 1.367 0.276 3.940 1.00 0.00 27 THR A N 18
ATOM 17339 C CA . THR A 1 27 ? 0.098 0.051 4.611 1.00 0.00 27 THR A CA 18
ATOM 17340 C C . THR A 1 27 ? -1.036 0.747 3.856 1.00 0.00 27 THR A C 18
ATOM 17341 O O . THR A 1 27 ? -0.904 1.904 3.460 1.00 0.00 27 THR A O 18
ATOM 17352 N N . VAL A 1 28 ? -2.124 0.013 3.679 1.00 0.00 28 VAL A N 18
ATOM 17353 C CA . VAL A 1 28 ? -3.280 0.545 2.977 1.00 0.00 28 VAL A CA 18
ATOM 17354 C C . VAL A 1 28 ? -4.554 0.136 3.719 1.00 0.00 28 VAL A C 18
ATOM 17355 O O . VAL A 1 28 ? -4.774 -1.047 3.977 1.00 0.00 28 VAL A O 18
ATOM 17368 N N . VAL A 1 29 ? -5.360 1.137 4.041 1.00 0.00 29 VAL A N 18
ATOM 17369 C CA . VAL A 1 29 ? -6.606 0.896 4.748 1.00 0.00 29 VAL A CA 18
ATOM 17370 C C . VAL A 1 29 ? -7.782 1.261 3.840 1.00 0.00 29 VAL A C 18
ATOM 17371 O O . VAL A 1 29 ? -7.748 2.282 3.155 1.00 0.00 29 VAL A O 18
ATOM 17384 N N . ASN A 1 30 ? -8.795 0.407 3.864 1.00 0.00 30 ASN A N 18
ATOM 17385 C CA . ASN A 1 30 ? -9.979 0.627 3.051 1.00 0.00 30 ASN A CA 18
ATOM 17386 C C . ASN A 1 30 ? -11.091 1.209 3.925 1.00 0.00 30 ASN A C 18
ATOM 17387 O O . ASN A 1 30 ? -11.932 0.473 4.439 1.00 0.00 30 ASN A O 18
ATOM 17398 N N . ASN A 1 31 ? -11.061 2.526 4.067 1.00 0.00 31 ASN A N 18
ATOM 17399 C CA . ASN A 1 31 ? -12.056 3.216 4.870 1.00 0.00 31 ASN A CA 18
ATOM 17400 C C . ASN A 1 31 ? -13.381 3.259 4.106 1.00 0.00 31 ASN A C 18
ATOM 17401 O O . ASN A 1 31 ? -13.756 4.298 3.566 1.00 0.00 31 ASN A O 18
ATOM 17412 N N . ASN A 1 32 ? -14.054 2.118 4.086 1.00 0.00 32 ASN A N 18
ATOM 17413 C CA . ASN A 1 32 ? -15.328 2.012 3.397 1.00 0.00 32 ASN A CA 18
ATOM 17414 C C . ASN A 1 32 ? -16.137 0.862 4.002 1.00 0.00 32 ASN A C 18
ATOM 17415 O O . ASN A 1 32 ? -17.225 1.076 4.534 1.00 0.00 32 ASN A O 18
ATOM 17426 N N . THR A 1 33 ? -15.573 -0.332 3.902 1.00 0.00 33 THR A N 18
ATOM 17427 C CA . THR A 1 33 ? -16.227 -1.516 4.432 1.00 0.00 33 THR A CA 18
ATOM 17428 C C . THR A 1 33 ? -15.521 -1.991 5.704 1.00 0.00 33 THR A C 18
ATOM 17429 O O . THR A 1 33 ? -16.043 -2.838 6.428 1.00 0.00 33 THR A O 18
ATOM 17440 N N . GLY A 1 34 ? -14.346 -1.426 5.936 1.00 0.00 34 GLY A N 18
ATOM 17441 C CA . GLY A 1 34 ? -13.563 -1.781 7.107 1.00 0.00 34 GLY A CA 18
ATOM 17442 C C . GLY A 1 34 ? -12.477 -2.799 6.753 1.00 0.00 34 GLY A C 18
ATOM 17443 O O . GLY A 1 34 ? -12.407 -3.871 7.351 1.00 0.00 34 GLY A O 18
ATOM 17447 N N . ARG A 1 35 ? -11.657 -2.426 5.781 1.00 0.00 35 ARG A N 18
ATOM 17448 C CA . ARG A 1 35 ? -10.577 -3.293 5.339 1.00 0.00 35 ARG A CA 18
ATOM 17449 C C . ARG A 1 35 ? -9.223 -2.634 5.609 1.00 0.00 35 ARG A C 18
ATOM 17450 O O . ARG A 1 35 ? -9.128 -1.409 5.681 1.00 0.00 35 ARG A O 18
ATOM 17470 N N . GLN A 1 36 ? -8.209 -3.475 5.749 1.00 0.00 36 GLN A N 18
ATOM 17471 C CA . GLN A 1 36 ? -6.865 -2.989 6.009 1.00 0.00 36 GLN A CA 18
ATOM 17472 C C . GLN A 1 36 ? -5.835 -4.065 5.659 1.00 0.00 36 GLN A C 18
ATOM 17473 O O . GLN A 1 36 ? -6.093 -5.255 5.829 1.00 0.00 36 GLN A O 18
ATOM 17487 N N . GLY A 1 37 ? -4.689 -3.607 5.176 1.00 0.00 37 GLY A N 18
ATOM 17488 C CA . GLY A 1 37 ? -3.619 -4.515 4.799 1.00 0.00 37 GLY A CA 18
ATOM 17489 C C . GLY A 1 37 ? -2.249 -3.875 5.032 1.00 0.00 37 GLY A C 18
ATOM 17490 O O . GLY A 1 37 ? -2.162 -2.710 5.418 1.00 0.00 37 GLY A O 18
ATOM 17494 N N . LYS A 1 38 ? -1.213 -4.664 4.786 1.00 0.00 38 LYS A N 18
ATOM 17495 C CA . LYS A 1 38 ? 0.148 -4.188 4.964 1.00 0.00 38 LYS A CA 18
ATOM 17496 C C . LYS A 1 38 ? 1.126 -5.297 4.571 1.00 0.00 38 LYS A C 18
ATOM 17497 O O . LYS A 1 38 ? 0.878 -6.472 4.837 1.00 0.00 38 LYS A O 18
ATOM 17515 N N . ASP A 1 39 ? 2.218 -4.884 3.944 1.00 0.00 39 ASP A N 18
ATOM 17516 C CA . ASP A 1 39 ? 3.235 -5.828 3.511 1.00 0.00 39 ASP A CA 18
ATOM 17517 C C . ASP A 1 39 ? 4.614 -5.308 3.920 1.00 0.00 39 ASP A C 18
ATOM 17518 O O . ASP A 1 39 ? 5.337 -4.745 3.100 1.00 0.00 39 ASP A O 18
ATOM 17528 N N . THR A 1 40 ? 4.937 -5.515 5.188 1.00 0.00 40 THR A N 18
ATOM 17529 C CA . THR A 1 40 ? 6.217 -5.074 5.716 1.00 0.00 40 THR A CA 18
ATOM 17530 C C . THR A 1 40 ? 7.336 -6.008 5.250 1.00 0.00 40 THR A C 18
ATOM 17531 O O . THR A 1 40 ? 7.187 -7.229 5.288 1.00 0.00 40 THR A O 18
ATOM 17542 N N . GLN A 1 41 ? 8.432 -5.399 4.822 1.00 0.00 41 GLN A N 18
ATOM 17543 C CA . GLN A 1 41 ? 9.576 -6.160 4.350 1.00 0.00 41 GLN A CA 18
ATOM 17544 C C . GLN A 1 41 ? 10.875 -5.412 4.656 1.00 0.00 41 GLN A C 18
ATOM 17545 O O . GLN A 1 41 ? 10.845 -4.263 5.094 1.00 0.00 41 GLN A O 18
ATOM 17559 N N . ARG A 1 42 ? 11.985 -6.094 4.413 1.00 0.00 42 ARG A N 18
ATOM 17560 C CA . ARG A 1 42 ? 13.292 -5.509 4.657 1.00 0.00 42 ARG A CA 18
ATOM 17561 C C . ARG A 1 42 ? 13.787 -4.776 3.409 1.00 0.00 42 ARG A C 18
ATOM 17562 O O . ARG A 1 42 ? 13.035 -4.593 2.453 1.00 0.00 42 ARG A O 18
ATOM 17582 N N . ALA A 1 43 ? 15.049 -4.375 3.459 1.00 0.00 43 ALA A N 18
ATOM 17583 C CA . ALA A 1 43 ? 15.653 -3.666 2.344 1.00 0.00 43 ALA A CA 18
ATOM 17584 C C . ALA A 1 43 ? 15.851 -4.634 1.176 1.00 0.00 43 ALA A C 18
ATOM 17585 O O . ALA A 1 43 ? 16.418 -5.713 1.348 1.00 0.00 43 ALA A O 18
ATOM 17592 N N . GLY A 1 44 ? 15.374 -4.215 0.013 1.00 0.00 44 GLY A N 18
ATOM 17593 C CA . GLY A 1 44 ? 15.491 -5.031 -1.183 1.00 0.00 44 GLY A CA 18
ATOM 17594 C C . GLY A 1 44 ? 14.303 -5.988 -1.312 1.00 0.00 44 GLY A C 18
ATOM 17595 O O . GLY A 1 44 ? 14.443 -7.190 -1.092 1.00 0.00 44 GLY A O 18
ATOM 17599 N N . VAL A 1 45 ? 13.161 -5.417 -1.668 1.00 0.00 45 VAL A N 18
ATOM 17600 C CA . VAL A 1 45 ? 11.950 -6.204 -1.829 1.00 0.00 45 VAL A CA 18
ATOM 17601 C C . VAL A 1 45 ? 10.817 -5.295 -2.309 1.00 0.00 45 VAL A C 18
ATOM 17602 O O . VAL A 1 45 ? 10.912 -4.073 -2.208 1.00 0.00 45 VAL A O 18
ATOM 17615 N N . TRP A 1 46 ? 9.771 -5.927 -2.820 1.00 0.00 46 TRP A N 18
ATOM 17616 C CA . TRP A 1 46 ? 8.621 -5.190 -3.316 1.00 0.00 46 TRP A CA 18
ATOM 17617 C C . TRP A 1 46 ? 7.470 -5.389 -2.328 1.00 0.00 46 TRP A C 18
ATOM 17618 O O . TRP A 1 46 ? 6.966 -6.500 -2.171 1.00 0.00 46 TRP A O 18
ATOM 17639 N N . ALA A 1 47 ? 7.088 -4.294 -1.687 1.00 0.00 47 ALA A N 18
ATOM 17640 C CA . ALA A 1 47 ? 6.006 -4.334 -0.717 1.00 0.00 47 ALA A CA 18
ATOM 17641 C C . ALA A 1 47 ? 4.695 -3.950 -1.406 1.00 0.00 47 ALA A C 18
ATOM 17642 O O . ALA A 1 47 ? 4.435 -2.771 -1.640 1.00 0.00 47 ALA A O 18
ATOM 17649 N N . LYS A 1 48 ? 3.904 -4.968 -1.712 1.00 0.00 48 LYS A N 18
ATOM 17650 C CA . LYS A 1 48 ? 2.627 -4.752 -2.370 1.00 0.00 48 LYS A CA 18
ATOM 17651 C C . LYS A 1 48 ? 1.494 -5.104 -1.404 1.00 0.00 48 LYS A C 18
ATOM 17652 O O . LYS A 1 48 ? 1.368 -6.253 -0.982 1.00 0.00 48 LYS A O 18
ATOM 17670 N N . ALA A 1 49 ? 0.699 -4.095 -1.081 1.00 0.00 49 ALA A N 18
ATOM 17671 C CA . ALA A 1 49 ? -0.419 -4.283 -0.172 1.00 0.00 49 ALA A CA 18
ATOM 17672 C C . ALA A 1 49 ? -1.730 -4.148 -0.948 1.00 0.00 49 ALA A C 18
ATOM 17673 O O . ALA A 1 49 ? -1.794 -3.431 -1.945 1.00 0.00 49 ALA A O 18
ATOM 17680 N N . THR A 1 50 ? -2.744 -4.849 -0.461 1.00 0.00 50 THR A N 18
ATOM 17681 C CA . THR A 1 50 ? -4.050 -4.817 -1.096 1.00 0.00 50 THR A CA 18
ATOM 17682 C C . THR A 1 50 ? -5.157 -4.943 -0.048 1.00 0.00 50 THR A C 18
ATOM 17683 O O . THR A 1 50 ? -4.976 -5.602 0.975 1.00 0.00 50 THR A O 18
ATOM 17694 N N . VAL A 1 51 ? -6.278 -4.300 -0.337 1.00 0.00 51 VAL A N 18
ATOM 17695 C CA . VAL A 1 51 ? -7.414 -4.331 0.568 1.00 0.00 51 VAL A CA 18
ATOM 17696 C C . VAL A 1 51 ? -8.627 -3.702 -0.120 1.00 0.00 51 VAL A C 18
ATOM 17697 O O . VAL A 1 51 ? -8.482 -2.780 -0.921 1.00 0.00 51 VAL A O 18
ATOM 17710 N N . GLY A 1 52 ? -9.797 -4.226 0.217 1.00 0.00 52 GLY A N 18
ATOM 17711 C CA . GLY A 1 52 ? -11.034 -3.728 -0.359 1.00 0.00 52 GLY A CA 18
ATOM 17712 C C . GLY A 1 52 ? -11.291 -4.353 -1.731 1.00 0.00 52 GLY A C 18
ATOM 17713 O O . GLY A 1 52 ? -10.509 -5.180 -2.197 1.00 0.00 52 GLY A O 18
ATOM 17717 N N . ARG A 1 53 ? -12.391 -3.934 -2.340 1.00 0.00 53 ARG A N 18
ATOM 17718 C CA . ARG A 1 53 ? -12.761 -4.444 -3.650 1.00 0.00 53 ARG A CA 18
ATOM 17719 C C . ARG A 1 53 ? -14.281 -4.579 -3.756 1.00 0.00 53 ARG A C 18
ATOM 17720 O O . ARG A 1 53 ? -14.865 -5.512 -3.206 1.00 0.00 53 ARG A O 18
ATOM 17740 N N . ASN A 1 54 ? -14.880 -3.635 -4.467 1.00 0.00 54 ASN A N 18
ATOM 17741 C CA . ASN A 1 54 ? -16.321 -3.638 -4.652 1.00 0.00 54 ASN A CA 18
ATOM 17742 C C . ASN A 1 54 ? -16.697 -2.595 -5.707 1.00 0.00 54 ASN A C 18
ATOM 17743 O O . ASN A 1 54 ? -17.087 -2.945 -6.820 1.00 0.00 54 ASN A O 18
ATOM 17754 N N . LEU A 1 55 ? -16.567 -1.335 -5.319 1.00 0.00 55 LEU A N 18
ATOM 17755 C CA . LEU A 1 55 ? -16.889 -0.239 -6.217 1.00 0.00 55 LEU A CA 18
ATOM 17756 C C . LEU A 1 55 ? -17.167 1.022 -5.396 1.00 0.00 55 LEU A C 18
ATOM 17757 O O . LEU A 1 55 ? -17.815 0.957 -4.353 1.00 0.00 55 LEU A O 18
ATOM 17773 N N . THR A 1 56 ? -16.664 2.140 -5.899 1.00 0.00 56 THR A N 18
ATOM 17774 C CA . THR A 1 56 ? -16.850 3.414 -5.225 1.00 0.00 56 THR A CA 18
ATOM 17775 C C . THR A 1 56 ? -16.510 3.286 -3.739 1.00 0.00 56 THR A C 18
ATOM 17776 O O . THR A 1 56 ? -17.309 2.771 -2.958 1.00 0.00 56 THR A O 18
ATOM 17787 N N . GLU A 1 57 ? -15.324 3.763 -3.392 1.00 0.00 57 GLU A N 18
ATOM 17788 C CA . GLU A 1 57 ? -14.869 3.708 -2.014 1.00 0.00 57 GLU A CA 18
ATOM 17789 C C . GLU A 1 57 ? -13.542 4.454 -1.862 1.00 0.00 57 GLU A C 18
ATOM 17790 O O . GLU A 1 57 ? -12.839 4.683 -2.846 1.00 0.00 57 GLU A O 18
ATOM 17803 N N . LYS A 1 58 ? -13.238 4.811 -0.623 1.00 0.00 58 LYS A N 18
ATOM 17804 C CA . LYS A 1 58 ? -12.008 5.527 -0.331 1.00 0.00 58 LYS A CA 18
ATOM 17805 C C . LYS A 1 58 ? -10.987 4.555 0.264 1.00 0.00 58 LYS A C 18
ATOM 17806 O O . LYS A 1 58 ? -11.337 3.441 0.651 1.00 0.00 58 LYS A O 18
ATOM 17824 N N . ALA A 1 59 ? -9.744 5.012 0.317 1.00 0.00 59 ALA A N 18
ATOM 17825 C CA . ALA A 1 59 ? -8.670 4.197 0.857 1.00 0.00 59 ALA A CA 18
ATOM 17826 C C . ALA A 1 59 ? -7.564 5.108 1.394 1.00 0.00 59 ALA A C 18
ATOM 17827 O O . ALA A 1 59 ? -7.389 6.227 0.913 1.00 0.00 59 ALA A O 18
ATOM 17834 N N . SER A 1 60 ? -6.847 4.596 2.383 1.00 0.00 60 SER A N 18
ATOM 17835 C CA . SER A 1 60 ? -5.763 5.350 2.990 1.00 0.00 60 SER A CA 18
ATOM 17836 C C . SER A 1 60 ? -4.431 4.634 2.755 1.00 0.00 60 SER A C 18
ATOM 17837 O O . SER A 1 60 ? -4.238 3.508 3.212 1.00 0.00 60 SER A O 18
ATOM 17845 N N . PHE A 1 61 ? -3.547 5.316 2.042 1.00 0.00 61 PHE A N 18
ATOM 17846 C CA . PHE A 1 61 ? -2.239 4.760 1.740 1.00 0.00 61 PHE A CA 18
ATOM 17847 C C . PHE A 1 61 ? -1.161 5.379 2.631 1.00 0.00 61 PHE A C 18
ATOM 17848 O O . PHE A 1 61 ? -1.042 6.596 2.763 1.00 0.00 61 PHE A O 18
ATOM 17865 N N . TYR A 1 62 ? -0.366 4.502 3.249 1.00 0.00 62 TYR A N 18
ATOM 17866 C CA . TYR A 1 62 ? 0.703 4.929 4.128 1.00 0.00 62 TYR A CA 18
ATOM 17867 C C . TYR A 1 62 ? 1.989 4.196 3.771 1.00 0.00 62 TYR A C 18
ATOM 17868 O O . TYR A 1 62 ? 1.955 3.173 3.091 1.00 0.00 62 TYR A O 18
ATOM 17886 N N . TYR A 1 63 ? 3.125 4.723 4.233 1.00 0.00 63 TYR A N 18
ATOM 17887 C CA . TYR A 1 63 ? 4.413 4.119 3.959 1.00 0.00 63 TYR A CA 18
ATOM 17888 C C . TYR A 1 63 ? 5.450 4.647 4.940 1.00 0.00 63 TYR A C 18
ATOM 17889 O O . TYR A 1 63 ? 5.135 5.558 5.705 1.00 0.00 63 TYR A O 18
ATOM 17907 N N . ASN A 1 64 ? 6.647 4.079 4.902 1.00 0.00 64 ASN A N 18
ATOM 17908 C CA . ASN A 1 64 ? 7.708 4.510 5.795 1.00 0.00 64 ASN A CA 18
ATOM 17909 C C . ASN A 1 64 ? 8.980 3.716 5.489 1.00 0.00 64 ASN A C 18
ATOM 17910 O O . ASN A 1 64 ? 8.995 2.887 4.580 1.00 0.00 64 ASN A O 18
ATOM 17921 N N . PHE A 1 65 ? 10.016 3.997 6.265 1.00 0.00 65 PHE A N 18
ATOM 17922 C CA . PHE A 1 65 ? 11.289 3.320 6.088 1.00 0.00 65 PHE A CA 18
ATOM 17923 C C . PHE A 1 65 ? 12.150 3.432 7.348 1.00 0.00 65 PHE A C 18
ATOM 17924 O O . PHE A 1 65 ? 12.028 4.394 8.104 1.00 0.00 65 PHE A O 18
ATOM 17941 N N . TRP A 1 66 ? 13.001 2.433 7.535 1.00 0.00 66 TRP A N 18
ATOM 17942 C CA . TRP A 1 66 ? 13.881 2.407 8.691 1.00 0.00 66 TRP A CA 18
ATOM 17943 C C . TRP A 1 66 ? 14.912 1.298 8.475 1.00 0.00 66 TRP A C 18
ATOM 17944 O O . TRP A 1 66 ? 16.116 1.550 8.502 1.00 0.00 66 TRP A O 18
ATOM 17965 N N . GLU A 1 1 ? 11.979 9.248 -3.613 1.00 0.00 1 GLU A N 19
ATOM 17966 C CA . GLU A 1 1 ? 12.921 8.152 -3.469 1.00 0.00 1 GLU A CA 19
ATOM 17967 C C . GLU A 1 1 ? 12.239 6.820 -3.791 1.00 0.00 1 GLU A C 19
ATOM 17968 O O . GLU A 1 1 ? 11.020 6.763 -3.940 1.00 0.00 1 GLU A O 19
ATOM 17981 N N . GLY A 1 2 ? 13.057 5.782 -3.887 1.00 0.00 2 GLY A N 19
ATOM 17982 C CA . GLY A 1 2 ? 12.548 4.454 -4.189 1.00 0.00 2 GLY A CA 19
ATOM 17983 C C . GLY A 1 2 ? 11.550 4.500 -5.348 1.00 0.00 2 GLY A C 19
ATOM 17984 O O . GLY A 1 2 ? 11.558 5.440 -6.142 1.00 0.00 2 GLY A O 19
ATOM 17988 N N . THR A 1 3 ? 10.716 3.473 -5.409 1.00 0.00 3 THR A N 19
ATOM 17989 C CA . THR A 1 3 ? 9.714 3.383 -6.458 1.00 0.00 3 THR A CA 19
ATOM 17990 C C . THR A 1 3 ? 8.323 3.190 -5.852 1.00 0.00 3 THR A C 19
ATOM 17991 O O . THR A 1 3 ? 8.020 2.129 -5.309 1.00 0.00 3 THR A O 19
ATOM 18002 N N . TRP A 1 4 ? 7.513 4.233 -5.966 1.00 0.00 4 TRP A N 19
ATOM 18003 C CA . TRP A 1 4 ? 6.161 4.192 -5.436 1.00 0.00 4 TRP A CA 19
ATOM 18004 C C . TRP A 1 4 ? 5.195 4.048 -6.614 1.00 0.00 4 TRP A C 19
ATOM 18005 O O . TRP A 1 4 ? 5.373 4.688 -7.649 1.00 0.00 4 TRP A O 19
ATOM 18026 N N . GLN A 1 5 ? 4.194 3.203 -6.418 1.00 0.00 5 GLN A N 19
ATOM 18027 C CA . GLN A 1 5 ? 3.200 2.967 -7.451 1.00 0.00 5 GLN A CA 19
ATOM 18028 C C . GLN A 1 5 ? 1.819 2.765 -6.824 1.00 0.00 5 GLN A C 19
ATOM 18029 O O . GLN A 1 5 ? 1.314 1.645 -6.772 1.00 0.00 5 GLN A O 19
ATOM 18043 N N . HIS A 1 6 ? 1.248 3.868 -6.363 1.00 0.00 6 HIS A N 19
ATOM 18044 C CA . HIS A 1 6 ? -0.065 3.827 -5.740 1.00 0.00 6 HIS A CA 19
ATOM 18045 C C . HIS A 1 6 ? -1.145 3.987 -6.811 1.00 0.00 6 HIS A C 19
ATOM 18046 O O . HIS A 1 6 ? -1.053 4.869 -7.664 1.00 0.00 6 HIS A O 19
ATOM 18060 N N . GLY A 1 7 ? -2.145 3.121 -6.732 1.00 0.00 7 GLY A N 19
ATOM 18061 C CA . GLY A 1 7 ? -3.242 3.156 -7.684 1.00 0.00 7 GLY A CA 19
ATOM 18062 C C . GLY A 1 7 ? -4.575 2.854 -6.996 1.00 0.00 7 GLY A C 19
ATOM 18063 O O . GLY A 1 7 ? -4.671 2.751 -5.775 1.00 0.00 7 GLY A O 19
ATOM 18067 N N . TYR A 1 8 ? -5.616 2.713 -7.820 1.00 0.00 8 TYR A N 19
ATOM 18068 C CA . TYR A 1 8 ? -6.947 2.426 -7.325 1.00 0.00 8 TYR A CA 19
ATOM 18069 C C . TYR A 1 8 ? -7.770 1.754 -8.415 1.00 0.00 8 TYR A C 19
ATOM 18070 O O . TYR A 1 8 ? -8.194 2.436 -9.346 1.00 0.00 8 TYR A O 19
ATOM 18088 N N . GLY A 1 9 ? -7.978 0.452 -8.283 1.00 0.00 9 GLY A N 19
ATOM 18089 C CA . GLY A 1 9 ? -8.750 -0.286 -9.268 1.00 0.00 9 GLY A CA 19
ATOM 18090 C C . GLY A 1 9 ? -10.250 -0.057 -9.072 1.00 0.00 9 GLY A C 19
ATOM 18091 O O . GLY A 1 9 ? -11.027 -1.010 -9.029 1.00 0.00 9 GLY A O 19
ATOM 18095 N N . VAL A 1 10 ? -10.613 1.212 -8.959 1.00 0.00 10 VAL A N 19
ATOM 18096 C CA . VAL A 1 10 ? -12.006 1.578 -8.769 1.00 0.00 10 VAL A CA 19
ATOM 18097 C C . VAL A 1 10 ? -12.763 0.392 -8.169 1.00 0.00 10 VAL A C 19
ATOM 18098 O O . VAL A 1 10 ? -13.581 -0.232 -8.843 1.00 0.00 10 VAL A O 19
ATOM 18111 N N . SER A 1 11 ? -12.464 0.116 -6.908 1.00 0.00 11 SER A N 19
ATOM 18112 C CA . SER A 1 11 ? -13.106 -0.985 -6.210 1.00 0.00 11 SER A CA 19
ATOM 18113 C C . SER A 1 11 ? -12.219 -1.463 -5.059 1.00 0.00 11 SER A C 19
ATOM 18114 O O . SER A 1 11 ? -12.719 -1.832 -3.997 1.00 0.00 11 SER A O 19
ATOM 18122 N N . SER A 1 12 ? -10.918 -1.441 -5.308 1.00 0.00 12 SER A N 19
ATOM 18123 C CA . SER A 1 12 ? -9.956 -1.868 -4.305 1.00 0.00 12 SER A CA 19
ATOM 18124 C C . SER A 1 12 ? -8.788 -0.882 -4.247 1.00 0.00 12 SER A C 19
ATOM 18125 O O . SER A 1 12 ? -8.689 0.018 -5.080 1.00 0.00 12 SER A O 19
ATOM 18133 N N . ALA A 1 13 ? -7.933 -1.085 -3.256 1.00 0.00 13 ALA A N 19
ATOM 18134 C CA . ALA A 1 13 ? -6.775 -0.225 -3.078 1.00 0.00 13 ALA A CA 19
ATOM 18135 C C . ALA A 1 13 ? -5.515 -1.087 -2.980 1.00 0.00 13 ALA A C 19
ATOM 18136 O O . ALA A 1 13 ? -5.455 -2.076 -2.253 1.00 0.00 13 ALA A O 19
ATOM 18143 N N . TYR A 1 14 ? -4.495 -0.683 -3.740 1.00 0.00 14 TYR A N 19
ATOM 18144 C CA . TYR A 1 14 ? -3.231 -1.392 -3.761 1.00 0.00 14 TYR A CA 19
ATOM 18145 C C . TYR A 1 14 ? -2.081 -0.401 -3.666 1.00 0.00 14 TYR A C 19
ATOM 18146 O O . TYR A 1 14 ? -2.214 0.715 -4.166 1.00 0.00 14 TYR A O 19
ATOM 18164 N N . SER A 1 15 ? -0.990 -0.816 -3.037 1.00 0.00 15 SER A N 19
ATOM 18165 C CA . SER A 1 15 ? 0.165 0.053 -2.891 1.00 0.00 15 SER A CA 19
ATOM 18166 C C . SER A 1 15 ? 1.451 -0.776 -2.933 1.00 0.00 15 SER A C 19
ATOM 18167 O O . SER A 1 15 ? 1.668 -1.635 -2.080 1.00 0.00 15 SER A O 19
ATOM 18175 N N . ASN A 1 16 ? 2.270 -0.488 -3.934 1.00 0.00 16 ASN A N 19
ATOM 18176 C CA . ASN A 1 16 ? 3.528 -1.196 -4.098 1.00 0.00 16 ASN A CA 19
ATOM 18177 C C . ASN A 1 16 ? 4.686 -0.201 -3.993 1.00 0.00 16 ASN A C 19
ATOM 18178 O O . ASN A 1 16 ? 4.766 0.787 -4.720 1.00 0.00 16 ASN A O 19
ATOM 18189 N N . TYR A 1 17 ? 5.594 -0.488 -3.058 1.00 0.00 17 TYR A N 19
ATOM 18190 C CA . TYR A 1 17 ? 6.750 0.356 -2.832 1.00 0.00 17 TYR A CA 19
ATOM 18191 C C . TYR A 1 17 ? 8.012 -0.493 -2.803 1.00 0.00 17 TYR A C 19
ATOM 18192 O O . TYR A 1 17 ? 8.021 -1.524 -2.132 1.00 0.00 17 TYR A O 19
ATOM 18210 N N . HIS A 1 18 ? 9.038 -0.056 -3.519 1.00 0.00 18 HIS A N 19
ATOM 18211 C CA . HIS A 1 18 ? 10.290 -0.792 -3.561 1.00 0.00 18 HIS A CA 19
ATOM 18212 C C . HIS A 1 18 ? 11.385 0.017 -2.863 1.00 0.00 18 HIS A C 19
ATOM 18213 O O . HIS A 1 18 ? 11.425 1.241 -2.978 1.00 0.00 18 HIS A O 19
ATOM 18227 N N . HIS A 1 19 ? 12.246 -0.699 -2.156 1.00 0.00 19 HIS A N 19
ATOM 18228 C CA . HIS A 1 19 ? 13.338 -0.063 -1.440 1.00 0.00 19 HIS A CA 19
ATOM 18229 C C . HIS A 1 19 ? 14.487 -1.059 -1.266 1.00 0.00 19 HIS A C 19
ATOM 18230 O O . HIS A 1 19 ? 14.278 -2.179 -0.802 1.00 0.00 19 HIS A O 19
ATOM 18244 N N . GLY A 1 20 ? 15.675 -0.614 -1.647 1.00 0.00 20 GLY A N 19
ATOM 18245 C CA . GLY A 1 20 ? 16.857 -1.453 -1.540 1.00 0.00 20 GLY A CA 19
ATOM 18246 C C . GLY A 1 20 ? 17.970 -0.736 -0.772 1.00 0.00 20 GLY A C 19
ATOM 18247 O O . GLY A 1 20 ? 19.146 -0.870 -1.106 1.00 0.00 20 GLY A O 19
ATOM 18251 N N . SER A 1 21 ? 17.559 0.011 0.243 1.00 0.00 21 SER A N 19
ATOM 18252 C CA . SER A 1 21 ? 18.506 0.749 1.061 1.00 0.00 21 SER A CA 19
ATOM 18253 C C . SER A 1 21 ? 18.218 0.506 2.543 1.00 0.00 21 SER A C 19
ATOM 18254 O O . SER A 1 21 ? 19.120 0.163 3.306 1.00 0.00 21 SER A O 19
ATOM 18262 N N . LYS A 1 22 ? 16.958 0.693 2.907 1.00 0.00 22 LYS A N 19
ATOM 18263 C CA . LYS A 1 22 ? 16.540 0.498 4.285 1.00 0.00 22 LYS A CA 19
ATOM 18264 C C . LYS A 1 22 ? 15.140 -0.117 4.307 1.00 0.00 22 LYS A C 19
ATOM 18265 O O . LYS A 1 22 ? 14.385 0.015 3.345 1.00 0.00 22 LYS A O 19
ATOM 18283 N N . THR A 1 23 ? 14.835 -0.777 5.415 1.00 0.00 23 THR A N 19
ATOM 18284 C CA . THR A 1 23 ? 13.539 -1.414 5.575 1.00 0.00 23 THR A CA 19
ATOM 18285 C C . THR A 1 23 ? 12.422 -0.471 5.122 1.00 0.00 23 THR A C 19
ATOM 18286 O O . THR A 1 23 ? 12.585 0.748 5.149 1.00 0.00 23 THR A O 19
ATOM 18297 N N . HIS A 1 24 ? 11.313 -1.071 4.716 1.00 0.00 24 HIS A N 19
ATOM 18298 C CA . HIS A 1 24 ? 10.170 -0.300 4.258 1.00 0.00 24 HIS A CA 19
ATOM 18299 C C . HIS A 1 24 ? 8.886 -1.098 4.494 1.00 0.00 24 HIS A C 19
ATOM 18300 O O . HIS A 1 24 ? 8.914 -2.326 4.544 1.00 0.00 24 HIS A O 19
ATOM 18315 N N . SER A 1 25 ? 7.790 -0.366 4.633 1.00 0.00 25 SER A N 19
ATOM 18316 C CA . SER A 1 25 ? 6.498 -0.989 4.863 1.00 0.00 25 SER A CA 19
ATOM 18317 C C . SER A 1 25 ? 5.407 -0.224 4.111 1.00 0.00 25 SER A C 19
ATOM 18318 O O . SER A 1 25 ? 5.417 1.006 4.078 1.00 0.00 25 SER A O 19
ATOM 18326 N N . ALA A 1 26 ? 4.492 -0.983 3.527 1.00 0.00 26 ALA A N 19
ATOM 18327 C CA . ALA A 1 26 ? 3.396 -0.392 2.778 1.00 0.00 26 ALA A CA 19
ATOM 18328 C C . ALA A 1 26 ? 2.070 -0.755 3.450 1.00 0.00 26 ALA A C 19
ATOM 18329 O O . ALA A 1 26 ? 1.689 -1.923 3.489 1.00 0.00 26 ALA A O 19
ATOM 18336 N N . THR A 1 27 ? 1.404 0.270 3.963 1.00 0.00 27 THR A N 19
ATOM 18337 C CA . THR A 1 27 ? 0.129 0.074 4.632 1.00 0.00 27 THR A CA 19
ATOM 18338 C C . THR A 1 27 ? -0.993 0.765 3.855 1.00 0.00 27 THR A C 19
ATOM 18339 O O . THR A 1 27 ? -0.850 1.915 3.442 1.00 0.00 27 THR A O 19
ATOM 18350 N N . VAL A 1 28 ? -2.084 0.034 3.677 1.00 0.00 28 VAL A N 19
ATOM 18351 C CA . VAL A 1 28 ? -3.229 0.562 2.956 1.00 0.00 28 VAL A CA 19
ATOM 18352 C C . VAL A 1 28 ? -4.513 0.180 3.696 1.00 0.00 28 VAL A C 19
ATOM 18353 O O . VAL A 1 28 ? -4.743 -0.995 3.981 1.00 0.00 28 VAL A O 19
ATOM 18366 N N . VAL A 1 29 ? -5.315 1.193 3.987 1.00 0.00 29 VAL A N 19
ATOM 18367 C CA . VAL A 1 29 ? -6.569 0.978 4.688 1.00 0.00 29 VAL A CA 19
ATOM 18368 C C . VAL A 1 29 ? -7.734 1.303 3.752 1.00 0.00 29 VAL A C 19
ATOM 18369 O O . VAL A 1 29 ? -7.691 2.292 3.021 1.00 0.00 29 VAL A O 19
ATOM 18382 N N . ASN A 1 30 ? -8.749 0.452 3.804 1.00 0.00 30 ASN A N 19
ATOM 18383 C CA . ASN A 1 30 ? -9.924 0.637 2.970 1.00 0.00 30 ASN A CA 19
ATOM 18384 C C . ASN A 1 30 ? -11.031 1.296 3.794 1.00 0.00 30 ASN A C 19
ATOM 18385 O O . ASN A 1 30 ? -11.600 0.671 4.688 1.00 0.00 30 ASN A O 19
ATOM 18396 N N . ASN A 1 31 ? -11.304 2.550 3.464 1.00 0.00 31 ASN A N 19
ATOM 18397 C CA . ASN A 1 31 ? -12.333 3.301 4.163 1.00 0.00 31 ASN A CA 19
ATOM 18398 C C . ASN A 1 31 ? -13.650 3.193 3.391 1.00 0.00 31 ASN A C 19
ATOM 18399 O O . ASN A 1 31 ? -13.984 4.074 2.600 1.00 0.00 31 ASN A O 19
ATOM 18410 N N . ASN A 1 32 ? -14.362 2.106 3.648 1.00 0.00 32 ASN A N 19
ATOM 18411 C CA . ASN A 1 32 ? -15.635 1.872 2.987 1.00 0.00 32 ASN A CA 19
ATOM 18412 C C . ASN A 1 32 ? -16.362 0.720 3.683 1.00 0.00 32 ASN A C 19
ATOM 18413 O O . ASN A 1 32 ? -17.475 0.892 4.177 1.00 0.00 32 ASN A O 19
ATOM 18424 N N . THR A 1 33 ? -15.703 -0.430 3.699 1.00 0.00 33 THR A N 19
ATOM 18425 C CA . THR A 1 33 ? -16.273 -1.610 4.326 1.00 0.00 33 THR A CA 19
ATOM 18426 C C . THR A 1 33 ? -15.528 -1.938 5.622 1.00 0.00 33 THR A C 19
ATOM 18427 O O . THR A 1 33 ? -16.011 -2.721 6.439 1.00 0.00 33 THR A O 19
ATOM 18438 N N . GLY A 1 34 ? -14.364 -1.323 5.769 1.00 0.00 34 GLY A N 19
ATOM 18439 C CA . GLY A 1 34 ? -13.547 -1.540 6.951 1.00 0.00 34 GLY A CA 19
ATOM 18440 C C . GLY A 1 34 ? -12.456 -2.578 6.681 1.00 0.00 34 GLY A C 19
ATOM 18441 O O . GLY A 1 34 ? -12.400 -3.612 7.345 1.00 0.00 34 GLY A O 19
ATOM 18445 N N . ARG A 1 35 ? -11.616 -2.266 5.705 1.00 0.00 35 ARG A N 19
ATOM 18446 C CA . ARG A 1 35 ? -10.530 -3.160 5.338 1.00 0.00 35 ARG A CA 19
ATOM 18447 C C . ARG A 1 35 ? -9.182 -2.529 5.692 1.00 0.00 35 ARG A C 19
ATOM 18448 O O . ARG A 1 35 ? -9.094 -1.320 5.901 1.00 0.00 35 ARG A O 19
ATOM 18468 N N . GLN A 1 36 ? -8.165 -3.377 5.749 1.00 0.00 36 GLN A N 19
ATOM 18469 C CA . GLN A 1 36 ? -6.826 -2.917 6.075 1.00 0.00 36 GLN A CA 19
ATOM 18470 C C . GLN A 1 36 ? -5.797 -3.999 5.738 1.00 0.00 36 GLN A C 19
ATOM 18471 O O . GLN A 1 36 ? -6.046 -5.185 5.952 1.00 0.00 36 GLN A O 19
ATOM 18485 N N . GLY A 1 37 ? -4.664 -3.552 5.217 1.00 0.00 37 GLY A N 19
ATOM 18486 C CA . GLY A 1 37 ? -3.598 -4.467 4.848 1.00 0.00 37 GLY A CA 19
ATOM 18487 C C . GLY A 1 37 ? -2.225 -3.827 5.070 1.00 0.00 37 GLY A C 19
ATOM 18488 O O . GLY A 1 37 ? -2.133 -2.645 5.398 1.00 0.00 37 GLY A O 19
ATOM 18492 N N . LYS A 1 38 ? -1.193 -4.636 4.882 1.00 0.00 38 LYS A N 19
ATOM 18493 C CA . LYS A 1 38 ? 0.170 -4.164 5.057 1.00 0.00 38 LYS A CA 19
ATOM 18494 C C . LYS A 1 38 ? 1.144 -5.278 4.670 1.00 0.00 38 LYS A C 19
ATOM 18495 O O . LYS A 1 38 ? 0.894 -6.451 4.946 1.00 0.00 38 LYS A O 19
ATOM 18513 N N . ASP A 1 39 ? 2.235 -4.873 4.037 1.00 0.00 39 ASP A N 19
ATOM 18514 C CA . ASP A 1 39 ? 3.249 -5.822 3.609 1.00 0.00 39 ASP A CA 19
ATOM 18515 C C . ASP A 1 39 ? 4.628 -5.315 4.035 1.00 0.00 39 ASP A C 19
ATOM 18516 O O . ASP A 1 39 ? 5.360 -4.745 3.227 1.00 0.00 39 ASP A O 19
ATOM 18526 N N . THR A 1 40 ? 4.942 -5.541 5.302 1.00 0.00 40 THR A N 19
ATOM 18527 C CA . THR A 1 40 ? 6.220 -5.114 5.845 1.00 0.00 40 THR A CA 19
ATOM 18528 C C . THR A 1 40 ? 7.341 -6.031 5.352 1.00 0.00 40 THR A C 19
ATOM 18529 O O . THR A 1 40 ? 7.196 -7.253 5.356 1.00 0.00 40 THR A O 19
ATOM 18540 N N . GLN A 1 41 ? 8.435 -5.407 4.940 1.00 0.00 41 GLN A N 19
ATOM 18541 C CA . GLN A 1 41 ? 9.580 -6.152 4.445 1.00 0.00 41 GLN A CA 19
ATOM 18542 C C . GLN A 1 41 ? 10.877 -5.403 4.761 1.00 0.00 41 GLN A C 19
ATOM 18543 O O . GLN A 1 41 ? 10.843 -4.260 5.213 1.00 0.00 41 GLN A O 19
ATOM 18557 N N . ARG A 1 42 ? 11.989 -6.079 4.510 1.00 0.00 42 ARG A N 19
ATOM 18558 C CA . ARG A 1 42 ? 13.294 -5.492 4.762 1.00 0.00 42 ARG A CA 19
ATOM 18559 C C . ARG A 1 42 ? 13.796 -4.759 3.517 1.00 0.00 42 ARG A C 19
ATOM 18560 O O . ARG A 1 42 ? 13.045 -4.563 2.562 1.00 0.00 42 ARG A O 19
ATOM 18580 N N . ALA A 1 43 ? 15.062 -4.373 3.566 1.00 0.00 43 ALA A N 19
ATOM 18581 C CA . ALA A 1 43 ? 15.674 -3.666 2.453 1.00 0.00 43 ALA A CA 19
ATOM 18582 C C . ALA A 1 43 ? 15.864 -4.633 1.283 1.00 0.00 43 ALA A C 19
ATOM 18583 O O . ALA A 1 43 ? 16.460 -5.697 1.442 1.00 0.00 43 ALA A O 19
ATOM 18590 N N . GLY A 1 44 ? 15.346 -4.228 0.133 1.00 0.00 44 GLY A N 19
ATOM 18591 C CA . GLY A 1 44 ? 15.451 -5.045 -1.064 1.00 0.00 44 GLY A CA 19
ATOM 18592 C C . GLY A 1 44 ? 14.263 -6.003 -1.180 1.00 0.00 44 GLY A C 19
ATOM 18593 O O . GLY A 1 44 ? 14.393 -7.194 -0.904 1.00 0.00 44 GLY A O 19
ATOM 18597 N N . VAL A 1 45 ? 13.133 -5.446 -1.589 1.00 0.00 45 VAL A N 19
ATOM 18598 C CA . VAL A 1 45 ? 11.923 -6.236 -1.744 1.00 0.00 45 VAL A CA 19
ATOM 18599 C C . VAL A 1 45 ? 10.796 -5.339 -2.259 1.00 0.00 45 VAL A C 19
ATOM 18600 O O . VAL A 1 45 ? 10.896 -4.114 -2.200 1.00 0.00 45 VAL A O 19
ATOM 18613 N N . TRP A 1 46 ? 9.748 -5.983 -2.752 1.00 0.00 46 TRP A N 19
ATOM 18614 C CA . TRP A 1 46 ? 8.603 -5.259 -3.277 1.00 0.00 46 TRP A CA 19
ATOM 18615 C C . TRP A 1 46 ? 7.436 -5.453 -2.307 1.00 0.00 46 TRP A C 19
ATOM 18616 O O . TRP A 1 46 ? 6.877 -6.544 -2.212 1.00 0.00 46 TRP A O 19
ATOM 18637 N N . ALA A 1 47 ? 7.102 -4.376 -1.610 1.00 0.00 47 ALA A N 19
ATOM 18638 C CA . ALA A 1 47 ? 6.011 -4.414 -0.650 1.00 0.00 47 ALA A CA 19
ATOM 18639 C C . ALA A 1 47 ? 4.706 -4.036 -1.353 1.00 0.00 47 ALA A C 19
ATOM 18640 O O . ALA A 1 47 ? 4.455 -2.861 -1.614 1.00 0.00 47 ALA A O 19
ATOM 18647 N N . LYS A 1 48 ? 3.909 -5.055 -1.639 1.00 0.00 48 LYS A N 19
ATOM 18648 C CA . LYS A 1 48 ? 2.636 -4.844 -2.307 1.00 0.00 48 LYS A CA 19
ATOM 18649 C C . LYS A 1 48 ? 1.497 -5.172 -1.339 1.00 0.00 48 LYS A C 19
ATOM 18650 O O . LYS A 1 48 ? 1.351 -6.316 -0.911 1.00 0.00 48 LYS A O 19
ATOM 18668 N N . ALA A 1 49 ? 0.718 -4.148 -1.023 1.00 0.00 49 ALA A N 19
ATOM 18669 C CA . ALA A 1 49 ? -0.403 -4.312 -0.113 1.00 0.00 49 ALA A CA 19
ATOM 18670 C C . ALA A 1 49 ? -1.711 -4.155 -0.890 1.00 0.00 49 ALA A C 19
ATOM 18671 O O . ALA A 1 49 ? -1.765 -3.432 -1.884 1.00 0.00 49 ALA A O 19
ATOM 18678 N N . THR A 1 50 ? -2.735 -4.845 -0.408 1.00 0.00 50 THR A N 19
ATOM 18679 C CA . THR A 1 50 ? -4.040 -4.792 -1.045 1.00 0.00 50 THR A CA 19
ATOM 18680 C C . THR A 1 50 ? -5.149 -4.913 0.001 1.00 0.00 50 THR A C 19
ATOM 18681 O O . THR A 1 50 ? -4.972 -5.569 1.026 1.00 0.00 50 THR A O 19
ATOM 18692 N N . VAL A 1 51 ? -6.270 -4.270 -0.294 1.00 0.00 51 VAL A N 19
ATOM 18693 C CA . VAL A 1 51 ? -7.408 -4.298 0.608 1.00 0.00 51 VAL A CA 19
ATOM 18694 C C . VAL A 1 51 ? -8.620 -3.675 -0.087 1.00 0.00 51 VAL A C 19
ATOM 18695 O O . VAL A 1 51 ? -8.483 -2.701 -0.827 1.00 0.00 51 VAL A O 19
ATOM 18708 N N . GLY A 1 52 ? -9.779 -4.262 0.175 1.00 0.00 52 GLY A N 19
ATOM 18709 C CA . GLY A 1 52 ? -11.014 -3.777 -0.417 1.00 0.00 52 GLY A CA 19
ATOM 18710 C C . GLY A 1 52 ? -11.271 -4.442 -1.771 1.00 0.00 52 GLY A C 19
ATOM 18711 O O . GLY A 1 52 ? -10.509 -5.309 -2.196 1.00 0.00 52 GLY A O 19
ATOM 18715 N N . ARG A 1 53 ? -12.348 -4.010 -2.411 1.00 0.00 53 ARG A N 19
ATOM 18716 C CA . ARG A 1 53 ? -12.715 -4.553 -3.708 1.00 0.00 53 ARG A CA 19
ATOM 18717 C C . ARG A 1 53 ? -14.237 -4.654 -3.829 1.00 0.00 53 ARG A C 19
ATOM 18718 O O . ARG A 1 53 ? -14.838 -5.620 -3.361 1.00 0.00 53 ARG A O 19
ATOM 18738 N N . ASN A 1 54 ? -14.817 -3.644 -4.460 1.00 0.00 54 ASN A N 19
ATOM 18739 C CA . ASN A 1 54 ? -16.257 -3.607 -4.649 1.00 0.00 54 ASN A CA 19
ATOM 18740 C C . ASN A 1 54 ? -16.595 -2.624 -5.771 1.00 0.00 54 ASN A C 19
ATOM 18741 O O . ASN A 1 54 ? -16.957 -3.035 -6.873 1.00 0.00 54 ASN A O 19
ATOM 18752 N N . LEU A 1 55 ? -16.465 -1.344 -5.453 1.00 0.00 55 LEU A N 19
ATOM 18753 C CA . LEU A 1 55 ? -16.753 -0.300 -6.421 1.00 0.00 55 LEU A CA 19
ATOM 18754 C C . LEU A 1 55 ? -16.989 1.021 -5.685 1.00 0.00 55 LEU A C 19
ATOM 18755 O O . LEU A 1 55 ? -17.699 1.058 -4.682 1.00 0.00 55 LEU A O 19
ATOM 18771 N N . THR A 1 56 ? -16.379 2.072 -6.212 1.00 0.00 56 THR A N 19
ATOM 18772 C CA . THR A 1 56 ? -16.513 3.391 -5.618 1.00 0.00 56 THR A CA 19
ATOM 18773 C C . THR A 1 56 ? -16.253 3.326 -4.111 1.00 0.00 56 THR A C 19
ATOM 18774 O O . THR A 1 56 ? -17.107 2.876 -3.349 1.00 0.00 56 THR A O 19
ATOM 18785 N N . GLU A 1 57 ? -15.070 3.782 -3.727 1.00 0.00 57 GLU A N 19
ATOM 18786 C CA . GLU A 1 57 ? -14.687 3.781 -2.326 1.00 0.00 57 GLU A CA 19
ATOM 18787 C C . GLU A 1 57 ? -13.361 4.522 -2.138 1.00 0.00 57 GLU A C 19
ATOM 18788 O O . GLU A 1 57 ? -12.611 4.713 -3.094 1.00 0.00 57 GLU A O 19
ATOM 18801 N N . LYS A 1 58 ? -13.113 4.920 -0.898 1.00 0.00 58 LYS A N 19
ATOM 18802 C CA . LYS A 1 58 ? -11.891 5.636 -0.573 1.00 0.00 58 LYS A CA 19
ATOM 18803 C C . LYS A 1 58 ? -10.897 4.671 0.075 1.00 0.00 58 LYS A C 19
ATOM 18804 O O . LYS A 1 58 ? -11.272 3.579 0.499 1.00 0.00 58 LYS A O 19
ATOM 18822 N N . ALA A 1 59 ? -9.648 5.109 0.133 1.00 0.00 59 ALA A N 19
ATOM 18823 C CA . ALA A 1 59 ? -8.597 4.297 0.722 1.00 0.00 59 ALA A CA 19
ATOM 18824 C C . ALA A 1 59 ? -7.492 5.210 1.257 1.00 0.00 59 ALA A C 19
ATOM 18825 O O . ALA A 1 59 ? -7.349 6.346 0.808 1.00 0.00 59 ALA A O 19
ATOM 18832 N N . SER A 1 60 ? -6.740 4.680 2.211 1.00 0.00 60 SER A N 19
ATOM 18833 C CA . SER A 1 60 ? -5.653 5.434 2.812 1.00 0.00 60 SER A CA 19
ATOM 18834 C C . SER A 1 60 ? -4.330 4.692 2.615 1.00 0.00 60 SER A C 19
ATOM 18835 O O . SER A 1 60 ? -4.165 3.571 3.094 1.00 0.00 60 SER A O 19
ATOM 18843 N N . PHE A 1 61 ? -3.420 5.347 1.909 1.00 0.00 61 PHE A N 19
ATOM 18844 C CA . PHE A 1 61 ? -2.116 4.763 1.643 1.00 0.00 61 PHE A CA 19
ATOM 18845 C C . PHE A 1 61 ? -1.043 5.386 2.538 1.00 0.00 61 PHE A C 19
ATOM 18846 O O . PHE A 1 61 ? -0.897 6.602 2.633 1.00 0.00 61 PHE A O 19
ATOM 18863 N N . TYR A 1 62 ? -0.286 4.510 3.202 1.00 0.00 62 TYR A N 19
ATOM 18864 C CA . TYR A 1 62 ? 0.774 4.939 4.093 1.00 0.00 62 TYR A CA 19
ATOM 18865 C C . TYR A 1 62 ? 2.055 4.184 3.773 1.00 0.00 62 TYR A C 19
ATOM 18866 O O . TYR A 1 62 ? 2.020 3.145 3.117 1.00 0.00 62 TYR A O 19
ATOM 18884 N N . TYR A 1 63 ? 3.191 4.709 4.239 1.00 0.00 63 TYR A N 19
ATOM 18885 C CA . TYR A 1 63 ? 4.476 4.083 3.999 1.00 0.00 63 TYR A CA 19
ATOM 18886 C C . TYR A 1 63 ? 5.513 4.649 4.958 1.00 0.00 63 TYR A C 19
ATOM 18887 O O . TYR A 1 63 ? 5.202 5.595 5.680 1.00 0.00 63 TYR A O 19
ATOM 18905 N N . ASN A 1 64 ? 6.706 4.072 4.950 1.00 0.00 64 ASN A N 19
ATOM 18906 C CA . ASN A 1 64 ? 7.767 4.536 5.827 1.00 0.00 64 ASN A CA 19
ATOM 18907 C C . ASN A 1 64 ? 9.032 3.715 5.568 1.00 0.00 64 ASN A C 19
ATOM 18908 O O . ASN A 1 64 ? 9.026 2.803 4.743 1.00 0.00 64 ASN A O 19
ATOM 18919 N N . PHE A 1 65 ? 10.087 4.069 6.287 1.00 0.00 65 PHE A N 19
ATOM 18920 C CA . PHE A 1 65 ? 11.356 3.377 6.145 1.00 0.00 65 PHE A CA 19
ATOM 18921 C C . PHE A 1 65 ? 12.175 3.463 7.435 1.00 0.00 65 PHE A C 19
ATOM 18922 O O . PHE A 1 65 ? 11.992 4.383 8.231 1.00 0.00 65 PHE A O 19
ATOM 18939 N N . TRP A 1 66 ? 13.061 2.491 7.602 1.00 0.00 66 TRP A N 19
ATOM 18940 C CA . TRP A 1 66 ? 13.908 2.446 8.782 1.00 0.00 66 TRP A CA 19
ATOM 18941 C C . TRP A 1 66 ? 14.940 1.334 8.580 1.00 0.00 66 TRP A C 19
ATOM 18942 O O . TRP A 1 66 ? 16.060 1.424 9.080 1.00 0.00 66 TRP A O 19
ATOM 18963 N N . GLU A 1 1 ? 12.259 9.055 -3.174 1.00 0.00 1 GLU A N 20
ATOM 18964 C CA . GLU A 1 1 ? 13.159 7.916 -3.101 1.00 0.00 1 GLU A CA 20
ATOM 18965 C C . GLU A 1 1 ? 12.419 6.630 -3.473 1.00 0.00 1 GLU A C 20
ATOM 18966 O O . GLU A 1 1 ? 11.194 6.624 -3.585 1.00 0.00 1 GLU A O 20
ATOM 18979 N N . GLY A 1 2 ? 13.193 5.570 -3.655 1.00 0.00 2 GLY A N 20
ATOM 18980 C CA . GLY A 1 2 ? 12.626 4.281 -4.012 1.00 0.00 2 GLY A CA 20
ATOM 18981 C C . GLY A 1 2 ? 11.610 4.425 -5.147 1.00 0.00 2 GLY A C 20
ATOM 18982 O O . GLY A 1 2 ? 11.626 5.414 -5.877 1.00 0.00 2 GLY A O 20
ATOM 18986 N N . THR A 1 3 ? 10.752 3.422 -5.260 1.00 0.00 3 THR A N 20
ATOM 18987 C CA . THR A 1 3 ? 9.730 3.424 -6.293 1.00 0.00 3 THR A CA 20
ATOM 18988 C C . THR A 1 3 ? 8.345 3.230 -5.675 1.00 0.00 3 THR A C 20
ATOM 18989 O O . THR A 1 3 ? 8.038 2.159 -5.153 1.00 0.00 3 THR A O 20
ATOM 19000 N N . TRP A 1 4 ? 7.544 4.283 -5.753 1.00 0.00 4 TRP A N 20
ATOM 19001 C CA . TRP A 1 4 ? 6.199 4.243 -5.206 1.00 0.00 4 TRP A CA 20
ATOM 19002 C C . TRP A 1 4 ? 5.218 4.125 -6.375 1.00 0.00 4 TRP A C 20
ATOM 19003 O O . TRP A 1 4 ? 5.378 4.794 -7.395 1.00 0.00 4 TRP A O 20
ATOM 19024 N N . GLN A 1 5 ? 4.223 3.270 -6.187 1.00 0.00 5 GLN A N 20
ATOM 19025 C CA . GLN A 1 5 ? 3.216 3.056 -7.212 1.00 0.00 5 GLN A CA 20
ATOM 19026 C C . GLN A 1 5 ? 1.847 2.824 -6.571 1.00 0.00 5 GLN A C 20
ATOM 19027 O O . GLN A 1 5 ? 1.432 1.681 -6.382 1.00 0.00 5 GLN A O 20
ATOM 19041 N N . HIS A 1 6 ? 1.182 3.926 -6.255 1.00 0.00 6 HIS A N 20
ATOM 19042 C CA . HIS A 1 6 ? -0.132 3.856 -5.639 1.00 0.00 6 HIS A CA 20
ATOM 19043 C C . HIS A 1 6 ? -1.210 4.045 -6.707 1.00 0.00 6 HIS A C 20
ATOM 19044 O O . HIS A 1 6 ? -1.095 4.921 -7.563 1.00 0.00 6 HIS A O 20
ATOM 19058 N N . GLY A 1 7 ? -2.234 3.208 -6.623 1.00 0.00 7 GLY A N 20
ATOM 19059 C CA . GLY A 1 7 ? -3.332 3.272 -7.572 1.00 0.00 7 GLY A CA 20
ATOM 19060 C C . GLY A 1 7 ? -4.664 2.946 -6.893 1.00 0.00 7 GLY A C 20
ATOM 19061 O O . GLY A 1 7 ? -4.761 2.815 -5.675 1.00 0.00 7 GLY A O 20
ATOM 19065 N N . TYR A 1 8 ? -5.703 2.817 -7.721 1.00 0.00 8 TYR A N 20
ATOM 19066 C CA . TYR A 1 8 ? -7.033 2.511 -7.234 1.00 0.00 8 TYR A CA 20
ATOM 19067 C C . TYR A 1 8 ? -7.844 1.840 -8.334 1.00 0.00 8 TYR A C 20
ATOM 19068 O O . TYR A 1 8 ? -8.233 2.519 -9.284 1.00 0.00 8 TYR A O 20
ATOM 19086 N N . GLY A 1 9 ? -8.080 0.544 -8.191 1.00 0.00 9 GLY A N 20
ATOM 19087 C CA . GLY A 1 9 ? -8.845 -0.191 -9.184 1.00 0.00 9 GLY A CA 20
ATOM 19088 C C . GLY A 1 9 ? -10.347 0.018 -8.985 1.00 0.00 9 GLY A C 20
ATOM 19089 O O . GLY A 1 9 ? -11.119 -0.940 -9.008 1.00 0.00 9 GLY A O 20
ATOM 19093 N N . VAL A 1 10 ? -10.717 1.276 -8.794 1.00 0.00 10 VAL A N 20
ATOM 19094 C CA . VAL A 1 10 ? -12.113 1.622 -8.590 1.00 0.00 10 VAL A CA 20
ATOM 19095 C C . VAL A 1 10 ? -12.854 0.417 -8.007 1.00 0.00 10 VAL A C 20
ATOM 19096 O O . VAL A 1 10 ? -13.671 -0.202 -8.686 1.00 0.00 10 VAL A O 20
ATOM 19109 N N . SER A 1 11 ? -12.541 0.121 -6.754 1.00 0.00 11 SER A N 20
ATOM 19110 C CA . SER A 1 11 ? -13.166 -0.999 -6.071 1.00 0.00 11 SER A CA 20
ATOM 19111 C C . SER A 1 11 ? -12.270 -1.483 -4.930 1.00 0.00 11 SER A C 20
ATOM 19112 O O . SER A 1 11 ? -12.761 -1.864 -3.868 1.00 0.00 11 SER A O 20
ATOM 19120 N N . SER A 1 12 ? -10.970 -1.452 -5.187 1.00 0.00 12 SER A N 20
ATOM 19121 C CA . SER A 1 12 ? -10.001 -1.883 -4.194 1.00 0.00 12 SER A CA 20
ATOM 19122 C C . SER A 1 12 ? -8.836 -0.892 -4.135 1.00 0.00 12 SER A C 20
ATOM 19123 O O . SER A 1 12 ? -8.737 0.005 -4.971 1.00 0.00 12 SER A O 20
ATOM 19131 N N . ALA A 1 13 ? -7.985 -1.088 -3.140 1.00 0.00 13 ALA A N 20
ATOM 19132 C CA . ALA A 1 13 ? -6.831 -0.222 -2.960 1.00 0.00 13 ALA A CA 20
ATOM 19133 C C . ALA A 1 13 ? -5.563 -1.076 -2.896 1.00 0.00 13 ALA A C 20
ATOM 19134 O O . ALA A 1 13 ? -5.490 -2.084 -2.197 1.00 0.00 13 ALA A O 20
ATOM 19141 N N . TYR A 1 14 ? -4.552 -0.642 -3.652 1.00 0.00 14 TYR A N 20
ATOM 19142 C CA . TYR A 1 14 ? -3.284 -1.341 -3.703 1.00 0.00 14 TYR A CA 20
ATOM 19143 C C . TYR A 1 14 ? -2.140 -0.340 -3.626 1.00 0.00 14 TYR A C 20
ATOM 19144 O O . TYR A 1 14 ? -2.293 0.777 -4.117 1.00 0.00 14 TYR A O 20
ATOM 19162 N N . SER A 1 15 ? -1.034 -0.748 -3.022 1.00 0.00 15 SER A N 20
ATOM 19163 C CA . SER A 1 15 ? 0.117 0.130 -2.894 1.00 0.00 15 SER A CA 20
ATOM 19164 C C . SER A 1 15 ? 1.408 -0.691 -2.925 1.00 0.00 15 SER A C 20
ATOM 19165 O O . SER A 1 15 ? 1.636 -1.528 -2.053 1.00 0.00 15 SER A O 20
ATOM 19173 N N . ASN A 1 16 ? 2.217 -0.423 -3.939 1.00 0.00 16 ASN A N 20
ATOM 19174 C CA . ASN A 1 16 ? 3.479 -1.127 -4.096 1.00 0.00 16 ASN A CA 20
ATOM 19175 C C . ASN A 1 16 ? 4.632 -0.126 -3.997 1.00 0.00 16 ASN A C 20
ATOM 19176 O O . ASN A 1 16 ? 4.710 0.854 -4.734 1.00 0.00 16 ASN A O 20
ATOM 19187 N N . TYR A 1 17 ? 5.538 -0.401 -3.056 1.00 0.00 17 TYR A N 20
ATOM 19188 C CA . TYR A 1 17 ? 6.690 0.451 -2.835 1.00 0.00 17 TYR A CA 20
ATOM 19189 C C . TYR A 1 17 ? 7.952 -0.397 -2.763 1.00 0.00 17 TYR A C 20
ATOM 19190 O O . TYR A 1 17 ? 7.985 -1.349 -1.985 1.00 0.00 17 TYR A O 20
ATOM 19208 N N . HIS A 1 18 ? 8.950 -0.043 -3.559 1.00 0.00 18 HIS A N 20
ATOM 19209 C CA . HIS A 1 18 ? 10.199 -0.785 -3.569 1.00 0.00 18 HIS A CA 20
ATOM 19210 C C . HIS A 1 18 ? 11.280 0.020 -2.846 1.00 0.00 18 HIS A C 20
ATOM 19211 O O . HIS A 1 18 ? 11.216 1.248 -2.797 1.00 0.00 18 HIS A O 20
ATOM 19225 N N . HIS A 1 19 ? 12.248 -0.703 -2.303 1.00 0.00 19 HIS A N 20
ATOM 19226 C CA . HIS A 1 19 ? 13.342 -0.071 -1.585 1.00 0.00 19 HIS A CA 20
ATOM 19227 C C . HIS A 1 19 ? 14.509 -1.052 -1.460 1.00 0.00 19 HIS A C 20
ATOM 19228 O O . HIS A 1 19 ? 14.306 -2.231 -1.176 1.00 0.00 19 HIS A O 20
ATOM 19242 N N . GLY A 1 20 ? 15.706 -0.528 -1.679 1.00 0.00 20 GLY A N 20
ATOM 19243 C CA . GLY A 1 20 ? 16.907 -1.342 -1.596 1.00 0.00 20 GLY A CA 20
ATOM 19244 C C . GLY A 1 20 ? 18.017 -0.607 -0.844 1.00 0.00 20 GLY A C 20
ATOM 19245 O O . GLY A 1 20 ? 19.182 -0.664 -1.237 1.00 0.00 20 GLY A O 20
ATOM 19249 N N . SER A 1 21 ? 17.619 0.067 0.225 1.00 0.00 21 SER A N 20
ATOM 19250 C CA . SER A 1 21 ? 18.566 0.813 1.036 1.00 0.00 21 SER A CA 20
ATOM 19251 C C . SER A 1 21 ? 18.275 0.588 2.521 1.00 0.00 21 SER A C 20
ATOM 19252 O O . SER A 1 21 ? 19.188 0.328 3.303 1.00 0.00 21 SER A O 20
ATOM 19260 N N . LYS A 1 22 ? 17.000 0.696 2.864 1.00 0.00 22 LYS A N 20
ATOM 19261 C CA . LYS A 1 22 ? 16.577 0.508 4.242 1.00 0.00 22 LYS A CA 20
ATOM 19262 C C . LYS A 1 22 ? 15.180 -0.114 4.261 1.00 0.00 22 LYS A C 20
ATOM 19263 O O . LYS A 1 22 ? 14.421 0.024 3.303 1.00 0.00 22 LYS A O 20
ATOM 19281 N N . THR A 1 23 ? 14.882 -0.787 5.364 1.00 0.00 23 THR A N 20
ATOM 19282 C CA . THR A 1 23 ? 13.589 -1.431 5.521 1.00 0.00 23 THR A CA 20
ATOM 19283 C C . THR A 1 23 ? 12.468 -0.498 5.058 1.00 0.00 23 THR A C 20
ATOM 19284 O O . THR A 1 23 ? 12.628 0.722 5.067 1.00 0.00 23 THR A O 20
ATOM 19295 N N . HIS A 1 24 ? 11.359 -1.107 4.664 1.00 0.00 24 HIS A N 20
ATOM 19296 C CA . HIS A 1 24 ? 10.213 -0.346 4.199 1.00 0.00 24 HIS A CA 20
ATOM 19297 C C . HIS A 1 24 ? 8.933 -1.153 4.428 1.00 0.00 24 HIS A C 20
ATOM 19298 O O . HIS A 1 24 ? 8.972 -2.381 4.489 1.00 0.00 24 HIS A O 20
ATOM 19313 N N . SER A 1 25 ? 7.829 -0.430 4.549 1.00 0.00 25 SER A N 20
ATOM 19314 C CA . SER A 1 25 ? 6.541 -1.064 4.771 1.00 0.00 25 SER A CA 20
ATOM 19315 C C . SER A 1 25 ? 5.433 -0.245 4.104 1.00 0.00 25 SER A C 20
ATOM 19316 O O . SER A 1 25 ? 5.415 0.981 4.209 1.00 0.00 25 SER A O 20
ATOM 19324 N N . ALA A 1 26 ? 4.538 -0.955 3.434 1.00 0.00 26 ALA A N 20
ATOM 19325 C CA . ALA A 1 26 ? 3.430 -0.309 2.751 1.00 0.00 26 ALA A CA 20
ATOM 19326 C C . ALA A 1 26 ? 2.119 -0.690 3.441 1.00 0.00 26 ALA A C 20
ATOM 19327 O O . ALA A 1 26 ? 1.758 -1.865 3.491 1.00 0.00 26 ALA A O 20
ATOM 19334 N N . THR A 1 27 ? 1.441 0.325 3.957 1.00 0.00 27 THR A N 20
ATOM 19335 C CA . THR A 1 27 ? 0.178 0.112 4.642 1.00 0.00 27 THR A CA 20
ATOM 19336 C C . THR A 1 27 ? -0.961 0.803 3.890 1.00 0.00 27 THR A C 20
ATOM 19337 O O . THR A 1 27 ? -0.840 1.965 3.506 1.00 0.00 27 THR A O 20
ATOM 19348 N N . VAL A 1 28 ? -2.040 0.058 3.701 1.00 0.00 28 VAL A N 20
ATOM 19349 C CA . VAL A 1 28 ? -3.199 0.584 3.001 1.00 0.00 28 VAL A CA 20
ATOM 19350 C C . VAL A 1 28 ? -4.469 0.194 3.760 1.00 0.00 28 VAL A C 20
ATOM 19351 O O . VAL A 1 28 ? -4.683 -0.980 4.057 1.00 0.00 28 VAL A O 20
ATOM 19364 N N . VAL A 1 29 ? -5.278 1.201 4.053 1.00 0.00 29 VAL A N 20
ATOM 19365 C CA . VAL A 1 29 ? -6.521 0.978 4.772 1.00 0.00 29 VAL A CA 20
ATOM 19366 C C . VAL A 1 29 ? -7.702 1.308 3.857 1.00 0.00 29 VAL A C 20
ATOM 19367 O O . VAL A 1 29 ? -7.681 2.315 3.149 1.00 0.00 29 VAL A O 20
ATOM 19380 N N . ASN A 1 30 ? -8.703 0.442 3.900 1.00 0.00 30 ASN A N 20
ATOM 19381 C CA . ASN A 1 30 ? -9.890 0.629 3.083 1.00 0.00 30 ASN A CA 20
ATOM 19382 C C . ASN A 1 30 ? -10.988 1.279 3.927 1.00 0.00 30 ASN A C 20
ATOM 19383 O O . ASN A 1 30 ? -11.535 0.650 4.832 1.00 0.00 30 ASN A O 20
ATOM 19394 N N . ASN A 1 31 ? -11.278 2.531 3.602 1.00 0.00 31 ASN A N 20
ATOM 19395 C CA . ASN A 1 31 ? -12.300 3.273 4.319 1.00 0.00 31 ASN A CA 20
ATOM 19396 C C . ASN A 1 31 ? -13.629 3.155 3.571 1.00 0.00 31 ASN A C 20
ATOM 19397 O O . ASN A 1 31 ? -14.003 4.053 2.817 1.00 0.00 31 ASN A O 20
ATOM 19408 N N . ASN A 1 32 ? -14.307 2.041 3.805 1.00 0.00 32 ASN A N 20
ATOM 19409 C CA . ASN A 1 32 ? -15.587 1.795 3.162 1.00 0.00 32 ASN A CA 20
ATOM 19410 C C . ASN A 1 32 ? -16.302 0.649 3.881 1.00 0.00 32 ASN A C 20
ATOM 19411 O O . ASN A 1 32 ? -17.413 0.822 4.380 1.00 0.00 32 ASN A O 20
ATOM 19422 N N . THR A 1 33 ? -15.635 -0.495 3.912 1.00 0.00 33 THR A N 20
ATOM 19423 C CA . THR A 1 33 ? -16.193 -1.669 4.562 1.00 0.00 33 THR A CA 20
ATOM 19424 C C . THR A 1 33 ? -15.428 -1.980 5.850 1.00 0.00 33 THR A C 20
ATOM 19425 O O . THR A 1 33 ? -15.901 -2.747 6.687 1.00 0.00 33 THR A O 20
ATOM 19436 N N . GLY A 1 34 ? -14.259 -1.369 5.968 1.00 0.00 34 GLY A N 20
ATOM 19437 C CA . GLY A 1 34 ? -13.423 -1.571 7.139 1.00 0.00 34 GLY A CA 20
ATOM 19438 C C . GLY A 1 34 ? -12.322 -2.596 6.857 1.00 0.00 34 GLY A C 20
ATOM 19439 O O . GLY A 1 34 ? -12.241 -3.625 7.527 1.00 0.00 34 GLY A O 20
ATOM 19443 N N . ARG A 1 35 ? -11.503 -2.279 5.866 1.00 0.00 35 ARG A N 20
ATOM 19444 C CA . ARG A 1 35 ? -10.411 -3.160 5.487 1.00 0.00 35 ARG A CA 20
ATOM 19445 C C . ARG A 1 35 ? -9.066 -2.515 5.829 1.00 0.00 35 ARG A C 20
ATOM 19446 O O . ARG A 1 35 ? -8.987 -1.304 6.028 1.00 0.00 35 ARG A O 20
ATOM 19466 N N . GLN A 1 36 ? -8.042 -3.354 5.887 1.00 0.00 36 GLN A N 20
ATOM 19467 C CA . GLN A 1 36 ? -6.705 -2.881 6.202 1.00 0.00 36 GLN A CA 20
ATOM 19468 C C . GLN A 1 36 ? -5.668 -3.951 5.856 1.00 0.00 36 GLN A C 20
ATOM 19469 O O . GLN A 1 36 ? -5.869 -5.131 6.142 1.00 0.00 36 GLN A O 20
ATOM 19483 N N . GLY A 1 37 ? -4.581 -3.502 5.246 1.00 0.00 37 GLY A N 20
ATOM 19484 C CA . GLY A 1 37 ? -3.513 -4.407 4.857 1.00 0.00 37 GLY A CA 20
ATOM 19485 C C . GLY A 1 37 ? -2.142 -3.792 5.145 1.00 0.00 37 GLY A C 20
ATOM 19486 O O . GLY A 1 37 ? -2.050 -2.633 5.549 1.00 0.00 37 GLY A O 20
ATOM 19490 N N . LYS A 1 38 ? -1.111 -4.594 4.926 1.00 0.00 38 LYS A N 20
ATOM 19491 C CA . LYS A 1 38 ? 0.251 -4.144 5.157 1.00 0.00 38 LYS A CA 20
ATOM 19492 C C . LYS A 1 38 ? 1.226 -5.253 4.756 1.00 0.00 38 LYS A C 20
ATOM 19493 O O . LYS A 1 38 ? 1.017 -6.418 5.090 1.00 0.00 38 LYS A O 20
ATOM 19511 N N . ASP A 1 39 ? 2.269 -4.851 4.045 1.00 0.00 39 ASP A N 20
ATOM 19512 C CA . ASP A 1 39 ? 3.277 -5.797 3.595 1.00 0.00 39 ASP A CA 20
ATOM 19513 C C . ASP A 1 39 ? 4.664 -5.281 3.983 1.00 0.00 39 ASP A C 20
ATOM 19514 O O . ASP A 1 39 ? 5.383 -4.734 3.148 1.00 0.00 39 ASP A O 20
ATOM 19524 N N . THR A 1 40 ? 4.998 -5.472 5.251 1.00 0.00 40 THR A N 20
ATOM 19525 C CA . THR A 1 40 ? 6.286 -5.033 5.759 1.00 0.00 40 THR A CA 20
ATOM 19526 C C . THR A 1 40 ? 7.395 -5.976 5.290 1.00 0.00 40 THR A C 20
ATOM 19527 O O . THR A 1 40 ? 7.237 -7.195 5.331 1.00 0.00 40 THR A O 20
ATOM 19538 N N . GLN A 1 41 ? 8.493 -5.377 4.855 1.00 0.00 41 GLN A N 20
ATOM 19539 C CA . GLN A 1 41 ? 9.628 -6.148 4.378 1.00 0.00 41 GLN A CA 20
ATOM 19540 C C . GLN A 1 41 ? 10.935 -5.409 4.674 1.00 0.00 41 GLN A C 20
ATOM 19541 O O . GLN A 1 41 ? 10.917 -4.259 5.108 1.00 0.00 41 GLN A O 20
ATOM 19555 N N . ARG A 1 42 ? 12.038 -6.101 4.428 1.00 0.00 42 ARG A N 20
ATOM 19556 C CA . ARG A 1 42 ? 13.351 -5.525 4.663 1.00 0.00 42 ARG A CA 20
ATOM 19557 C C . ARG A 1 42 ? 13.850 -4.810 3.406 1.00 0.00 42 ARG A C 20
ATOM 19558 O O . ARG A 1 42 ? 13.098 -4.632 2.448 1.00 0.00 42 ARG A O 20
ATOM 19578 N N . ALA A 1 43 ? 15.115 -4.419 3.449 1.00 0.00 43 ALA A N 20
ATOM 19579 C CA . ALA A 1 43 ? 15.723 -3.727 2.325 1.00 0.00 43 ALA A CA 20
ATOM 19580 C C . ALA A 1 43 ? 15.893 -4.705 1.161 1.00 0.00 43 ALA A C 20
ATOM 19581 O O . ALA A 1 43 ? 16.442 -5.792 1.333 1.00 0.00 43 ALA A O 20
ATOM 19588 N N . GLY A 1 44 ? 15.410 -4.284 0.001 1.00 0.00 44 GLY A N 20
ATOM 19589 C CA . GLY A 1 44 ? 15.501 -5.109 -1.192 1.00 0.00 44 GLY A CA 20
ATOM 19590 C C . GLY A 1 44 ? 14.303 -6.055 -1.297 1.00 0.00 44 GLY A C 20
ATOM 19591 O O . GLY A 1 44 ? 14.427 -7.251 -1.037 1.00 0.00 44 GLY A O 20
ATOM 19595 N N . VAL A 1 45 ? 13.170 -5.483 -1.678 1.00 0.00 45 VAL A N 20
ATOM 19596 C CA . VAL A 1 45 ? 11.950 -6.260 -1.820 1.00 0.00 45 VAL A CA 20
ATOM 19597 C C . VAL A 1 45 ? 10.824 -5.348 -2.309 1.00 0.00 45 VAL A C 20
ATOM 19598 O O . VAL A 1 45 ? 10.937 -4.125 -2.243 1.00 0.00 45 VAL A O 20
ATOM 19611 N N . TRP A 1 46 ? 9.762 -5.979 -2.790 1.00 0.00 46 TRP A N 20
ATOM 19612 C CA . TRP A 1 46 ? 8.616 -5.239 -3.291 1.00 0.00 46 TRP A CA 20
ATOM 19613 C C . TRP A 1 46 ? 7.465 -5.423 -2.300 1.00 0.00 46 TRP A C 20
ATOM 19614 O O . TRP A 1 46 ? 6.937 -6.524 -2.153 1.00 0.00 46 TRP A O 20
ATOM 19635 N N . ALA A 1 47 ? 7.110 -4.327 -1.645 1.00 0.00 47 ALA A N 20
ATOM 19636 C CA . ALA A 1 47 ? 6.031 -4.353 -0.672 1.00 0.00 47 ALA A CA 20
ATOM 19637 C C . ALA A 1 47 ? 4.721 -3.961 -1.358 1.00 0.00 47 ALA A C 20
ATOM 19638 O O . ALA A 1 47 ? 4.475 -2.782 -1.608 1.00 0.00 47 ALA A O 20
ATOM 19645 N N . LYS A 1 48 ? 3.914 -4.973 -1.644 1.00 0.00 48 LYS A N 20
ATOM 19646 C CA . LYS A 1 48 ? 2.636 -4.749 -2.297 1.00 0.00 48 LYS A CA 20
ATOM 19647 C C . LYS A 1 48 ? 1.505 -5.064 -1.316 1.00 0.00 48 LYS A C 20
ATOM 19648 O O . LYS A 1 48 ? 1.358 -6.204 -0.878 1.00 0.00 48 LYS A O 20
ATOM 19666 N N . ALA A 1 49 ? 0.735 -4.033 -1.000 1.00 0.00 49 ALA A N 20
ATOM 19667 C CA . ALA A 1 49 ? -0.378 -4.186 -0.078 1.00 0.00 49 ALA A CA 20
ATOM 19668 C C . ALA A 1 49 ? -1.694 -4.048 -0.847 1.00 0.00 49 ALA A C 20
ATOM 19669 O O . ALA A 1 49 ? -1.769 -3.310 -1.828 1.00 0.00 49 ALA A O 20
ATOM 19676 N N . THR A 1 50 ? -2.698 -4.769 -0.372 1.00 0.00 50 THR A N 20
ATOM 19677 C CA . THR A 1 50 ? -4.007 -4.737 -1.002 1.00 0.00 50 THR A CA 20
ATOM 19678 C C . THR A 1 50 ? -5.109 -4.881 0.049 1.00 0.00 50 THR A C 20
ATOM 19679 O O . THR A 1 50 ? -4.916 -5.538 1.071 1.00 0.00 50 THR A O 20
ATOM 19690 N N . VAL A 1 51 ? -6.242 -4.257 -0.238 1.00 0.00 51 VAL A N 20
ATOM 19691 C CA . VAL A 1 51 ? -7.375 -4.307 0.670 1.00 0.00 51 VAL A CA 20
ATOM 19692 C C . VAL A 1 51 ? -8.598 -3.692 -0.014 1.00 0.00 51 VAL A C 20
ATOM 19693 O O . VAL A 1 51 ? -8.470 -2.746 -0.789 1.00 0.00 51 VAL A O 20
ATOM 19706 N N . GLY A 1 52 ? -9.756 -4.255 0.299 1.00 0.00 52 GLY A N 20
ATOM 19707 C CA . GLY A 1 52 ? -11.001 -3.774 -0.276 1.00 0.00 52 GLY A CA 20
ATOM 19708 C C . GLY A 1 52 ? -11.279 -4.445 -1.623 1.00 0.00 52 GLY A C 20
ATOM 19709 O O . GLY A 1 52 ? -10.531 -5.325 -2.048 1.00 0.00 52 GLY A O 20
ATOM 19713 N N . ARG A 1 53 ? -12.355 -4.005 -2.256 1.00 0.00 53 ARG A N 20
ATOM 19714 C CA . ARG A 1 53 ? -12.741 -4.552 -3.546 1.00 0.00 53 ARG A CA 20
ATOM 19715 C C . ARG A 1 53 ? -14.265 -4.628 -3.656 1.00 0.00 53 ARG A C 20
ATOM 19716 O O . ARG A 1 53 ? -14.866 -5.647 -3.319 1.00 0.00 53 ARG A O 20
ATOM 19736 N N . ASN A 1 54 ? -14.847 -3.536 -4.130 1.00 0.00 54 ASN A N 20
ATOM 19737 C CA . ASN A 1 54 ? -16.290 -3.466 -4.288 1.00 0.00 54 ASN A CA 20
ATOM 19738 C C . ASN A 1 54 ? -16.625 -2.545 -5.464 1.00 0.00 54 ASN A C 20
ATOM 19739 O O . ASN A 1 54 ? -16.995 -3.015 -6.539 1.00 0.00 54 ASN A O 20
ATOM 19750 N N . LEU A 1 55 ? -16.485 -1.251 -5.219 1.00 0.00 55 LEU A N 20
ATOM 19751 C CA . LEU A 1 55 ? -16.769 -0.260 -6.244 1.00 0.00 55 LEU A CA 20
ATOM 19752 C C . LEU A 1 55 ? -16.901 1.118 -5.592 1.00 0.00 55 LEU A C 20
ATOM 19753 O O . LEU A 1 55 ? -17.588 1.268 -4.583 1.00 0.00 55 LEU A O 20
ATOM 19769 N N . THR A 1 56 ? -16.231 2.089 -6.196 1.00 0.00 56 THR A N 20
ATOM 19770 C CA . THR A 1 56 ? -16.264 3.449 -5.687 1.00 0.00 56 THR A CA 20
ATOM 19771 C C . THR A 1 56 ? -16.130 3.452 -4.162 1.00 0.00 56 THR A C 20
ATOM 19772 O O . THR A 1 56 ? -17.123 3.318 -3.448 1.00 0.00 56 THR A O 20
ATOM 19783 N N . GLU A 1 57 ? -14.895 3.605 -3.709 1.00 0.00 57 GLU A N 20
ATOM 19784 C CA . GLU A 1 57 ? -14.618 3.627 -2.283 1.00 0.00 57 GLU A CA 20
ATOM 19785 C C . GLU A 1 57 ? -13.321 4.389 -2.005 1.00 0.00 57 GLU A C 20
ATOM 19786 O O . GLU A 1 57 ? -12.499 4.569 -2.902 1.00 0.00 57 GLU A O 20
ATOM 19799 N N . LYS A 1 58 ? -13.179 4.817 -0.759 1.00 0.00 58 LYS A N 20
ATOM 19800 C CA . LYS A 1 58 ? -11.996 5.557 -0.352 1.00 0.00 58 LYS A CA 20
ATOM 19801 C C . LYS A 1 58 ? -10.939 4.577 0.161 1.00 0.00 58 LYS A C 20
ATOM 19802 O O . LYS A 1 58 ? -11.214 3.389 0.321 1.00 0.00 58 LYS A O 20
ATOM 19820 N N . ALA A 1 59 ? -9.751 5.111 0.404 1.00 0.00 59 ALA A N 20
ATOM 19821 C CA . ALA A 1 59 ? -8.652 4.299 0.895 1.00 0.00 59 ALA A CA 20
ATOM 19822 C C . ALA A 1 59 ? -7.538 5.213 1.410 1.00 0.00 59 ALA A C 20
ATOM 19823 O O . ALA A 1 59 ? -7.400 6.347 0.954 1.00 0.00 59 ALA A O 20
ATOM 19830 N N . SER A 1 60 ? -6.773 4.686 2.355 1.00 0.00 60 SER A N 20
ATOM 19831 C CA . SER A 1 60 ? -5.676 5.440 2.937 1.00 0.00 60 SER A CA 20
ATOM 19832 C C . SER A 1 60 ? -4.354 4.705 2.707 1.00 0.00 60 SER A C 20
ATOM 19833 O O . SER A 1 60 ? -4.179 3.578 3.168 1.00 0.00 60 SER A O 20
ATOM 19841 N N . PHE A 1 61 ? -3.459 5.372 1.995 1.00 0.00 61 PHE A N 20
ATOM 19842 C CA . PHE A 1 61 ? -2.158 4.796 1.698 1.00 0.00 61 PHE A CA 20
ATOM 19843 C C . PHE A 1 61 ? -1.070 5.419 2.574 1.00 0.00 61 PHE A C 20
ATOM 19844 O O . PHE A 1 61 ? -0.921 6.636 2.665 1.00 0.00 61 PHE A O 20
ATOM 19861 N N . TYR A 1 62 ? -0.300 4.544 3.225 1.00 0.00 62 TYR A N 20
ATOM 19862 C CA . TYR A 1 62 ? 0.775 4.974 4.097 1.00 0.00 62 TYR A CA 20
ATOM 19863 C C . TYR A 1 62 ? 2.053 4.225 3.749 1.00 0.00 62 TYR A C 20
ATOM 19864 O O . TYR A 1 62 ? 2.008 3.185 3.095 1.00 0.00 62 TYR A O 20
ATOM 19882 N N . TYR A 1 63 ? 3.196 4.756 4.188 1.00 0.00 63 TYR A N 20
ATOM 19883 C CA . TYR A 1 63 ? 4.478 4.137 3.920 1.00 0.00 63 TYR A CA 20
ATOM 19884 C C . TYR A 1 63 ? 5.522 4.667 4.893 1.00 0.00 63 TYR A C 20
ATOM 19885 O O . TYR A 1 63 ? 5.216 5.588 5.648 1.00 0.00 63 TYR A O 20
ATOM 19903 N N . ASN A 1 64 ? 6.713 4.088 4.859 1.00 0.00 64 ASN A N 20
ATOM 19904 C CA . ASN A 1 64 ? 7.780 4.518 5.746 1.00 0.00 64 ASN A CA 20
ATOM 19905 C C . ASN A 1 64 ? 9.028 3.675 5.482 1.00 0.00 64 ASN A C 20
ATOM 19906 O O . ASN A 1 64 ? 9.013 2.784 4.634 1.00 0.00 64 ASN A O 20
ATOM 19917 N N . PHE A 1 65 ? 10.081 3.985 6.225 1.00 0.00 65 PHE A N 20
ATOM 19918 C CA . PHE A 1 65 ? 11.336 3.266 6.082 1.00 0.00 65 PHE A CA 20
ATOM 19919 C C . PHE A 1 65 ? 12.207 3.430 7.329 1.00 0.00 65 PHE A C 20
ATOM 19920 O O . PHE A 1 65 ? 12.083 4.418 8.052 1.00 0.00 65 PHE A O 20
ATOM 19937 N N . TRP A 1 66 ? 13.070 2.448 7.542 1.00 0.00 66 TRP A N 20
ATOM 19938 C CA . TRP A 1 66 ? 13.961 2.471 8.690 1.00 0.00 66 TRP A CA 20
ATOM 19939 C C . TRP A 1 66 ? 15.037 1.405 8.473 1.00 0.00 66 TRP A C 20
ATOM 19940 O O . TRP A 1 66 ? 16.163 1.550 8.947 1.00 0.00 66 TRP A O 20
#

Solvent-accessible surface area: 4232 Å² total; per-residue (Å²): 171,37,68,89,101,88,14,71,41,87,2,26,0,83,0,28,20,57,6,62,77,85,32,2,14,0,38,0,50,2,112,86,83,63,139,107,11,125,47,63,68,177,46,46,50,118,0,117,1,93,12,18,166,108,122,95,25,158,22,27,41,118,91,89,70,165

Secondary structure (DSSP, 8-state):
--EEEEEE-SSEEEEEEEESSS-EEEEEEEETTTEEEEEEE-SSEEEEEEEE-SSS-EEEEEEEE-

Sequence (66 aa):
EGTWQHGYGVSSAYSNYHHGSKTHSATVVNNNTGRQGKDTQRAGVWAKATVGRNLTEKASFYYNFWEGTWQHGYGVSSAYSNYHHGSKTHSATVVNNNTGRQGKDTQRAGVWAKATVGRNLTEKASFYYNFWEGTWQHGYGVSSAYSNYHHGSKTHSATVVNNNTGRQGKDTQRAGVWAKATVGRNLTEKASFYYNFWEGTWQHGYGVSSAYSNYHHGSKTHSATVVNNNTGRQGKDTQRAGVWAKATVGRNLTEKASFYYNFWEGTWQHGYGVSSAYSNYHHGSKTHSATVVNNNTGRQGKDTQRAGVWAKATVGRNLTEKASFYYNFWEGTWQHGYGVSSAYSNYHHGSKTHSATVVNNNTGRQGKDTQRAGVWAKATVGRNLTEKASFYYNFWEGTWQHGYGVSSAYSNYHHGSKTHSATVVNNNTGRQGKDTQRAGVWAKATVGRNLTEKASFYYNFWEGTWQHGYGVSSAYSNYHHGSKTHSATVVNNNTGRQGKDTQRAGVWAKATVGRNLTEKASFYYNFWEGTWQHGYGVSSAYSNYHHGSKTHSATVVNNNTGRQGKDTQRAGVWAKATVGRNLTEKASFYYNFWEGTWQHGYGVSSAYSNYHHGSKTHSATVVNNNTGRQGKDTQRAGVWAKATVGRNLTEKASFYYNFWEGTWQHGYGVSSAYSNYHHGSKTHSATVVNNNTGRQGKDTQRAGVWAKATVGRNLTEKASFYYNFWEGTWQHGYGVSSAYSNYHHGSKTHSATVVNNNTGRQGKDTQRAGVWAKATVGRNLTEKASFYYNFWEGTWQHGYGVSSAYSNYHHGSKTHSATVVNNNTGRQGKDTQRAGVWAKATVGRNLTEKASFYYNFWEGTWQHGYGVSSAYSNYHHGSKTHSATVVNNNTGRQGKDTQRAGVWAKATVGRNLTEKASFYYNFWEGTWQHGYGVSSAYSNYHHGSKTHSATVVNNNTGRQGKDTQRAGVWAKATVGRNLTEKASFYYNFWEGTWQHGYGVSSAYSNYHHGSKTHSATVVNNNTGRQGKDTQRAGVWAKATVGRNLTEKASFYYNFWEGTWQHGYGVSSAYSNYHHGSKTHSATVVNNNTGRQGKDTQRAGVWAKATVGRNLTEKASFYYNFWEGTWQHGYGVSSAYSNYHHGSKTHSATVVNNNTGRQGKDTQRAGVWAKATVGRNLTEKASFYYNFWEGTWQHGYGVSSAYSNYHHGSKTHSATVVNNNTGRQGKDTQRAGVWAKATVGRNLTEKASFYYNFWEGTWQHGYGVSSAYSNYHHGSKTHSATVVNNNTGRQGKDTQRAGVWAKATVGRNLTEKASFYYNFW

Organism: Lactococcus lactis subsp. lactis (NCBI:txid1360)

CATH classification: 2.60.40.2850

InterPro domains:
  IPR006540 Bacteriocin, lactococcin 972 [PF09683] (27-87)
  IPR006540 Bacteriocin, lactococcin 972 [TIGR01653] (1-91)

Radius of gyration: 11.78 Å; Cα contacts (8 Å, |Δi|>4): 190; chains: 1; bounding box: 36×14×18 Å